Protein AF-0000000073274581 (afdb_homodimer)

Sequence (946 aa):
MDYLPLFVELKQHPVLLVGGGHVAARKAVLLLKAGARLRVIAPQLCDELHLAYQQNQIEWIAGQYQAEHLLGMMLVIVATDDKVLNQQVYLDAQARHIFVNVVDSQPQCSFIFPAIIDRNPILIAISSAGKAPVLVRMIREKLEALLPTSLGTMATIAGKWRNKVKQKLTGFQARCRFWEQAFSGKFASLVASGQLIQAQAQLEQQLSHPDSPQGELALVGAGPGDAGLLTLRGLQVIQQAEVVLYDSLVSADILELVRRDADRICVGKRAGQHSTLQEEINQLIVKYTQLGKRVVRLKGGDPFIFGRGGEELEIAVQHGIPFQVVPGVTAASGASAYAGIPLTHRNYAQSVTFMTGHCQSGGIEPDWQALAQANHTLAIYMGTTKAELISQRLIEQGRSPLTPIAVISCGTRHDQQILTGNLTQLAQLAKQAPTPALLIVGEVAALHHQLAWFGDRQTQHTSAIHSSLVHFAMDYLPLFVELKQHPVLLVGGGHVAARKAVLLLKAGARLRVIAPQLCDELHLAYQQNQIEWIAGQYQAEHLLGMMLVIVATDDKVLNQQVYLDAQARHIFVNVVDSQPQCSFIFPAIIDRNPILIAISSAGKAPVLVRMIREKLEALLPTSLGTMATIAGKWRNKVKQKLTGFQARCRFWEQAFSGKFASLVASGQLIQAQAQLEQQLSHPDSPQGELALVGAGPGDAGLLTLRGLQVIQQAEVVLYDSLVSADILELVRRDADRICVGKRAGQHSTLQEEINQLIVKYTQLGKRVVRLKGGDPFIFGRGGEELEIAVQHGIPFQVVPGVTAASGASAYAGIPLTHRNYAQSVTFMTGHCQSGGIEPDWQALAQANHTLAIYMGTTKAELISQRLIEQGRSPLTPIAVISCGTRHDQQILTGNLTQLAQLAKQAPTPALLIVGEVAALHHQLAWFGDRQTQHTSAIHSSLVHFA

Secondary structure (DSSP, 8-state):
--SEEEEE--TT-EEEEE--SHHHHHHHHHHHHTT-EEEEEESS--HHHHHHHHTTSEEEEES---GGGGTT-SEEEE--S-HHHHHHHHHHHHHTT-EEEETT-GGGBSEEPPEEEEETTEEEEEE-TTS-HHHHHHHHHHHHHHS-TTHHHHHHHHHHHHHHHHHH--SHHHHHHHHHHHHTSHHHHHHHTT-HHHHHHHHHHHHH-TT----EEEEEE-BSS-GGGSBHHHHHHHHH-SEEEE-TTS-HHHHTTS-TTSEEEE----TT-HHHHHHHHHHHHHHHHHTT-EEEEEESB-TTSSS-HHHHHHHHHHTT--EEEE----HHHHHHHHTT--S-BTTTBSEEEEEES-PPTTPPPP-HHHHT-SS-EEEEET-GGGHHHHHHHHHHTT--TT-EEEEEESTTSTT-EEEEEEGGGHHHHHHHSPSSEEEEESGGGGGHHHH--SS-GGG--B-----------/--SEEEEE--TT-EEEEE--SHHHHHHHHHHHHTT-EEEEEESS--HHHHHHHHTTSEEEEES---GGGGTT-SEEEE--S-HHHHHHHHHHHHHTT-EEEETT-GGGBSEEPPEEEEETTEEEEEE-TTS-HHHHHHHHHHHHHHS-TTHHHHHHHHHHHHHHHHHH--SHHHHHHHHHHHHTSHHHHHHHTT-HHHHHHHHHHHHHS------EEEEEE-BSS-GGGSBHHHHHHHHH-SEEEE-TTS-HHHHTTS-TTSEEEE----TT-HHHHHHHHHHHHHHHHHTT-EEEEEESB-TTSSS-HHHHHHHHHHTT--EEEE----HHHHHHHHHT--S-BTTTBSEEEEEES-PPTTPPPP-HHHHT-SS-EEEEET-GGGHHHHHHHHHHTT--TT-EEEEEESTTSTT-EEEEEEGGGHHHHHHHSPSSEEEEESGGGGGHHHH--SS-GGG--B-----------

Nearest PDB structures (foldseek):
  6veb-assembly1_A  TM=5.504E-01  e=1.760E-57  Salmonella enterica subsp. enterica
  6pqz-assembly1_A  TM=5.564E-01  e=1.346E-56  Salmonella enterica subsp. enterica serovar Typhimurium
  6pr0-assembly1_A  TM=5.515E-01  e=1.080E-56  Salmonella enterica subsp. enterica serovar Typhimurium
  6p5z-assembly1_A  TM=5.529E-01  e=1.587E-56  Salmonella enterica subsp. enterica serovar Typhimurium
  1s4d-assembly3_G  TM=9.417E-01  e=1.834E-25  Pseudomonas denitrificans (nom. rej.)

Solvent-accessible surface area (backbone atoms only — not comparable to full-atom values): 47772 Å² total; per-residue (Å²): 93,77,52,43,66,34,31,32,46,31,64,75,36,41,31,38,35,38,27,27,42,68,69,27,36,55,53,45,52,57,43,48,57,24,38,28,41,36,35,34,35,23,75,55,61,34,70,70,47,44,51,37,40,73,68,67,61,38,45,77,45,77,36,76,90,57,78,71,72,54,65,77,36,45,37,37,38,36,36,66,92,49,64,68,58,52,51,50,54,41,52,54,29,54,75,67,43,34,48,29,31,33,67,98,34,71,92,53,33,39,34,48,80,46,52,72,48,85,28,64,52,35,38,36,33,36,35,28,84,81,30,25,64,67,56,41,52,52,50,48,52,52,50,56,44,54,51,66,77,40,51,7,56,50,28,52,52,42,39,70,42,44,63,60,47,49,71,72,36,77,47,69,66,56,45,50,53,52,48,54,48,34,69,72,31,60,35,37,53,26,41,62,35,47,20,52,69,60,18,52,50,43,50,52,47,37,72,74,50,74,83,67,76,67,19,32,40,35,44,26,9,45,7,44,30,30,51,45,44,22,16,22,43,42,51,38,51,40,48,65,24,49,31,37,42,25,34,68,61,48,33,69,66,43,57,68,59,35,31,84,87,30,48,75,44,80,62,43,73,73,96,69,73,64,70,67,40,52,56,48,51,51,48,51,56,51,54,44,24,72,73,33,32,39,32,29,43,39,28,42,9,14,28,33,58,85,45,55,37,48,64,55,48,51,52,30,53,75,69,68,41,51,55,47,61,37,56,21,23,33,44,67,56,33,29,27,40,38,46,21,23,31,52,21,34,97,89,37,12,68,25,31,33,44,34,55,48,68,65,59,89,88,49,82,75,75,62,41,58,50,70,17,44,79,52,34,24,37,35,29,40,65,21,50,90,39,21,52,60,52,38,52,45,24,39,73,47,64,23,59,55,72,35,21,18,32,38,32,14,41,30,56,35,94,77,46,41,60,44,50,51,27,34,79,43,39,35,63,54,35,69,69,47,59,79,61,43,41,39,35,40,21,60,34,40,58,41,23,83,74,44,53,62,59,75,72,74,76,75,49,56,61,63,77,69,79,69,77,78,76,77,83,124,91,76,52,44,67,35,30,32,46,33,64,74,35,41,30,38,33,38,28,27,43,70,68,26,39,56,52,45,52,56,42,48,57,25,38,27,39,37,35,34,34,23,75,56,62,34,71,70,48,45,50,36,41,74,68,65,61,38,44,77,44,76,35,79,90,55,77,71,71,54,64,78,36,46,36,38,39,36,34,64,92,48,64,69,58,51,51,49,53,42,53,53,30,55,75,68,45,34,48,27,30,34,67,99,33,70,91,53,34,39,33,46,80,48,51,72,47,86,31,67,52,33,38,35,32,36,36,29,82,81,31,25,66,67,58,43,52,51,52,48,55,50,51,56,73,69,50,66,78,40,55,10,58,50,29,51,52,42,39,71,42,44,63,62,47,50,72,74,33,80,47,70,63,41,43,50,51,54,48,52,48,36,66,72,33,69,35,38,56,28,42,64,70,65,38,53,69,61,19,55,50,46,51,52,58,51,64,75,65,67,76,81,72,67,20,31,39,34,42,27,9,45,7,44,31,29,50,46,44,22,14,46,43,41,51,55,51,41,50,65,25,48,31,37,42,26,35,72,62,48,33,70,66,42,58,68,60,36,32,83,88,29,48,76,42,80,64,43,75,75,100,67,72,62,69,66,40,54,55,48,51,52,48,50,54,51,54,44,23,72,73,40,31,39,32,29,43,40,28,44,9,13,30,33,60,86,47,54,35,48,62,54,48,50,53,32,53,75,69,69,41,50,57,47,62,38,59,20,23,32,44,66,57,34,29,27,40,41,44,22,23,32,52,22,33,96,90,36,13,68,25,32,33,44,35,54,46,69,64,59,91,89,49,81,74,76,63,42,59,50,70,17,43,79,50,33,23,39,36,29,39,66,21,52,91,38,23,51,61,51,37,52,45,24,39,74,48,63,24,61,55,73,36,22,19,32,40,32,16,39,29,54,33,95,77,46,42,58,43,52,52,26,36,78,43,38,36,63,51,36,69,71,46,57,80,60,42,40,38,35,41,21,58,36,39,57,42,23,84,72,44,54,53,50,46,64,70,80,76,48,56,63,66,76,71,76,69,79,75,77,75,82,122

InterPro domains:
  IPR000878 Tetrapyrrole methylase [PF00590] (217-427)
  IPR003043 Uroporphiryn-III C-methyltransferase, conserved site [PS00839] (220-234)
  IPR003043 Uroporphiryn-III C-methyltransferase, conserved site [PS00840] (295-328)
  IPR006366 Uroporphyrin-III C-methyltransferase [TIGR01469] (215-448)
  IPR006366 Uroporphyrin-III C-methyltransferase [cd11642] (220-445)
  IPR006367 Sirohaem synthase, N-terminal [TIGR01470] (4-207)
  IPR012409 Sirohaem synthase [MF_01646] (1-457)
  IPR012409 Sirohaem synthase [PIRSF036426] (1-461)
  IPR014776 Tetrapyrrole methylase, subdomain 2 [G3DSA:3.30.950.10] (331-469)
  IPR014777 Tetrapyrrole methylase, subdomain 1 [G3DSA:3.40.1010.10] (208-330)
  IPR019478 Sirohaem synthase, dimerisation domain [PF10414] (150-207)
  IPR028281 Siroheme synthase, central domain [PF14824] (124-145)
  IPR035996 Tetrapyrrole methylase superfamily [SSF53790] (211-461)
  IPR036291 NAD(P)-binding domain superfamily [SSF51735] (1-113)
  IPR037115 Sirohaem synthase, dimerisation domain superfamily [G3DSA:1.10.8.210] (149-207)
  IPR050161 Siroheme/cobalamin biosynthesis enzyme [PTHR45790] (202-456)

Structure (mmCIF, N/CA/C/O backbone):
data_AF-0000000073274581-model_v1
#
loop_
_entity.id
_entity.type
_entity.pdbx_description
1 polymer 'Siroheme synthase'
#
loop_
_atom_site.group_PDB
_atom_site.id
_atom_site.type_symbol
_atom_site.label_atom_id
_atom_site.label_alt_id
_atom_site.label_comp_id
_atom_site.label_asym_id
_atom_site.label_entity_id
_atom_site.label_seq_id
_atom_site.pdbx_PDB_ins_code
_atom_site.Cartn_x
_atom_site.Cartn_y
_atom_site.Cartn_z
_atom_site.occupancy
_atom_site.B_iso_or_equiv
_atom_site.auth_seq_id
_atom_site.auth_comp_id
_atom_site.auth_asym_id
_atom_site.auth_atom_id
_atom_site.pdbx_PDB_model_num
ATOM 1 N N . MET A 1 1 ? -10.141 29.266 2.861 1 72.5 1 MET A N 1
ATOM 2 C CA . MET A 1 1 ? -9.492 28.109 3.48 1 72.5 1 MET A CA 1
ATOM 3 C C . MET A 1 1 ? -9.828 28.031 4.969 1 72.5 1 MET A C 1
ATOM 5 O O . MET A 1 1 ? -9.477 28.938 5.734 1 72.5 1 MET A O 1
ATOM 9 N N . ASP A 1 2 ? -10.578 27.062 5.359 1 82.38 2 ASP A N 1
ATOM 10 C CA . ASP A 1 2 ? -11.07 26.969 6.73 1 82.38 2 ASP A CA 1
ATOM 11 C C . ASP A 1 2 ? -9.977 26.484 7.68 1 82.38 2 ASP A C 1
ATOM 13 O O . ASP A 1 2 ? -9.961 26.859 8.852 1 82.38 2 ASP A O 1
ATOM 17 N N . TYR A 1 3 ? -9.07 25.781 7.141 1 90.94 3 TYR A N 1
ATOM 18 C CA . TYR A 1 3 ? -7.965 25.266 7.945 1 90.94 3 TYR A CA 1
ATOM 19 C C . TYR A 1 3 ? -6.641 25.422 7.211 1 90.94 3 TYR A C 1
ATOM 21 O O . TYR A 1 3 ? -6.57 25.219 5.996 1 90.94 3 TYR A O 1
ATOM 29 N N . LEU A 1 4 ? -5.613 25.875 7.844 1 91.81 4 LEU A N 1
ATOM 30 C CA . LEU A 1 4 ? -4.258 26 7.309 1 91.81 4 LEU A CA 1
ATOM 31 C C . LEU A 1 4 ? -3.404 24.812 7.73 1 91.81 4 LEU A C 1
ATOM 33 O O . LEU A 1 4 ? -3.248 24.547 8.922 1 91.81 4 LEU A O 1
ATOM 37 N N . PRO A 1 5 ? -2.875 24.047 6.75 1 94.44 5 PRO A N 1
ATOM 38 C CA . PRO A 1 5 ? -2.006 22.922 7.113 1 94.44 5 PRO A CA 1
ATOM 39 C C . PRO A 1 5 ? -0.669 23.375 7.695 1 94.44 5 PRO A C 1
ATOM 41 O O . PRO A 1 5 ? -0.024 24.281 7.145 1 94.44 5 PRO A O 1
ATOM 44 N N . LEU A 1 6 ? -0.306 22.844 8.828 1 94.69 6 LEU A N 1
ATOM 45 C CA . LEU A 1 6 ? 0.997 23.016 9.469 1 94.69 6 LEU A CA 1
ATOM 46 C C . LEU A 1 6 ? 1.586 21.672 9.867 1 94.69 6 LEU A C 1
ATOM 48 O O . LEU A 1 6 ? 0.847 20.734 10.188 1 94.69 6 LEU A O 1
ATOM 52 N N . PHE A 1 7 ? 2.809 21.484 9.719 1 94.88 7 PHE A N 1
ATOM 53 C CA . PHE A 1 7 ? 3.527 20.359 10.289 1 94.88 7 PHE A CA 1
ATOM 54 C C . PHE A 1 7 ? 4.297 20.766 11.531 1 94.88 7 PHE A C 1
ATOM 56 O O . PHE A 1 7 ? 5.238 21.562 11.453 1 94.88 7 PHE A O 1
ATOM 63 N N . VAL A 1 8 ? 3.957 20.219 12.68 1 94.81 8 VAL A N 1
ATOM 64 C CA . VAL A 1 8 ? 4.461 20.734 13.945 1 94.81 8 VAL A CA 1
ATOM 65 C C . VAL A 1 8 ? 5.469 19.766 14.547 1 94.81 8 VAL A C 1
ATOM 67 O O . VAL A 1 8 ? 5.336 18.547 14.391 1 94.81 8 VAL A O 1
ATOM 70 N N . GLU A 1 9 ? 6.504 20.25 15.156 1 93.44 9 GLU A N 1
ATOM 71 C CA . GLU A 1 9 ? 7.461 19.484 15.938 1 93.44 9 GLU A CA 1
ATOM 72 C C . GLU A 1 9 ? 7.035 19.406 17.406 1 93.44 9 GLU A C 1
ATOM 74 O O . GLU A 1 9 ? 6.969 20.422 18.094 1 93.44 9 GLU A O 1
ATOM 79 N N . LEU A 1 10 ? 6.742 18.188 17.859 1 92.5 10 LEU A N 1
ATOM 80 C CA . LEU A 1 10 ? 6.227 18.031 19.219 1 92.5 10 LEU A CA 1
ATOM 81 C C . LEU A 1 10 ? 7.262 17.375 20.109 1 92.5 10 LEU A C 1
ATOM 83 O O . LEU A 1 10 ? 6.992 17.109 21.297 1 92.5 10 LEU A O 1
ATOM 87 N N . LYS A 1 11 ? 8.414 17.109 19.594 1 91.5 11 LYS A N 1
ATOM 88 C CA . LYS A 1 11 ? 9.43 16.422 20.391 1 91.5 11 LYS A CA 1
ATOM 89 C C . LYS A 1 11 ? 9.703 17.156 21.703 1 91.5 11 LYS A C 1
ATOM 91 O O . LYS A 1 11 ? 10.141 18.312 21.688 1 91.5 11 LYS A O 1
ATOM 96 N N . GLN A 1 12 ? 9.438 16.531 22.797 1 89.12 12 GLN A N 1
ATOM 97 C CA . GLN A 1 12 ? 9.68 16.969 24.172 1 89.12 12 GLN A CA 1
ATOM 98 C C . GLN A 1 12 ? 8.812 18.172 24.531 1 89.12 12 GLN A C 1
ATOM 100 O O . GLN A 1 12 ? 9.094 18.875 25.5 1 89.12 12 GLN A O 1
ATOM 105 N N . HIS A 1 13 ? 7.859 18.5 23.688 1 92.88 13 HIS A N 1
ATOM 106 C CA . HIS A 1 13 ? 6.918 19.562 24.016 1 92.88 13 HIS A CA 1
ATOM 107 C C . HIS A 1 13 ? 5.707 19.016 24.766 1 92.88 13 HIS A C 1
ATOM 109 O O . HIS A 1 13 ? 5.242 17.906 24.484 1 92.88 13 HIS A O 1
ATOM 115 N N . PRO A 1 14 ? 5.215 19.734 25.703 1 94.88 14 PRO A N 1
ATOM 116 C CA . PRO A 1 14 ? 4.113 19.25 26.547 1 94.88 14 PRO A CA 1
ATOM 117 C C . PRO A 1 14 ? 2.766 19.312 25.828 1 94.88 14 PRO A C 1
ATOM 119 O O . PRO A 1 14 ? 2.418 20.328 25.234 1 94.88 14 PRO A O 1
ATOM 122 N N . VAL A 1 15 ? 2.062 18.203 25.828 1 97.12 15 VAL A N 1
ATOM 123 C CA . VAL A 1 15 ? 0.724 18.078 25.25 1 97.12 15 VAL A CA 1
ATOM 124 C C . VAL A 1 15 ? -0.226 17.5 26.297 1 97.12 15 VAL A C 1
ATOM 126 O O . VAL A 1 15 ? 0.146 16.578 27.031 1 97.12 15 VAL A O 1
ATOM 129 N N . LEU A 1 16 ? -1.402 18.047 26.391 1 98.06 16 LEU A N 1
ATOM 130 C CA . LEU A 1 16 ? -2.391 17.562 27.359 1 98.06 16 LEU A CA 1
ATOM 131 C C . LEU A 1 16 ? -3.465 16.734 26.672 1 98.06 16 LEU A C 1
ATOM 133 O O . LEU A 1 16 ? -4 17.141 25.641 1 98.06 16 LEU A O 1
ATOM 137 N N . LEU A 1 17 ? -3.705 15.586 27.141 1 98.25 17 LEU A N 1
ATOM 138 C CA . LEU A 1 17 ? -4.797 14.719 26.703 1 98.25 17 LEU A CA 1
ATOM 139 C C . LEU A 1 17 ? -5.816 14.531 27.828 1 98.25 17 LEU A C 1
ATOM 141 O O . LEU A 1 17 ? -5.492 13.984 28.891 1 98.25 17 LEU A O 1
ATOM 145 N N . VAL A 1 18 ? -7.023 15 27.672 1 98.25 18 VAL A N 1
ATOM 146 C CA . VAL A 1 18 ? -8.102 14.836 28.641 1 98.25 18 VAL A CA 1
ATOM 147 C C . VAL A 1 18 ? -8.984 13.656 28.25 1 98.25 18 VAL A C 1
ATOM 149 O O . VAL A 1 18 ? -9.641 13.688 27.203 1 98.25 18 VAL A O 1
ATOM 152 N N . GLY A 1 19 ? -9 12.672 29 1 97.19 19 GLY A N 1
ATOM 153 C CA . GLY A 1 19 ? -9.711 11.438 28.719 1 97.19 19 GLY A CA 1
ATOM 154 C C . GLY A 1 19 ? -8.852 10.203 28.906 1 97.19 19 GLY A C 1
ATOM 155 O O . GLY A 1 19 ? -7.652 10.219 28.625 1 97.19 19 GLY A O 1
ATOM 156 N N . GLY A 1 20 ? -9.453 9.062 29.312 1 95.62 20 GLY A N 1
ATOM 157 C CA . GLY A 1 20 ? -8.703 7.848 29.594 1 95.62 20 GLY A CA 1
ATOM 158 C C . GLY A 1 20 ? -9.25 6.633 28.859 1 95.62 20 GLY A C 1
ATOM 159 O O . GLY A 1 20 ? -8.867 5.5 29.156 1 95.62 20 GLY A O 1
ATOM 160 N N . GLY A 1 21 ? -10.078 6.891 27.922 1 93.75 21 GLY A N 1
ATOM 161 C CA . GLY A 1 21 ? -10.703 5.789 27.203 1 93.75 21 GLY A CA 1
ATOM 162 C C . GLY A 1 21 ? -9.945 5.375 25.953 1 93.75 21 GLY A C 1
ATOM 163 O O . GLY A 1 21 ? -8.789 5.75 25.781 1 93.75 21 GLY A O 1
ATOM 164 N N . HIS A 1 22 ? -10.609 4.574 25.141 1 89.88 22 HIS A N 1
ATOM 165 C CA . HIS A 1 22 ? -9.977 3.982 23.969 1 89.88 22 HIS A CA 1
ATOM 166 C C . HIS A 1 22 ? -9.688 5.035 22.906 1 89.88 22 HIS A C 1
ATOM 168 O O . HIS A 1 22 ? -8.68 4.957 22.203 1 89.88 22 HIS A O 1
ATOM 174 N N . VAL A 1 23 ? -10.609 5.957 22.781 1 89.62 23 VAL A N 1
ATOM 175 C CA . VAL A 1 23 ? -10.391 7.035 21.812 1 89.62 23 VAL A CA 1
ATOM 176 C C . VAL A 1 23 ? -9.164 7.848 22.219 1 89.62 23 VAL A C 1
ATOM 178 O O . VAL A 1 23 ? -8.336 8.195 21.375 1 89.62 23 VAL A O 1
ATOM 181 N N . ALA A 1 24 ? -9.078 8.102 23.484 1 93.81 24 ALA A N 1
ATOM 182 C CA . ALA A 1 24 ? -7.898 8.789 24 1 93.81 24 ALA A CA 1
ATOM 183 C C . ALA A 1 24 ? -6.629 7.988 23.734 1 93.81 24 ALA A C 1
ATOM 185 O O . ALA A 1 24 ? -5.594 8.562 23.375 1 93.81 24 ALA A O 1
ATOM 186 N N . ALA A 1 25 ? -6.727 6.719 23.844 1 93.31 25 ALA A N 1
ATOM 187 C CA . ALA A 1 25 ? -5.574 5.848 23.625 1 93.31 25 ALA A CA 1
ATOM 188 C C . ALA A 1 25 ? -5.086 5.949 22.188 1 93.31 25 ALA A C 1
ATOM 190 O O . ALA A 1 25 ? -3.881 5.992 21.922 1 93.31 25 ALA A O 1
ATOM 191 N N . ARG A 1 26 ? -5.98 5.98 21.297 1 88.25 26 ARG A N 1
ATOM 192 C CA . ARG A 1 26 ? -5.633 6.098 19.891 1 88.25 26 ARG A CA 1
ATOM 193 C C . ARG A 1 26 ? -4.902 7.406 19.609 1 88.25 26 ARG A C 1
ATOM 195 O O . ARG A 1 26 ? -3.924 7.434 18.859 1 88.25 26 ARG A O 1
ATOM 202 N N . LYS A 1 27 ? -5.414 8.469 20.172 1 92.5 27 LYS A N 1
ATOM 203 C CA . LYS A 1 27 ? -4.766 9.766 20.016 1 92.5 27 LYS A CA 1
ATOM 204 C C . LYS A 1 27 ? -3.381 9.773 20.656 1 92.5 27 LYS A C 1
ATOM 206 O O . LYS A 1 27 ? -2.443 10.375 20.125 1 92.5 27 LYS A O 1
ATOM 211 N N . ALA A 1 28 ? -3.271 9.055 21.781 1 94.31 28 ALA A N 1
ATOM 212 C CA . ALA A 1 28 ? -1.996 8.977 22.484 1 94.31 28 ALA A CA 1
ATOM 213 C C . ALA A 1 28 ? -0.926 8.328 21.625 1 94.31 28 ALA A C 1
ATOM 215 O O . ALA A 1 28 ? 0.225 8.766 21.609 1 94.31 28 ALA A O 1
ATOM 216 N N . VAL A 1 29 ? -1.328 7.34 20.922 1 89.81 29 VAL A N 1
ATOM 217 C CA . VAL A 1 29 ? -0.388 6.625 20.062 1 89.81 29 VAL A CA 1
ATOM 218 C C . VAL A 1 29 ? 0.217 7.59 19.047 1 89.81 29 VAL A C 1
ATOM 220 O O . VAL A 1 29 ? 1.434 7.609 18.844 1 89.81 29 VAL A O 1
ATOM 223 N N . LEU A 1 30 ? -0.611 8.352 18.438 1 88.88 30 LEU A N 1
ATOM 224 C CA . LEU A 1 30 ? -0.182 9.312 17.422 1 88.88 30 LEU A CA 1
ATOM 225 C C . LEU A 1 30 ? 0.733 10.367 18.031 1 88.88 30 LEU A C 1
ATOM 227 O O . LEU A 1 30 ? 1.775 10.695 17.469 1 88.88 30 LEU A O 1
ATOM 231 N N . LEU A 1 31 ? 0.388 10.883 19.203 1 93.94 31 LEU A N 1
ATOM 232 C CA . LEU A 1 31 ? 1.135 11.938 19.875 1 93.94 31 LEU A CA 1
ATOM 233 C C . LEU A 1 31 ? 2.484 11.43 20.359 1 93.94 31 LEU A C 1
ATOM 235 O O . LEU A 1 31 ? 3.496 12.125 20.25 1 93.94 31 LEU A O 1
ATOM 239 N N . LEU A 1 32 ? 2.51 10.227 20.859 1 93.69 32 LEU A N 1
ATOM 240 C CA . LEU A 1 32 ? 3.75 9.617 21.328 1 93.69 32 LEU A CA 1
ATOM 241 C C . LEU A 1 32 ? 4.695 9.336 20.156 1 93.69 32 LEU A C 1
ATOM 243 O O . LEU A 1 32 ? 5.906 9.531 20.281 1 93.69 32 LEU A O 1
ATOM 247 N N . LYS A 1 33 ? 4.074 8.898 19.078 1 89 33 LYS A N 1
ATOM 248 C CA . LYS A 1 33 ? 4.875 8.672 17.875 1 89 33 LYS A CA 1
ATOM 249 C C . LYS A 1 33 ? 5.551 9.961 17.422 1 89 33 LYS A C 1
ATOM 251 O O . LYS A 1 33 ? 6.652 9.93 16.859 1 89 33 LYS A O 1
ATOM 256 N N . ALA A 1 34 ? 4.93 11.062 17.703 1 90.94 34 ALA A N 1
ATOM 257 C CA . ALA A 1 34 ? 5.473 12.367 17.328 1 90.94 34 ALA A CA 1
ATOM 258 C C . ALA A 1 34 ? 6.449 12.875 18.375 1 90.94 34 ALA A C 1
ATOM 260 O O . ALA A 1 34 ? 7.004 13.969 18.25 1 90.94 34 ALA A O 1
ATOM 261 N N . GLY A 1 35 ? 6.656 12.188 19.531 1 92.62 35 GLY A N 1
ATOM 262 C CA . GLY A 1 35 ? 7.648 12.508 20.547 1 92.62 35 GLY A CA 1
ATOM 263 C C . GLY A 1 35 ? 7.133 13.469 21.594 1 92.62 35 GLY A C 1
ATOM 264 O O . GLY A 1 35 ? 7.918 14.047 22.344 1 92.62 35 GLY A O 1
ATOM 265 N N . ALA A 1 36 ? 5.871 13.633 21.719 1 95.25 36 ALA A N 1
ATOM 266 C CA . ALA A 1 36 ? 5.293 14.586 22.656 1 95.25 36 ALA A CA 1
ATOM 267 C C . ALA A 1 36 ? 5.477 14.109 24.094 1 95.25 36 ALA A C 1
ATOM 269 O O . ALA A 1 36 ? 5.469 12.906 24.375 1 95.25 36 ALA A O 1
ATOM 270 N N . ARG A 1 37 ? 5.781 15.031 24.984 1 96.25 37 ARG A N 1
ATOM 271 C CA . ARG A 1 37 ? 5.617 14.758 26.406 1 96.25 37 ARG A CA 1
ATOM 272 C C . ARG A 1 37 ? 4.145 14.82 26.812 1 96.25 37 ARG A C 1
ATOM 274 O O . ARG A 1 37 ? 3.605 15.898 27.047 1 96.25 37 ARG A O 1
ATOM 281 N N . LEU A 1 38 ? 3.541 13.656 26.938 1 97.38 38 LEU A N 1
ATOM 282 C CA . LEU A 1 38 ? 2.088 13.555 27.016 1 97.38 38 LEU A CA 1
ATOM 283 C C . LEU A 1 38 ? 1.625 13.453 28.469 1 97.38 38 LEU A C 1
ATOM 285 O O . LEU A 1 38 ? 2.059 12.562 29.203 1 97.38 38 LEU A O 1
ATOM 289 N N . ARG A 1 39 ? 0.825 14.359 28.906 1 97.62 39 ARG A N 1
ATOM 290 C CA . ARG A 1 39 ? 0.118 14.32 30.188 1 97.62 39 ARG A CA 1
ATOM 291 C C . ARG A 1 39 ? -1.353 13.969 29.984 1 97.62 39 ARG A C 1
ATOM 293 O O . ARG A 1 39 ? -2.059 14.633 29.234 1 97.62 39 ARG A O 1
ATOM 300 N N . VAL A 1 40 ? -1.75 12.898 30.625 1 98.19 40 VAL A N 1
ATOM 301 C CA . VAL A 1 40 ? -3.129 12.438 30.5 1 98.19 40 VAL A CA 1
ATOM 302 C C . VAL A 1 40 ? -3.885 12.734 31.797 1 98.19 40 VAL A C 1
ATOM 304 O O . VAL A 1 40 ? -3.41 12.406 32.875 1 98.19 40 VAL A O 1
ATOM 307 N N . ILE A 1 41 ? -5.043 13.328 31.703 1 98 41 ILE A N 1
ATOM 308 C CA . ILE A 1 41 ? -5.895 13.594 32.875 1 98 41 ILE A CA 1
ATOM 309 C C . ILE A 1 41 ? -7.195 12.797 32.75 1 98 41 ILE A C 1
ATOM 311 O O . ILE A 1 41 ? -7.961 13 31.797 1 98 41 ILE A O 1
ATOM 315 N N . ALA A 1 42 ? -7.469 11.977 33.594 1 97.5 42 ALA A N 1
ATOM 316 C CA . ALA A 1 42 ? -8.68 11.164 33.656 1 97.5 42 ALA A CA 1
ATOM 317 C C . ALA A 1 42 ? -8.797 10.445 34.969 1 97.5 42 ALA A C 1
ATOM 319 O O . ALA A 1 42 ? -7.781 10.086 35.594 1 97.5 42 ALA A O 1
ATOM 320 N N . PRO A 1 43 ? -10.016 10.211 35.406 1 95.94 43 PRO A N 1
ATOM 321 C CA . PRO A 1 43 ? -10.172 9.445 36.656 1 95.94 43 PRO A CA 1
ATOM 322 C C . PRO A 1 43 ? -9.648 8.016 36.531 1 95.94 43 PRO A C 1
ATOM 324 O O . PRO A 1 43 ? -9.117 7.461 37.5 1 95.94 43 PRO A O 1
ATOM 327 N N . GLN A 1 44 ? -9.82 7.441 35.375 1 95.88 44 GLN A N 1
ATOM 328 C CA . GLN A 1 44 ? -9.391 6.078 35.094 1 95.88 44 GLN A CA 1
ATOM 329 C C . GLN A 1 44 ? -8.797 5.973 33.688 1 95.88 44 GLN A C 1
ATOM 331 O O . GLN A 1 44 ? -9.133 6.766 32.812 1 95.88 44 GLN A O 1
ATOM 336 N N . LEU A 1 45 ? -7.93 4.969 33.562 1 96.44 45 LEU A N 1
ATOM 337 C CA . LEU A 1 45 ? -7.312 4.715 32.25 1 96.44 45 LEU A CA 1
ATOM 338 C C . LEU A 1 45 ? -7.754 3.369 31.703 1 96.44 45 LEU A C 1
ATOM 340 O O . LEU A 1 45 ? -7.906 2.4 32.438 1 96.44 45 LEU A O 1
ATOM 344 N N . CYS A 1 46 ? -7.969 3.385 30.453 1 95.19 46 CYS A N 1
ATOM 345 C CA . CYS A 1 46 ? -8.125 2.088 29.812 1 95.19 46 CYS A CA 1
ATOM 346 C C . CYS A 1 46 ? -6.816 1.305 29.844 1 95.19 46 CYS A C 1
ATOM 348 O O . CYS A 1 46 ? -5.777 1.834 30.25 1 95.19 46 CYS A O 1
ATOM 350 N N . ASP A 1 47 ? -6.781 0.09 29.438 1 93.44 47 ASP A N 1
ATOM 351 C CA . ASP A 1 47 ? -5.641 -0.814 29.562 1 93.44 47 ASP A CA 1
ATOM 352 C C . ASP A 1 47 ? -4.441 -0.291 28.766 1 93.44 47 ASP A C 1
ATOM 354 O O . ASP A 1 47 ? -3.312 -0.309 29.25 1 93.44 47 ASP A O 1
ATOM 358 N N . GLU A 1 48 ? -4.723 0.144 27.578 1 91.38 48 GLU A N 1
ATOM 359 C CA . GLU A 1 48 ? -3.656 0.625 26.703 1 91.38 48 GLU A CA 1
ATOM 360 C C . GLU A 1 48 ? -2.928 1.814 27.328 1 91.38 48 GLU A C 1
ATOM 362 O O . GLU A 1 48 ? -1.697 1.865 27.328 1 91.38 48 GLU A O 1
ATOM 367 N N . LEU A 1 49 ? -3.674 2.734 27.891 1 94.94 49 LEU A N 1
ATOM 368 C CA . LEU A 1 49 ? -3.096 3.932 28.5 1 94.94 49 LEU A CA 1
ATOM 369 C C . LEU A 1 49 ? -2.398 3.598 29.812 1 94.94 49 LEU A C 1
ATOM 371 O O . LEU A 1 49 ? -1.386 4.215 30.156 1 94.94 49 LEU A O 1
ATOM 375 N N . HIS A 1 50 ? -2.959 2.627 30.5 1 95.56 50 HIS A N 1
ATOM 376 C CA . HIS A 1 50 ? -2.33 2.184 31.734 1 95.56 50 HIS A CA 1
ATOM 377 C C . HIS A 1 50 ? -0.96 1.569 31.469 1 95.56 50 HIS A C 1
ATOM 379 O O . HIS A 1 50 ? -0.011 1.81 32.219 1 95.56 50 HIS A O 1
ATOM 385 N N . LEU A 1 51 ? -0.951 0.812 30.422 1 94.25 51 LEU A N 1
ATOM 386 C CA . LEU A 1 51 ? 0.323 0.221 30.031 1 94.25 51 LEU A CA 1
ATOM 387 C C . LEU A 1 51 ? 1.344 1.304 29.688 1 94.25 51 LEU A C 1
ATOM 389 O O . LEU A 1 51 ? 2.51 1.206 30.078 1 94.25 51 LEU A O 1
ATOM 393 N N . ALA A 1 52 ? 0.953 2.285 28.953 1 95.69 52 ALA A N 1
ATOM 394 C CA . ALA A 1 52 ? 1.831 3.398 28.609 1 95.69 52 ALA A CA 1
ATOM 395 C C . ALA A 1 52 ? 2.324 4.117 29.859 1 95.69 52 ALA A C 1
ATOM 397 O O . ALA A 1 52 ? 3.48 4.547 29.922 1 95.69 52 ALA A O 1
ATOM 398 N N . TYR A 1 53 ? 1.481 4.25 30.828 1 96.38 53 TYR A N 1
ATOM 399 C CA . TYR A 1 53 ? 1.837 4.867 32.094 1 96.38 53 TYR A CA 1
ATOM 400 C C . TYR A 1 53 ? 2.879 4.035 32.844 1 96.38 53 TYR A C 1
ATOM 402 O O . TYR A 1 53 ? 3.869 4.574 33.344 1 96.38 53 TYR A O 1
ATOM 410 N N . GLN A 1 54 ? 2.691 2.775 32.812 1 95.75 54 GLN A N 1
ATOM 411 C CA . GLN A 1 54 ? 3.613 1.863 33.469 1 95.75 54 GLN A CA 1
ATOM 412 C C . GLN A 1 54 ? 4.992 1.896 32.812 1 95.75 54 GLN A C 1
ATOM 414 O O . GLN A 1 54 ? 6.008 1.739 33.5 1 95.75 54 GLN A O 1
ATOM 419 N N . GLN A 1 55 ? 4.965 2.133 31.594 1 95.94 55 GLN A N 1
ATOM 420 C CA . GLN A 1 55 ? 6.215 2.162 30.844 1 95.94 55 GLN A CA 1
ATOM 421 C C . GLN A 1 55 ? 6.828 3.559 30.844 1 95.94 55 GLN A C 1
ATOM 423 O O . GLN A 1 55 ? 7.785 3.826 30.125 1 95.94 55 GLN A O 1
ATOM 428 N N . ASN A 1 56 ? 6.234 4.477 31.547 1 95.56 56 ASN A N 1
ATOM 429 C CA . ASN A 1 56 ? 6.715 5.844 31.719 1 95.56 56 ASN A CA 1
ATOM 430 C C . ASN A 1 56 ? 6.699 6.613 30.406 1 95.56 56 ASN A C 1
ATOM 432 O O . ASN A 1 56 ? 7.594 7.418 30.141 1 95.56 56 ASN A O 1
ATOM 436 N N . GLN A 1 57 ? 5.758 6.285 29.594 1 96.06 57 GLN A N 1
ATOM 437 C CA . GLN A 1 57 ? 5.617 6.992 28.328 1 96.06 57 GLN A CA 1
ATOM 438 C C . GLN A 1 57 ? 4.707 8.211 28.469 1 96.06 57 GLN A C 1
ATOM 440 O O . GLN A 1 57 ? 4.773 9.141 27.656 1 96.06 57 GLN A O 1
ATOM 445 N N . ILE A 1 58 ? 3.812 8.156 29.422 1 97.44 58 ILE A N 1
ATOM 446 C CA . ILE A 1 58 ? 2.896 9.266 29.641 1 97.44 58 ILE A CA 1
ATOM 447 C C . ILE A 1 58 ? 2.904 9.648 31.125 1 97.44 58 ILE A C 1
ATOM 449 O O . ILE A 1 58 ? 3.328 8.859 31.969 1 97.44 58 ILE A O 1
ATOM 453 N N . GLU A 1 59 ? 2.59 10.891 31.484 1 97.31 59 GLU A N 1
ATOM 454 C CA . GLU A 1 59 ? 2.271 11.352 32.812 1 97.31 59 GLU A CA 1
ATOM 455 C C . GLU A 1 59 ? 0.768 11.312 33.094 1 97.31 59 GLU A C 1
ATOM 457 O O . GLU A 1 59 ? -0.017 11.789 32.25 1 97.31 59 GLU A O 1
ATOM 462 N N . TRP A 1 60 ? 0.399 10.648 34.156 1 97.69 60 TRP A N 1
ATOM 463 C CA . TRP A 1 60 ? -1.021 10.492 34.469 1 97.69 60 TRP A CA 1
ATOM 464 C C . TRP A 1 60 ? -1.412 11.281 35.688 1 97.69 60 TRP A C 1
ATOM 466 O O . TRP A 1 60 ? -0.785 11.148 36.75 1 97.69 60 TRP A O 1
ATOM 476 N N . ILE A 1 61 ? -2.361 12.156 35.562 1 97.19 61 ILE A N 1
ATOM 477 C CA . ILE A 1 61 ? -3.027 12.812 36.688 1 97.19 61 ILE A CA 1
ATOM 478 C C . ILE A 1 61 ? -4.391 12.172 36.938 1 97.19 61 ILE A C 1
ATOM 480 O O . ILE A 1 61 ? -5.352 12.438 36.188 1 97.19 61 ILE A O 1
ATOM 484 N N . ALA A 1 62 ? -4.418 11.375 37.969 1 96.25 62 ALA A N 1
ATOM 485 C CA . ALA A 1 62 ? -5.652 10.68 38.312 1 96.25 62 ALA A CA 1
ATOM 486 C C . ALA A 1 62 ? -6.656 11.625 38.969 1 96.25 62 ALA A C 1
ATOM 488 O O . ALA A 1 62 ? -6.652 11.805 40.188 1 96.25 62 ALA A O 1
ATOM 489 N N . GLY A 1 63 ? -7.492 12.211 38.219 1 94.38 63 GLY A N 1
ATOM 490 C CA . GLY A 1 63 ? -8.453 13.172 38.75 1 94.38 63 GLY A CA 1
ATOM 491 C C . GLY A 1 63 ? -9.242 13.875 37.656 1 94.38 63 GLY A C 1
ATOM 492 O O . GLY A 1 63 ? -9.32 13.391 36.531 1 94.38 63 GLY A O 1
ATOM 493 N N . GLN A 1 64 ? -9.875 14.969 38.062 1 94.5 64 GLN A N 1
ATOM 494 C CA . GLN A 1 64 ? -10.695 15.758 37.156 1 94.5 64 GLN A CA 1
ATOM 495 C C . GLN A 1 64 ? -9.898 16.922 36.562 1 94.5 64 GLN A C 1
ATOM 497 O O . GLN A 1 64 ? -8.984 17.438 37.188 1 94.5 64 GLN A O 1
ATOM 502 N N . TYR A 1 65 ? -10.32 17.25 35.438 1 96.88 65 TYR A N 1
ATOM 503 C CA . TYR A 1 65 ? -9.711 18.375 34.75 1 96.88 65 TYR A CA 1
ATOM 504 C C . TYR A 1 65 ? -9.891 19.672 35.531 1 96.88 65 TYR A C 1
ATOM 506 O O . TYR A 1 65 ? -10.945 19.906 36.125 1 96.88 65 TYR A O 1
ATOM 514 N N . GLN A 1 66 ? -8.828 20.516 35.625 1 96.25 66 GLN A N 1
ATOM 515 C CA . GLN A 1 66 ? -8.82 21.891 36.094 1 96.25 66 GLN A CA 1
ATOM 516 C C . GLN A 1 66 ? -8.133 22.812 35.094 1 96.25 66 GLN A C 1
ATOM 518 O O . GLN A 1 66 ? -7.207 22.391 34.375 1 96.25 66 GLN A O 1
ATOM 523 N N . ALA A 1 67 ? -8.508 24.047 35.062 1 95.88 67 ALA A N 1
ATOM 524 C CA . ALA A 1 67 ? -8 25.016 34.062 1 95.88 67 ALA A CA 1
ATOM 525 C C . ALA A 1 67 ? -6.488 25.156 34.188 1 95.88 67 ALA A C 1
ATOM 527 O O . ALA A 1 67 ? -5.809 25.406 33.188 1 95.88 67 ALA A O 1
ATOM 528 N N . GLU A 1 68 ? -6.004 24.938 35.375 1 94.81 68 GLU A N 1
ATOM 529 C CA . GLU A 1 68 ? -4.574 25.094 35.656 1 94.81 68 GLU A CA 1
ATOM 530 C C . GLU A 1 68 ? -3.756 24.047 34.906 1 94.81 68 GLU A C 1
ATOM 532 O O . GLU A 1 68 ? -2.559 24.234 34.688 1 94.81 68 GLU A O 1
ATOM 537 N N . HIS A 1 69 ? -4.367 22.953 34.562 1 95.62 69 HIS A N 1
ATOM 538 C CA . HIS A 1 69 ? -3.668 21.875 33.844 1 95.62 69 HIS A CA 1
ATOM 539 C C . HIS A 1 69 ? -3.242 22.312 32.469 1 95.62 69 HIS A C 1
ATOM 541 O O . HIS A 1 69 ? -2.393 21.672 31.844 1 95.62 69 HIS A O 1
ATOM 547 N N . LEU A 1 70 ? -3.803 23.422 31.953 1 95.12 70 LEU A N 1
ATOM 548 C CA . LEU A 1 70 ? -3.492 23.922 30.609 1 95.12 70 LEU A CA 1
ATOM 549 C C . LEU A 1 70 ? -2.193 24.719 30.625 1 95.12 70 LEU A C 1
ATOM 551 O O . LEU A 1 70 ? -1.622 25 29.578 1 95.12 70 LEU A O 1
ATOM 555 N N . LEU A 1 71 ? -1.816 25.109 31.859 1 91.5 71 LEU A N 1
ATOM 556 C CA . LEU A 1 71 ? -0.633 25.953 31.969 1 91.5 71 LEU A CA 1
ATOM 557 C C . LEU A 1 71 ? 0.59 25.25 31.391 1 91.5 71 LEU A C 1
ATOM 559 O O . LEU A 1 71 ? 0.913 24.125 31.797 1 91.5 71 LEU A O 1
ATOM 563 N N . GLY A 1 72 ? 1.217 25.906 30.406 1 90 72 GLY A N 1
ATOM 564 C CA . GLY A 1 72 ? 2.457 25.406 29.844 1 90 72 GLY A CA 1
ATOM 565 C C . GLY A 1 72 ? 2.24 24.391 28.734 1 90 72 GLY A C 1
ATOM 566 O O . GLY A 1 72 ? 3.197 23.812 28.234 1 90 72 GLY A O 1
ATOM 567 N N . MET A 1 73 ? 1.037 24.141 28.391 1 93.5 73 MET A N 1
ATOM 568 C CA . MET A 1 73 ? 0.751 23.156 27.344 1 93.5 73 MET A CA 1
ATOM 569 C C . MET A 1 73 ? 0.797 23.797 25.969 1 93.5 73 MET A C 1
ATOM 571 O O . MET A 1 73 ? 0.387 24.938 25.797 1 93.5 73 MET A O 1
ATOM 575 N N . MET A 1 74 ? 1.275 23.047 25.016 1 92.19 74 MET A N 1
ATOM 576 C CA . MET A 1 74 ? 1.359 23.531 23.641 1 92.19 74 MET A CA 1
ATOM 577 C C . MET A 1 74 ? 0.09 23.188 22.859 1 92.19 74 MET A C 1
ATOM 579 O O . MET A 1 74 ? -0.348 23.969 22.016 1 92.19 74 MET A O 1
ATOM 583 N N . LEU A 1 75 ? -0.45 22.031 23.141 1 94.62 75 LEU A N 1
ATOM 584 C CA . LEU A 1 75 ? -1.642 21.469 22.5 1 94.62 75 LEU A CA 1
ATOM 585 C C . LEU A 1 75 ? -2.518 20.766 23.531 1 94.62 75 LEU A C 1
ATOM 587 O O . LEU A 1 75 ? -2.014 20.234 24.516 1 94.62 75 LEU A O 1
ATOM 591 N N . VAL A 1 76 ? -3.803 20.766 23.234 1 97.44 76 VAL A N 1
ATOM 592 C CA . VAL A 1 76 ? -4.723 20.047 24.109 1 97.44 76 VAL A CA 1
ATOM 593 C C . VAL A 1 76 ? -5.684 19.219 23.25 1 97.44 76 VAL A C 1
ATOM 595 O O . VAL A 1 76 ? -6.215 19.703 22.25 1 97.44 76 VAL A O 1
ATOM 598 N N . ILE A 1 77 ? -5.812 17.953 23.547 1 97.69 77 ILE A N 1
ATOM 599 C CA . ILE A 1 77 ? -6.793 17.062 22.938 1 97.69 77 ILE A CA 1
ATOM 600 C C . ILE A 1 77 ? -7.793 16.594 23.984 1 97.69 77 ILE A C 1
ATOM 602 O O . ILE A 1 77 ? -7.406 16.203 25.094 1 97.69 77 ILE A O 1
ATOM 606 N N . VAL A 1 78 ? -9.062 16.688 23.688 1 97.56 78 VAL A N 1
ATOM 607 C CA . VAL A 1 78 ? -10.133 16.281 24.594 1 97.56 78 VAL A CA 1
ATOM 608 C C . VAL A 1 78 ? -10.859 15.07 24.016 1 97.56 78 VAL A C 1
ATOM 610 O O . VAL A 1 78 ? -11.453 15.148 22.938 1 97.56 78 VAL A O 1
ATOM 613 N N . ALA A 1 79 ? -10.734 14 24.641 1 95.44 79 ALA A N 1
ATOM 614 C CA . ALA A 1 79 ? -11.344 12.75 24.203 1 95.44 79 ALA A CA 1
ATOM 615 C C . ALA A 1 79 ? -12.18 12.125 25.312 1 95.44 79 ALA A C 1
ATOM 617 O O . ALA A 1 79 ? -11.852 11.055 25.812 1 95.44 79 ALA A O 1
ATOM 618 N N . THR A 1 80 ? -13.273 12.742 25.766 1 93.5 80 THR A N 1
ATOM 619 C CA . THR A 1 80 ? -14.188 12.242 26.797 1 93.5 80 THR A CA 1
ATOM 620 C C . THR A 1 80 ? -15.609 12.156 26.25 1 93.5 80 THR A C 1
ATOM 622 O O . THR A 1 80 ? -15.914 12.711 25.188 1 93.5 80 THR A O 1
ATOM 625 N N . ASP A 1 81 ? -16.469 11.461 26.938 1 91.44 81 ASP A N 1
ATOM 626 C CA . ASP A 1 81 ? -17.875 11.367 26.578 1 91.44 81 ASP A CA 1
ATOM 627 C C . ASP A 1 81 ? -18.688 12.43 27.312 1 91.44 81 ASP A C 1
ATOM 629 O O . ASP A 1 81 ? -19.922 12.5 27.156 1 91.44 81 ASP A O 1
ATOM 633 N N . ASP A 1 82 ? -18.078 13.266 28.109 1 93.5 82 ASP A N 1
ATOM 634 C CA . ASP A 1 82 ? -18.734 14.32 28.875 1 93.5 82 ASP A CA 1
ATOM 635 C C . ASP A 1 82 ? -18.766 15.633 28.094 1 93.5 82 ASP A C 1
ATOM 637 O O . ASP A 1 82 ? -17.797 16.391 28.094 1 93.5 82 ASP A O 1
ATOM 641 N N . LYS A 1 83 ? -19.875 16.047 27.594 1 94.19 83 LYS A N 1
ATOM 642 C CA . LYS A 1 83 ? -20.031 17.219 26.734 1 94.19 83 LYS A CA 1
ATOM 643 C C . LYS A 1 83 ? -19.75 18.5 27.5 1 94.19 83 LYS A C 1
ATOM 645 O O . LYS A 1 83 ? -19.203 19.453 26.938 1 94.19 83 LYS A O 1
ATOM 650 N N . VAL A 1 84 ? -20.219 18.484 28.688 1 94.81 84 VAL A N 1
ATOM 651 C CA . VAL A 1 84 ? -20.031 19.672 29.516 1 94.81 84 VAL A CA 1
ATOM 652 C C . VAL A 1 84 ? -18.531 19.891 29.75 1 94.81 84 VAL A C 1
ATOM 654 O O . VAL A 1 84 ? -18.047 21.016 29.625 1 94.81 84 VAL A O 1
ATOM 657 N N . LEU A 1 85 ? -17.875 18.844 30.094 1 95.62 85 LEU A N 1
ATOM 658 C CA . LEU A 1 85 ? -16.438 18.922 30.297 1 95.62 85 LEU A CA 1
ATOM 659 C C . LEU A 1 85 ? -15.727 19.328 29.016 1 95.62 85 LEU A C 1
ATOM 661 O O . LEU A 1 85 ? -14.82 20.156 29.047 1 95.62 85 LEU A O 1
ATOM 665 N N . ASN A 1 86 ? -16.047 18.797 27.953 1 96.38 86 ASN A N 1
ATOM 666 C CA . ASN A 1 86 ? -15.469 19.125 26.656 1 96.38 86 ASN A CA 1
ATOM 667 C C . ASN A 1 86 ? -15.57 20.625 26.344 1 96.38 86 ASN A C 1
ATOM 669 O O . ASN A 1 86 ? -14.602 21.234 25.906 1 96.38 86 ASN A O 1
ATOM 673 N N . GLN A 1 87 ? -16.734 21.141 26.594 1 96 87 GLN A N 1
ATOM 674 C CA . GLN A 1 87 ? -16.984 22.562 26.359 1 96 87 GLN A CA 1
ATOM 675 C C . GLN A 1 87 ? -16.109 23.422 27.281 1 96 87 GLN A C 1
ATOM 677 O O . GLN A 1 87 ? -15.57 24.453 26.844 1 96 87 GLN A O 1
ATOM 682 N N . GLN A 1 88 ? -16.062 23.016 28.484 1 96.69 88 GLN A N 1
ATOM 683 C CA . GLN A 1 88 ? -15.258 23.75 29.453 1 96.69 88 GLN A CA 1
ATOM 684 C C . GLN A 1 88 ? -13.797 23.812 29.031 1 96.69 88 GLN A C 1
ATOM 686 O O . GLN A 1 88 ? -13.172 24.875 29.047 1 96.69 88 GLN A O 1
ATOM 691 N N . VAL A 1 89 ? -13.211 22.672 28.688 1 97 89 VAL A N 1
ATOM 692 C CA . VAL A 1 89 ? -11.812 22.609 28.281 1 97 89 VAL A CA 1
ATOM 693 C C . VAL A 1 89 ? -11.594 23.469 27.031 1 97 89 VAL A C 1
ATOM 695 O O . VAL A 1 89 ? -10.594 24.172 26.938 1 97 89 VAL A O 1
ATOM 698 N N . TYR A 1 90 ? -12.516 23.375 26.141 1 96.56 90 TYR A N 1
ATOM 699 C CA . TYR A 1 90 ? -12.453 24.156 24.922 1 96.56 90 TYR A CA 1
ATOM 700 C C . TYR A 1 90 ? -12.375 25.656 25.234 1 96.56 90 TYR A C 1
ATOM 702 O O . TYR A 1 90 ? -11.492 26.344 24.719 1 96.56 90 TYR A O 1
ATOM 710 N N . LEU A 1 91 ? -13.273 26.125 26.062 1 96.31 91 LEU A N 1
ATOM 711 C CA . LEU A 1 91 ? -13.328 27.547 26.406 1 96.31 91 LEU A CA 1
ATOM 712 C C . LEU A 1 91 ? -12.062 27.969 27.141 1 96.31 91 LEU A C 1
ATOM 714 O O . LEU A 1 91 ? -11.516 29.047 26.891 1 96.31 91 LEU A O 1
ATOM 718 N N . ASP A 1 92 ? -11.641 27.125 28.062 1 96.75 92 ASP A N 1
ATOM 719 C CA . ASP A 1 92 ? -10.422 27.406 28.812 1 96.75 92 ASP A CA 1
ATOM 720 C C . ASP A 1 92 ? -9.219 27.531 27.875 1 96.75 92 ASP A C 1
ATOM 722 O O . ASP A 1 92 ? -8.367 28.406 28.047 1 96.75 92 ASP A O 1
ATOM 726 N N . ALA A 1 93 ? -9.117 26.656 26.906 1 95.25 93 ALA A N 1
ATOM 727 C CA . ALA A 1 93 ? -8.023 26.672 25.953 1 95.25 93 ALA A CA 1
ATOM 728 C C . ALA A 1 93 ? -8.078 27.906 25.062 1 95.25 93 ALA A C 1
ATOM 730 O O . ALA A 1 93 ? -7.055 28.531 24.797 1 95.25 93 ALA A O 1
ATOM 731 N N . GLN A 1 94 ? -9.266 28.234 24.609 1 92.12 94 GLN A N 1
ATOM 732 C CA . GLN A 1 94 ? -9.461 29.422 23.781 1 92.12 94 GLN A CA 1
ATOM 733 C C . GLN A 1 94 ? -9.008 30.688 24.5 1 92.12 94 GLN A C 1
ATOM 735 O O . GLN A 1 94 ? -8.367 31.547 23.906 1 92.12 94 GLN A O 1
ATOM 740 N N . ALA A 1 95 ? -9.391 30.734 25.766 1 92.25 95 ALA A N 1
ATOM 741 C CA . ALA A 1 95 ? -9.047 31.891 26.578 1 92.25 95 ALA A CA 1
ATOM 742 C C . ALA A 1 95 ? -7.535 32.062 26.688 1 92.25 95 ALA A C 1
ATOM 744 O O . ALA A 1 95 ? -7.035 33.188 26.828 1 92.25 95 ALA A O 1
ATOM 745 N N . ARG A 1 96 ? -6.836 31.031 26.547 1 91.12 96 ARG A N 1
ATOM 746 C CA . ARG A 1 96 ? -5.383 31.047 26.703 1 91.12 96 ARG A CA 1
ATOM 747 C C . ARG A 1 96 ? -4.688 30.969 25.344 1 91.12 96 ARG A C 1
ATOM 749 O O . ARG A 1 96 ? -3.459 30.891 25.266 1 91.12 96 ARG A O 1
ATOM 756 N N . HIS A 1 97 ? -5.449 30.938 24.234 1 91 97 HIS A N 1
ATOM 757 C CA . HIS A 1 97 ? -4.949 30.875 22.875 1 91 97 HIS A CA 1
ATOM 758 C C . HIS A 1 97 ? -4.113 29.625 22.656 1 91 97 HIS A C 1
ATOM 760 O O . HIS A 1 97 ? -3.031 29.688 22.062 1 91 97 HIS A O 1
ATOM 766 N N . ILE A 1 98 ? -4.586 28.5 23.25 1 93.06 98 ILE A N 1
ATOM 767 C CA . ILE A 1 98 ? -3.961 27.203 23.047 1 93.06 98 ILE A CA 1
ATOM 768 C C . ILE A 1 98 ? -4.758 26.406 22.031 1 93.06 98 ILE A C 1
ATOM 770 O O . ILE A 1 98 ? -5.992 26.406 22.047 1 93.06 98 ILE A O 1
ATOM 774 N N . PHE A 1 99 ? -4.066 25.781 21.109 1 94.62 99 PHE A N 1
ATOM 775 C CA . PHE A 1 99 ? -4.742 24.938 20.125 1 94.62 99 PHE A CA 1
ATOM 776 C C . PHE A 1 99 ? -5.441 23.766 20.828 1 94.62 99 PHE A C 1
ATOM 778 O O . PHE A 1 99 ? -4.844 23.094 21.656 1 94.62 99 PHE A O 1
ATOM 785 N N . VAL A 1 100 ? -6.715 23.547 20.469 1 96.62 100 VAL A N 1
ATOM 786 C CA . VAL A 1 100 ? -7.508 22.531 21.141 1 96.62 100 VAL A CA 1
ATOM 787 C C . VAL A 1 100 ? -8.273 21.703 20.109 1 96.62 100 VAL A C 1
ATOM 789 O O . VAL A 1 100 ? -8.75 22.234 19.094 1 96.62 100 VAL A O 1
ATOM 792 N N . ASN A 1 101 ? -8.289 20.406 20.25 1 96.69 101 ASN A N 1
ATOM 793 C CA . ASN A 1 101 ? -9.07 19.469 19.453 1 96.69 101 ASN A CA 1
ATOM 794 C C . ASN A 1 101 ? -10.008 18.641 20.328 1 96.69 101 ASN A C 1
ATOM 796 O O . ASN A 1 101 ? -9.547 17.812 21.125 1 96.69 101 ASN A O 1
ATOM 800 N N . VAL A 1 102 ? -11.273 18.891 20.25 1 96.12 102 VAL A N 1
ATOM 801 C CA . VAL A 1 102 ? -12.273 18.062 20.906 1 96.12 102 VAL A CA 1
ATOM 802 C C . VAL A 1 102 ? -12.758 16.969 19.953 1 96.12 102 VAL A C 1
ATOM 804 O O . VAL A 1 102 ? -13.422 17.266 18.953 1 96.12 102 VAL A O 1
ATOM 807 N N . VAL A 1 103 ? -12.453 15.742 20.328 1 92.06 103 VAL A N 1
ATOM 808 C CA . VAL A 1 103 ? -12.727 14.617 19.438 1 92.06 103 VAL A CA 1
ATOM 809 C C . VAL A 1 103 ? -14.211 14.57 19.094 1 92.06 103 VAL A C 1
ATOM 811 O O . VAL A 1 103 ? -15.062 14.766 19.969 1 92.06 103 VAL A O 1
ATOM 814 N N . ASP A 1 104 ? -14.57 14.406 17.844 1 83.69 104 ASP A N 1
ATOM 815 C CA . ASP A 1 104 ? -15.906 14.227 17.281 1 83.69 104 ASP A CA 1
ATOM 816 C C . ASP A 1 104 ? -16.734 15.5 17.422 1 83.69 104 ASP A C 1
ATOM 818 O O . ASP A 1 104 ? -17.969 15.445 17.406 1 83.69 104 ASP A O 1
ATOM 822 N N . SER A 1 105 ? -16.141 16.688 17.719 1 89.44 105 SER A N 1
ATOM 823 C CA . SER A 1 105 ? -16.812 17.969 17.766 1 89.44 105 SER A CA 1
ATOM 824 C C . SER A 1 105 ? -16.031 19.031 17 1 89.44 105 SER A C 1
ATOM 826 O O . SER A 1 105 ? -15.312 19.844 17.594 1 89.44 105 SER A O 1
ATOM 828 N N . GLN A 1 106 ? -16.328 19.172 15.789 1 85 106 GLN A N 1
ATOM 829 C CA . GLN A 1 106 ? -15.555 20.016 14.898 1 85 106 GLN A CA 1
ATOM 830 C C . GLN A 1 106 ? -15.672 21.484 15.305 1 85 106 GLN A C 1
ATOM 832 O O . GLN A 1 106 ? -14.68 22.219 15.312 1 85 106 GLN A O 1
ATOM 837 N N . PRO A 1 107 ? -16.844 21.953 15.766 1 87.12 107 PRO A N 1
ATOM 838 C CA . PRO A 1 107 ? -16.969 23.359 16.141 1 87.12 107 PRO A CA 1
ATOM 839 C C . PRO A 1 107 ? -16.109 23.719 17.359 1 87.12 107 PRO A C 1
ATOM 841 O O . PRO A 1 107 ? -15.828 24.906 17.578 1 87.12 107 PRO A O 1
ATOM 844 N N . GLN A 1 108 ? -15.766 22.703 18.125 1 92.94 108 GLN A N 1
ATOM 845 C CA . GLN A 1 108 ? -14.953 22.938 19.312 1 92.94 108 GLN A CA 1
ATOM 846 C C . GLN A 1 108 ? -13.492 22.562 19.047 1 92.94 108 GLN A C 1
ATOM 848 O O . GLN A 1 108 ? -12.82 22.016 19.922 1 92.94 108 GLN A O 1
ATOM 853 N N . CYS A 1 109 ? -13.07 22.766 17.828 1 93.94 109 CYS A N 1
ATOM 854 C CA . CYS A 1 109 ? -11.688 22.469 17.469 1 93.94 109 CYS A CA 1
ATOM 855 C C . CYS A 1 109 ? -11.016 23.672 16.828 1 93.94 109 CYS A C 1
ATOM 857 O O . CYS A 1 109 ? -11.57 24.297 15.922 1 93.94 109 CYS A O 1
ATOM 859 N N . SER A 1 110 ? -9.906 24.078 17.375 1 94 110 SER A N 1
ATOM 860 C CA . SER A 1 110 ? -9.07 25.062 16.703 1 94 110 SER A CA 1
ATOM 861 C C . SER A 1 110 ? -8.023 24.391 15.82 1 94 110 SER A C 1
ATOM 863 O O . SER A 1 110 ? -7.281 25.062 15.102 1 94 110 SER A O 1
ATOM 865 N N . PHE A 1 111 ? -7.938 23.094 15.898 1 95 111 PHE A N 1
ATOM 866 C CA . PHE A 1 111 ? -7.191 22.297 14.922 1 95 111 PHE A CA 1
ATOM 867 C C . PHE A 1 111 ? -7.812 20.922 14.75 1 95 111 PHE A C 1
ATOM 869 O O . PHE A 1 111 ? -8.562 20.469 15.617 1 95 111 PHE A O 1
ATOM 876 N N . ILE A 1 112 ? -7.496 20.281 13.633 1 94.75 112 ILE A N 1
ATOM 877 C CA . ILE A 1 112 ? -7.988 18.938 13.367 1 94.75 112 ILE A CA 1
ATOM 878 C C . ILE A 1 112 ? -6.844 18.047 12.875 1 94.75 112 ILE A C 1
ATOM 880 O O . ILE A 1 112 ? -5.828 18.562 12.383 1 94.75 112 ILE A O 1
ATOM 884 N N . PHE A 1 113 ? -7.062 16.766 13.102 1 93.44 113 PHE A N 1
ATOM 885 C CA . PHE A 1 113 ? -6.109 15.789 12.594 1 93.44 113 PHE A CA 1
ATOM 886 C C . PHE A 1 113 ? -6.469 15.367 11.18 1 93.44 113 PHE A C 1
ATOM 888 O O . PHE A 1 113 ? -7.605 14.961 10.914 1 93.44 113 PHE A O 1
ATOM 895 N N . PRO A 1 114 ? -5.527 15.477 10.25 1 94.44 114 PRO A N 1
ATOM 896 C CA . PRO A 1 114 ? -5.773 15.016 8.883 1 94.44 114 PRO A CA 1
ATOM 897 C C . PRO A 1 114 ? -5.516 13.516 8.711 1 94.44 114 PRO A C 1
ATOM 899 O O . PRO A 1 114 ? -5.016 12.867 9.633 1 94.44 114 PRO A O 1
ATOM 902 N N . ALA A 1 115 ? -6.027 13 7.645 1 92.62 115 ALA A N 1
ATOM 903 C CA . ALA A 1 115 ? -5.508 11.703 7.207 1 92.62 115 ALA A CA 1
ATOM 904 C C . ALA A 1 115 ? -4.039 11.805 6.809 1 92.62 115 ALA A C 1
ATOM 906 O O . ALA A 1 115 ? -3.629 12.789 6.184 1 92.62 115 ALA A O 1
ATOM 907 N N . ILE A 1 116 ? -3.26 10.781 7.172 1 92.75 116 ILE A N 1
ATOM 908 C CA . ILE A 1 116 ? -1.819 10.906 6.973 1 92.75 116 ILE A CA 1
ATOM 909 C C . ILE A 1 116 ? -1.312 9.719 6.148 1 92.75 116 ILE A C 1
ATOM 911 O O . ILE A 1 116 ? -1.718 8.578 6.379 1 92.75 116 ILE A O 1
ATOM 915 N N . ILE A 1 117 ? -0.557 9.961 5.184 1 89.62 117 ILE A N 1
ATOM 916 C CA . ILE A 1 117 ? 0.291 8.984 4.512 1 89.62 117 ILE A CA 1
ATOM 917 C C . ILE A 1 117 ? 1.733 9.141 4.984 1 89.62 117 ILE A C 1
ATOM 919 O O . ILE A 1 117 ? 2.357 10.18 4.77 1 89.62 117 ILE A O 1
ATOM 923 N N . ASP A 1 118 ? 2.23 8.07 5.625 1 88.44 118 ASP A N 1
ATOM 924 C CA . ASP A 1 118 ? 3.537 8.148 6.27 1 88.44 118 ASP A CA 1
ATOM 925 C C . ASP A 1 118 ? 4.609 7.457 5.43 1 88.44 118 ASP A C 1
ATOM 927 O O . ASP A 1 118 ? 4.684 6.227 5.398 1 88.44 118 ASP A O 1
ATOM 931 N N . ARG A 1 119 ? 5.387 8.188 4.746 1 89.12 119 ARG A N 1
ATOM 932 C CA . ARG A 1 119 ? 6.641 7.812 4.105 1 89.12 119 ARG A CA 1
ATOM 933 C C . ARG A 1 119 ? 7.816 8.578 4.703 1 89.12 119 ARG A C 1
ATOM 935 O O . ARG A 1 119 ? 8.594 9.203 3.975 1 89.12 119 ARG A O 1
ATOM 942 N N . ASN A 1 120 ? 8.039 8.438 5.977 1 87.44 120 ASN A N 1
ATOM 943 C CA . ASN A 1 120 ? 9.008 9.25 6.703 1 87.44 120 ASN A CA 1
ATOM 944 C C . ASN A 1 120 ? 10.367 9.258 6.008 1 87.44 120 ASN A C 1
ATOM 946 O O . ASN A 1 120 ? 10.906 8.203 5.684 1 87.44 120 ASN A O 1
ATOM 950 N N . PRO A 1 121 ? 10.875 10.547 5.695 1 92.19 121 PRO A N 1
ATOM 951 C CA . PRO A 1 121 ? 10.492 11.867 6.195 1 92.19 121 PRO A CA 1
ATOM 952 C C . PRO A 1 121 ? 9.453 12.555 5.309 1 92.19 121 PRO A C 1
ATOM 954 O O . PRO A 1 121 ? 9.062 13.695 5.578 1 92.19 121 PRO A O 1
ATOM 957 N N . ILE A 1 122 ? 8.992 11.898 4.258 1 91.75 122 ILE A N 1
ATOM 958 C CA . ILE A 1 122 ? 7.926 12.445 3.436 1 91.75 122 ILE A CA 1
ATOM 959 C C . ILE A 1 122 ? 6.574 12.148 4.082 1 91.75 122 ILE A C 1
ATOM 961 O O . ILE A 1 122 ? 6.238 10.984 4.324 1 91.75 122 ILE A O 1
ATOM 965 N N . LEU A 1 123 ? 5.871 13.133 4.414 1 93.75 123 LEU A N 1
ATOM 966 C CA . LEU A 1 123 ? 4.531 12.984 4.969 1 93.75 123 LEU A CA 1
ATOM 967 C C . LEU A 1 123 ? 3.504 13.719 4.113 1 93.75 123 LEU A C 1
ATOM 969 O O . LEU A 1 123 ? 3.764 14.828 3.639 1 93.75 123 LEU A O 1
ATOM 973 N N . ILE A 1 124 ? 2.41 13.062 3.859 1 93.88 124 ILE A N 1
ATOM 974 C CA . ILE A 1 124 ? 1.29 13.672 3.15 1 93.88 124 ILE A CA 1
ATOM 975 C C . ILE A 1 124 ? 0.062 13.711 4.059 1 93.88 124 ILE A C 1
ATOM 977 O O . ILE A 1 124 ? -0.277 12.703 4.691 1 93.88 124 ILE A O 1
ATOM 981 N N . ALA A 1 125 ? -0.519 14.828 4.172 1 95.5 125 ALA A N 1
ATOM 982 C CA . ALA A 1 125 ? -1.716 15.008 4.988 1 95.5 125 ALA A CA 1
ATOM 983 C C . ALA A 1 125 ? -2.9 15.453 4.133 1 95.5 125 ALA A C 1
ATOM 985 O O . ALA A 1 125 ? -2.746 16.266 3.221 1 95.5 125 ALA A O 1
ATOM 986 N N . ILE A 1 126 ? -4.078 14.875 4.324 1 94.5 126 ILE A N 1
ATOM 987 C CA . ILE A 1 126 ? -5.281 15.164 3.551 1 94.5 126 ILE A CA 1
ATOM 988 C C . ILE A 1 126 ? -6.426 15.523 4.492 1 94.5 126 ILE A C 1
ATOM 990 O O . ILE A 1 126 ? -6.656 14.844 5.492 1 94.5 126 ILE A O 1
ATOM 994 N N . SER A 1 127 ? -7.168 16.578 4.219 1 94.12 127 SER A N 1
ATOM 995 C CA . SER A 1 127 ? -8.32 16.969 5.027 1 94.12 127 SER A CA 1
ATOM 996 C C . SER A 1 127 ? -9.438 17.531 4.16 1 94.12 127 SER A C 1
ATOM 998 O O . SER A 1 127 ? -9.188 18.078 3.084 1 94.12 127 SER A O 1
ATOM 1000 N N . SER A 1 128 ? -10.633 17.297 4.543 1 91.12 128 SER A N 1
ATOM 1001 C CA . SER A 1 128 ? -11.797 17.938 3.945 1 91.12 128 SER A CA 1
ATOM 1002 C C . SER A 1 128 ? -12.445 18.922 4.914 1 91.12 128 SER A C 1
ATOM 1004 O O . SER A 1 128 ? -13.609 19.281 4.75 1 91.12 128 SER A O 1
ATOM 1006 N N . ALA A 1 129 ? -11.727 19.234 5.961 1 88.25 129 ALA A N 1
ATOM 1007 C CA . ALA A 1 129 ? -12.273 20.109 7 1 88.25 129 ALA A CA 1
ATOM 1008 C C . ALA A 1 129 ? -13.586 19.547 7.543 1 88.25 129 ALA A C 1
ATOM 1010 O O . ALA A 1 129 ? -14.531 20.297 7.785 1 88.25 129 ALA A O 1
ATOM 1011 N N . GLY A 1 130 ? -13.711 18.297 7.605 1 86.25 130 GLY A N 1
ATOM 1012 C CA . GLY A 1 130 ? -14.867 17.625 8.188 1 86.25 130 GLY A CA 1
ATOM 1013 C C . GLY A 1 130 ? -16.016 17.484 7.207 1 86.25 130 GLY A C 1
ATOM 1014 O O . GLY A 1 130 ? -17.031 16.844 7.52 1 86.25 130 GLY A O 1
ATOM 1015 N N . LYS A 1 131 ? -15.93 17.859 6.008 1 86.38 131 LYS A N 1
ATOM 1016 C CA . LYS A 1 131 ? -17.047 17.922 5.066 1 86.38 131 LYS A CA 1
ATOM 1017 C C . LYS A 1 131 ? -17.234 16.594 4.352 1 86.38 131 LYS A C 1
ATOM 1019 O O . LYS A 1 131 ? -18.359 16.219 3.994 1 86.38 131 LYS A O 1
ATOM 1024 N N . ALA A 1 132 ? -16.172 15.906 4.125 1 90.56 132 ALA A N 1
ATOM 1025 C CA . ALA A 1 132 ? -16.281 14.672 3.348 1 90.56 132 ALA A CA 1
ATOM 1026 C C . ALA A 1 132 ? -15.234 13.648 3.799 1 90.56 132 ALA A C 1
ATOM 1028 O O . ALA A 1 132 ? -14.336 13.289 3.037 1 90.56 132 ALA A O 1
ATOM 1029 N N . PRO A 1 133 ? -15.414 13.078 4.977 1 88.31 133 PRO A N 1
ATOM 1030 C CA . PRO A 1 133 ? -14.438 12.141 5.527 1 88.31 133 PRO A CA 1
ATOM 1031 C C . PRO A 1 133 ? -14.242 10.914 4.641 1 88.31 133 PRO A C 1
ATOM 1033 O O . PRO A 1 133 ? -13.117 10.422 4.504 1 88.31 133 PRO A O 1
ATOM 1036 N N . VAL A 1 134 ? -15.336 10.43 4.07 1 87.75 134 VAL A N 1
ATOM 1037 C CA . VAL A 1 134 ? -15.242 9.25 3.221 1 87.75 134 VAL A CA 1
ATOM 1038 C C . VAL A 1 134 ? -14.422 9.578 1.971 1 87.75 134 VAL A C 1
ATOM 1040 O O . VAL A 1 134 ? -13.609 8.773 1.524 1 87.75 134 VAL A O 1
ATOM 1043 N N . LEU A 1 135 ? -14.609 10.688 1.438 1 89 135 LEU A N 1
ATOM 1044 C CA . LEU A 1 135 ? -13.836 11.117 0.279 1 89 135 LEU A CA 1
ATOM 1045 C C . LEU A 1 135 ? -12.359 11.211 0.619 1 89 135 LEU A C 1
ATOM 1047 O O . LEU A 1 135 ? -11.508 10.797 -0.173 1 89 135 LEU A O 1
ATOM 1051 N N . VAL 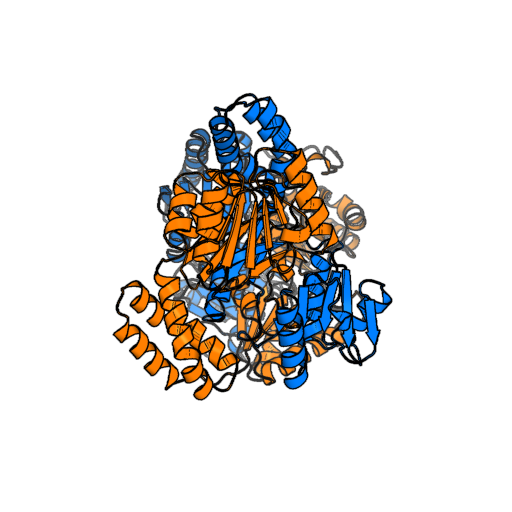A 1 136 ? -12.07 11.789 1.769 1 91.31 136 VAL A N 1
ATOM 1052 C CA . VAL A 1 136 ? -10.688 11.898 2.234 1 91.31 136 VAL A CA 1
ATOM 1053 C C . VAL A 1 136 ? -10.062 10.508 2.311 1 91.31 136 VAL A C 1
ATOM 1055 O O . VAL A 1 136 ? -8.93 10.305 1.871 1 91.31 136 VAL A O 1
ATOM 1058 N N . ARG A 1 137 ? -10.797 9.617 2.863 1 87.44 137 ARG A N 1
ATOM 1059 C CA . ARG A 1 137 ? -10.305 8.25 2.959 1 87.44 137 ARG A CA 1
ATOM 1060 C C . ARG A 1 137 ? -10.016 7.672 1.576 1 87.44 137 ARG A C 1
ATOM 1062 O O . ARG A 1 137 ? -8.984 7.031 1.366 1 87.44 137 ARG A O 1
ATOM 1069 N N . MET A 1 138 ? -10.883 7.883 0.687 1 85.38 138 MET A N 1
ATOM 1070 C CA . MET A 1 138 ? -10.734 7.367 -0.672 1 85.38 138 MET A CA 1
ATOM 1071 C C . MET A 1 138 ? -9.523 7.988 -1.357 1 85.38 138 MET A C 1
ATOM 1073 O O . MET A 1 138 ? -8.766 7.293 -2.037 1 85.38 138 MET A O 1
ATOM 1077 N N . ILE A 1 139 ? -9.336 9.258 -1.17 1 88.38 139 ILE A N 1
ATOM 1078 C CA . ILE A 1 139 ? -8.18 9.945 -1.73 1 88.38 139 ILE A CA 1
ATOM 1079 C C . ILE A 1 139 ? -6.898 9.383 -1.124 1 88.38 139 ILE A C 1
ATOM 1081 O O . ILE A 1 139 ? -5.93 9.117 -1.841 1 88.38 139 ILE A O 1
ATOM 1085 N N . ARG A 1 140 ? -6.91 9.266 0.133 1 90.06 140 ARG A N 1
ATOM 1086 C CA . ARG A 1 140 ? -5.746 8.703 0.814 1 90.06 140 ARG A CA 1
ATOM 1087 C C . ARG A 1 140 ? -5.395 7.332 0.25 1 90.06 140 ARG A C 1
ATOM 1089 O O . ARG A 1 140 ? -4.227 7.047 -0.025 1 90.06 140 ARG A O 1
ATOM 1096 N N . GLU A 1 141 ? -6.375 6.527 0.115 1 81.81 141 GLU A N 1
ATOM 1097 C CA . GLU A 1 141 ? -6.172 5.191 -0.437 1 81.81 141 GLU A CA 1
ATOM 1098 C C . GLU A 1 141 ? -5.52 5.258 -1.814 1 81.81 141 GLU A C 1
ATOM 1100 O O . GLU A 1 141 ? -4.566 4.523 -2.092 1 81.81 141 GLU A O 1
ATOM 1105 N N . LYS A 1 142 ? -6.027 6.062 -2.562 1 82.25 142 LYS A N 1
ATOM 1106 C CA . LYS A 1 142 ? -5.516 6.227 -3.92 1 82.25 142 LYS A CA 1
ATOM 1107 C C . LYS A 1 142 ? -4.062 6.695 -3.908 1 82.25 142 LYS A C 1
ATOM 1109 O O . LYS A 1 142 ? -3.217 6.125 -4.602 1 82.25 142 LYS A O 1
ATOM 1114 N N . LEU A 1 143 ? -3.812 7.676 -3.127 1 86.44 143 LEU A N 1
ATOM 1115 C CA . LEU A 1 143 ? -2.467 8.234 -3.066 1 86.44 143 LEU A CA 1
ATOM 1116 C C . LEU A 1 143 ? -1.488 7.23 -2.459 1 86.44 143 LEU A C 1
ATOM 1118 O O . LEU A 1 143 ? -0.338 7.141 -2.895 1 86.44 143 LEU A O 1
ATOM 1122 N N . GLU A 1 144 ? -1.929 6.527 -1.493 1 84.38 144 GLU A N 1
ATOM 1123 C CA . GLU A 1 144 ? -1.097 5.492 -0.884 1 84.38 144 GLU A CA 1
ATOM 1124 C C . GLU A 1 144 ? -0.685 4.441 -1.909 1 84.38 144 GLU A C 1
ATOM 1126 O O . GLU A 1 144 ? 0.434 3.926 -1.862 1 84.38 144 GLU A O 1
ATOM 1131 N N . ALA A 1 145 ? -1.574 4.109 -2.74 1 75.31 145 ALA A N 1
ATOM 1132 C CA . ALA A 1 145 ? -1.305 3.131 -3.793 1 75.31 145 ALA A CA 1
ATOM 1133 C C . ALA A 1 145 ? -0.294 3.674 -4.801 1 75.31 145 ALA A C 1
ATOM 1135 O O . ALA A 1 145 ? 0.554 2.932 -5.301 1 75.31 145 ALA A O 1
ATOM 1136 N N . LEU A 1 146 ? -0.293 4.898 -4.98 1 76.81 146 LEU A N 1
ATOM 1137 C CA . LEU A 1 146 ? 0.488 5.52 -6.043 1 76.81 146 LEU A CA 1
ATOM 1138 C C . LEU A 1 146 ? 1.893 5.863 -5.559 1 76.81 146 LEU A C 1
ATOM 1140 O O . LEU A 1 146 ? 2.838 5.887 -6.352 1 76.81 146 LEU A O 1
ATOM 1144 N N . LEU A 1 147 ? 2.051 6.141 -4.266 1 83.88 147 LEU A N 1
ATOM 1145 C CA . LEU A 1 147 ? 3.311 6.648 -3.73 1 83.88 147 LEU A CA 1
ATOM 1146 C C . LEU A 1 147 ? 4.16 5.512 -3.174 1 83.88 147 LEU A C 1
ATOM 1148 O O . LEU A 1 147 ? 3.771 4.855 -2.203 1 83.88 147 LEU A O 1
ATOM 1152 N N . PRO A 1 148 ? 5.355 5.34 -3.764 1 80.5 148 PRO A N 1
ATOM 1153 C CA . PRO A 1 148 ? 6.207 4.223 -3.352 1 80.5 148 PRO A CA 1
ATOM 1154 C C . PRO A 1 148 ? 6.664 4.332 -1.898 1 80.5 148 PRO A C 1
ATOM 1156 O O . PRO A 1 148 ? 6.805 5.441 -1.376 1 80.5 148 PRO A O 1
ATOM 1159 N N . THR A 1 149 ? 6.988 3.221 -1.288 1 81.81 149 THR A N 1
ATOM 1160 C CA . THR A 1 149 ? 7.473 3.164 0.087 1 81.81 149 THR A CA 1
ATOM 1161 C C . THR A 1 149 ? 8.922 3.633 0.168 1 81.81 149 THR A C 1
ATOM 1163 O O . THR A 1 149 ? 9.406 3.982 1.246 1 81.81 149 THR A O 1
ATOM 1166 N N . SER A 1 150 ? 9.602 3.646 -0.957 1 86.69 150 SER A N 1
ATOM 1167 C CA . SER A 1 150 ? 11.016 4.008 -0.994 1 86.69 150 SER A CA 1
ATOM 1168 C C . SER A 1 150 ? 11.203 5.52 -0.919 1 86.69 150 SER A C 1
ATOM 1170 O O . SER A 1 150 ? 12.328 6.004 -0.814 1 86.69 150 SER A O 1
ATOM 1172 N N . LEU A 1 151 ? 10.133 6.293 -0.963 1 89.12 151 LEU A N 1
ATOM 1173 C CA . LEU A 1 151 ? 10.219 7.75 -0.951 1 89.12 151 LEU A CA 1
ATOM 1174 C C . LEU A 1 151 ? 10.961 8.242 0.283 1 89.12 151 LEU A C 1
ATOM 1176 O O . LEU A 1 151 ? 11.773 9.164 0.193 1 89.12 151 LEU A O 1
ATOM 1180 N N . GLY A 1 152 ? 10.633 7.605 1.385 1 91.31 152 GLY A N 1
ATOM 1181 C CA . GLY A 1 152 ? 11.305 8.008 2.609 1 91.31 152 GLY A CA 1
ATOM 1182 C C . GLY A 1 152 ? 12.805 7.824 2.551 1 91.31 152 GLY A C 1
ATOM 1183 O O . GLY A 1 152 ? 13.562 8.727 2.916 1 91.31 152 GLY A O 1
ATOM 1184 N N . THR A 1 153 ? 13.195 6.715 2.053 1 91.56 153 THR A N 1
ATOM 1185 C CA . THR A 1 153 ? 14.617 6.418 1.925 1 91.56 153 THR A CA 1
ATOM 1186 C C . THR A 1 153 ? 15.289 7.383 0.953 1 91.56 153 THR A C 1
ATOM 1188 O O . THR A 1 153 ? 16.391 7.863 1.212 1 91.56 153 THR A O 1
ATOM 1191 N N . MET A 1 154 ? 14.656 7.66 -0.109 1 92 154 MET A N 1
ATOM 1192 C CA . MET A 1 154 ? 15.164 8.617 -1.085 1 92 154 MET A CA 1
ATOM 1193 C C . MET A 1 154 ? 15.375 9.984 -0.446 1 92 154 MET A C 1
ATOM 1195 O O . MET A 1 154 ? 16.438 10.602 -0.624 1 92 154 MET A O 1
ATOM 1199 N N . ALA A 1 155 ? 14.383 10.406 0.266 1 92.25 155 ALA A N 1
ATOM 1200 C CA . ALA A 1 155 ? 14.445 11.719 0.908 1 92.25 155 ALA A CA 1
ATOM 1201 C C . ALA A 1 155 ? 15.555 11.766 1.955 1 92.25 155 ALA A C 1
ATOM 1203 O O . ALA A 1 155 ? 16.25 12.773 2.084 1 92.25 155 ALA A O 1
ATOM 1204 N N . THR A 1 156 ? 15.703 10.695 2.648 1 92.81 156 THR A N 1
ATOM 1205 C CA . THR A 1 156 ? 16.734 10.609 3.682 1 92.81 156 THR A CA 1
ATOM 1206 C C . THR A 1 156 ? 18.125 10.727 3.068 1 92.81 156 THR A C 1
ATOM 1208 O O . THR A 1 156 ? 18.969 11.477 3.559 1 92.81 156 THR A O 1
ATOM 1211 N N . ILE A 1 157 ? 18.312 9.969 2.012 1 93.69 157 ILE A N 1
ATOM 1212 C CA . ILE A 1 157 ? 19.594 10.016 1.328 1 93.69 157 ILE A CA 1
ATOM 1213 C C . ILE A 1 157 ? 19.828 11.414 0.768 1 93.69 157 ILE A C 1
ATOM 1215 O O . ILE A 1 157 ? 20.922 11.969 0.912 1 93.69 157 ILE A O 1
ATOM 1219 N N . ALA A 1 158 ? 18.859 11.961 0.173 1 92.5 158 ALA A N 1
ATOM 1220 C CA . ALA A 1 158 ? 18.984 13.305 -0.375 1 92.5 158 ALA A CA 1
ATOM 1221 C C . ALA A 1 158 ? 19.359 14.312 0.709 1 92.5 158 ALA A C 1
ATOM 1223 O O . ALA A 1 158 ? 20.203 15.188 0.482 1 92.5 158 ALA A O 1
ATOM 1224 N N . GLY A 1 159 ? 18.766 14.211 1.887 1 91.31 159 GLY A N 1
ATOM 1225 C CA . GLY A 1 159 ? 19.109 15.086 2.998 1 91.31 159 GLY A CA 1
ATOM 1226 C C . GLY A 1 159 ? 20.562 15.008 3.402 1 91.31 159 GLY A C 1
ATOM 1227 O O . GLY A 1 159 ? 21.188 16.031 3.674 1 91.31 159 GLY A O 1
ATOM 1228 N N . LYS A 1 160 ? 21.109 13.828 3.344 1 92.94 160 LYS A N 1
ATOM 1229 C CA . LYS A 1 160 ? 22.516 13.617 3.713 1 92.94 160 LYS A CA 1
ATOM 1230 C C . LYS A 1 160 ? 23.453 14.18 2.652 1 92.94 160 LYS A C 1
ATOM 1232 O O . LYS A 1 160 ? 24.562 14.602 2.969 1 92.94 160 LYS A O 1
ATOM 1237 N N . TRP A 1 161 ? 22.969 14.156 1.444 1 93.69 161 TRP A N 1
ATOM 1238 C CA . TRP A 1 161 ? 23.797 14.562 0.317 1 93.69 161 TRP A CA 1
ATOM 1239 C C . TRP A 1 161 ? 23.656 16.047 0.036 1 93.69 161 TRP A C 1
ATOM 1241 O O . TRP A 1 161 ? 24.359 16.594 -0.819 1 93.69 161 TRP A O 1
ATOM 1251 N N . ARG A 1 162 ? 22.812 16.734 0.767 1 89.38 162 ARG A N 1
ATOM 1252 C CA . ARG A 1 162 ? 22.469 18.109 0.476 1 89.38 162 ARG A CA 1
ATOM 1253 C C . ARG A 1 162 ? 23.703 19.016 0.496 1 89.38 162 ARG A C 1
ATOM 1255 O O . ARG A 1 162 ? 23.938 19.766 -0.444 1 89.38 162 ARG A O 1
ATOM 1262 N N . ASN A 1 163 ? 24.5 18.891 1.521 1 90.31 163 ASN A N 1
ATOM 1263 C CA . ASN A 1 163 ? 25.688 19.734 1.659 1 90.31 163 ASN A CA 1
ATOM 1264 C C . ASN A 1 163 ? 26.719 19.438 0.577 1 90.31 163 ASN A C 1
ATOM 1266 O O . ASN A 1 163 ? 27.312 20.359 0.009 1 90.31 163 ASN A O 1
ATOM 1270 N N . LYS A 1 164 ? 26.906 18.188 0.32 1 92.5 164 LYS A N 1
ATOM 1271 C CA . LYS A 1 164 ? 27.844 17.781 -0.712 1 92.5 164 LYS A CA 1
ATOM 1272 C C . LYS A 1 164 ? 27.453 18.328 -2.076 1 92.5 164 LYS A C 1
ATOM 1274 O O . LYS A 1 164 ? 28.297 18.828 -2.824 1 92.5 164 LYS A O 1
ATOM 1279 N N . VAL A 1 165 ? 26.234 18.266 -2.377 1 91.75 165 VAL A N 1
ATOM 1280 C CA . VAL A 1 165 ? 25.734 18.75 -3.654 1 91.75 165 VAL A CA 1
ATOM 1281 C C . VAL A 1 165 ? 25.859 20.281 -3.703 1 91.75 165 VAL A C 1
ATOM 1283 O O . VAL A 1 165 ? 26.25 20.844 -4.73 1 91.75 165 VAL A O 1
ATOM 1286 N N . LYS A 1 166 ? 25.578 20.969 -2.555 1 87.88 166 LYS A N 1
ATOM 1287 C CA . LYS A 1 166 ? 25.688 22.422 -2.479 1 87.88 166 LYS A CA 1
ATOM 1288 C C . LYS A 1 166 ? 27.125 22.891 -2.684 1 87.88 166 LYS A C 1
ATOM 1290 O O . LYS A 1 166 ? 27.359 23.953 -3.266 1 87.88 166 LYS A O 1
ATOM 1295 N N . GLN A 1 167 ? 28.016 22.062 -2.266 1 90 167 GLN A N 1
ATOM 1296 C CA . GLN A 1 167 ? 29.422 22.406 -2.396 1 90 167 GLN A CA 1
ATOM 1297 C C . GLN A 1 167 ? 29.891 22.266 -3.842 1 90 167 GLN A C 1
ATOM 1299 O O . GLN A 1 167 ? 30.703 23.062 -4.316 1 90 167 GLN A O 1
ATOM 1304 N N . LYS A 1 168 ? 29.359 21.406 -4.523 1 89.56 168 LYS A N 1
ATOM 1305 C CA . LYS A 1 168 ? 29.797 21.125 -5.883 1 89.56 168 LYS A CA 1
ATOM 1306 C C . LYS A 1 168 ? 29 21.938 -6.902 1 89.56 168 LYS A C 1
ATOM 1308 O O . LYS A 1 168 ? 29.531 22.344 -7.938 1 89.56 168 LYS A O 1
ATOM 1313 N N . LEU A 1 169 ? 27.781 22.031 -6.57 1 86.94 169 LEU A N 1
ATOM 1314 C CA . LEU A 1 169 ? 26.906 22.781 -7.461 1 86.94 169 LEU A CA 1
ATOM 1315 C C . LEU A 1 169 ? 26.453 24.094 -6.805 1 86.94 169 LEU A C 1
ATOM 1317 O O . LEU A 1 169 ? 25.578 24.078 -5.938 1 86.94 169 LEU A O 1
ATOM 1321 N N . THR A 1 170 ? 26.922 25.203 -7.312 1 78.31 170 THR A N 1
ATOM 1322 C CA . THR A 1 170 ? 26.703 26.469 -6.641 1 78.31 170 THR A CA 1
ATOM 1323 C C . THR A 1 170 ? 25.391 27.109 -7.078 1 78.31 170 THR A C 1
ATOM 1325 O O . THR A 1 170 ? 24.766 27.844 -6.316 1 78.31 170 THR A O 1
ATOM 1328 N N . GLY A 1 171 ? 25 26.859 -8.227 1 75.69 171 GLY A N 1
ATOM 1329 C CA . GLY A 1 171 ? 23.766 27.438 -8.719 1 75.69 171 GLY A CA 1
ATOM 1330 C C . GLY A 1 171 ? 22.516 26.703 -8.242 1 75.69 171 GLY A C 1
ATOM 1331 O O . GLY A 1 171 ? 22.5 25.469 -8.188 1 75.69 171 GLY A O 1
ATOM 1332 N N . PHE A 1 172 ? 21.5 27.5 -7.781 1 75.88 172 PHE A N 1
ATOM 1333 C CA . PHE A 1 172 ? 20.25 26.922 -7.309 1 75.88 172 PHE A CA 1
ATOM 1334 C C . PHE A 1 172 ? 19.594 26.078 -8.391 1 75.88 172 PHE A C 1
ATOM 1336 O O . PHE A 1 172 ? 19.141 24.953 -8.117 1 75.88 172 PHE A O 1
ATOM 1343 N N . GLN A 1 173 ? 19.594 26.562 -9.57 1 73.12 173 GLN A N 1
ATOM 1344 C CA . GLN A 1 173 ? 18.953 25.844 -10.672 1 73.12 173 GLN A CA 1
ATOM 1345 C C . GLN A 1 173 ? 19.688 24.547 -10.977 1 73.12 173 GLN A C 1
ATOM 1347 O O . GLN A 1 173 ? 19.047 23.531 -11.281 1 73.12 173 GLN A O 1
ATOM 1352 N N . ALA A 1 174 ? 20.953 24.625 -10.938 1 78.06 174 ALA A N 1
ATOM 1353 C CA . ALA A 1 174 ? 21.75 23.422 -11.172 1 78.06 174 ALA A CA 1
ATOM 1354 C C . ALA A 1 174 ? 21.469 22.359 -10.117 1 78.06 174 ALA A C 1
ATOM 1356 O O . ALA A 1 174 ? 21.375 21.172 -10.43 1 78.06 174 ALA A O 1
ATOM 1357 N N . ARG A 1 175 ? 21.328 22.75 -8.898 1 83.88 175 ARG A N 1
ATOM 1358 C CA . ARG A 1 175 ? 21.031 21.828 -7.809 1 83.88 175 ARG A CA 1
ATOM 1359 C C . ARG A 1 175 ? 19.656 21.203 -7.977 1 83.88 175 ARG A C 1
ATOM 1361 O O . ARG A 1 175 ? 19.469 20 -7.77 1 83.88 175 ARG A O 1
ATOM 1368 N N . CYS A 1 176 ? 18.719 22.062 -8.398 1 80.5 176 CYS A N 1
ATOM 1369 C CA . CYS A 1 176 ? 17.375 21.562 -8.633 1 80.5 176 CYS A CA 1
ATOM 1370 C C . CYS A 1 176 ? 17.344 20.531 -9.75 1 80.5 176 CYS A C 1
ATOM 1372 O O . CYS A 1 176 ? 16.734 19.469 -9.617 1 80.5 176 CYS A O 1
ATOM 1374 N N . ARG A 1 177 ? 18.031 20.812 -10.797 1 76 177 ARG A N 1
ATOM 1375 C CA . ARG A 1 177 ? 18.094 19.891 -11.93 1 76 177 ARG A CA 1
ATOM 1376 C C . ARG A 1 177 ? 18.781 18.578 -11.531 1 76 177 ARG A C 1
ATOM 1378 O O . ARG A 1 177 ? 18.375 17.516 -11.984 1 76 177 ARG A O 1
ATOM 1385 N N . PHE A 1 178 ? 19.844 18.641 -10.773 1 85.75 178 PHE A N 1
ATOM 1386 C CA . PHE A 1 178 ? 20.531 17.469 -10.273 1 85.75 178 PHE A CA 1
ATOM 1387 C C . PHE A 1 178 ? 19.578 16.547 -9.539 1 85.75 178 PHE A C 1
ATOM 1389 O O . PHE A 1 178 ? 19.531 15.336 -9.82 1 85.75 178 PHE A O 1
ATOM 1396 N N . TRP A 1 179 ? 18.75 17.031 -8.656 1 87.19 179 TRP A N 1
ATOM 1397 C CA . TRP A 1 179 ? 17.859 16.234 -7.824 1 87.19 179 TRP A CA 1
ATOM 1398 C C . TRP A 1 179 ? 16.688 15.711 -8.641 1 87.19 179 TRP A C 1
ATOM 1400 O O . TRP A 1 179 ? 16.234 14.57 -8.453 1 87.19 179 TRP A O 1
ATOM 1410 N N . GLU A 1 180 ? 16.156 16.547 -9.539 1 80.56 180 GLU A N 1
ATOM 1411 C CA . GLU A 1 180 ? 15.086 16.094 -10.414 1 80.56 180 GLU A CA 1
ATOM 1412 C C . GLU A 1 180 ? 15.5 14.875 -11.219 1 80.56 180 GLU A C 1
ATOM 1414 O O . GLU A 1 180 ? 14.742 13.906 -11.328 1 80.56 180 GLU A O 1
ATOM 1419 N N . GLN A 1 181 ? 16.625 14.992 -11.656 1 79.19 181 GLN A N 1
ATOM 1420 C CA . GLN A 1 181 ? 17.172 13.875 -12.422 1 79.19 181 GLN A CA 1
ATOM 1421 C C . GLN A 1 181 ? 17.375 12.656 -11.531 1 79.19 181 GLN A C 1
ATOM 1423 O O . GLN A 1 181 ? 17.109 11.523 -11.945 1 79.19 181 GLN A O 1
ATOM 1428 N N . ALA A 1 182 ? 17.875 12.883 -10.367 1 86.38 182 ALA A N 1
ATOM 1429 C CA . ALA A 1 182 ? 18.125 11.789 -9.43 1 86.38 182 ALA A CA 1
ATOM 1430 C C . ALA A 1 182 ? 16.812 11.109 -9.023 1 86.38 182 ALA A C 1
ATOM 1432 O O . ALA A 1 182 ? 16.719 9.883 -9.055 1 86.38 182 ALA A O 1
ATOM 1433 N N . PHE A 1 183 ? 15.789 11.875 -8.719 1 86.56 183 PHE A N 1
ATOM 1434 C CA . PHE A 1 183 ? 14.547 11.352 -8.164 1 86.56 183 PHE A CA 1
ATOM 1435 C C . PHE A 1 183 ? 13.703 10.688 -9.25 1 86.56 183 PHE A C 1
ATOM 1437 O O . PHE A 1 183 ? 12.75 9.969 -8.945 1 86.56 183 PHE A O 1
ATOM 1444 N N . SER A 1 184 ? 14.102 10.93 -10.445 1 76.5 184 SER A N 1
ATOM 1445 C CA . SER A 1 184 ? 13.375 10.32 -11.547 1 76.5 184 SER A CA 1
ATOM 1446 C C . SER A 1 184 ? 14.258 9.328 -12.312 1 76.5 184 SER A C 1
ATOM 1448 O O . SER A 1 184 ? 13.883 8.859 -13.383 1 76.5 184 SER A O 1
ATOM 1450 N N . GLY A 1 185 ? 15.43 9.117 -11.781 1 77.31 185 GLY A N 1
ATOM 1451 C CA . GLY A 1 185 ? 16.391 8.328 -12.531 1 77.31 185 GLY A CA 1
ATOM 1452 C C . GLY A 1 185 ? 16.859 7.09 -11.797 1 77.31 185 GLY A C 1
ATOM 1453 O O . GLY A 1 185 ? 16.078 6.477 -11.055 1 77.31 185 GLY A O 1
ATOM 1454 N N . LYS A 1 186 ? 18.047 6.723 -12.172 1 79.94 186 LYS A N 1
ATOM 1455 C CA . LYS A 1 186 ? 18.625 5.473 -11.695 1 79.94 186 LYS A CA 1
ATOM 1456 C C . LYS A 1 186 ? 18.719 5.465 -10.172 1 79.94 186 LYS A C 1
ATOM 1458 O O . LYS A 1 186 ? 18.547 4.426 -9.539 1 79.94 186 LYS A O 1
ATOM 1463 N N . PHE A 1 187 ? 19.047 6.621 -9.578 1 89 187 PHE A N 1
ATOM 1464 C CA . PHE A 1 187 ? 19.109 6.734 -8.125 1 89 187 PHE A CA 1
ATOM 1465 C C . PHE A 1 187 ? 17.812 6.25 -7.492 1 89 187 PHE A C 1
ATOM 1467 O O . PHE A 1 187 ? 17.844 5.434 -6.566 1 89 187 PHE A O 1
ATOM 1474 N N . ALA A 1 188 ? 16.719 6.641 -8.008 1 85.5 188 ALA A N 1
ATOM 1475 C CA . ALA A 1 188 ? 15.398 6.293 -7.469 1 85.5 188 ALA A CA 1
ATOM 1476 C C . ALA A 1 188 ? 15.133 4.801 -7.605 1 85.5 188 ALA A C 1
ATOM 1478 O O . ALA A 1 188 ? 14.641 4.164 -6.668 1 85.5 188 ALA A O 1
ATOM 1479 N N . SER A 1 189 ? 15.492 4.301 -8.758 1 80.31 189 SER A N 1
ATOM 1480 C CA . SER A 1 189 ? 15.281 2.881 -9.016 1 80.31 189 SER A CA 1
ATOM 1481 C C . SER A 1 189 ? 16.109 2.014 -8.078 1 80.31 189 SER A C 1
ATOM 1483 O O . SER A 1 189 ? 15.625 0.995 -7.578 1 80.31 189 SER A O 1
ATOM 1485 N N . LEU A 1 190 ? 17.344 2.393 -7.852 1 85.25 190 LEU A N 1
ATOM 1486 C CA . LEU A 1 190 ? 18.234 1.658 -6.965 1 85.25 190 LEU A CA 1
ATOM 1487 C C . LEU A 1 190 ? 17.719 1.69 -5.527 1 85.25 190 LEU A C 1
ATOM 1489 O O . LEU A 1 190 ? 17.766 0.677 -4.828 1 85.25 190 LEU A O 1
ATOM 1493 N N . VAL A 1 191 ? 17.203 2.842 -5.133 1 88.75 191 VAL A N 1
ATOM 1494 C CA . VAL A 1 191 ? 16.656 2.955 -3.789 1 88.75 191 VAL A CA 1
ATOM 1495 C C . VAL A 1 191 ? 15.438 2.039 -3.656 1 88.75 191 VAL A C 1
ATOM 1497 O O . VAL A 1 191 ? 15.297 1.315 -2.666 1 88.75 191 VAL A O 1
ATOM 1500 N N . ALA A 1 192 ? 14.664 2.008 -4.656 1 79.5 192 ALA A N 1
ATOM 1501 C CA . ALA A 1 192 ? 13.453 1.189 -4.656 1 79.5 192 ALA A CA 1
ATOM 1502 C C . ALA A 1 192 ? 13.797 -0.296 -4.609 1 79.5 192 ALA A C 1
ATOM 1504 O O . ALA A 1 192 ? 13.055 -1.096 -4.039 1 79.5 192 ALA A O 1
ATOM 1505 N N . SER A 1 193 ? 14.914 -0.561 -5.223 1 77.19 193 SER A N 1
ATOM 1506 C CA . SER A 1 193 ? 15.352 -1.954 -5.258 1 77.19 193 SER A CA 1
ATOM 1507 C C . SER A 1 193 ? 16.188 -2.307 -4.035 1 77.19 193 SER A C 1
ATOM 1509 O O . SER A 1 193 ? 16.734 -3.406 -3.945 1 77.19 193 SER A O 1
ATOM 1511 N N . GLY A 1 194 ? 16.359 -1.354 -3.119 1 81.06 194 GLY A N 1
ATOM 1512 C CA . GLY A 1 194 ? 17.078 -1.6 -1.883 1 81.06 194 GLY A CA 1
ATOM 1513 C C . GLY A 1 194 ? 18.594 -1.581 -2.062 1 81.06 194 GLY A C 1
ATOM 1514 O O . GLY A 1 194 ? 19.328 -2.031 -1.186 1 81.06 194 GLY A O 1
ATOM 1515 N N . GLN A 1 195 ? 19.109 -1.247 -3.227 1 86.62 195 GLN A N 1
ATOM 1516 C CA . GLN A 1 195 ? 20.547 -1.153 -3.49 1 86.62 195 GLN A CA 1
ATOM 1517 C C . GLN A 1 195 ? 21.078 0.22 -3.104 1 86.62 195 GLN A C 1
ATOM 1519 O O . GLN A 1 195 ? 21.469 1.009 -3.969 1 86.62 195 GLN A O 1
ATOM 1524 N N . LEU A 1 196 ? 21.25 0.462 -1.801 1 90.31 196 LEU A N 1
ATOM 1525 C CA . LEU A 1 196 ? 21.5 1.8 -1.27 1 90.31 196 LEU A CA 1
ATOM 1526 C C . LEU A 1 196 ? 22.938 2.234 -1.517 1 90.31 196 LEU A C 1
ATOM 1528 O O . LEU A 1 196 ? 23.203 3.41 -1.783 1 90.31 196 LEU A O 1
ATOM 1532 N N . ILE A 1 197 ? 23.859 1.266 -1.449 1 90.06 197 ILE A N 1
ATOM 1533 C CA . ILE A 1 197 ? 25.25 1.6 -1.71 1 90.06 197 ILE A CA 1
ATOM 1534 C C . ILE A 1 197 ? 25.422 2.039 -3.164 1 90.06 197 ILE A C 1
ATOM 1536 O O . ILE A 1 197 ? 26.031 3.074 -3.441 1 90.06 197 ILE A O 1
ATOM 1540 N N . GLN A 1 198 ? 24.75 1.222 -4.004 1 89.44 198 GLN A N 1
ATOM 1541 C CA . GLN A 1 198 ? 24.812 1.555 -5.426 1 89.44 198 GLN A CA 1
ATOM 1542 C C . GLN A 1 198 ? 24.078 2.865 -5.711 1 89.44 198 GLN A C 1
ATOM 1544 O O . GLN A 1 198 ? 24.5 3.629 -6.586 1 89.44 198 GLN A O 1
ATOM 1549 N N . ALA A 1 199 ? 23.047 3.107 -4.93 1 91.69 199 ALA A N 1
ATOM 1550 C CA . ALA A 1 199 ? 22.297 4.344 -5.102 1 91.69 199 ALA A CA 1
ATOM 1551 C C . ALA A 1 199 ? 23.141 5.562 -4.77 1 91.69 199 ALA A C 1
ATOM 1553 O O . ALA A 1 199 ? 23.141 6.551 -5.508 1 91.69 199 ALA A O 1
ATOM 1554 N N . GLN A 1 200 ? 23.875 5.555 -3.697 1 93.44 200 GLN A N 1
ATOM 1555 C CA . GLN A 1 200 ? 24.734 6.672 -3.309 1 93.44 200 GLN A CA 1
ATOM 1556 C C . GLN A 1 200 ? 25.891 6.832 -4.277 1 93.44 200 GLN A C 1
ATOM 1558 O O . GLN A 1 200 ? 26.297 7.957 -4.594 1 93.44 200 GLN A O 1
ATOM 1563 N N . ALA A 1 201 ? 26.406 5.621 -4.781 1 91.75 201 ALA A N 1
ATOM 1564 C CA . ALA A 1 201 ? 27.453 5.68 -5.805 1 91.75 201 ALA A CA 1
ATOM 1565 C C . ALA A 1 201 ? 26.938 6.363 -7.066 1 91.75 201 ALA A C 1
ATOM 1567 O O . ALA A 1 201 ? 27.672 7.105 -7.719 1 91.75 201 ALA A O 1
ATOM 1568 N N . GLN A 1 202 ? 25.75 6.055 -7.332 1 89 202 GLN A N 1
ATOM 1569 C CA . GLN A 1 202 ? 25.125 6.684 -8.492 1 89 202 GLN A CA 1
ATOM 1570 C C . GLN A 1 202 ? 25.031 8.195 -8.32 1 89 202 GLN A C 1
ATOM 1572 O O . GLN A 1 202 ? 25.234 8.953 -9.273 1 89 202 GLN A O 1
ATOM 1577 N N . LEU A 1 203 ? 24.641 8.727 -7.129 1 91.06 203 LEU A N 1
ATOM 1578 C CA . LEU A 1 203 ? 24.594 10.156 -6.855 1 91.06 203 LEU A CA 1
ATOM 1579 C C . LEU A 1 203 ? 25.969 10.797 -7.035 1 91.06 203 LEU A C 1
ATOM 1581 O O . LEU A 1 203 ? 26.078 11.898 -7.586 1 91.06 203 LEU A O 1
ATOM 1585 N N . GLU A 1 204 ? 27 10.07 -6.574 1 92 204 GLU A N 1
ATOM 1586 C CA . GLU A 1 204 ? 28.375 10.562 -6.711 1 92 204 GLU A CA 1
ATOM 1587 C C . GLU A 1 204 ? 28.766 10.703 -8.18 1 92 204 GLU A C 1
ATOM 1589 O O . GLU A 1 204 ? 29.359 11.711 -8.578 1 92 204 GLU A O 1
ATOM 1594 N N . GLN A 1 205 ? 28.484 9.656 -8.914 1 88.5 205 GLN A N 1
ATOM 1595 C CA . GLN A 1 205 ? 28.781 9.672 -10.344 1 88.5 205 GLN A CA 1
ATOM 1596 C C . GLN A 1 205 ? 28.047 10.805 -11.047 1 88.5 205 GLN A C 1
ATOM 1598 O O . GLN A 1 205 ? 28.625 11.516 -11.875 1 88.5 205 GLN A O 1
ATOM 1603 N N . GLN A 1 206 ? 26.766 10.922 -10.742 1 86.06 206 GLN A N 1
ATOM 1604 C CA . GLN A 1 206 ? 25.953 11.969 -11.352 1 86.06 206 GLN A CA 1
ATOM 1605 C C . GLN A 1 206 ? 26.484 13.352 -10.984 1 86.06 206 GLN A C 1
ATOM 1607 O O . GLN A 1 206 ? 26.422 14.281 -11.797 1 86.06 206 GLN A O 1
ATOM 1612 N N . LEU A 1 207 ? 26.859 13.477 -9.758 1 88 207 LEU A N 1
ATOM 1613 C CA . LEU A 1 207 ? 27.391 14.75 -9.289 1 88 207 LEU A CA 1
ATOM 1614 C C . LEU A 1 207 ? 28.688 15.094 -10.008 1 88 207 LEU A C 1
ATOM 1616 O O . LEU A 1 207 ? 28.953 16.266 -10.289 1 88 207 LEU A O 1
ATOM 1620 N N . SER A 1 208 ? 29.422 13.984 -10.32 1 85.25 208 SER A N 1
ATOM 1621 C CA . SER A 1 208 ? 30.688 14.18 -11 1 85.25 208 SER A CA 1
ATOM 1622 C C . SER A 1 208 ? 30.5 14.312 -12.508 1 85.25 208 SER A C 1
ATOM 1624 O O . SER A 1 208 ? 31.25 15.023 -13.18 1 85.25 208 SER A O 1
ATOM 1626 N N . HIS A 1 209 ? 29.516 13.508 -13.102 1 76.75 209 HIS A N 1
ATOM 1627 C CA . HIS A 1 209 ? 29.234 13.531 -14.531 1 76.75 209 HIS A CA 1
ATOM 1628 C C . HIS A 1 209 ? 27.734 13.664 -14.797 1 76.75 209 HIS A C 1
ATOM 1630 O O . HIS A 1 209 ? 27.062 12.672 -15.078 1 76.75 209 HIS A O 1
ATOM 1636 N N . PRO A 1 210 ? 27.172 14.711 -14.727 1 61.09 210 PRO A N 1
ATOM 1637 C CA . PRO A 1 210 ? 25.719 14.922 -14.75 1 61.09 210 PRO A CA 1
ATOM 1638 C C . PRO A 1 210 ? 25.078 14.398 -16.031 1 61.09 210 PRO A C 1
ATOM 1640 O O . PRO A 1 210 ? 23.875 14.133 -16.062 1 61.09 210 PRO A O 1
ATOM 1643 N N . ASP A 1 211 ? 25.656 14.055 -17.203 1 56.5 211 ASP A N 1
ATOM 1644 C CA . ASP A 1 211 ? 25 13.977 -18.5 1 56.5 211 ASP A CA 1
ATOM 1645 C C . ASP A 1 211 ? 24.719 12.523 -18.891 1 56.5 211 ASP A C 1
ATOM 1647 O O . ASP A 1 211 ? 24.625 12.203 -20.078 1 56.5 211 ASP A O 1
ATOM 1651 N N . SER A 1 212 ? 24.719 11.422 -18.141 1 56.34 212 SER A N 1
ATOM 1652 C CA . SER A 1 212 ? 24.453 10.188 -18.875 1 56.34 212 SER A CA 1
ATOM 1653 C C . SER A 1 212 ? 23.266 9.438 -18.281 1 56.34 212 SER A C 1
ATOM 1655 O O . SER A 1 212 ? 23.422 8.648 -17.344 1 56.34 212 SER A O 1
ATOM 1657 N N . PRO A 1 213 ? 22.062 9.695 -18.859 1 61.22 213 PRO A N 1
ATOM 1658 C CA . PRO A 1 213 ? 20.953 8.93 -18.266 1 61.22 213 PRO A CA 1
ATOM 1659 C C . PRO A 1 213 ? 21.031 7.441 -18.625 1 61.22 213 PRO A C 1
ATOM 1661 O O . PRO A 1 213 ? 21.312 7.086 -19.766 1 61.22 213 PRO A O 1
ATOM 1664 N N . GLN A 1 214 ? 21.25 6.461 -17.781 1 75.44 214 GLN A N 1
ATOM 1665 C CA . GLN A 1 214 ? 21.188 5.023 -18.031 1 75.44 214 GLN A CA 1
ATOM 1666 C C . GLN A 1 214 ? 19.75 4.512 -17.938 1 75.44 214 GLN A C 1
ATOM 1668 O O . GLN A 1 214 ? 19.031 4.832 -16.984 1 75.44 214 GLN A O 1
ATOM 1673 N N . GLY A 1 215 ? 19.281 3.82 -19.141 1 85.75 215 GLY A N 1
ATOM 1674 C CA . GLY A 1 215 ? 17.969 3.205 -19.141 1 85.75 215 GLY A CA 1
ATOM 1675 C C . GLY A 1 215 ? 17.859 2.041 -18.172 1 85.75 215 GLY A C 1
ATOM 1676 O O . GLY A 1 215 ? 18.875 1.561 -17.656 1 85.75 215 GLY A O 1
ATOM 1677 N N . GLU A 1 216 ? 16.688 1.682 -17.781 1 89.94 216 GLU A N 1
ATOM 1678 C CA . GLU A 1 216 ? 16.453 0.571 -16.859 1 89.94 216 GLU A CA 1
ATOM 1679 C C . GLU A 1 216 ? 15.25 -0.265 -17.297 1 89.94 216 GLU A C 1
ATOM 1681 O O . GLU A 1 216 ? 14.422 0.195 -18.094 1 89.94 216 GLU A O 1
ATOM 1686 N N . LEU A 1 217 ? 15.281 -1.512 -16.859 1 94.56 217 LEU A N 1
ATOM 1687 C CA . LEU A 1 217 ? 14.219 -2.455 -17.188 1 94.56 217 LEU A CA 1
ATOM 1688 C C . LEU A 1 217 ? 13.484 -2.881 -15.914 1 94.56 217 LEU A C 1
ATOM 1690 O O . LEU A 1 217 ? 14.109 -3.197 -14.898 1 94.56 217 LEU A O 1
ATOM 1694 N N . ALA A 1 218 ? 12.203 -2.746 -15.922 1 94.69 218 ALA A N 1
ATOM 1695 C CA . ALA A 1 218 ? 11.375 -3.373 -14.898 1 94.69 218 ALA A CA 1
ATOM 1696 C C . ALA A 1 218 ? 10.523 -4.492 -15.484 1 94.69 218 ALA A C 1
ATOM 1698 O O . ALA A 1 218 ? 9.75 -4.266 -16.422 1 94.69 218 ALA A O 1
ATOM 1699 N N . LEU A 1 219 ? 10.797 -5.664 -15.07 1 97.25 219 LEU A N 1
ATOM 1700 C CA . LEU A 1 219 ? 9.945 -6.801 -15.406 1 97.25 219 LEU A CA 1
ATOM 1701 C C . LEU A 1 219 ? 8.766 -6.902 -14.445 1 97.25 219 LEU A C 1
ATOM 1703 O O . LEU A 1 219 ? 8.945 -7.227 -13.273 1 97.25 219 LEU A O 1
ATOM 1707 N N . VAL A 1 220 ? 7.492 -6.66 -14.969 1 97 220 VAL A N 1
ATOM 1708 C CA . VAL A 1 220 ? 6.34 -6.48 -14.086 1 97 220 VAL A CA 1
ATOM 1709 C C . VAL A 1 220 ? 5.277 -7.527 -14.414 1 97 220 VAL A C 1
ATOM 1711 O O . VAL A 1 220 ? 4.934 -7.73 -15.578 1 97 220 VAL A O 1
ATOM 1714 N N . GLY A 1 221 ? 4.773 -8.242 -13.391 1 97.56 221 GLY A N 1
ATOM 1715 C CA . GLY A 1 221 ? 3.59 -9.07 -13.531 1 97.56 221 GLY A CA 1
ATOM 1716 C C . GLY A 1 221 ? 2.295 -8.289 -13.461 1 97.56 221 GLY A C 1
ATOM 1717 O O . GLY A 1 221 ? 2.012 -7.637 -12.453 1 97.56 221 GLY A O 1
ATOM 1718 N N . ALA A 1 222 ? 1.455 -8.375 -14.43 1 95.06 222 ALA A N 1
ATOM 1719 C CA . ALA A 1 222 ? 0.204 -7.625 -14.539 1 95.06 222 ALA A CA 1
ATOM 1720 C C . ALA A 1 222 ? -0.922 -8.328 -13.789 1 95.06 222 ALA A C 1
ATOM 1722 O O . ALA A 1 222 ? -1.976 -7.742 -13.539 1 95.06 222 ALA A O 1
ATOM 1723 N N . GLY A 1 223 ? -0.673 -9.547 -13.367 1 95.12 223 GLY A N 1
ATOM 1724 C CA . GLY A 1 223 ? -1.76 -10.344 -12.82 1 95.12 223 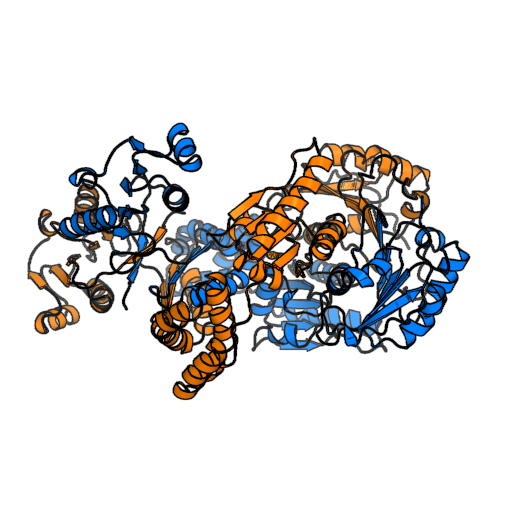GLY A CA 1
ATOM 1725 C C . GLY A 1 223 ? -2.607 -11.016 -13.883 1 95.12 223 GLY A C 1
ATOM 1726 O O . GLY A 1 223 ? -2.283 -10.953 -15.07 1 95.12 223 GLY A O 1
ATOM 1727 N N . PRO A 1 224 ? -3.67 -11.672 -13.438 1 94.75 224 PRO A N 1
ATOM 1728 C CA . PRO A 1 224 ? -4.426 -12.531 -14.352 1 94.75 224 PRO A CA 1
ATOM 1729 C C . PRO A 1 224 ? -5.422 -11.742 -15.203 1 94.75 224 PRO A C 1
ATOM 1731 O O . PRO A 1 224 ? -5.941 -12.273 -16.188 1 94.75 224 PRO A O 1
ATOM 1734 N N . GLY A 1 225 ? -5.777 -10.516 -14.844 1 89.94 225 GLY A N 1
ATOM 1735 C CA . GLY A 1 225 ? -6.707 -9.789 -15.695 1 89.94 225 GLY A CA 1
ATOM 1736 C C . GLY A 1 225 ? -7.355 -8.609 -15 1 89.94 225 GLY A C 1
ATOM 1737 O O . GLY A 1 225 ? -7.461 -7.52 -15.57 1 89.94 225 GLY A O 1
ATOM 1738 N N . ASP A 1 226 ? -7.84 -8.844 -13.805 1 89.31 226 ASP A N 1
ATOM 1739 C CA . ASP A 1 226 ? -8.438 -7.781 -13 1 89.31 226 ASP A CA 1
ATOM 1740 C C . ASP A 1 226 ? -7.406 -6.719 -12.641 1 89.31 226 ASP A C 1
ATOM 1742 O O . ASP A 1 226 ? -6.41 -7.016 -11.977 1 89.31 226 ASP A O 1
ATOM 1746 N N . ALA A 1 227 ? -7.688 -5.473 -13.031 1 88.75 227 ALA A N 1
ATOM 1747 C CA . ALA A 1 227 ? -6.758 -4.383 -12.734 1 88.75 227 ALA A CA 1
ATOM 1748 C C . ALA A 1 227 ? -6.578 -4.207 -11.234 1 88.75 227 ALA A C 1
ATOM 1750 O O . ALA A 1 227 ? -5.523 -3.756 -10.773 1 88.75 227 ALA A O 1
ATOM 1751 N N . GLY A 1 228 ? -7.543 -4.629 -10.469 1 88.81 228 GLY A N 1
ATOM 1752 C CA . GLY A 1 228 ? -7.461 -4.574 -9.016 1 88.81 228 GLY A CA 1
ATOM 1753 C C . GLY A 1 228 ? -6.41 -5.508 -8.438 1 88.81 228 GLY A C 1
ATOM 1754 O O . GLY A 1 228 ? -6.012 -5.363 -7.285 1 88.81 228 GLY A O 1
ATOM 1755 N N . LEU A 1 229 ? -5.961 -6.465 -9.234 1 93.25 229 LEU A N 1
ATOM 1756 C CA . LEU A 1 229 ? -4.992 -7.438 -8.742 1 93.25 229 LEU A CA 1
ATOM 1757 C C . LEU A 1 229 ? -3.572 -7.027 -9.125 1 93.25 229 LEU A C 1
ATOM 1759 O O . LEU A 1 229 ? -2.611 -7.738 -8.82 1 93.25 229 LEU A O 1
ATOM 1763 N N . LEU A 1 230 ? -3.438 -5.828 -9.797 1 93.12 230 LEU A N 1
ATOM 1764 C CA . LEU A 1 230 ? -2.113 -5.238 -9.961 1 93.12 230 LEU A CA 1
ATOM 1765 C C . LEU A 1 230 ? -1.531 -4.828 -8.609 1 93.12 230 LEU A C 1
ATOM 1767 O O . LEU A 1 230 ? -2.248 -4.309 -7.75 1 93.12 230 LEU A O 1
ATOM 1771 N N . THR A 1 231 ? -0.246 -5.113 -8.383 1 94.44 231 THR A N 1
ATOM 1772 C CA . THR A 1 231 ? 0.393 -4.727 -7.133 1 94.44 231 THR A CA 1
ATOM 1773 C C . THR A 1 231 ? 0.613 -3.217 -7.078 1 94.44 231 THR A C 1
ATOM 1775 O O . THR A 1 231 ? 0.641 -2.551 -8.117 1 94.44 231 THR A O 1
ATOM 1778 N N . LEU A 1 232 ? 0.758 -2.68 -5.867 1 88.38 232 LEU A N 1
ATOM 1779 C CA . LEU A 1 232 ? 1.049 -1.261 -5.691 1 88.38 232 LEU A CA 1
ATOM 1780 C C . LEU A 1 232 ? 2.336 -0.878 -6.414 1 88.38 232 LEU A C 1
ATOM 1782 O O . LEU A 1 232 ? 2.375 0.125 -7.133 1 88.38 232 LEU A O 1
ATOM 1786 N N . ARG A 1 233 ? 3.377 -1.688 -6.297 1 90.94 233 ARG A N 1
ATOM 1787 C CA . ARG A 1 233 ? 4.641 -1.446 -6.988 1 90.94 233 ARG A CA 1
ATOM 1788 C C . ARG A 1 233 ? 4.461 -1.542 -8.5 1 90.94 233 ARG A C 1
ATOM 1790 O O . ARG A 1 233 ? 5.07 -0.776 -9.25 1 90.94 233 ARG A O 1
ATOM 1797 N N . GLY A 1 234 ? 3.668 -2.535 -8.891 1 92.75 234 GLY A N 1
ATOM 1798 C CA . GLY A 1 234 ? 3.365 -2.615 -10.312 1 92.75 234 GLY A CA 1
ATOM 1799 C C . GLY A 1 234 ? 2.771 -1.337 -10.867 1 92.75 234 GLY A C 1
ATOM 1800 O O . GLY A 1 234 ? 3.197 -0.854 -11.922 1 92.75 234 GLY A O 1
ATOM 1801 N N . LEU A 1 235 ? 1.792 -0.786 -10.172 1 87.94 235 LEU A N 1
ATOM 1802 C CA . LEU A 1 235 ? 1.172 0.469 -10.586 1 87.94 235 LEU A CA 1
ATOM 1803 C C . LEU A 1 235 ? 2.203 1.592 -10.641 1 87.94 235 LEU A C 1
ATOM 1805 O O . LEU A 1 235 ? 2.248 2.352 -11.609 1 87.94 235 LEU A O 1
ATOM 1809 N N . GLN A 1 236 ? 3.049 1.71 -9.617 1 82.62 236 GLN A N 1
ATOM 1810 C CA . GLN A 1 236 ? 4.055 2.76 -9.531 1 82.62 236 GLN A CA 1
ATOM 1811 C C . GLN A 1 236 ? 5.02 2.701 -10.711 1 82.62 236 GLN A C 1
ATOM 1813 O O . GLN A 1 236 ? 5.316 3.727 -11.328 1 82.62 236 GLN A O 1
ATOM 1818 N N . VAL A 1 237 ? 5.434 1.511 -11.016 1 86.56 237 VAL A N 1
ATOM 1819 C CA . VAL A 1 237 ? 6.441 1.313 -12.055 1 86.56 237 VAL A CA 1
ATOM 1820 C C . VAL A 1 237 ? 5.836 1.604 -13.422 1 86.56 237 VAL A C 1
ATOM 1822 O O . VAL A 1 237 ? 6.465 2.25 -14.266 1 86.56 237 VAL A O 1
ATOM 1825 N N . ILE A 1 238 ? 4.578 1.197 -13.688 1 88.75 238 ILE A N 1
ATOM 1826 C CA . ILE A 1 238 ? 4.004 1.411 -15.008 1 88.75 238 ILE A CA 1
ATOM 1827 C C . ILE A 1 238 ? 3.645 2.885 -15.188 1 88.75 238 ILE A C 1
ATOM 1829 O O . ILE A 1 238 ? 3.605 3.393 -16.312 1 88.75 238 ILE A O 1
ATOM 1833 N N . GLN A 1 239 ? 3.369 3.574 -14.125 1 79.94 239 GLN A N 1
ATOM 1834 C CA . GLN A 1 239 ? 3.07 5.004 -14.172 1 79.94 239 GLN A CA 1
ATOM 1835 C C . GLN A 1 239 ? 4.328 5.816 -14.461 1 79.94 239 GLN A C 1
ATOM 1837 O O . GLN A 1 239 ? 4.246 6.977 -14.867 1 79.94 239 GLN A O 1
ATOM 1842 N N . GLN A 1 240 ? 5.523 5.273 -14.234 1 77.88 240 GLN A N 1
ATOM 1843 C CA . GLN A 1 240 ? 6.789 5.961 -14.453 1 77.88 240 GLN A CA 1
ATOM 1844 C C . GLN A 1 240 ? 7.414 5.543 -15.781 1 77.88 240 GLN A C 1
ATOM 1846 O O . GLN A 1 240 ? 8.383 6.156 -16.234 1 77.88 240 GLN A O 1
ATOM 1851 N N . ALA A 1 241 ? 6.824 4.566 -16.453 1 85.75 241 ALA A N 1
ATOM 1852 C CA . ALA A 1 241 ? 7.414 3.979 -17.641 1 85.75 241 ALA A CA 1
ATOM 1853 C C . ALA A 1 241 ? 7.355 4.953 -18.812 1 85.75 241 ALA A C 1
ATOM 1855 O O . ALA A 1 241 ? 6.379 5.688 -18.969 1 85.75 241 ALA A O 1
ATOM 1856 N N . GLU A 1 242 ? 8.438 5.07 -19.609 1 85 242 GLU A N 1
ATOM 1857 C CA . GLU A 1 242 ? 8.445 5.797 -20.875 1 85 242 GLU A CA 1
ATOM 1858 C C . GLU A 1 242 ? 8.062 4.887 -22.047 1 85 242 GLU A C 1
ATOM 1860 O O . GLU A 1 242 ? 7.5 5.344 -23.031 1 85 242 GLU A O 1
ATOM 1865 N N . VAL A 1 243 ? 8.438 3.549 -21.938 1 91.06 243 VAL A N 1
ATOM 1866 C CA . VAL A 1 243 ? 8.07 2.52 -22.906 1 91.06 243 VAL A CA 1
ATOM 1867 C C . VAL A 1 243 ? 7.52 1.296 -22.172 1 91.06 243 VAL A C 1
ATOM 1869 O O . VAL A 1 243 ? 8.117 0.827 -21.203 1 91.06 243 VAL A O 1
ATOM 1872 N N . VAL A 1 244 ? 6.352 0.856 -22.594 1 93.12 244 VAL A N 1
ATOM 1873 C CA . VAL A 1 244 ? 5.766 -0.356 -22.047 1 93.12 244 VAL A CA 1
ATOM 1874 C C . VAL A 1 244 ? 5.625 -1.416 -23.125 1 93.12 244 VAL A C 1
ATOM 1876 O O . VAL A 1 244 ? 4.875 -1.232 -24.094 1 93.12 244 VAL A O 1
ATOM 1879 N N . LEU A 1 245 ? 6.461 -2.48 -23.031 1 95.06 245 LEU A N 1
ATOM 1880 C CA . LEU A 1 245 ? 6.32 -3.678 -23.859 1 95.06 245 LEU A CA 1
ATOM 1881 C C . LEU A 1 245 ? 5.387 -4.684 -23.188 1 95.06 245 LEU A C 1
ATOM 1883 O O . LEU A 1 245 ? 5.719 -5.242 -22.141 1 95.06 245 LEU A O 1
ATOM 1887 N N . TYR A 1 246 ? 4.168 -4.938 -23.734 1 93.38 246 TYR A N 1
ATOM 1888 C CA . TYR A 1 246 ? 3.201 -5.758 -23.016 1 93.38 246 TYR A CA 1
ATOM 1889 C C . TYR A 1 246 ? 2.732 -6.926 -23.875 1 93.38 246 TYR A C 1
ATOM 1891 O O . TYR A 1 246 ? 2.754 -6.852 -25.109 1 93.38 246 TYR A O 1
ATOM 1899 N N . ASP A 1 247 ? 2.352 -8.023 -23.141 1 90.5 247 ASP A N 1
ATOM 1900 C CA . ASP A 1 247 ? 1.84 -9.219 -23.812 1 90.5 247 ASP A CA 1
ATOM 1901 C C . ASP A 1 247 ? 0.35 -9.086 -24.109 1 90.5 247 ASP A C 1
ATOM 1903 O O . ASP A 1 247 ? -0.311 -8.172 -23.609 1 90.5 247 ASP A O 1
ATOM 1907 N N . SER A 1 248 ? -0.111 -10.07 -24.906 1 85.88 248 SER A N 1
ATOM 1908 C CA . SER A 1 248 ? -1.503 -10.07 -25.344 1 85.88 248 SER A CA 1
ATOM 1909 C C . SER A 1 248 ? -2.449 -10.352 -24.188 1 85.88 248 SER A C 1
ATOM 1911 O O . SER A 1 248 ? -3.613 -9.945 -24.203 1 85.88 248 SER A O 1
ATOM 1913 N N . LEU A 1 249 ? -1.997 -10.953 -23.203 1 87.88 249 LEU A N 1
ATOM 1914 C CA . LEU A 1 249 ? -2.863 -11.383 -22.109 1 87.88 249 LEU A CA 1
ATOM 1915 C C . LEU A 1 249 ? -3.123 -10.227 -21.141 1 87.88 249 LEU A C 1
ATOM 1917 O O . LEU A 1 249 ? -3.988 -10.328 -20.266 1 87.88 249 LEU A O 1
ATOM 1921 N N . VAL A 1 250 ? -2.369 -9.141 -21.25 1 91.19 250 VAL A N 1
ATOM 1922 C CA . VAL A 1 250 ? -2.604 -7.98 -20.391 1 91.19 250 VAL A CA 1
ATOM 1923 C C . VAL A 1 250 ? -3.936 -7.332 -20.766 1 91.19 250 VAL A C 1
ATOM 1925 O O . VAL A 1 250 ? -4.18 -7.02 -21.938 1 91.19 250 VAL A O 1
ATOM 1928 N N . SER A 1 251 ? -4.773 -7.145 -19.812 1 87.94 251 SER A N 1
ATOM 1929 C CA . SER A 1 251 ? -6.125 -6.652 -20.078 1 87.94 251 SER A CA 1
ATOM 1930 C C . SER A 1 251 ? -6.109 -5.168 -20.438 1 87.94 251 SER A C 1
ATOM 1932 O O . SER A 1 251 ? -5.16 -4.453 -20.109 1 87.94 251 SER A O 1
ATOM 1934 N N . ALA A 1 252 ? -7.188 -4.727 -21.016 1 84.69 252 ALA A N 1
ATOM 1935 C CA . ALA A 1 252 ? -7.348 -3.318 -21.375 1 84.69 252 ALA A CA 1
ATOM 1936 C C . ALA A 1 252 ? -7.395 -2.438 -20.125 1 84.69 252 ALA A C 1
ATOM 1938 O O . ALA A 1 252 ? -6.855 -1.329 -20.125 1 84.69 252 ALA A O 1
ATOM 1939 N N . ASP A 1 253 ? -8 -2.945 -19.078 1 81.81 253 ASP A N 1
ATOM 1940 C CA . ASP A 1 253 ? -8.133 -2.199 -17.828 1 81.81 253 ASP A CA 1
ATOM 1941 C C . ASP A 1 253 ? -6.762 -1.882 -17.234 1 81.81 253 ASP A C 1
ATOM 1943 O O . ASP A 1 253 ? -6.551 -0.8 -16.672 1 81.81 253 ASP A O 1
ATOM 1947 N N . ILE A 1 254 ? -5.871 -2.789 -17.328 1 88.69 254 ILE A N 1
ATOM 1948 C CA . ILE A 1 254 ? -4.52 -2.598 -16.797 1 88.69 254 ILE A CA 1
ATOM 1949 C C . ILE A 1 254 ? -3.76 -1.614 -17.688 1 88.69 254 ILE A C 1
ATOM 1951 O O . ILE A 1 254 ? -3.049 -0.739 -17.188 1 88.69 254 ILE A O 1
ATOM 1955 N N . LEU A 1 255 ? -3.926 -1.721 -18.984 1 86 255 LEU A N 1
ATOM 1956 C CA . LEU A 1 255 ? -3.242 -0.838 -19.922 1 86 255 LEU A CA 1
ATOM 1957 C C . LEU A 1 255 ? -3.684 0.609 -19.719 1 86 255 LEU A C 1
ATOM 1959 O O . LEU A 1 255 ? -2.896 1.535 -19.938 1 86 255 LEU A O 1
ATOM 1963 N N . GLU A 1 256 ? -4.914 0.794 -19.266 1 80.44 256 GLU A N 1
ATOM 1964 C CA . GLU A 1 256 ? -5.441 2.133 -19.031 1 80.44 256 GLU A CA 1
ATOM 1965 C C . GLU A 1 256 ? -4.723 2.807 -17.859 1 80.44 256 GLU A C 1
ATOM 1967 O O . GLU A 1 256 ? -4.762 4.031 -17.734 1 80.44 256 GLU A O 1
ATOM 1972 N N . LEU A 1 257 ? -4.078 1.96 -17.047 1 78.5 257 LEU A N 1
ATOM 1973 C CA . LEU A 1 257 ? -3.385 2.504 -15.883 1 78.5 257 LEU A CA 1
ATOM 1974 C C . LEU A 1 257 ? -1.984 2.979 -16.266 1 78.5 257 LEU A C 1
ATOM 1976 O O . LEU A 1 257 ? -1.329 3.676 -15.484 1 78.5 257 LEU A O 1
ATOM 1980 N N . VAL A 1 258 ? -1.539 2.662 -17.469 1 81.94 258 VAL A N 1
ATOM 1981 C CA . VAL A 1 258 ? -0.208 3.045 -17.922 1 81.94 258 VAL A CA 1
ATOM 1982 C C . VAL A 1 258 ? -0.154 4.555 -18.156 1 81.94 258 VAL A C 1
ATOM 1984 O O . VAL A 1 258 ? -1.139 5.16 -18.578 1 81.94 258 VAL A O 1
ATOM 1987 N N . ARG A 1 259 ? 0.978 5.113 -17.875 1 71.5 259 ARG A N 1
ATOM 1988 C CA . ARG A 1 259 ? 1.211 6.527 -18.156 1 71.5 259 ARG A CA 1
ATOM 1989 C C . ARG A 1 259 ? 0.753 6.887 -19.578 1 71.5 259 ARG A C 1
ATOM 1991 O O . ARG A 1 259 ? 1.058 6.172 -20.531 1 71.5 259 ARG A O 1
ATOM 1998 N N . ARG A 1 260 ? 0.028 7.949 -19.734 1 66.38 260 ARG A N 1
ATOM 1999 C CA . ARG A 1 260 ? -0.674 8.305 -20.953 1 66.38 260 ARG A CA 1
ATOM 2000 C C . ARG A 1 260 ? 0.309 8.57 -22.094 1 66.38 260 ARG A C 1
ATOM 2002 O O . ARG A 1 260 ? 0.041 8.219 -23.25 1 66.38 260 ARG A O 1
ATOM 2009 N N . ASP A 1 261 ? 1.487 9.164 -21.812 1 72.44 261 ASP A N 1
ATOM 2010 C CA . ASP A 1 261 ? 2.416 9.539 -22.875 1 72.44 261 ASP A CA 1
ATOM 2011 C C . ASP A 1 261 ? 3.467 8.453 -23.094 1 72.44 261 ASP A C 1
ATOM 2013 O O . ASP A 1 261 ? 4.426 8.648 -23.844 1 72.44 261 ASP A O 1
ATOM 2017 N N . ALA A 1 262 ? 3.307 7.32 -22.375 1 82.94 262 ALA A N 1
ATOM 2018 C CA . ALA A 1 262 ? 4.234 6.211 -22.578 1 82.94 262 ALA A CA 1
ATOM 2019 C C . ALA A 1 262 ? 3.959 5.516 -23.922 1 82.94 262 ALA A C 1
ATOM 2021 O O . ALA A 1 262 ? 2.803 5.387 -24.328 1 82.94 262 ALA A O 1
ATOM 2022 N N . ASP A 1 263 ? 5.066 5.141 -24.641 1 86.69 263 ASP A N 1
ATOM 2023 C CA . ASP A 1 263 ? 4.902 4.281 -25.812 1 86.69 263 ASP A CA 1
ATOM 2024 C C . ASP A 1 263 ? 4.453 2.881 -25.406 1 86.69 263 ASP A C 1
ATOM 2026 O O . ASP A 1 263 ? 5.145 2.199 -24.641 1 86.69 263 ASP A O 1
ATOM 2030 N N . ARG A 1 264 ? 3.291 2.502 -25.844 1 87.19 264 ARG A N 1
ATOM 2031 C CA . ARG A 1 264 ? 2.783 1.157 -25.609 1 87.19 264 ARG A CA 1
ATOM 2032 C C . ARG A 1 264 ? 2.977 0.267 -26.828 1 87.19 264 ARG A C 1
ATOM 2034 O O . ARG A 1 264 ? 2.424 0.541 -27.891 1 87.19 264 ARG A O 1
ATOM 2041 N N . ILE A 1 265 ? 3.803 -0.8 -26.656 1 89.69 265 ILE A N 1
ATOM 2042 C CA . ILE A 1 265 ? 4.113 -1.698 -27.766 1 89.69 265 ILE A CA 1
ATOM 2043 C C . ILE A 1 265 ? 3.676 -3.119 -27.422 1 89.69 265 ILE A C 1
ATOM 2045 O O . ILE A 1 265 ? 4.188 -3.717 -26.469 1 89.69 265 ILE A O 1
ATOM 2049 N N . CYS A 1 266 ? 2.74 -3.705 -28.125 1 89.88 266 CYS A N 1
ATOM 2050 C CA . CYS A 1 266 ? 2.291 -5.078 -27.938 1 89.88 266 CYS A CA 1
ATOM 2051 C C . CYS A 1 266 ? 3.291 -6.066 -28.516 1 89.88 266 CYS A C 1
ATOM 2053 O O . CYS A 1 266 ? 3.582 -6.027 -29.719 1 89.88 266 CYS A O 1
ATOM 2055 N N . VAL A 1 267 ? 3.812 -6.871 -27.625 1 88.31 267 VAL A N 1
ATOM 2056 C CA . VAL A 1 267 ? 4.816 -7.82 -28.109 1 88.31 267 VAL A CA 1
ATOM 2057 C C . VAL A 1 267 ? 4.242 -9.234 -28.078 1 88.31 267 VAL A C 1
ATOM 2059 O O . VAL A 1 267 ? 4.945 -10.203 -28.391 1 88.31 267 VAL A O 1
ATOM 2062 N N . GLY A 1 268 ? 3.068 -9.383 -27.625 1 74.06 268 GLY A N 1
ATOM 2063 C CA . GLY A 1 268 ? 2.428 -10.688 -27.547 1 74.06 268 GLY A CA 1
ATOM 2064 C C . GLY A 1 268 ? 1.925 -11.188 -28.891 1 74.06 268 GLY A C 1
ATOM 2065 O O . GLY A 1 268 ? 1.316 -10.438 -29.641 1 74.06 268 GLY A O 1
ATOM 2066 N N . LYS A 1 269 ? 2.877 -11.992 -29.766 1 54.47 269 LYS A N 1
ATOM 2067 C CA . LYS A 1 269 ? 2.486 -12.516 -31.078 1 54.47 269 LYS A CA 1
ATOM 2068 C C . LYS A 1 269 ? 1.24 -13.391 -30.969 1 54.47 269 LYS A C 1
ATOM 2070 O O . LYS A 1 269 ? 1.044 -14.078 -29.969 1 54.47 269 LYS A O 1
ATOM 2075 N N . ARG A 1 270 ? 0.238 -13.32 -31.688 1 43.84 270 ARG A N 1
ATOM 2076 C CA . ARG A 1 270 ? -0.711 -14.383 -31.984 1 43.84 270 ARG A CA 1
ATOM 2077 C C . ARG A 1 270 ? 0.014 -15.68 -32.344 1 43.84 270 ARG A C 1
ATOM 2079 O O . ARG A 1 270 ? 1.175 -15.648 -32.75 1 43.84 270 ARG A O 1
ATOM 2086 N N . ALA A 1 271 ? -0.504 -16.984 -31.984 1 42.12 271 ALA A N 1
ATOM 2087 C CA . ALA A 1 271 ? -0.157 -18.406 -32 1 42.12 271 ALA A CA 1
ATOM 2088 C C . ALA A 1 271 ? 0.897 -18.688 -33.094 1 42.12 271 ALA A C 1
ATOM 2090 O O . ALA A 1 271 ? 1.568 -19.719 -33.031 1 42.12 271 ALA A O 1
ATOM 2091 N N . GLY A 1 272 ? 1.255 -17.797 -34 1 40.34 272 GLY A N 1
ATOM 2092 C CA . GLY A 1 272 ? 2.006 -18.453 -35.062 1 40.34 272 GLY A CA 1
ATOM 2093 C C . GLY A 1 272 ? 3.508 -18.359 -34.875 1 40.34 272 GLY A C 1
ATOM 2094 O O . GLY A 1 272 ? 4.207 -19.375 -34.938 1 40.34 272 GLY A O 1
ATOM 2095 N N . GLN A 1 273 ? 4.402 -17.484 -35.156 1 44.91 273 GLN A N 1
ATOM 2096 C CA . GLN A 1 273 ? 5.855 -17.516 -35.281 1 44.91 273 GLN A CA 1
ATOM 2097 C C . GLN A 1 273 ? 6.516 -17.078 -33.969 1 44.91 273 GLN A C 1
ATOM 2099 O O . GLN A 1 273 ? 6.91 -15.914 -33.812 1 44.91 273 GLN A O 1
ATOM 2104 N N . HIS A 1 274 ? 6.703 -17.922 -32.875 1 50.72 274 HIS A N 1
ATOM 2105 C CA . HIS A 1 274 ? 6.996 -17.75 -31.469 1 50.72 274 HIS A CA 1
ATOM 2106 C C . HIS A 1 274 ? 8.414 -17.234 -31.266 1 50.72 274 HIS A C 1
ATOM 2108 O O . HIS A 1 274 ? 8.633 -16.297 -30.484 1 50.72 274 HIS A O 1
ATOM 2114 N N . SER A 1 275 ? 9.555 -18.094 -31.75 1 52.62 275 SER A N 1
ATOM 2115 C CA . SER A 1 275 ? 10.961 -17.812 -31.5 1 52.62 275 SER A CA 1
ATOM 2116 C C . SER A 1 275 ? 11.336 -16.406 -32 1 52.62 275 SER A C 1
ATOM 2118 O O . SER A 1 275 ? 12.023 -15.664 -31.297 1 52.62 275 SER A O 1
ATOM 2120 N N . THR A 1 276 ? 10.875 -16.125 -33.125 1 54 276 THR A N 1
ATOM 2121 C CA . THR A 1 276 ? 11.172 -14.836 -33.75 1 54 276 THR A CA 1
ATOM 2122 C C . THR A 1 276 ? 10.594 -13.703 -32.906 1 54 276 THR A C 1
ATOM 2124 O O . THR A 1 276 ? 11.211 -12.641 -32.781 1 54 276 THR A O 1
ATOM 2127 N N . LEU A 1 277 ? 9.727 -14.289 -32.062 1 73.69 277 LEU A N 1
ATOM 2128 C CA . LEU A 1 277 ? 9.016 -13.25 -31.297 1 73.69 277 LEU A CA 1
ATOM 2129 C C . LEU A 1 277 ? 9.773 -12.883 -30.031 1 73.69 277 LEU A C 1
ATOM 2131 O O . LEU A 1 277 ? 9.938 -11.703 -29.719 1 73.69 277 LEU A O 1
ATOM 2135 N N . GLN A 1 278 ? 10.523 -13.953 -29.438 1 84.56 278 GLN A N 1
ATOM 2136 C CA . GLN A 1 278 ? 11.25 -13.648 -28.203 1 84.56 278 GLN A CA 1
ATOM 2137 C C . GLN A 1 278 ? 12.492 -12.812 -28.5 1 84.56 278 GLN A C 1
ATOM 2139 O O . GLN A 1 278 ? 12.82 -11.891 -27.75 1 84.56 278 GLN A O 1
ATOM 2144 N N . GLU A 1 279 ? 13.156 -13.172 -29.609 1 88.31 279 GLU A N 1
ATOM 2145 C CA . GLU A 1 279 ? 14.344 -12.414 -30 1 88.31 279 GLU A CA 1
ATOM 2146 C C . GLU A 1 279 ? 14 -10.961 -30.312 1 88.31 279 GLU A C 1
ATOM 2148 O O . GLU A 1 279 ? 14.766 -10.055 -29.969 1 88.31 279 GLU A O 1
ATOM 2153 N N . GLU A 1 280 ? 12.922 -10.828 -30.906 1 90.25 280 GLU A N 1
ATOM 2154 C CA . GLU A 1 280 ? 12.469 -9.469 -31.203 1 90.25 280 GLU A CA 1
ATOM 2155 C C . GLU A 1 280 ? 12.188 -8.688 -29.922 1 90.25 280 GLU A C 1
ATOM 2157 O O . GLU A 1 280 ? 12.516 -7.504 -29.828 1 90.25 280 GLU A O 1
ATOM 2162 N N . ILE A 1 281 ? 11.547 -9.367 -28.969 1 92.94 281 ILE A N 1
ATOM 2163 C CA . ILE A 1 281 ? 11.266 -8.742 -27.688 1 92.94 281 ILE A CA 1
ATOM 2164 C C . ILE A 1 281 ? 12.57 -8.328 -27.016 1 92.94 281 ILE A C 1
ATOM 2166 O O . ILE A 1 281 ? 12.695 -7.199 -26.531 1 92.94 281 ILE A O 1
ATOM 2170 N N . ASN A 1 282 ? 13.531 -9.203 -27.109 1 94.25 282 ASN A N 1
ATOM 2171 C CA . ASN A 1 282 ? 14.836 -8.93 -26.516 1 94.25 282 ASN A CA 1
ATOM 2172 C C . ASN A 1 282 ? 15.5 -7.715 -27.156 1 94.25 282 ASN A C 1
ATOM 2174 O O . ASN A 1 282 ? 16.078 -6.875 -26.453 1 94.25 282 ASN A O 1
ATOM 2178 N N . GLN A 1 283 ? 15.367 -7.633 -28.406 1 94.38 283 GLN A N 1
ATOM 2179 C CA . GLN A 1 283 ? 15.961 -6.516 -29.141 1 94.38 283 GLN A CA 1
ATOM 2180 C C . GLN A 1 283 ? 15.297 -5.195 -28.75 1 94.38 283 GLN A C 1
ATOM 2182 O O . GLN A 1 283 ? 15.969 -4.168 -28.625 1 94.38 283 GLN A O 1
ATOM 2187 N N . LEU A 1 284 ? 14.008 -5.25 -28.609 1 93.94 284 LEU A N 1
ATOM 2188 C CA . LEU A 1 284 ? 13.289 -4.047 -28.219 1 93.94 284 LEU A CA 1
ATOM 2189 C C . LEU A 1 284 ? 13.703 -3.584 -26.828 1 93.94 284 LEU A C 1
ATOM 2191 O O . LEU A 1 284 ? 13.867 -2.385 -26.594 1 93.94 284 LEU A O 1
ATOM 2195 N N . ILE A 1 285 ? 13.867 -4.52 -25.875 1 95.31 285 ILE A N 1
ATOM 2196 C CA . ILE A 1 285 ? 14.32 -4.199 -24.531 1 95.31 285 ILE A CA 1
ATOM 2197 C C . ILE A 1 285 ? 15.672 -3.486 -24.594 1 95.31 285 ILE A C 1
ATOM 2199 O O . ILE A 1 285 ? 15.844 -2.412 -24.016 1 95.31 285 ILE A O 1
ATOM 2203 N N . VAL A 1 286 ? 16.594 -4.031 -25.359 1 95.38 286 VAL A N 1
ATOM 2204 C CA . VAL A 1 286 ? 17.938 -3.484 -25.469 1 95.38 286 VAL A CA 1
ATOM 2205 C C . VAL A 1 286 ? 17.891 -2.115 -26.141 1 95.38 286 VAL A C 1
ATOM 2207 O O . VAL A 1 286 ? 18.484 -1.152 -25.656 1 95.38 286 VAL A O 1
ATOM 2210 N N . LYS A 1 287 ? 17.172 -2.037 -27.203 1 93.81 287 LYS A N 1
ATOM 2211 C CA . LYS A 1 287 ? 17.078 -0.802 -27.984 1 93.81 287 LYS A CA 1
ATOM 2212 C C . LYS A 1 287 ? 16.609 0.359 -27.109 1 93.81 287 LYS A C 1
ATOM 2214 O O . LYS A 1 287 ? 17.297 1.379 -27 1 93.81 287 LYS A O 1
ATOM 2219 N N . TYR A 1 288 ? 15.523 0.15 -26.438 1 92 288 TYR A N 1
ATOM 2220 C CA . TYR A 1 288 ? 14.914 1.262 -25.719 1 92 288 TYR A CA 1
ATOM 2221 C C . TYR A 1 288 ? 15.695 1.586 -24.453 1 92 288 TYR A C 1
ATOM 2223 O O . TYR A 1 288 ? 15.789 2.75 -24.047 1 92 288 TYR A O 1
ATOM 2231 N N . THR A 1 289 ? 16.234 0.6 -23.75 1 92.12 289 THR A N 1
ATOM 2232 C CA . THR A 1 289 ? 17.047 0.876 -22.578 1 92.12 289 THR A CA 1
ATOM 2233 C C . THR A 1 289 ? 18.344 1.586 -22.969 1 92.12 289 THR A C 1
ATOM 2235 O O . THR A 1 289 ? 18.828 2.449 -22.234 1 92.12 289 THR A O 1
ATOM 2238 N N . GLN A 1 290 ? 18.906 1.256 -24.109 1 88.81 290 GLN A N 1
ATOM 2239 C CA . GLN A 1 290 ? 20.125 1.905 -24.594 1 88.81 290 GLN A CA 1
ATOM 2240 C C . GLN A 1 290 ? 19.859 3.361 -24.969 1 88.81 290 GLN A C 1
ATOM 2242 O O . GLN A 1 290 ? 20.766 4.195 -24.922 1 88.81 290 GLN A O 1
ATOM 2247 N N . LEU A 1 291 ? 18.656 3.666 -25.281 1 86.81 291 LEU A N 1
ATOM 2248 C CA . LEU A 1 291 ? 18.266 5.043 -25.547 1 86.81 291 LEU A CA 1
ATOM 2249 C C . LEU A 1 291 ? 18.062 5.809 -24.25 1 86.81 291 LEU A C 1
ATOM 2251 O O . LEU A 1 291 ? 17.656 6.977 -24.266 1 86.81 291 LEU A O 1
ATOM 2255 N N . GLY A 1 292 ? 18.234 5.059 -23.109 1 86.62 292 GLY A N 1
ATOM 2256 C CA . GLY A 1 292 ? 18.141 5.699 -21.812 1 86.62 292 GLY A CA 1
ATOM 2257 C C . GLY A 1 292 ? 16.734 5.715 -21.234 1 86.62 292 GLY A C 1
ATOM 2258 O O . GLY A 1 292 ? 16.453 6.441 -20.281 1 86.62 292 GLY A O 1
ATOM 2259 N N . LYS A 1 293 ? 15.867 4.93 -21.812 1 87.56 293 LYS A N 1
ATOM 2260 C CA . LYS A 1 293 ? 14.461 4.977 -21.422 1 87.56 293 LYS A CA 1
ATOM 2261 C C . LYS A 1 293 ? 14.172 4.039 -20.266 1 87.56 293 LYS A C 1
ATOM 2263 O O . LYS A 1 293 ? 14.883 3.051 -20.062 1 87.56 293 LYS A O 1
ATOM 2268 N N . ARG A 1 294 ? 13.219 4.457 -19.406 1 89.06 294 ARG A N 1
ATOM 2269 C CA . ARG A 1 294 ? 12.625 3.533 -18.438 1 89.06 294 ARG A CA 1
ATOM 2270 C C . ARG A 1 294 ? 11.648 2.586 -19.141 1 89.06 294 ARG A C 1
ATOM 2272 O O . ARG A 1 294 ? 10.539 2.986 -19.5 1 89.06 294 ARG A O 1
ATOM 2279 N N . VAL A 1 295 ? 12.086 1.301 -19.25 1 93.62 295 VAL A N 1
ATOM 2280 C CA . VAL A 1 295 ? 11.328 0.315 -20.016 1 93.62 295 VAL A CA 1
ATOM 2281 C C . VAL A 1 295 ? 10.625 -0.645 -19.047 1 93.62 295 VAL A C 1
ATOM 2283 O O . VAL A 1 295 ? 11.242 -1.154 -18.109 1 93.62 295 VAL A O 1
ATOM 2286 N N . VAL A 1 296 ? 9.328 -0.831 -19.219 1 95.31 296 VAL A N 1
ATOM 2287 C CA . VAL A 1 296 ? 8.578 -1.837 -18.484 1 95.31 296 VAL A CA 1
ATOM 2288 C C . VAL A 1 296 ? 8.195 -2.986 -19.406 1 95.31 296 VAL A C 1
ATOM 2290 O O . VAL A 1 296 ? 7.625 -2.762 -20.484 1 95.31 296 VAL A O 1
ATOM 2293 N N . ARG A 1 297 ? 8.641 -4.117 -19.109 1 97.69 297 ARG A N 1
ATOM 2294 C CA . ARG A 1 297 ? 8.117 -5.34 -19.719 1 97.69 297 ARG A CA 1
ATOM 2295 C C . ARG A 1 297 ? 6.938 -5.883 -18.906 1 97.69 297 ARG A C 1
ATOM 2297 O O . ARG A 1 297 ? 7.129 -6.52 -17.875 1 97.69 297 ARG A O 1
ATOM 2304 N N . LEU A 1 298 ? 5.711 -5.621 -19.391 1 95.38 298 LEU A N 1
ATOM 2305 C CA . LEU A 1 298 ? 4.477 -5.941 -18.688 1 95.38 298 LEU A CA 1
ATOM 2306 C C . LEU A 1 298 ? 3.924 -7.285 -19.141 1 95.38 298 LEU A C 1
ATOM 2308 O O . LEU A 1 298 ? 3.508 -7.434 -20.297 1 95.38 298 LEU A O 1
ATOM 2312 N N . LYS A 1 299 ? 3.947 -8.25 -18.266 1 95.5 299 LYS A N 1
ATOM 2313 C CA . LYS A 1 299 ? 3.613 -9.633 -18.609 1 95.5 299 LYS A CA 1
ATOM 2314 C C . LYS A 1 299 ? 2.336 -10.078 -17.906 1 95.5 299 LYS A C 1
ATOM 2316 O O . LYS A 1 299 ? 2.109 -9.734 -16.734 1 95.5 299 LYS A O 1
ATOM 2321 N N . GLY A 1 300 ? 1.469 -10.812 -18.594 1 93.62 300 GLY A N 1
ATOM 2322 C CA . GLY A 1 300 ? 0.304 -11.406 -17.953 1 93.62 300 GLY A CA 1
ATOM 2323 C C . GLY A 1 300 ? 0.661 -12.383 -16.859 1 93.62 300 GLY A C 1
ATOM 2324 O O . GLY A 1 300 ? 1.584 -13.188 -17 1 93.62 300 GLY A O 1
ATOM 2325 N N . GLY A 1 301 ? -0.044 -12.258 -15.75 1 95.56 301 GLY A N 1
ATOM 2326 C CA . GLY A 1 301 ? 0.253 -13.102 -14.609 1 95.56 301 GLY A CA 1
ATOM 2327 C C . GLY A 1 301 ? 1.509 -12.68 -13.867 1 95.56 301 GLY A C 1
ATOM 2328 O O . GLY A 1 301 ? 1.651 -11.523 -13.484 1 95.56 301 GLY A O 1
ATOM 2329 N N . ASP A 1 302 ? 2.371 -13.609 -13.633 1 96.69 302 ASP A N 1
ATOM 2330 C CA . ASP A 1 302 ? 3.66 -13.414 -12.977 1 96.69 302 ASP A CA 1
ATOM 2331 C C . ASP A 1 302 ? 4.812 -13.664 -13.945 1 96.69 302 ASP A C 1
ATOM 2333 O O . ASP A 1 302 ? 4.781 -14.633 -14.711 1 96.69 302 ASP A O 1
ATOM 2337 N N . PRO A 1 303 ? 5.855 -12.82 -13.898 1 96 303 PRO A N 1
ATOM 2338 C CA . PRO A 1 303 ? 6.938 -12.953 -14.875 1 96 303 PRO A CA 1
ATOM 2339 C C . PRO A 1 303 ? 7.73 -14.25 -14.711 1 96 303 PRO A C 1
ATOM 2341 O O . PRO A 1 303 ? 8.336 -14.734 -15.664 1 96 303 PRO A O 1
ATOM 2344 N N . PHE A 1 304 ? 7.797 -14.82 -13.531 1 96.44 304 PHE A N 1
ATOM 2345 C CA . PHE A 1 304 ? 8.711 -15.914 -13.227 1 96.44 304 PHE A CA 1
ATOM 2346 C C . PHE A 1 304 ? 7.969 -17.25 -13.219 1 96.44 304 PHE A C 1
ATOM 2348 O O . PHE A 1 304 ? 8.547 -18.281 -12.875 1 96.44 304 PHE A O 1
ATOM 2355 N N . ILE A 1 305 ? 6.699 -17.281 -13.555 1 96.62 305 ILE A N 1
ATOM 2356 C CA . ILE A 1 305 ? 5.91 -18.484 -13.727 1 96.62 305 ILE A CA 1
ATOM 2357 C C . ILE A 1 305 ? 5.383 -18.562 -15.164 1 96.62 305 ILE A C 1
ATOM 2359 O O . ILE A 1 305 ? 4.398 -17.906 -15.5 1 96.62 305 ILE A O 1
ATOM 2363 N N . PHE A 1 306 ? 6.059 -19.297 -15.984 1 93.12 306 PHE A N 1
ATOM 2364 C CA . PHE A 1 306 ? 5.754 -19.531 -17.391 1 93.12 306 PHE A CA 1
ATOM 2365 C C . PHE A 1 306 ? 5.742 -18.219 -18.172 1 93.12 306 PHE A C 1
ATOM 2367 O O . PHE A 1 306 ? 4.973 -18.047 -19.109 1 93.12 306 PHE A O 1
ATOM 2374 N N . GLY A 1 307 ? 6.504 -17.219 -17.703 1 91.12 307 GLY A N 1
ATOM 2375 C CA . GLY A 1 307 ? 6.543 -15.906 -18.328 1 91.12 307 GLY A CA 1
ATOM 2376 C C . GLY A 1 307 ? 7.852 -15.617 -19.031 1 91.12 307 GLY A C 1
ATOM 2377 O O . GLY A 1 307 ? 8.039 -14.531 -19.578 1 91.12 307 GLY A O 1
ATOM 2378 N N . ARG A 1 308 ? 8.781 -16.484 -19 1 91.69 308 ARG A N 1
ATOM 2379 C CA . ARG A 1 308 ? 10.094 -16.344 -19.641 1 91.69 308 ARG A CA 1
ATOM 2380 C C . ARG A 1 308 ? 10.859 -15.156 -19.031 1 91.69 308 ARG A C 1
ATOM 2382 O O . ARG A 1 308 ? 11.648 -14.516 -19.719 1 91.69 308 ARG A O 1
ATOM 2389 N N . GLY A 1 309 ? 10.5 -14.773 -17.875 1 94 309 GLY A N 1
ATOM 2390 C CA . GLY A 1 309 ? 11.164 -13.664 -17.203 1 94 309 GLY A CA 1
ATOM 2391 C C . GLY A 1 309 ? 12.656 -13.883 -17.031 1 94 309 GLY A C 1
ATOM 2392 O O . GLY A 1 309 ? 13.445 -12.945 -17.156 1 94 309 GLY A O 1
ATOM 2393 N N . GLY A 1 310 ? 13.047 -15.133 -16.656 1 94.06 310 GLY A N 1
ATOM 2394 C CA . GLY A 1 310 ? 14.461 -15.445 -16.516 1 94.06 310 GLY A CA 1
ATOM 2395 C C . GLY A 1 310 ? 15.258 -15.203 -17.781 1 94.06 310 GLY A C 1
ATOM 2396 O O . GLY A 1 310 ? 16.312 -14.57 -17.75 1 94.06 310 GLY A O 1
ATOM 2397 N N . GLU A 1 311 ? 14.75 -15.578 -18.922 1 92.25 311 GLU A N 1
ATOM 2398 C CA . GLU A 1 311 ? 15.398 -15.43 -20.219 1 92.25 311 GLU A CA 1
ATOM 2399 C C . GLU A 1 311 ? 15.562 -13.953 -20.578 1 92.25 311 GLU A C 1
ATOM 2401 O O . GLU A 1 311 ? 16.625 -13.539 -21.062 1 92.25 311 GLU A O 1
ATOM 2406 N N . GLU A 1 312 ? 14.555 -13.203 -20.297 1 94.5 312 GLU A N 1
ATOM 2407 C CA . GLU A 1 312 ? 14.602 -11.781 -20.625 1 94.5 312 GLU A CA 1
ATOM 2408 C C . GLU A 1 312 ? 15.594 -11.047 -19.734 1 94.5 312 GLU A C 1
ATOM 2410 O O . GLU A 1 312 ? 16.297 -10.133 -20.172 1 94.5 312 GLU A O 1
ATOM 2415 N N . LEU A 1 313 ? 15.68 -11.469 -18.453 1 94.81 313 LEU A N 1
ATOM 2416 C CA . LEU A 1 313 ? 16.625 -10.852 -17.531 1 94.81 313 LEU A CA 1
ATOM 2417 C C . LEU A 1 313 ? 18.062 -11.211 -17.906 1 94.81 313 LEU A C 1
ATOM 2419 O O . LEU A 1 313 ? 18.984 -10.414 -17.703 1 94.81 313 LEU A O 1
ATOM 2423 N N . GLU A 1 314 ? 18.234 -12.414 -18.422 1 94.5 314 GLU A N 1
ATOM 2424 C CA . GLU A 1 314 ? 19.562 -12.805 -18.891 1 94.5 314 GLU A CA 1
ATOM 2425 C C . GLU A 1 314 ? 20.062 -11.859 -19.969 1 94.5 314 GLU A C 1
ATOM 2427 O O . GLU A 1 314 ? 21.25 -11.539 -20.016 1 94.5 314 GLU A O 1
ATOM 2432 N N . ILE A 1 315 ? 19.156 -11.383 -20.828 1 93.56 315 ILE A N 1
ATOM 2433 C CA . ILE A 1 315 ? 19.5 -10.414 -21.859 1 93.56 315 ILE A CA 1
ATOM 2434 C C . ILE A 1 315 ? 19.891 -9.086 -21.219 1 93.56 315 ILE A C 1
ATOM 2436 O O . ILE A 1 315 ? 20.844 -8.438 -21.656 1 93.56 315 ILE A O 1
ATOM 2440 N N . ALA A 1 316 ? 19.141 -8.648 -20.203 1 94 316 ALA A N 1
ATOM 2441 C CA . ALA A 1 316 ? 19.469 -7.418 -19.484 1 94 316 ALA A CA 1
ATOM 2442 C C . ALA A 1 316 ? 20.875 -7.488 -18.875 1 94 316 ALA A C 1
ATOM 2444 O O . ALA A 1 316 ? 21.656 -6.539 -19 1 94 316 ALA A O 1
ATOM 2445 N N . VAL A 1 317 ? 21.203 -8.617 -18.281 1 93.5 317 VAL A N 1
ATOM 2446 C CA . VAL A 1 317 ? 22.516 -8.82 -17.672 1 93.5 317 VAL A CA 1
ATOM 2447 C C . VAL A 1 317 ? 23.609 -8.758 -18.734 1 93.5 317 VAL A C 1
ATOM 2449 O O . VAL A 1 317 ? 24.625 -8.094 -18.562 1 93.5 317 VAL A O 1
ATOM 2452 N N . GLN A 1 318 ? 23.406 -9.461 -19.828 1 94.5 318 GLN A N 1
ATOM 2453 C CA . GLN A 1 318 ? 24.359 -9.523 -20.922 1 94.5 318 GLN A CA 1
ATOM 2454 C C . GLN A 1 318 ? 24.688 -8.125 -21.453 1 94.5 318 GLN A C 1
ATOM 2456 O O . GLN A 1 318 ? 25.828 -7.867 -21.875 1 94.5 318 GLN A O 1
ATOM 2461 N N . HIS A 1 319 ? 23.781 -7.234 -21.359 1 94.25 319 HIS A N 1
ATOM 2462 C CA . HIS A 1 319 ? 23.969 -5.91 -21.938 1 94.25 319 HIS A CA 1
ATOM 2463 C C . HIS A 1 319 ? 24.188 -4.859 -20.859 1 94.25 319 HIS A C 1
ATOM 2465 O O . HIS A 1 319 ? 24.156 -3.658 -21.125 1 94.25 319 HIS A O 1
ATOM 2471 N N . GLY A 1 320 ? 24.25 -5.297 -19.609 1 91.44 320 GLY A N 1
ATOM 2472 C CA . GLY A 1 320 ? 24.531 -4.387 -18.5 1 91.44 320 GLY A CA 1
ATOM 2473 C C . GLY A 1 320 ? 23.375 -3.463 -18.188 1 91.44 320 GLY A C 1
ATOM 2474 O O . GLY A 1 320 ? 23.578 -2.324 -17.75 1 91.44 320 GLY A O 1
ATOM 2475 N N . ILE A 1 321 ? 22.203 -3.861 -18.453 1 90.44 321 ILE A N 1
ATOM 2476 C CA . ILE A 1 321 ? 21 -3.076 -18.188 1 90.44 321 ILE A CA 1
ATOM 2477 C C . ILE A 1 321 ? 20.547 -3.297 -16.734 1 90.44 321 ILE A C 1
ATOM 2479 O O . ILE A 1 321 ? 20.281 -4.43 -16.328 1 90.44 321 ILE A O 1
ATOM 2483 N N . PRO A 1 322 ? 20.5 -2.23 -15.914 1 89.5 322 PRO A N 1
ATOM 2484 C CA . PRO A 1 322 ? 19.906 -2.393 -14.586 1 89.5 322 PRO A CA 1
ATOM 2485 C C . PRO A 1 322 ? 18.438 -2.807 -14.656 1 89.5 322 PRO A C 1
ATOM 2487 O O . PRO A 1 322 ? 17.703 -2.348 -15.539 1 89.5 322 PRO A O 1
ATOM 2490 N N . PHE A 1 323 ? 18.078 -3.736 -13.719 1 92.19 323 PHE A N 1
ATOM 2491 C CA . PHE A 1 323 ? 16.688 -4.184 -13.789 1 92.19 323 PHE A CA 1
ATOM 2492 C C . PHE A 1 323 ? 16.141 -4.457 -12.398 1 92.19 323 PHE A C 1
ATOM 2494 O O . PHE A 1 323 ? 16.891 -4.523 -11.43 1 92.19 323 PHE A O 1
ATOM 2501 N N . GLN A 1 324 ? 14.852 -4.469 -12.328 1 92.25 324 GLN A N 1
ATOM 2502 C CA . GLN A 1 324 ? 14.094 -4.926 -11.172 1 92.25 324 GLN A CA 1
ATOM 2503 C C . GLN A 1 324 ? 12.93 -5.816 -11.594 1 92.25 324 GLN A C 1
ATOM 2505 O O . GLN A 1 324 ? 12.5 -5.785 -12.75 1 92.25 324 GLN A O 1
ATOM 2510 N N . VAL A 1 325 ? 12.523 -6.68 -10.68 1 95.56 325 VAL A N 1
ATOM 2511 C CA . VAL A 1 325 ? 11.406 -7.578 -10.93 1 95.56 325 VAL A CA 1
ATOM 2512 C C . VAL A 1 325 ? 10.266 -7.27 -9.961 1 95.56 325 VAL A C 1
ATOM 2514 O O . VAL A 1 325 ? 10.484 -7.168 -8.75 1 95.56 325 VAL A O 1
ATOM 2517 N N . VAL A 1 326 ? 9.102 -7.008 -10.477 1 95.88 326 VAL A N 1
ATOM 2518 C CA . VAL A 1 326 ? 7.879 -6.852 -9.695 1 95.88 326 VAL A CA 1
ATOM 2519 C C . VAL A 1 326 ? 6.953 -8.039 -9.938 1 95.88 326 VAL A C 1
ATOM 2521 O O . VAL A 1 326 ? 6.227 -8.078 -10.938 1 95.88 326 VAL A O 1
ATOM 2524 N N . PRO A 1 327 ? 6.957 -9.008 -9.016 1 97.62 327 PRO A N 1
ATOM 2525 C CA . PRO A 1 327 ? 6.074 -10.156 -9.203 1 97.62 327 PRO A CA 1
ATOM 2526 C C . PRO A 1 327 ? 4.598 -9.773 -9.219 1 97.62 327 PRO A C 1
ATOM 2528 O O . PRO A 1 327 ? 4.238 -8.672 -8.797 1 97.62 327 PRO A O 1
ATOM 2531 N N . GLY A 1 328 ? 3.768 -10.562 -9.789 1 96.62 328 GLY A N 1
ATOM 2532 C CA . GLY A 1 328 ? 2.326 -10.383 -9.828 1 96.62 328 GLY A CA 1
ATOM 2533 C C . GLY A 1 328 ? 1.562 -11.602 -9.352 1 96.62 328 GLY A C 1
ATOM 2534 O O . GLY A 1 328 ? 2.154 -12.656 -9.102 1 96.62 328 GLY A O 1
ATOM 2535 N N . VAL A 1 329 ? 0.28 -11.43 -9.148 1 97.06 329 VAL A N 1
ATOM 2536 C CA . VAL A 1 329 ? -0.588 -12.562 -8.859 1 97.06 329 VAL A CA 1
ATOM 2537 C C . VAL A 1 329 ? -0.641 -13.492 -10.078 1 97.06 329 VAL A C 1
ATOM 2539 O O . VAL A 1 329 ? -1.145 -13.109 -11.133 1 97.06 329 VAL A O 1
ATOM 2542 N N . THR A 1 330 ? -0.055 -14.664 -9.914 1 97.56 330 THR A N 1
ATOM 2543 C CA . THR A 1 330 ? -0.029 -15.594 -11.039 1 97.56 330 THR A CA 1
ATOM 2544 C C . THR A 1 330 ? -1.438 -16.078 -11.375 1 97.56 330 THR A C 1
ATOM 2546 O O . THR A 1 330 ? -2.33 -16.047 -10.523 1 97.56 330 THR A O 1
ATOM 2549 N N . ALA A 1 331 ? -1.653 -16.5 -12.602 1 95.94 331 ALA A N 1
ATOM 2550 C CA . ALA A 1 331 ? -2.975 -16.859 -13.109 1 95.94 331 ALA A CA 1
ATOM 2551 C C . ALA A 1 331 ? -3.631 -17.922 -12.234 1 95.94 331 ALA A C 1
ATOM 2553 O O . ALA A 1 331 ? -4.816 -17.828 -11.914 1 95.94 331 ALA A O 1
ATOM 2554 N N . ALA A 1 332 ? -2.916 -18.922 -11.82 1 97.5 332 ALA A N 1
ATOM 2555 C CA . ALA A 1 332 ? -3.469 -20.016 -11.023 1 97.5 332 ALA A CA 1
ATOM 2556 C C . ALA A 1 332 ? -4.035 -19.484 -9.703 1 97.5 332 ALA A C 1
ATOM 2558 O O . ALA A 1 332 ? -5.156 -19.844 -9.328 1 97.5 332 ALA A O 1
ATOM 2559 N N . SER A 1 333 ? -3.281 -18.641 -9.023 1 96.94 333 SER A N 1
ATOM 2560 C CA . SER A 1 333 ? -3.719 -18.078 -7.742 1 96.94 333 SER A CA 1
ATOM 2561 C C . SER A 1 333 ? -4.93 -17.172 -7.918 1 96.94 333 SER A C 1
ATOM 2563 O O . SER A 1 333 ? -5.91 -17.281 -7.18 1 96.94 333 SER A O 1
ATOM 2565 N N . GLY A 1 334 ? -4.844 -16.297 -8.891 1 96.62 334 GLY A N 1
ATOM 2566 C CA . GLY A 1 334 ? -5.926 -15.359 -9.133 1 96.62 334 GLY A CA 1
ATOM 2567 C C . GLY A 1 334 ? -7.211 -16.031 -9.578 1 96.62 334 GLY A C 1
ATOM 2568 O O . GLY A 1 334 ? -8.266 -15.844 -8.969 1 96.62 334 GLY A O 1
ATOM 2569 N N . ALA A 1 335 ? -7.141 -16.859 -10.641 1 95.56 335 ALA A N 1
ATOM 2570 C CA . ALA A 1 335 ? -8.312 -17.5 -11.234 1 95.56 335 ALA A CA 1
ATOM 2571 C C . ALA A 1 335 ? -8.992 -18.438 -10.227 1 95.56 335 ALA A C 1
ATOM 2573 O O . ALA A 1 335 ? -10.219 -18.453 -10.117 1 95.56 335 ALA A O 1
ATOM 2574 N N . SER A 1 336 ? -8.211 -19.172 -9.492 1 97.12 336 SER A N 1
ATOM 2575 C CA . SER A 1 336 ? -8.789 -20.094 -8.516 1 97.12 336 SER A CA 1
ATOM 2576 C C . SER A 1 336 ? -9.484 -19.344 -7.387 1 97.12 336 SER A C 1
ATOM 2578 O O . SER A 1 336 ? -10.562 -19.734 -6.934 1 97.12 336 SER A O 1
ATOM 2580 N N . ALA A 1 337 ? -8.875 -18.297 -6.926 1 95.25 337 ALA A N 1
ATOM 2581 C CA . ALA A 1 337 ? -9.469 -17.5 -5.855 1 95.25 337 ALA A CA 1
ATOM 2582 C C . ALA A 1 337 ? -10.82 -16.922 -6.281 1 95.25 337 ALA A C 1
ATOM 2584 O O . ALA A 1 337 ? -11.797 -17 -5.539 1 95.25 337 ALA A O 1
ATOM 2585 N N . TYR A 1 338 ? -10.828 -16.359 -7.488 1 93.06 338 TYR A N 1
ATOM 2586 C CA . TYR A 1 338 ? -12.055 -15.758 -7.996 1 93.06 338 TYR A CA 1
ATOM 2587 C C . TYR A 1 338 ? -13.102 -16.828 -8.281 1 93.06 338 TYR A C 1
ATOM 2589 O O . TYR A 1 338 ? -14.305 -16.547 -8.297 1 93.06 338 TYR A O 1
ATOM 2597 N N . ALA A 1 339 ? -12.688 -18.062 -8.477 1 93.38 339 ALA A N 1
ATOM 2598 C CA . ALA A 1 339 ? -13.594 -19.188 -8.719 1 93.38 339 ALA A CA 1
ATOM 2599 C C . ALA A 1 339 ? -14.016 -19.844 -7.406 1 93.38 339 ALA A C 1
ATOM 2601 O O . ALA A 1 339 ? -14.836 -20.766 -7.406 1 93.38 339 ALA A O 1
ATOM 2602 N N . GLY A 1 340 ? -13.453 -19.406 -6.277 1 93.56 340 GLY A N 1
ATOM 2603 C CA . GLY A 1 340 ? -13.758 -20.047 -5 1 93.56 340 GLY A CA 1
ATOM 2604 C C . GLY A 1 340 ? -13.125 -21.422 -4.852 1 93.56 340 GLY A C 1
ATOM 2605 O O . GLY A 1 340 ? -13.719 -22.312 -4.242 1 93.56 340 GLY A O 1
ATOM 2606 N N . ILE A 1 341 ? -11.977 -21.672 -5.426 1 96.5 341 ILE A N 1
ATOM 2607 C CA . ILE A 1 341 ? -11.281 -22.953 -5.383 1 96.5 341 ILE A CA 1
ATOM 2608 C C . ILE A 1 341 ? -9.93 -22.781 -4.688 1 96.5 341 ILE A C 1
ATOM 2610 O O . ILE A 1 341 ? -8.969 -22.312 -5.301 1 96.5 341 ILE A O 1
ATOM 2614 N N . PRO A 1 342 ? -9.812 -23.125 -3.422 1 97.12 342 PRO A N 1
ATOM 2615 C CA . PRO A 1 342 ? -8.492 -23.078 -2.797 1 97.12 342 PRO A CA 1
ATOM 2616 C C . PRO A 1 342 ? -7.516 -24.078 -3.426 1 97.12 342 PRO A C 1
ATOM 2618 O O . PRO A 1 342 ? -7.859 -25.25 -3.623 1 97.12 342 PRO A O 1
ATOM 2621 N N . LEU A 1 343 ? -6.312 -23.625 -3.73 1 97.12 343 LEU A N 1
ATOM 2622 C CA . LEU A 1 343 ? -5.344 -24.5 -4.395 1 97.12 343 LEU A CA 1
ATOM 2623 C C . LEU A 1 343 ? -4.777 -25.516 -3.42 1 97.12 343 LEU A C 1
ATOM 2625 O O . LEU A 1 343 ? -4.312 -26.594 -3.832 1 97.12 343 LEU A O 1
ATOM 2629 N N . THR A 1 344 ? -4.758 -25.219 -2.133 1 94.38 344 THR A N 1
ATOM 2630 C CA . THR A 1 344 ? -4.441 -26.156 -1.068 1 94.38 344 THR A CA 1
ATOM 2631 C C . THR A 1 344 ? -5.531 -26.156 -0 1 94.38 344 THR A C 1
ATOM 2633 O O . THR A 1 344 ? -6.266 -25.172 0.14 1 94.38 344 THR A O 1
ATOM 2636 N N . HIS A 1 345 ? -5.668 -27.219 0.61 1 92.44 345 HIS A N 1
ATOM 2637 C CA . HIS A 1 345 ? -6.672 -27.438 1.643 1 92.44 345 HIS A CA 1
ATOM 2638 C C . HIS A 1 345 ? -6.277 -28.594 2.559 1 92.44 345 HIS A C 1
ATOM 2640 O O . HIS A 1 345 ? -5.754 -29.609 2.096 1 92.44 345 HIS A O 1
ATOM 2646 N N . ARG A 1 346 ? -6.531 -28.438 3.797 1 86.56 346 ARG A N 1
ATOM 2647 C CA . ARG A 1 346 ? -6.078 -29.422 4.781 1 86.56 346 ARG A CA 1
ATOM 2648 C C . ARG A 1 346 ? -6.621 -30.812 4.461 1 86.56 346 ARG A C 1
ATOM 2650 O O . ARG A 1 346 ? -5.91 -31.812 4.598 1 86.56 346 ARG A O 1
ATOM 2657 N N . ASN A 1 347 ? -7.859 -30.859 3.977 1 87.06 347 ASN A N 1
ATOM 2658 C CA . ASN A 1 347 ? -8.539 -32.125 3.797 1 87.06 347 ASN A CA 1
ATOM 2659 C C . ASN A 1 347 ? -8.43 -32.625 2.359 1 87.06 347 ASN A C 1
ATOM 2661 O O . ASN A 1 347 ? -8.688 -33.812 2.08 1 87.06 347 ASN A O 1
ATOM 2665 N N . TYR A 1 348 ? -7.977 -31.766 1.424 1 88.88 348 TYR A N 1
ATOM 2666 C CA . TYR A 1 348 ? -8.164 -32.156 0.029 1 88.88 348 TYR A CA 1
ATOM 2667 C C . TYR A 1 348 ? -6.84 -32.094 -0.73 1 88.88 348 TYR A C 1
ATOM 2669 O O . TYR A 1 348 ? -6.664 -32.812 -1.728 1 88.88 348 TYR A O 1
ATOM 2677 N N . ALA A 1 349 ? -5.953 -31.25 -0.331 1 90.94 349 ALA A N 1
ATOM 2678 C CA . ALA A 1 349 ? -4.727 -31.094 -1.103 1 90.94 349 ALA A CA 1
ATOM 2679 C C . ALA A 1 349 ? -3.615 -30.484 -0.243 1 90.94 349 ALA A C 1
ATOM 2681 O O . ALA A 1 349 ? -3.75 -29.375 0.262 1 90.94 349 ALA A O 1
ATOM 2682 N N . GLN A 1 350 ? -2.49 -31.141 -0.204 1 88.81 350 GLN A N 1
ATOM 2683 C CA . GLN A 1 350 ? -1.359 -30.688 0.598 1 88.81 350 GLN A CA 1
ATOM 2684 C C . GLN A 1 350 ? -0.236 -30.156 -0.288 1 88.81 350 GLN A C 1
ATOM 2686 O O . GLN A 1 350 ? 0.831 -29.781 0.208 1 88.81 350 GLN A O 1
ATOM 2691 N N . SER A 1 351 ? -0.448 -30.172 -1.516 1 92.06 351 SER A N 1
ATOM 2692 C CA . SER A 1 351 ? 0.501 -29.625 -2.477 1 92.06 351 SER A CA 1
ATOM 2693 C C . SER A 1 351 ? -0.198 -29.203 -3.766 1 92.06 351 SER A C 1
ATOM 2695 O O . SER A 1 351 ? -1.324 -29.625 -4.031 1 92.06 351 SER A O 1
ATOM 2697 N N . VAL A 1 352 ? 0.426 -28.312 -4.473 1 94.88 352 VAL A N 1
ATOM 2698 C CA . VAL A 1 352 ? -0.085 -27.875 -5.77 1 94.88 352 VAL A CA 1
ATOM 2699 C C . VAL A 1 352 ? 1.06 -27.797 -6.777 1 94.88 352 VAL A C 1
ATOM 2701 O O . VAL A 1 352 ? 2.168 -27.375 -6.434 1 94.88 352 VAL A O 1
ATOM 2704 N N . THR A 1 353 ? 0.815 -28.266 -7.988 1 95.19 353 THR A N 1
ATOM 2705 C CA . THR A 1 353 ? 1.78 -28.188 -9.078 1 95.19 353 THR A CA 1
ATOM 2706 C C . THR A 1 353 ? 1.259 -27.281 -10.195 1 95.19 353 THR A C 1
ATOM 2708 O O . THR A 1 353 ? 0.113 -27.422 -10.633 1 95.19 353 THR A O 1
ATOM 2711 N N . PHE A 1 354 ? 2.061 -26.312 -10.523 1 95.88 354 PHE A N 1
ATOM 2712 C CA . PHE A 1 354 ? 1.826 -25.531 -11.734 1 95.88 354 PHE A CA 1
ATOM 2713 C C . PHE A 1 354 ? 2.58 -26.141 -12.914 1 95.88 354 PHE A C 1
ATOM 2715 O O . PHE A 1 354 ? 3.787 -26.375 -12.836 1 95.88 354 PHE A O 1
ATOM 2722 N N . MET A 1 355 ? 1.862 -26.422 -14.008 1 92.69 355 MET A N 1
ATOM 2723 C CA . MET A 1 355 ? 2.506 -26.969 -15.203 1 92.69 355 MET A CA 1
ATOM 2724 C C . MET A 1 355 ? 1.925 -26.344 -16.469 1 92.69 355 MET A C 1
ATOM 2726 O O . MET A 1 355 ? 0.855 -25.734 -16.422 1 92.69 355 MET A O 1
ATOM 2730 N N . THR A 1 356 ? 2.643 -26.453 -17.469 1 90.69 356 THR A N 1
ATOM 2731 C CA . THR A 1 356 ? 2.164 -25.953 -18.75 1 90.69 356 THR A CA 1
ATOM 2732 C C . THR A 1 356 ? 1.803 -27.109 -19.688 1 90.69 356 THR A C 1
ATOM 2734 O O . THR A 1 356 ? 2.404 -28.172 -19.609 1 90.69 356 THR A O 1
ATOM 2737 N N . GLY A 1 357 ? 0.725 -26.938 -20.469 1 84 357 GLY A N 1
ATOM 2738 C CA . GLY A 1 357 ? 0.369 -27.922 -21.484 1 84 357 GLY A CA 1
ATOM 2739 C C . GLY A 1 357 ? 1.243 -27.844 -22.719 1 84 357 GLY A C 1
ATOM 2740 O O . GLY A 1 357 ? 1.268 -28.781 -23.531 1 84 357 GLY A O 1
ATOM 2741 N N . HIS A 1 358 ? 1.915 -26.781 -22.891 1 74.31 358 HIS A N 1
ATOM 2742 C CA . HIS A 1 358 ? 2.723 -26.547 -24.078 1 74.31 358 HIS A CA 1
ATOM 2743 C C . HIS A 1 358 ? 4.203 -26.781 -23.797 1 74.31 358 HIS A C 1
ATOM 2745 O O . HIS A 1 358 ? 4.891 -25.859 -23.312 1 74.31 358 HIS A O 1
ATOM 2751 N N . CYS A 1 359 ? 4.594 -27.984 -23.781 1 64.88 359 CYS A N 1
ATOM 2752 C CA . CYS A 1 359 ? 6.016 -28.234 -23.578 1 64.88 359 CYS A CA 1
ATOM 2753 C C . CYS A 1 359 ? 6.809 -27.938 -24.844 1 64.88 359 CYS A C 1
ATOM 2755 O O . CYS A 1 359 ? 6.273 -28 -25.953 1 64.88 359 CYS A O 1
ATOM 2757 N N . GLN A 1 360 ? 7.965 -27.344 -24.672 1 59.56 360 GLN A N 1
ATOM 2758 C CA . GLN A 1 360 ? 8.852 -27.078 -25.797 1 59.56 360 GLN A CA 1
ATOM 2759 C C . GLN A 1 360 ? 8.984 -28.328 -26.688 1 59.56 360 GLN A C 1
ATOM 2761 O O . GLN A 1 360 ? 8.914 -29.453 -26.188 1 59.56 360 GLN A O 1
ATOM 2766 N N . SER A 1 361 ? 8.945 -27.969 -28.016 1 55.94 361 SER A N 1
ATOM 2767 C CA . SER A 1 361 ? 9.211 -29.062 -28.953 1 55.94 361 SER A CA 1
ATOM 2768 C C . SER A 1 361 ? 10.469 -29.828 -28.562 1 55.94 361 SER A C 1
ATOM 2770 O O . SER A 1 361 ? 11.531 -29.234 -28.375 1 55.94 361 SER A O 1
ATOM 2772 N N . GLY A 1 362 ? 10.406 -31.094 -28.312 1 54.34 362 GLY A N 1
ATOM 2773 C CA . GLY A 1 362 ? 11.531 -31.922 -27.922 1 54.34 362 GLY A CA 1
ATOM 2774 C C . GLY A 1 362 ? 11.773 -31.953 -26.438 1 54.34 362 GLY A C 1
ATOM 2775 O O . GLY A 1 362 ? 12.789 -32.469 -25.969 1 54.34 362 GLY A O 1
ATOM 2776 N N . GLY A 1 363 ? 10.82 -31.234 -25.75 1 60.31 363 GLY A N 1
ATOM 2777 C CA . GLY A 1 363 ? 11.055 -31.188 -24.328 1 60.31 363 GLY A CA 1
ATOM 2778 C C . GLY A 1 363 ? 10.688 -32.469 -23.625 1 60.31 363 GLY A C 1
ATOM 2779 O O . GLY A 1 363 ? 10.227 -33.438 -24.25 1 60.31 363 GLY A O 1
ATOM 2780 N N . ILE A 1 364 ? 11.172 -32.625 -22.391 1 64.44 364 ILE A N 1
ATOM 2781 C CA . ILE A 1 364 ? 10.977 -33.812 -21.562 1 64.44 364 ILE A CA 1
ATOM 2782 C C . ILE A 1 364 ? 9.508 -33.906 -21.156 1 64.44 364 ILE A C 1
ATOM 2784 O O . ILE A 1 364 ? 8.906 -32.938 -20.719 1 64.44 364 ILE A O 1
ATOM 2788 N N . GLU A 1 365 ? 8.922 -35.031 -21.562 1 72.56 365 GLU A N 1
ATOM 2789 C CA . GLU A 1 365 ? 7.551 -35.312 -21.156 1 72.56 365 GLU A CA 1
ATOM 2790 C C . GLU A 1 365 ? 7.395 -35.188 -19.641 1 72.56 365 GLU A C 1
ATOM 2792 O O . GLU A 1 365 ? 8.281 -35.625 -18.891 1 72.56 365 GLU A O 1
ATOM 2797 N N . PRO A 1 366 ? 6.27 -34.594 -19.234 1 79.44 366 PRO A N 1
ATOM 2798 C CA . PRO A 1 366 ? 6.027 -34.531 -17.797 1 79.44 366 PRO A CA 1
ATOM 2799 C C . PRO A 1 366 ? 5.926 -35.906 -17.141 1 79.44 366 PRO A C 1
ATOM 2801 O O . PRO A 1 366 ? 5.617 -36.875 -17.828 1 79.44 366 PRO A O 1
ATOM 2804 N N . ASP A 1 367 ? 6.305 -35.938 -15.977 1 81 367 ASP A N 1
ATOM 2805 C CA . ASP A 1 367 ? 6.117 -37.188 -15.211 1 81 367 ASP A CA 1
ATOM 2806 C C . ASP A 1 367 ? 4.656 -37.344 -14.797 1 81 367 ASP A C 1
ATOM 2808 O O . ASP A 1 367 ? 4.281 -37 -13.672 1 81 367 ASP A O 1
ATOM 2812 N N . TRP A 1 368 ? 3.93 -38.031 -15.578 1 86.38 368 TRP A N 1
ATOM 2813 C CA . TRP A 1 368 ? 2.488 -38.156 -15.406 1 86.38 368 TRP A CA 1
ATOM 2814 C C . TRP A 1 368 ? 2.168 -38.969 -14.141 1 86.38 368 TRP A C 1
ATOM 2816 O O . TRP A 1 368 ? 1.133 -38.75 -13.508 1 86.38 368 TRP A O 1
ATOM 2826 N N . GLN A 1 369 ? 2.973 -39.875 -13.828 1 84.5 369 GLN A N 1
ATOM 2827 C CA . GLN A 1 369 ? 2.766 -40.656 -12.609 1 84.5 369 GLN A CA 1
ATOM 2828 C C . GLN A 1 369 ? 2.795 -39.75 -11.383 1 84.5 369 GLN A C 1
ATOM 2830 O O . GLN A 1 369 ? 1.949 -39.875 -10.492 1 84.5 369 GLN A O 1
ATOM 2835 N N . ALA A 1 370 ? 3.717 -38.875 -11.422 1 81.56 370 ALA A N 1
ATOM 2836 C CA . ALA A 1 370 ? 3.855 -37.938 -10.32 1 81.56 370 ALA A CA 1
ATOM 2837 C C . ALA A 1 370 ? 2.666 -36.969 -10.266 1 81.56 370 ALA A C 1
ATOM 2839 O O . ALA A 1 370 ? 2.195 -36.625 -9.18 1 81.56 370 ALA A O 1
ATOM 2840 N N . LEU A 1 371 ? 2.174 -36.656 -11.328 1 87.38 371 LEU A N 1
ATOM 2841 C CA . LEU A 1 371 ? 1.109 -35.688 -11.453 1 87.38 371 LEU A CA 1
ATOM 2842 C C . LEU A 1 371 ? -0.25 -36.312 -11.156 1 87.38 371 LEU A C 1
ATOM 2844 O O . LEU A 1 371 ? -1.228 -35.594 -10.914 1 87.38 371 LEU A O 1
ATOM 2848 N N . ALA A 1 372 ? -0.322 -37.625 -11.133 1 89.5 372 ALA A N 1
ATOM 2849 C CA . ALA A 1 372 ? -1.591 -38.312 -11.008 1 89.5 372 ALA A CA 1
ATOM 2850 C C . ALA A 1 372 ? -1.916 -38.625 -9.547 1 89.5 372 ALA A C 1
ATOM 2852 O O . ALA A 1 372 ? -2.943 -39.219 -9.242 1 89.5 372 ALA A O 1
ATOM 2853 N N . GLN A 1 373 ? -1.144 -38.156 -8.664 1 83.62 373 GLN A N 1
ATOM 2854 C CA . GLN A 1 373 ? -1.326 -38.469 -7.246 1 83.62 373 GLN A CA 1
ATOM 2855 C C . GLN A 1 373 ? -2.572 -37.781 -6.691 1 83.62 373 GLN A C 1
ATOM 2857 O O . GLN A 1 373 ? -2.914 -36.656 -7.105 1 83.62 373 GLN A O 1
ATOM 2862 N N . ALA A 1 374 ? -3.229 -38.5 -5.703 1 80.94 374 ALA A N 1
ATOM 2863 C CA . ALA A 1 374 ? -4.367 -37.938 -4.996 1 80.94 374 ALA A CA 1
ATOM 2864 C C . ALA A 1 374 ? -3.912 -36.875 -3.998 1 80.94 374 ALA A C 1
ATOM 2866 O O . ALA A 1 374 ? -2.719 -36.75 -3.707 1 80.94 374 ALA A O 1
ATOM 2867 N N . ASN A 1 375 ? -4.824 -36.031 -3.508 1 85.88 375 ASN A N 1
ATOM 2868 C CA . ASN A 1 375 ? -4.57 -34.969 -2.525 1 85.88 375 ASN A CA 1
ATOM 2869 C C . ASN A 1 375 ? -3.537 -33.969 -3.033 1 85.88 375 ASN A C 1
ATOM 2871 O O . ASN A 1 375 ? -2.686 -33.5 -2.27 1 85.88 375 ASN A O 1
ATOM 2875 N N . HIS A 1 376 ? -3.531 -33.906 -4.328 1 90.88 376 HIS A N 1
ATOM 2876 C CA . HIS A 1 376 ? -2.625 -33 -5.039 1 90.88 376 HIS A CA 1
ATOM 2877 C C . HIS A 1 376 ? -3.367 -32.188 -6.102 1 90.88 376 HIS A C 1
ATOM 2879 O O . HIS A 1 376 ? -4.09 -32.781 -6.926 1 90.88 376 HIS A O 1
ATOM 2885 N N . THR A 1 377 ? -3.229 -30.891 -6.027 1 95.38 377 THR A N 1
ATOM 2886 C CA . THR A 1 377 ? -3.879 -30.047 -7.02 1 95.38 377 THR A CA 1
ATOM 2887 C C . THR A 1 377 ? -2.959 -29.797 -8.211 1 95.38 377 THR A C 1
ATOM 2889 O O . THR A 1 377 ? -1.763 -29.547 -8.031 1 95.38 377 THR A O 1
ATOM 2892 N N . LEU A 1 378 ? -3.486 -29.938 -9.383 1 96.31 378 LEU A N 1
ATOM 2893 C CA . LEU A 1 378 ? -2.773 -29.578 -10.609 1 96.31 378 LEU A CA 1
ATOM 2894 C C . LEU A 1 378 ? -3.395 -28.344 -11.266 1 96.31 378 LEU A C 1
ATOM 2896 O O . LEU A 1 378 ? -4.594 -28.328 -11.539 1 96.31 378 LEU A O 1
ATOM 2900 N N . ALA A 1 379 ? -2.646 -27.312 -11.383 1 97.5 379 ALA A N 1
ATOM 2901 C CA . ALA A 1 379 ? -3.02 -26.141 -12.18 1 97.5 379 ALA A CA 1
ATOM 2902 C C . ALA A 1 379 ? -2.258 -26.125 -13.5 1 97.5 379 ALA A C 1
ATOM 2904 O O . ALA A 1 379 ? -1.03 -26 -13.516 1 97.5 379 ALA A O 1
ATOM 2905 N N . ILE A 1 380 ? -2.965 -26.172 -14.609 1 96 380 ILE A N 1
ATOM 2906 C CA . ILE A 1 380 ? -2.348 -26.375 -15.922 1 96 380 ILE A CA 1
ATOM 2907 C C . ILE A 1 380 ? -2.529 -25.109 -16.766 1 96 380 ILE A C 1
ATOM 2909 O O . ILE A 1 380 ? -3.654 -24.766 -17.125 1 96 380 ILE A O 1
ATOM 2913 N N . TYR A 1 381 ? -1.409 -24.5 -17.016 1 94.56 381 TYR A N 1
ATOM 2914 C CA . TYR A 1 381 ? -1.358 -23.344 -17.891 1 94.56 381 TYR A CA 1
ATOM 2915 C C . TYR A 1 381 ? -1.312 -23.766 -19.359 1 94.56 381 TYR A C 1
ATOM 2917 O O . TYR A 1 381 ? -0.701 -24.781 -19.688 1 94.56 381 TYR A O 1
ATOM 2925 N N . MET A 1 382 ? -2.021 -23.047 -20.297 1 90.44 382 MET A N 1
ATOM 2926 C CA . MET A 1 382 ? -2.004 -23.312 -21.734 1 90.44 382 MET A CA 1
ATOM 2927 C C . MET A 1 382 ? -2.295 -24.781 -22.016 1 90.44 382 MET A C 1
ATOM 2929 O O . MET A 1 382 ? -1.585 -25.422 -22.797 1 90.44 382 MET A O 1
ATOM 2933 N N . GLY A 1 383 ? -3.244 -25.312 -21.328 1 90.75 383 GLY A N 1
ATOM 2934 C CA . GLY A 1 383 ? -3.475 -26.734 -21.391 1 90.75 383 GLY A CA 1
ATOM 2935 C C . GLY A 1 383 ? -4.703 -27.109 -22.203 1 90.75 383 GLY A C 1
ATOM 2936 O O . GLY A 1 383 ? -4.996 -28.281 -22.406 1 90.75 383 GLY A O 1
ATOM 2937 N N . THR A 1 384 ? -5.367 -26.156 -22.766 1 91.44 384 THR A N 1
ATOM 2938 C CA . THR A 1 384 ? -6.656 -26.406 -23.406 1 91.44 384 THR A CA 1
ATOM 2939 C C . THR A 1 384 ? -6.492 -27.328 -24.609 1 91.44 384 THR A C 1
ATOM 2941 O O . THR A 1 384 ? -7.258 -28.281 -24.781 1 91.44 384 THR A O 1
ATOM 2944 N N . THR A 1 385 ? -5.484 -27.141 -25.406 1 89.38 385 THR A N 1
ATOM 2945 C CA . THR A 1 385 ? -5.281 -27.906 -26.625 1 89.38 385 THR A CA 1
ATOM 2946 C C . THR A 1 385 ? -4.824 -29.328 -26.297 1 89.38 385 THR A C 1
ATOM 2948 O O . THR A 1 385 ? -5.02 -30.25 -27.109 1 89.38 385 THR A O 1
ATOM 2951 N N . LYS A 1 386 ? -4.281 -29.547 -25.141 1 92 386 LYS A N 1
ATOM 2952 C CA . LYS A 1 386 ? -3.752 -30.859 -24.766 1 92 386 LYS A CA 1
ATOM 2953 C C . LYS A 1 386 ? -4.602 -31.5 -23.672 1 92 386 LYS A C 1
ATOM 2955 O O . LYS A 1 386 ? -4.18 -32.469 -23.047 1 92 386 LYS A O 1
ATOM 2960 N N . ALA A 1 387 ? -5.746 -31 -23.516 1 95.25 387 ALA A N 1
ATOM 2961 C CA . ALA A 1 387 ? -6.602 -31.438 -22.422 1 95.25 387 ALA A CA 1
ATOM 2962 C C . ALA A 1 387 ? -6.922 -32.906 -22.531 1 95.25 387 ALA A C 1
ATOM 2964 O O . ALA A 1 387 ? -6.988 -33.625 -21.516 1 95.25 387 ALA A O 1
ATOM 2965 N N . GLU A 1 388 ? -7.16 -33.344 -23.766 1 94.94 388 GLU A N 1
ATOM 2966 C CA . GLU A 1 388 ? -7.461 -34.75 -23.969 1 94.94 388 GLU A CA 1
ATOM 2967 C C . GLU A 1 388 ? -6.289 -35.656 -23.547 1 94.94 388 GLU A C 1
ATOM 2969 O O . GLU A 1 388 ? -6.473 -36.625 -22.812 1 94.94 388 GLU A O 1
ATOM 2974 N N . LEU A 1 389 ? -5.117 -35.281 -24 1 93.81 389 LEU A N 1
ATOM 2975 C CA . LEU A 1 389 ? -3.918 -36.031 -23.641 1 93.81 389 LEU A CA 1
ATOM 2976 C C . LEU A 1 389 ? -3.695 -36.031 -22.141 1 93.81 389 LEU A C 1
ATOM 2978 O O . LEU A 1 389 ? -3.369 -37.031 -21.547 1 93.81 389 LEU A O 1
ATOM 2982 N N . ILE A 1 390 ? -3.852 -34.875 -21.5 1 94 390 ILE A N 1
ATOM 2983 C CA . ILE A 1 390 ? -3.631 -34.688 -20.078 1 94 390 ILE A CA 1
ATOM 2984 C C . ILE A 1 390 ? -4.578 -35.594 -19.297 1 94 390 ILE A C 1
ATOM 2986 O O . ILE A 1 390 ? -4.148 -36.344 -18.406 1 94 390 ILE A O 1
ATOM 2990 N N . SER A 1 391 ? -5.859 -35.594 -19.625 1 96.12 391 SER A N 1
ATOM 2991 C CA . SER A 1 391 ? -6.852 -36.406 -18.922 1 96.12 391 SER A CA 1
ATOM 2992 C C . SER A 1 391 ? -6.555 -37.875 -19.062 1 96.12 391 SER A C 1
ATOM 2994 O O . SER A 1 391 ? -6.605 -38.625 -18.078 1 96.12 391 SER A O 1
ATOM 2996 N N . GLN A 1 392 ? -6.219 -38.312 -20.234 1 95.5 392 GLN A N 1
ATOM 2997 C CA . GLN A 1 392 ? -5.934 -39.719 -20.5 1 95.5 392 GLN A CA 1
ATOM 2998 C C . GLN A 1 392 ? -4.711 -40.188 -19.719 1 95.5 392 GLN A C 1
ATOM 3000 O O . GLN A 1 392 ? -4.738 -41.25 -19.109 1 95.5 392 GLN A O 1
ATOM 3005 N N . ARG A 1 393 ? -3.654 -39.375 -19.766 1 93.69 393 ARG A N 1
ATOM 3006 C CA . ARG A 1 393 ? -2.412 -39.75 -19.094 1 93.69 393 ARG A CA 1
ATOM 3007 C C . ARG A 1 393 ? -2.602 -39.812 -17.578 1 93.69 393 ARG A C 1
ATOM 3009 O O . ARG A 1 393 ? -2.08 -40.719 -16.922 1 93.69 393 ARG A O 1
ATOM 3016 N N . LEU A 1 394 ? -3.303 -38.875 -17.016 1 94.75 394 LEU A N 1
ATOM 3017 C CA . LEU A 1 394 ? -3.549 -38.844 -15.578 1 94.75 394 LEU A CA 1
ATOM 3018 C C . LEU A 1 394 ? -4.336 -40.094 -15.156 1 94.75 394 LEU A C 1
ATOM 3020 O O . LEU A 1 394 ? -3.988 -40.75 -14.18 1 94.75 394 LEU A O 1
ATOM 3024 N N . ILE A 1 395 ? -5.383 -40.469 -15.93 1 95.94 395 ILE A N 1
ATOM 3025 C CA . ILE A 1 395 ? -6.227 -41.625 -15.617 1 95.94 395 ILE A CA 1
ATOM 3026 C C . ILE A 1 395 ? -5.422 -42.906 -15.773 1 95.94 395 ILE A C 1
ATOM 3028 O O . ILE A 1 395 ? -5.484 -43.781 -14.922 1 95.94 395 ILE A O 1
ATOM 3032 N N . GLU A 1 396 ? -4.645 -42.938 -16.828 1 95.06 396 GLU A N 1
ATOM 3033 C CA . GLU A 1 396 ? -3.803 -44.125 -17.078 1 95.06 396 GLU A CA 1
ATOM 3034 C C . GLU A 1 396 ? -2.826 -44.344 -15.922 1 95.06 396 GLU A C 1
ATOM 3036 O O . GLU A 1 396 ? -2.473 -45.5 -15.633 1 95.06 396 GLU A O 1
ATOM 3041 N N . GLN A 1 397 ? -2.396 -43.281 -15.344 1 93.06 397 GLN A N 1
ATOM 3042 C CA . GLN A 1 397 ? -1.395 -43.375 -14.289 1 93.06 397 GLN A CA 1
ATOM 3043 C C . GLN A 1 397 ? -2.049 -43.531 -12.914 1 93.06 397 GLN A C 1
ATOM 3045 O O . GLN A 1 397 ? -1.373 -43.438 -11.891 1 93.06 397 GLN A O 1
ATOM 3050 N N . GLY A 1 398 ? -3.377 -43.625 -12.891 1 92.12 398 GLY A N 1
ATOM 3051 C CA . GLY A 1 398 ? -4.016 -44.031 -11.656 1 92.12 398 GLY A CA 1
ATOM 3052 C C . GLY A 1 398 ? -4.898 -42.969 -11.047 1 92.12 398 GLY A C 1
ATOM 3053 O O . GLY A 1 398 ? -5.559 -43.219 -10.031 1 92.12 398 GLY A O 1
ATOM 3054 N N . ARG A 1 399 ? -4.871 -41.781 -11.555 1 94.69 399 ARG A N 1
ATOM 3055 C CA . ARG A 1 399 ? -5.785 -40.781 -11.031 1 94.69 399 ARG A CA 1
ATOM 3056 C C . ARG A 1 399 ? -7.238 -41.156 -11.289 1 94.69 399 ARG A C 1
ATOM 3058 O O . ARG A 1 399 ? -7.574 -41.656 -12.375 1 94.69 399 ARG A O 1
ATOM 3065 N N . SER A 1 400 ? -8.148 -40.969 -10.273 1 95.56 400 SER A N 1
ATOM 3066 C CA . SER A 1 400 ? -9.547 -41.344 -10.422 1 95.56 400 SER A CA 1
ATOM 3067 C C . SER A 1 400 ? -10.195 -40.594 -11.578 1 95.56 400 SER A C 1
ATOM 3069 O O . SER A 1 400 ? -10.062 -39.375 -11.68 1 95.56 400 SER A O 1
ATOM 3071 N N . PRO A 1 401 ? -10.867 -41.312 -12.445 1 96.31 401 PRO A N 1
ATOM 3072 C CA . PRO A 1 401 ? -11.609 -40.625 -13.508 1 96.31 401 PRO A CA 1
ATOM 3073 C C . PRO A 1 401 ? -12.664 -39.656 -12.984 1 96.31 401 PRO A C 1
ATOM 3075 O O . PRO A 1 401 ? -13.102 -38.75 -13.703 1 96.31 401 PRO A O 1
ATOM 3078 N N . LEU A 1 402 ? -13.031 -39.781 -11.727 1 96.19 402 LEU A N 1
ATOM 3079 C CA . LEU A 1 402 ? -14.078 -38.938 -11.125 1 96.19 402 LEU A CA 1
ATOM 3080 C C . LEU A 1 402 ? -13.484 -37.75 -10.383 1 96.19 402 LEU A C 1
ATOM 3082 O O . LEU A 1 402 ? -14.219 -36.969 -9.797 1 96.19 402 LEU A O 1
ATOM 3086 N N . THR A 1 403 ? -12.148 -37.625 -10.492 1 96.81 403 THR A N 1
ATOM 3087 C CA . THR A 1 403 ? -11.516 -36.469 -9.852 1 96.81 403 THR A CA 1
ATOM 3088 C C . THR A 1 403 ? -12.148 -35.156 -10.336 1 96.81 403 THR A C 1
ATOM 3090 O O . THR A 1 403 ? -12.289 -34.938 -11.547 1 96.81 403 THR A O 1
ATOM 3093 N N . PRO A 1 404 ? -12.578 -34.312 -9.414 1 97.31 404 PRO A N 1
ATOM 3094 C CA . PRO A 1 404 ? -13.164 -33 -9.797 1 97.31 404 PRO A CA 1
ATOM 3095 C C . PRO A 1 404 ? -12.195 -32.156 -10.602 1 97.31 404 PRO A C 1
ATOM 3097 O O . PRO A 1 404 ? -10.984 -32.188 -10.359 1 97.31 404 PRO A O 1
ATOM 3100 N N . ILE A 1 405 ? -12.758 -31.438 -11.578 1 97.88 405 ILE A N 1
ATOM 3101 C CA . ILE A 1 405 ? -11.961 -30.516 -12.383 1 97.88 405 ILE A CA 1
ATOM 3102 C C . ILE A 1 405 ? -12.711 -29.203 -12.555 1 97.88 405 ILE A C 1
ATOM 3104 O O . ILE A 1 405 ? -13.922 -29.141 -12.336 1 97.88 405 ILE A O 1
ATOM 3108 N N . ALA A 1 406 ? -11.984 -28.156 -12.867 1 97.56 406 ALA A N 1
ATOM 3109 C CA . ALA A 1 406 ? -12.539 -26.859 -13.25 1 97.56 406 ALA A CA 1
ATOM 3110 C C . ALA A 1 406 ? -11.758 -26.25 -14.414 1 97.56 406 ALA A C 1
ATOM 3112 O O . ALA A 1 406 ? -10.531 -26.328 -14.453 1 97.56 406 ALA A O 1
ATOM 3113 N N . VAL A 1 407 ? -12.461 -25.828 -15.414 1 97.56 407 VAL A N 1
ATOM 3114 C CA . VAL A 1 407 ? -11.906 -25.016 -16.5 1 97.56 407 VAL A CA 1
ATOM 3115 C C . VAL A 1 407 ? -12.32 -23.562 -16.312 1 97.56 407 VAL A C 1
ATOM 3117 O O . VAL A 1 407 ? -13.5 -23.219 -16.438 1 97.56 407 VAL A O 1
ATOM 3120 N N . ILE A 1 408 ? -11.391 -22.703 -16.031 1 96.38 408 ILE A N 1
ATOM 3121 C CA . ILE A 1 408 ? -11.672 -21.312 -15.727 1 96.38 408 ILE A CA 1
ATOM 3122 C C . ILE A 1 408 ? -11.219 -20.422 -16.891 1 96.38 408 ILE A C 1
ATOM 3124 O O . ILE A 1 408 ? -10.016 -20.25 -17.109 1 96.38 408 ILE A O 1
ATOM 3128 N N . SER A 1 409 ? -12.164 -19.812 -17.594 1 95.38 409 SER A N 1
ATOM 3129 C CA . SER A 1 409 ? -11.891 -18.938 -18.734 1 95.38 409 SER A CA 1
ATOM 3130 C C . SER A 1 409 ? -11.883 -17.469 -18.312 1 95.38 409 SER A C 1
ATOM 3132 O O . SER A 1 409 ? -12.711 -17.031 -17.516 1 95.38 409 SER A O 1
ATOM 3134 N N . CYS A 1 410 ? -10.875 -16.75 -18.797 1 92.62 410 CYS A N 1
ATOM 3135 C CA . CYS A 1 410 ? -10.781 -15.32 -18.547 1 92.62 410 CYS A CA 1
ATOM 3136 C C . CYS A 1 410 ? -10.852 -15.023 -17.047 1 92.62 410 CYS A C 1
ATOM 3138 O O . CYS A 1 410 ? -11.648 -14.188 -16.625 1 92.62 410 CYS A O 1
ATOM 3140 N N . GLY A 1 411 ? -10.016 -15.805 -16.312 1 93 411 GLY A N 1
ATOM 3141 C CA . GLY A 1 411 ? -10.047 -15.719 -14.867 1 93 411 GLY A CA 1
ATOM 3142 C C . GLY A 1 411 ? -9.836 -14.312 -14.344 1 93 411 GLY A C 1
ATOM 3143 O O . GLY A 1 411 ? -8.922 -13.609 -14.789 1 93 411 GLY A O 1
ATOM 3144 N N . THR A 1 412 ? -10.656 -13.859 -13.406 1 92.06 412 THR A N 1
ATOM 3145 C CA . THR A 1 412 ? -10.641 -12.609 -12.648 1 92.06 412 THR A CA 1
ATOM 3146 C C . THR A 1 412 ? -11.219 -11.469 -13.484 1 92.06 412 THR A C 1
ATOM 3148 O O . THR A 1 412 ? -11.445 -10.375 -12.969 1 92.06 412 THR A O 1
ATOM 3151 N N . ARG A 1 413 ? -11.375 -11.719 -14.797 1 86.81 413 ARG A N 1
ATOM 3152 C CA . ARG A 1 413 ? -12.008 -10.703 -15.641 1 86.81 413 ARG A CA 1
ATOM 3153 C C . ARG A 1 413 ? -13.523 -10.734 -15.469 1 86.81 413 ARG A C 1
ATOM 3155 O O . ARG A 1 413 ? -14.07 -11.641 -14.836 1 86.81 413 ARG A O 1
ATOM 3162 N N . HIS A 1 414 ? -14.188 -9.711 -16 1 79.81 414 HIS A N 1
ATOM 3163 C CA . HIS A 1 414 ? -15.641 -9.602 -15.875 1 79.81 414 HIS A CA 1
ATOM 3164 C C . HIS A 1 414 ? -16.344 -10.719 -16.641 1 79.81 414 HIS A C 1
ATOM 3166 O O . HIS A 1 414 ? -17.438 -11.133 -16.266 1 79.81 414 HIS A O 1
ATOM 3172 N N . ASP A 1 415 ? -15.742 -11.266 -17.688 1 83.31 415 ASP A N 1
ATOM 3173 C CA . ASP A 1 415 ? -16.344 -12.312 -18.516 1 83.31 415 ASP A CA 1
ATOM 3174 C C . ASP A 1 415 ? -15.836 -13.688 -18.109 1 83.31 415 ASP A C 1
ATOM 3176 O O . ASP A 1 415 ? -15.859 -14.633 -18.906 1 83.31 415 ASP A O 1
ATOM 3180 N N . GLN A 1 416 ? -15.445 -13.773 -16.859 1 90.94 416 GLN A N 1
ATOM 3181 C CA . GLN A 1 416 ? -14.992 -15.055 -16.328 1 90.94 416 GLN A CA 1
ATOM 3182 C C . GLN A 1 416 ? -16.062 -16.125 -16.5 1 90.94 416 GLN A C 1
ATOM 3184 O O . GLN A 1 416 ? -17.25 -15.867 -16.266 1 90.94 416 GLN A O 1
ATOM 3189 N N . GLN A 1 417 ? -15.688 -17.281 -16.984 1 91.44 417 GLN A N 1
ATOM 3190 C CA . GLN A 1 417 ? -16.547 -18.453 -17.078 1 91.44 417 GLN A CA 1
ATOM 3191 C C . GLN A 1 417 ? -15.891 -19.672 -16.422 1 91.44 417 GLN A C 1
ATOM 3193 O O . GLN A 1 417 ? -14.688 -19.906 -16.594 1 91.44 417 GLN A O 1
ATOM 3198 N N . ILE A 1 418 ? -16.719 -20.375 -15.633 1 93.44 418 ILE A N 1
ATOM 3199 C CA . ILE A 1 418 ? -16.203 -21.562 -14.945 1 93.44 418 ILE A CA 1
ATOM 3200 C C . ILE A 1 418 ? -17 -22.781 -15.367 1 93.44 418 ILE A C 1
ATOM 3202 O O . ILE A 1 418 ? -18.234 -22.797 -15.258 1 93.44 418 ILE A O 1
ATOM 3206 N N . LEU A 1 419 ? -16.359 -23.734 -15.922 1 95.31 419 LEU A N 1
ATOM 3207 C CA . LEU A 1 419 ? -16.938 -25.047 -16.234 1 95.31 419 LEU A CA 1
ATOM 3208 C C . LEU A 1 419 ? -16.391 -26.109 -15.305 1 95.31 419 LEU A C 1
ATOM 3210 O O . LEU A 1 419 ? -15.164 -26.297 -15.211 1 95.31 419 LEU A O 1
ATOM 3214 N N . THR A 1 420 ? -17.281 -26.766 -14.562 1 96.25 420 THR A N 1
ATOM 3215 C CA . THR A 1 420 ? -16.859 -27.797 -13.633 1 96.25 420 THR A CA 1
ATOM 3216 C C . THR A 1 420 ? -17.328 -29.172 -14.086 1 96.25 420 THR A C 1
ATOM 3218 O O . THR A 1 420 ? -18.312 -29.281 -14.828 1 96.25 420 THR A O 1
ATOM 3221 N N . GLY A 1 421 ? -16.625 -30.188 -13.734 1 96.5 421 GLY A N 1
ATOM 3222 C CA . GLY A 1 421 ? -16.906 -31.578 -14.031 1 96.5 421 GLY A CA 1
ATOM 3223 C C . GLY A 1 421 ? -15.914 -32.531 -13.398 1 96.5 421 GLY A C 1
ATOM 3224 O O . GLY A 1 421 ? -15.461 -32.312 -12.273 1 96.5 421 GLY A O 1
ATOM 3225 N N . ASN A 1 422 ? -15.766 -33.625 -14.062 1 97.06 422 ASN A N 1
ATOM 3226 C CA . ASN A 1 422 ? -14.758 -34.594 -13.617 1 97.06 422 ASN A CA 1
ATOM 3227 C C . ASN A 1 422 ? -13.711 -34.844 -14.695 1 97.06 422 ASN A C 1
ATOM 3229 O O . ASN A 1 422 ? -13.812 -34.312 -15.805 1 97.06 422 ASN A O 1
ATOM 3233 N N . LEU A 1 423 ? -12.711 -35.594 -14.312 1 97 423 LEU A N 1
ATOM 3234 C CA . LEU A 1 423 ? -11.508 -35.75 -15.125 1 97 423 LEU A CA 1
ATOM 3235 C C . LEU A 1 423 ? -11.852 -36.312 -16.5 1 97 423 LEU A C 1
ATOM 3237 O O . LEU A 1 423 ? -11.195 -35.969 -17.484 1 97 423 LEU A O 1
ATOM 3241 N N . THR A 1 424 ? -12.93 -37.125 -16.672 1 96.94 424 THR A N 1
ATOM 3242 C CA . THR A 1 424 ? -13.32 -37.719 -17.938 1 96.94 424 THR A CA 1
ATOM 3243 C C . THR A 1 424 ? -13.883 -36.656 -18.875 1 96.94 424 THR A C 1
ATOM 3245 O O . THR A 1 424 ? -13.93 -36.875 -20.094 1 96.94 424 THR A O 1
ATOM 3248 N N . GLN A 1 425 ? -14.258 -35.562 -18.328 1 97.12 425 GLN A N 1
ATOM 3249 C CA . GLN A 1 425 ? -14.922 -34.531 -19.109 1 97.12 425 GLN A CA 1
ATOM 3250 C C . GLN A 1 425 ? -13.969 -33.375 -19.438 1 97.12 425 GLN A C 1
ATOM 3252 O O . GLN A 1 425 ? -14.352 -32.406 -20.078 1 97.12 425 GLN A O 1
ATOM 3257 N N . LEU A 1 426 ? -12.773 -33.5 -19.031 1 97.19 426 LEU A N 1
ATOM 3258 C CA . LEU A 1 426 ? -11.82 -32.406 -19.141 1 97.19 426 LEU A CA 1
ATOM 3259 C C . LEU A 1 426 ? -11.648 -31.969 -20.594 1 97.19 426 LEU A C 1
ATOM 3261 O O . LEU A 1 426 ? -11.672 -30.766 -20.891 1 97.19 426 LEU A O 1
ATOM 3265 N N . ALA A 1 427 ? -11.492 -32.906 -21.5 1 96.69 427 ALA A N 1
ATOM 3266 C CA . ALA A 1 427 ? -11.258 -32.625 -22.922 1 96.69 427 ALA A CA 1
ATOM 3267 C C . ALA A 1 427 ? -12.43 -31.844 -23.516 1 96.69 427 ALA A C 1
ATOM 3269 O O . ALA A 1 427 ? -12.234 -30.844 -24.219 1 96.69 427 ALA A O 1
ATOM 3270 N N . GLN A 1 428 ? -13.594 -32.281 -23.281 1 96.69 428 GLN A N 1
ATOM 3271 C CA . GLN A 1 428 ? -14.797 -31.672 -23.828 1 96.69 428 GLN A CA 1
ATOM 3272 C C . GLN A 1 428 ? -14.992 -30.266 -23.266 1 96.69 428 GLN A C 1
ATOM 3274 O O . GLN A 1 428 ? -15.281 -29.328 -24.016 1 96.69 428 GLN A O 1
ATOM 3279 N N . LEU A 1 429 ? -14.844 -30.156 -21.969 1 96.5 429 LEU A N 1
ATOM 3280 C CA . LEU A 1 429 ? -15.047 -28.875 -21.312 1 96.5 429 LEU A CA 1
ATOM 3281 C C . LEU A 1 429 ? -13.984 -27.875 -21.766 1 96.5 429 LEU A C 1
ATOM 3283 O O . LEU A 1 429 ? -14.281 -26.688 -21.953 1 96.5 429 LEU A O 1
ATOM 3287 N N . ALA A 1 430 ? -12.742 -28.312 -21.875 1 96.31 430 ALA A N 1
ATOM 3288 C CA . ALA A 1 430 ? -11.656 -27.453 -22.328 1 96.31 430 ALA A CA 1
ATOM 3289 C C . ALA A 1 430 ? -11.914 -26.938 -23.734 1 96.31 430 ALA A C 1
ATOM 3291 O O . ALA A 1 430 ? -11.594 -25.781 -24.062 1 96.31 430 ALA A O 1
ATOM 3292 N N . LYS A 1 431 ? -12.453 -27.75 -24.609 1 94.44 431 LYS A N 1
ATOM 3293 C CA . LYS A 1 431 ? -12.75 -27.375 -25.984 1 94.44 431 LYS A CA 1
ATOM 3294 C C . LYS A 1 431 ? -13.836 -26.312 -26.047 1 94.44 431 LYS A C 1
ATOM 3296 O O . LYS A 1 431 ? -13.812 -25.453 -26.938 1 94.44 431 LYS A O 1
ATOM 3301 N N . GLN A 1 432 ? -14.695 -26.297 -25.156 1 93.56 432 GLN A N 1
ATOM 3302 C CA . GLN A 1 432 ? -15.836 -25.391 -25.125 1 93.56 432 GLN A CA 1
ATOM 3303 C C . GLN A 1 432 ? -15.461 -24.062 -24.469 1 93.56 432 GLN A C 1
ATOM 3305 O O . GLN A 1 432 ? -16.156 -23.047 -24.656 1 93.56 432 GLN A O 1
ATOM 3310 N N . ALA A 1 433 ? -14.414 -24.078 -23.766 1 93.75 433 ALA A N 1
ATOM 3311 C CA . ALA A 1 433 ? -14.078 -22.938 -22.922 1 93.75 433 ALA A CA 1
ATOM 3312 C C . ALA A 1 433 ? -13.383 -21.844 -23.734 1 93.75 433 ALA A C 1
ATOM 3314 O O . ALA A 1 433 ? -12.43 -22.125 -24.469 1 93.75 433 ALA A O 1
ATOM 3315 N N . PRO A 1 434 ? -13.906 -20.641 -23.688 1 91.88 434 PRO A N 1
ATOM 3316 C CA . PRO A 1 434 ? -13.164 -19.531 -24.297 1 91.88 434 PRO A CA 1
ATOM 3317 C C . PRO A 1 434 ? -11.75 -19.391 -23.75 1 91.88 434 PRO A C 1
ATOM 3319 O O . PRO A 1 434 ? -11.516 -19.672 -22.562 1 91.88 434 PRO A O 1
ATOM 3322 N N . THR A 1 435 ? -10.789 -18.969 -24.578 1 90.5 435 THR A N 1
ATOM 3323 C CA . THR A 1 435 ? -9.414 -18.75 -24.141 1 90.5 435 THR A CA 1
ATOM 3324 C C . THR A 1 435 ? -9.164 -17.281 -23.812 1 90.5 435 THR A C 1
ATOM 3326 O O . THR A 1 435 ? -9.836 -16.406 -24.359 1 90.5 435 THR A O 1
ATOM 3329 N N . PRO A 1 436 ? -8.211 -16.969 -22.906 1 92.19 436 PRO A N 1
ATOM 3330 C CA . PRO A 1 436 ? -7.348 -17.922 -22.203 1 92.19 436 PRO A CA 1
ATOM 3331 C C . PRO A 1 436 ? -8.086 -18.672 -21.094 1 92.19 436 PRO A C 1
ATOM 3333 O O . PRO A 1 436 ? -9.039 -18.156 -20.516 1 92.19 436 PRO A O 1
ATOM 3336 N N . ALA A 1 437 ? -7.672 -19.938 -20.875 1 95 437 ALA A N 1
ATOM 3337 C CA . ALA A 1 437 ? -8.312 -20.75 -19.844 1 95 437 ALA A CA 1
ATOM 3338 C C . ALA A 1 437 ? -7.27 -21.5 -19 1 95 437 ALA A C 1
ATOM 3340 O O . ALA A 1 437 ? -6.242 -21.938 -19.516 1 95 437 ALA A O 1
ATOM 3341 N N . LEU A 1 438 ? -7.531 -21.578 -17.703 1 96.56 438 LEU A N 1
ATOM 3342 C CA . LEU A 1 438 ? -6.738 -22.344 -16.75 1 96.56 438 LEU A CA 1
ATOM 3343 C C . LEU A 1 438 ? -7.461 -23.625 -16.359 1 96.56 438 LEU A C 1
ATOM 3345 O O . LEU A 1 438 ? -8.656 -23.594 -16.047 1 96.56 438 LEU A O 1
ATOM 3349 N N . LEU A 1 439 ? -6.75 -24.781 -16.438 1 97.62 439 LEU A N 1
ATOM 3350 C CA . LEU A 1 439 ? -7.324 -26.047 -16 1 97.62 439 LEU A CA 1
ATOM 3351 C C . LEU A 1 439 ? -6.891 -26.375 -14.578 1 97.62 439 LEU A C 1
ATOM 3353 O O . LEU A 1 439 ? -5.703 -26.297 -14.25 1 97.62 439 LEU A O 1
ATOM 3357 N N . ILE A 1 440 ? -7.828 -26.672 -13.734 1 97.81 440 ILE A N 1
ATOM 3358 C CA . ILE A 1 440 ? -7.539 -27.141 -12.383 1 97.81 440 ILE A CA 1
ATOM 3359 C C . ILE A 1 440 ? -8.023 -28.578 -12.219 1 97.81 440 ILE A C 1
ATOM 3361 O O . ILE A 1 440 ? -9.188 -28.875 -12.508 1 97.81 440 ILE A O 1
ATOM 3365 N N . VAL A 1 441 ? -7.16 -29.453 -11.797 1 97.5 441 VAL A N 1
ATOM 3366 C CA . VAL A 1 441 ? -7.484 -30.844 -11.523 1 97.5 441 VAL A CA 1
ATOM 3367 C C . VAL A 1 441 ? -7.199 -31.172 -10.062 1 97.5 441 VAL A C 1
ATOM 3369 O O . VAL A 1 441 ? -6.078 -30.984 -9.586 1 97.5 441 VAL A O 1
ATOM 3372 N N . GLY A 1 442 ? -8.164 -31.656 -9.359 1 96.75 442 GLY A N 1
ATOM 3373 C CA . GLY A 1 442 ? -8.008 -32.031 -7.969 1 96.75 442 GLY A CA 1
ATOM 3374 C C . GLY A 1 442 ? -9.289 -31.906 -7.164 1 96.75 442 GLY A C 1
ATOM 3375 O O . GLY A 1 442 ? -10.203 -31.172 -7.555 1 96.75 442 GLY A O 1
ATOM 3376 N N . GLU A 1 443 ? -9.367 -32.531 -6.023 1 95 443 GLU A N 1
ATOM 3377 C CA . GLU A 1 443 ? -10.547 -32.594 -5.172 1 95 443 GLU A CA 1
ATOM 3378 C C . GLU A 1 443 ? -11 -31.172 -4.77 1 95 443 GLU A C 1
ATOM 3380 O O . GLU A 1 443 ? -12.195 -30.938 -4.582 1 95 443 GLU A O 1
ATOM 3385 N N . VAL A 1 444 ? -10.117 -30.266 -4.742 1 95 444 VAL A N 1
ATOM 3386 C CA . VAL A 1 444 ? -10.406 -28.891 -4.309 1 95 444 VAL A CA 1
ATOM 3387 C C . VAL A 1 444 ? -11.367 -28.234 -5.297 1 95 444 VAL A C 1
ATOM 3389 O O . VAL A 1 444 ? -12.086 -27.297 -4.941 1 95 444 VAL A O 1
ATOM 3392 N N . ALA A 1 445 ? -11.359 -28.656 -6.551 1 96.12 445 ALA A N 1
ATOM 3393 C CA . ALA A 1 445 ? -12.234 -28.062 -7.566 1 96.12 445 ALA A CA 1
ATOM 3394 C C . ALA A 1 445 ? -13.703 -28.25 -7.195 1 96.12 445 ALA A C 1
ATOM 3396 O O . ALA A 1 445 ? -14.547 -27.453 -7.613 1 96.12 445 ALA A O 1
ATOM 3397 N N . ALA A 1 446 ? -13.984 -29.234 -6.398 1 94.31 446 ALA A N 1
ATOM 3398 C CA . ALA A 1 446 ? -15.352 -29.516 -5.98 1 94.31 446 ALA A CA 1
ATOM 3399 C C . ALA A 1 446 ? -15.867 -28.422 -5.035 1 94.31 446 ALA A C 1
ATOM 3401 O O . ALA A 1 446 ? -17.078 -28.25 -4.891 1 94.31 446 ALA A O 1
ATOM 3402 N N . LEU A 1 447 ? -14.984 -27.719 -4.441 1 94 447 LEU A N 1
ATOM 3403 C CA . LEU A 1 447 ? -15.359 -26.719 -3.455 1 94 447 LEU A CA 1
ATOM 3404 C C . LEU A 1 447 ? -15.969 -25.5 -4.129 1 94 447 LEU A C 1
ATOM 3406 O O . LEU A 1 447 ? -16.594 -24.672 -3.471 1 94 447 LEU A O 1
ATOM 3410 N N . HIS A 1 448 ? -15.797 -25.359 -5.418 1 93.19 448 HIS A N 1
ATOM 3411 C CA . HIS A 1 448 ? -16.344 -24.234 -6.164 1 93.19 448 HIS A CA 1
ATOM 3412 C C . HIS A 1 448 ? -17.844 -24.078 -5.902 1 93.19 448 HIS A C 1
ATOM 3414 O O . HIS A 1 448 ? -18.328 -22.953 -5.727 1 93.19 448 HIS A O 1
ATOM 3420 N N . HIS A 1 449 ? -18.562 -25.125 -5.844 1 90 449 HIS A N 1
ATOM 3421 C CA . HIS A 1 449 ? -20.016 -25.094 -5.703 1 90 449 HIS A CA 1
ATOM 3422 C C . HIS A 1 449 ? -20.422 -24.391 -4.414 1 90 449 HIS A C 1
ATOM 3424 O O . HIS A 1 449 ? -21.438 -23.688 -4.379 1 90 449 HIS A O 1
ATOM 3430 N N . GLN A 1 450 ? -19.562 -24.5 -3.469 1 90.44 450 GLN A N 1
ATOM 3431 C CA . GLN A 1 450 ? -19.891 -23.953 -2.16 1 90.44 450 GLN A CA 1
ATOM 3432 C C . GLN A 1 450 ? -19.266 -22.578 -1.976 1 90.44 450 GLN A C 1
ATOM 3434 O O . GLN A 1 450 ? -19.812 -21.719 -1.274 1 90.44 450 GLN A O 1
ATOM 3439 N N . LEU A 1 451 ? -18.172 -22.312 -2.631 1 92 451 LEU A N 1
ATOM 3440 C CA . LEU A 1 451 ? -17.375 -21.156 -2.25 1 92 451 LEU A CA 1
ATOM 3441 C C . LEU A 1 451 ? -17.359 -20.109 -3.361 1 92 451 LEU A C 1
ATOM 3443 O O . LEU A 1 451 ? -16.656 -19.109 -3.264 1 92 451 LEU A O 1
ATOM 3447 N N . ALA A 1 452 ? -18.125 -20.344 -4.398 1 88.69 452 ALA A N 1
ATOM 3448 C CA . ALA A 1 452 ? -18.203 -19.359 -5.473 1 88.69 452 ALA A CA 1
ATOM 3449 C C . ALA A 1 452 ? -18.703 -18.016 -4.949 1 88.69 452 ALA A C 1
ATOM 3451 O O . ALA A 1 452 ? -19.641 -17.953 -4.152 1 88.69 452 ALA A O 1
ATOM 3452 N N . TRP A 1 453 ? -18.047 -16.922 -5.34 1 83.06 453 TRP A N 1
ATOM 3453 C CA . TRP A 1 453 ? -18.453 -15.617 -4.824 1 83.06 453 TRP A CA 1
ATOM 3454 C C . TRP A 1 453 ? -18.469 -14.578 -5.941 1 83.06 453 TRP A C 1
ATOM 3456 O O . TRP A 1 453 ? -19.094 -13.523 -5.809 1 83.06 453 TRP A O 1
ATOM 3466 N N . PHE A 1 454 ? -17.719 -14.789 -6.918 1 80.31 454 PHE A N 1
ATOM 3467 C CA . PHE A 1 454 ? -17.562 -13.828 -8.008 1 80.31 454 PHE A CA 1
ATOM 3468 C C . PHE A 1 454 ? -18.391 -14.242 -9.211 1 80.31 454 PHE A C 1
ATOM 3470 O O . PHE A 1 454 ? -18.391 -15.406 -9.609 1 80.31 454 PHE A O 1
ATOM 3477 N N . GLY A 1 455 ? -19 -13.352 -9.906 1 67.56 455 GLY A N 1
ATOM 3478 C CA . GLY A 1 455 ? -19.797 -13.594 -11.102 1 67.56 455 GLY A CA 1
ATOM 3479 C C . GLY A 1 455 ? -21.219 -14.008 -10.812 1 67.56 455 GLY A C 1
ATOM 3480 O O . GLY A 1 455 ? -21.594 -14.172 -9.648 1 67.56 455 GLY A O 1
ATOM 3481 N N . ASP A 1 456 ? -22.219 -13.898 -11.914 1 55.03 456 ASP A N 1
ATOM 3482 C CA . ASP A 1 456 ? -23.625 -14.211 -11.773 1 55.03 456 ASP A CA 1
ATOM 3483 C C . ASP A 1 456 ? -23.844 -15.711 -11.547 1 55.03 456 ASP A C 1
ATOM 3485 O O . ASP A 1 456 ? -23.281 -16.531 -12.266 1 55.03 456 ASP A O 1
ATOM 3489 N N . ARG A 1 457 ? -24.109 -16.109 -10.406 1 49.22 457 ARG A N 1
ATOM 3490 C CA . ARG A 1 457 ? -24.453 -17.484 -10.062 1 49.22 457 ARG A CA 1
ATOM 3491 C C . ARG A 1 457 ? -25.234 -18.156 -11.195 1 49.22 457 ARG A C 1
ATOM 3493 O O . ARG A 1 457 ? -25.234 -19.375 -11.305 1 49.22 457 ARG A O 1
ATOM 3500 N N . GLN A 1 458 ? -25.984 -17.531 -11.914 1 39.97 458 GLN A N 1
ATOM 3501 C CA . GLN A 1 458 ? -26.859 -18.219 -12.859 1 39.97 458 GLN A CA 1
ATOM 3502 C C . GLN A 1 458 ? -26.062 -18.844 -14 1 39.97 458 GLN A C 1
ATOM 3504 O O . GLN A 1 458 ? -26.531 -19.781 -14.641 1 39.97 458 GLN A O 1
ATOM 3509 N N . THR A 1 459 ? -25.125 -18.203 -14.516 1 37.72 459 THR A N 1
ATOM 3510 C CA . THR A 1 459 ? -24.469 -18.734 -15.703 1 37.72 459 THR A CA 1
ATOM 3511 C C . THR A 1 459 ? -23.547 -19.891 -15.344 1 37.72 459 THR A C 1
ATOM 3513 O O . THR A 1 459 ? -22.703 -20.297 -16.141 1 37.72 459 THR A O 1
ATOM 3516 N N . GLN A 1 460 ? -23.484 -20.188 -14.219 1 39.62 460 GLN A N 1
ATOM 3517 C CA . GLN A 1 460 ? -22.688 -21.344 -13.844 1 39.62 460 GLN A CA 1
ATOM 3518 C C . GLN A 1 460 ? -23.344 -22.641 -14.344 1 39.62 460 GLN A C 1
ATOM 3520 O O . GLN A 1 460 ? -24.469 -22.953 -13.961 1 39.62 460 GLN A O 1
ATOM 3525 N N . HIS A 1 461 ? -23.141 -22.984 -15.539 1 37.06 461 HIS A N 1
ATOM 3526 C CA . HIS A 1 461 ? -23.594 -24.266 -16.078 1 37.06 461 HIS A CA 1
ATOM 3527 C C . HIS A 1 461 ? -22.969 -25.438 -15.312 1 37.06 461 HIS A C 1
ATOM 3529 O O . HIS A 1 461 ? -21.75 -25.641 -15.383 1 37.06 461 HIS A O 1
ATOM 3535 N N . THR A 1 462 ? -23.453 -25.594 -14.188 1 37.53 462 THR A N 1
ATOM 3536 C CA . THR A 1 462 ? -23.078 -26.859 -13.578 1 37.53 462 THR A CA 1
ATOM 3537 C C . THR A 1 462 ? -23.594 -28.031 -14.406 1 37.53 462 THR A C 1
ATOM 3539 O O . THR A 1 462 ? -24.797 -28.125 -14.688 1 37.53 462 THR A O 1
ATOM 3542 N N . SER A 1 463 ? -22.969 -28.578 -15.258 1 30.48 463 SER A N 1
ATOM 3543 C CA . SER A 1 463 ? -23.5 -29.891 -15.594 1 30.48 463 SER A CA 1
ATOM 3544 C C . SER A 1 463 ? -23.734 -30.734 -14.336 1 30.48 463 SER A C 1
ATOM 3546 O O . SER A 1 463 ? -22.828 -30.922 -13.523 1 30.48 463 SER A O 1
ATOM 3548 N N . ALA A 1 464 ? -24.875 -30.703 -13.781 1 32.97 464 ALA A N 1
ATOM 3549 C CA . ALA A 1 464 ? -25.406 -31.469 -12.656 1 32.97 464 ALA A CA 1
ATOM 3550 C C . ALA A 1 464 ? -24.953 -32.938 -12.734 1 32.97 464 ALA A C 1
ATOM 3552 O O . ALA A 1 464 ? -25.703 -33.812 -13.188 1 32.97 464 ALA A O 1
ATOM 3553 N N . ILE A 1 465 ? -23.781 -33.312 -13.297 1 29.27 465 ILE A N 1
ATOM 3554 C CA . ILE A 1 465 ? -23.672 -34.719 -12.961 1 29.27 465 ILE A CA 1
ATOM 3555 C C . ILE A 1 465 ? -23.469 -34.875 -11.453 1 29.27 465 ILE A C 1
ATOM 3557 O O . ILE A 1 465 ? -22.578 -34.25 -10.875 1 29.27 465 ILE A O 1
ATOM 3561 N N . HIS A 1 466 ? -24.484 -35.125 -10.648 1 29.2 466 HIS A N 1
ATOM 3562 C CA . HIS A 1 466 ? -24.594 -35.656 -9.281 1 29.2 466 HIS A CA 1
ATOM 3563 C C . HIS A 1 466 ? -23.438 -36.594 -8.961 1 29.2 466 HIS A C 1
ATOM 3565 O O . HIS A 1 466 ? -23.469 -37.75 -9.359 1 29.2 466 HIS A O 1
ATOM 3571 N N . SER A 1 467 ? -22.219 -36.25 -9.125 1 27.7 467 SER A N 1
ATOM 3572 C CA . SER A 1 467 ? -21.344 -37.25 -8.531 1 27.7 467 SER A CA 1
ATOM 3573 C C . SER A 1 467 ? -21.641 -37.438 -7.047 1 27.7 467 SER A C 1
ATOM 3575 O O . SER A 1 467 ? -21.875 -36.469 -6.328 1 27.7 467 SER A O 1
ATOM 3577 N N . SER A 1 468 ? -22.156 -38.562 -6.629 1 26.06 468 SER A N 1
ATOM 3578 C CA . SER A 1 468 ? -22.297 -39.156 -5.301 1 26.06 468 SER A CA 1
ATOM 3579 C C . SER A 1 468 ? -21.109 -38.812 -4.406 1 26.06 468 SER A C 1
ATOM 3581 O O . SER A 1 468 ? -19.953 -39 -4.789 1 26.06 468 SER A O 1
ATOM 3583 N N . LEU A 1 469 ? -21.125 -37.781 -3.623 1 27.38 469 LEU A N 1
ATOM 3584 C CA . LEU A 1 469 ? -20.297 -37.438 -2.467 1 27.38 469 LEU A CA 1
ATOM 3585 C C . LEU A 1 469 ? -19.875 -38.719 -1.729 1 27.38 469 LEU A C 1
ATOM 3587 O O . LEU A 1 469 ? -20.719 -39.406 -1.133 1 27.38 469 LEU A O 1
ATOM 3591 N N . VAL A 1 470 ? -19 -39.531 -2.293 1 27.53 470 VAL A N 1
ATOM 3592 C CA . VAL A 1 470 ? -18.484 -40.594 -1.428 1 27.53 470 VAL A CA 1
ATOM 3593 C C . VAL A 1 470 ? -18.047 -40 -0.09 1 27.53 470 VAL A C 1
ATOM 3595 O O . VAL A 1 470 ? -17.312 -39 -0.052 1 27.53 470 VAL A O 1
ATOM 3598 N N . HIS A 1 471 ? -18.812 -40.25 1.027 1 23.48 471 HIS A N 1
ATOM 3599 C CA . HIS A 1 471 ? -18.609 -40.156 2.471 1 23.48 471 HIS A CA 1
ATOM 3600 C C . HIS A 1 471 ? -17.266 -40.75 2.883 1 23.48 471 HIS A C 1
ATOM 3602 O O . HIS A 1 471 ? -17.062 -41.969 2.775 1 23.48 471 HIS A O 1
ATOM 3608 N N . PHE A 1 472 ? -16.234 -40.312 2.605 1 18.36 472 PHE A N 1
ATOM 3609 C CA . PHE A 1 472 ? -15.055 -40.906 3.23 1 18.36 472 PHE A CA 1
ATOM 3610 C C . PHE A 1 472 ? -15.133 -40.781 4.75 1 18.36 472 PHE A C 1
ATOM 3612 O O . PHE A 1 472 ? -15.07 -39.688 5.293 1 18.36 472 PHE A O 1
ATOM 3619 N N . ALA A 1 473 ? -15.891 -41.812 5.418 1 17.06 473 ALA A N 1
ATOM 3620 C CA . ALA A 1 473 ? -15.555 -42.312 6.75 1 17.06 473 ALA A CA 1
ATOM 3621 C C . ALA A 1 473 ? -14.18 -42.969 6.758 1 17.06 473 ALA A C 1
ATOM 3623 O O . ALA A 1 473 ? -13.844 -43.75 5.859 1 17.06 473 ALA A O 1
ATOM 3624 N N . MET B 1 1 ? 8.602 10.023 13.344 1 75.06 1 MET B N 1
ATOM 3625 C CA . MET B 1 1 ? 7.969 11.164 12.68 1 75.06 1 MET B CA 1
ATOM 3626 C C . MET B 1 1 ? 8.453 12.477 13.281 1 75.06 1 MET B C 1
ATOM 3628 O O . MET B 1 1 ? 8.219 12.75 14.461 1 75.06 1 MET B O 1
ATOM 3632 N N . ASP B 1 2 ? 9.195 13.266 12.57 1 82.94 2 ASP B N 1
ATOM 3633 C CA . ASP B 1 2 ? 9.805 14.5 13.07 1 82.94 2 ASP B CA 1
ATOM 3634 C C . ASP B 1 2 ? 8.773 15.617 13.172 1 82.94 2 ASP B C 1
ATOM 3636 O O . ASP B 1 2 ? 8.875 16.484 14.039 1 82.94 2 ASP B O 1
ATOM 3640 N N . TYR B 1 3 ? 7.809 15.555 12.359 1 91.19 3 TYR B N 1
ATOM 3641 C CA . TYR B 1 3 ? 6.754 16.562 12.359 1 91.19 3 TYR B CA 1
ATOM 3642 C C . TYR B 1 3 ? 5.379 15.914 12.273 1 91.19 3 TYR B C 1
ATOM 3644 O O . TYR B 1 3 ? 5.191 14.938 11.547 1 91.19 3 TYR B O 1
ATOM 3652 N N . LEU B 1 4 ? 4.453 16.328 13.047 1 93.5 4 LEU B N 1
ATOM 3653 C CA . LEU B 1 4 ? 3.066 15.883 13.023 1 93.5 4 LEU B CA 1
ATOM 3654 C C . LEU B 1 4 ? 2.201 16.844 12.227 1 93.5 4 LEU B C 1
ATOM 3656 O O . LEU B 1 4 ? 2.141 18.047 12.539 1 93.5 4 LEU B O 1
ATOM 3660 N N . PRO B 1 5 ? 1.523 16.359 11.18 1 95.12 5 PRO B N 1
ATOM 3661 C CA . PRO B 1 5 ? 0.638 17.25 10.43 1 95.12 5 PRO B CA 1
ATOM 3662 C C . PRO B 1 5 ? -0.615 17.641 11.211 1 95.12 5 PRO B C 1
ATOM 3664 O O . PRO B 1 5 ? -1.262 16.781 11.812 1 95.12 5 PRO B O 1
ATOM 3667 N N . LEU B 1 6 ? -0.893 18.922 11.258 1 95.5 6 LEU B N 1
ATOM 3668 C CA . LEU B 1 6 ? -2.123 19.484 11.812 1 95.5 6 LEU B CA 1
ATOM 3669 C C . LEU B 1 6 ? -2.746 20.484 10.844 1 95.5 6 LEU B C 1
ATOM 3671 O O . LEU B 1 6 ? -2.033 21.156 10.094 1 95.5 6 LEU B O 1
ATOM 3675 N N . PHE B 1 7 ? -3.994 20.484 10.773 1 95 7 PHE B N 1
ATOM 3676 C CA . PHE B 1 7 ? -4.719 21.547 10.086 1 95 7 PHE B CA 1
ATOM 3677 C C . PHE B 1 7 ? -5.352 22.5 11.086 1 95 7 PHE B C 1
ATOM 3679 O O . PHE B 1 7 ? -6.254 22.125 11.836 1 95 7 PHE B O 1
ATOM 3686 N N . VAL B 1 8 ? -4.93 23.75 11.086 1 94.56 8 VAL B N 1
ATOM 3687 C CA . VAL B 1 8 ? -5.293 24.672 12.164 1 94.56 8 VAL B CA 1
ATOM 3688 C C . VAL B 1 8 ? -6.297 25.703 11.648 1 94.56 8 VAL B C 1
ATOM 3690 O O . VAL B 1 8 ? -6.234 26.109 10.492 1 94.56 8 VAL B O 1
ATOM 3693 N N . GLU B 1 9 ? -7.25 26.016 12.477 1 93.19 9 GLU B N 1
ATOM 3694 C CA . GLU B 1 9 ? -8.18 27.109 12.234 1 93.19 9 GLU B CA 1
ATOM 3695 C C . GLU B 1 9 ? -7.637 28.422 12.797 1 93.19 9 GLU B C 1
ATOM 3697 O O . GLU B 1 9 ? -7.469 28.562 14.016 1 93.19 9 GLU B O 1
ATOM 3702 N N . LEU B 1 10 ? -7.359 29.406 11.922 1 91.94 10 LEU B N 1
ATOM 3703 C CA . LEU B 1 10 ? -6.738 30.656 12.359 1 91.94 10 LEU B CA 1
ATOM 3704 C C . LEU B 1 10 ? -7.727 31.812 12.281 1 91.94 10 LEU B C 1
ATOM 3706 O O . LEU B 1 10 ? -7.371 32.969 12.57 1 91.94 10 LEU B O 1
ATOM 3710 N N . LYS B 1 11 ? -8.953 31.5 11.938 1 90.75 11 LYS B N 1
ATOM 3711 C CA . LYS B 1 11 ? -9.938 32.562 11.781 1 90.75 11 LYS B CA 1
ATOM 3712 C C . LYS B 1 11 ? -10.047 33.406 13.062 1 90.75 11 LYS B C 1
ATOM 3714 O O . LYS B 1 11 ? -10.422 32.875 14.117 1 90.75 11 LYS B O 1
ATOM 3719 N N . GLN B 1 12 ? -9.703 34.625 12.977 1 88.62 12 GLN B N 1
ATOM 3720 C CA . GLN B 1 12 ? -9.812 35.656 14.016 1 88.62 12 GLN B CA 1
ATOM 3721 C C . GLN B 1 12 ? -8.852 35.375 15.164 1 88.62 12 GLN B C 1
ATOM 3723 O O . GLN B 1 12 ? -9.008 35.906 16.266 1 88.62 12 GLN B O 1
ATOM 3728 N N . HIS B 1 13 ? -7.949 34.469 15.008 1 92.81 13 HIS B N 1
ATOM 3729 C CA . HIS B 1 13 ? -6.926 34.219 16.016 1 92.81 13 HIS B CA 1
ATOM 3730 C C . HIS B 1 13 ? -5.688 35.062 15.766 1 92.81 13 HIS B C 1
ATOM 3732 O O . HIS B 1 13 ? -5.316 35.312 14.617 1 92.81 13 HIS B O 1
ATOM 3738 N N . PRO B 1 14 ? -5.082 35.5 16.812 1 94.94 14 PRO B N 1
ATOM 3739 C CA . PRO B 1 14 ? -3.938 36.406 16.656 1 94.94 14 PRO B CA 1
ATOM 3740 C C . PRO B 1 14 ? -2.66 35.688 16.266 1 94.94 14 PRO B C 1
ATOM 3742 O O . PRO B 1 14 ? -2.311 34.656 16.859 1 94.94 14 PRO B O 1
ATOM 3745 N N . VAL B 1 15 ? -1.994 36.156 15.242 1 96.88 15 VAL B N 1
ATOM 3746 C CA . VAL B 1 15 ? -0.719 35.656 14.75 1 96.88 15 VAL B CA 1
ATOM 3747 C C . VAL B 1 15 ? 0.283 36.812 14.617 1 96.88 15 VAL B C 1
ATOM 3749 O O . VAL B 1 15 ? -0.075 37.906 14.188 1 96.88 15 VAL B O 1
ATOM 3752 N N . LEU B 1 16 ? 1.483 36.562 15.031 1 97.94 16 LEU B N 1
ATOM 3753 C CA . LEU B 1 16 ? 2.523 37.594 14.969 1 97.94 16 LEU B CA 1
ATOM 3754 C C . LEU B 1 16 ? 3.479 37.312 13.812 1 97.94 16 LEU B C 1
ATOM 3756 O O . LEU B 1 16 ? 3.938 36.188 13.633 1 97.94 16 LEU B O 1
ATOM 3760 N N . LEU B 1 17 ? 3.721 38.281 13.008 1 97.69 17 LEU B N 1
ATOM 3761 C CA . LEU B 1 17 ? 4.719 38.25 11.938 1 97.69 17 LEU B CA 1
ATOM 3762 C C . LEU B 1 17 ? 5.816 39.281 12.203 1 97.69 17 LEU B C 1
ATOM 3764 O O . LEU B 1 17 ? 5.555 40.469 12.234 1 97.69 17 LEU B O 1
ATOM 3768 N N . VAL B 1 18 ? 7.016 38.844 12.438 1 98 18 VAL B N 1
ATOM 3769 C CA . VAL B 1 18 ? 8.156 39.719 12.648 1 98 18 VAL B CA 1
ATOM 3770 C C . VAL B 1 18 ? 8.93 39.875 11.336 1 98 18 VAL B C 1
ATOM 3772 O O . VAL B 1 18 ? 9.492 38.906 10.812 1 98 18 VAL B O 1
ATOM 3775 N N . GLY B 1 19 ? 8.969 41 10.82 1 96.44 19 GLY B N 1
ATOM 3776 C CA . GLY B 1 19 ? 9.578 41.312 9.539 1 96.44 19 GLY B CA 1
ATOM 3777 C C . GLY B 1 19 ? 8.672 42.094 8.609 1 96.44 19 GLY B C 1
ATOM 3778 O O . GLY B 1 19 ? 7.453 41.875 8.602 1 96.44 19 GLY B O 1
ATOM 3779 N N . GLY B 1 20 ? 9.219 42.969 7.75 1 94.88 20 GLY B N 1
ATOM 3780 C CA . GLY B 1 20 ? 8.422 43.812 6.875 1 94.88 20 GLY B CA 1
ATOM 3781 C C . GLY B 1 20 ? 8.844 43.719 5.418 1 94.88 20 GLY B C 1
ATOM 3782 O O . GLY B 1 20 ? 8.406 44.531 4.59 1 94.88 20 GLY B O 1
ATOM 3783 N N . GLY B 1 21 ? 9.609 42.75 5.137 1 92 21 GLY B N 1
ATOM 3784 C CA . GLY B 1 21 ? 10.102 42.594 3.775 1 92 21 GLY B CA 1
ATOM 3785 C C . GLY B 1 21 ? 9.219 41.719 2.906 1 92 21 GLY B C 1
ATOM 3786 O O . GLY B 1 21 ? 8.062 41.469 3.254 1 92 21 GLY B O 1
ATOM 3787 N N . HIS B 1 22 ? 9.75 41.344 1.767 1 87.75 22 HIS B N 1
ATOM 3788 C CA . HIS B 1 22 ? 8.992 40.594 0.762 1 87.75 22 HIS B CA 1
ATOM 3789 C C . HIS B 1 22 ? 8.672 39.188 1.236 1 87.75 22 HIS B C 1
ATOM 3791 O O . HIS B 1 22 ? 7.605 38.656 0.932 1 87.75 22 HIS B O 1
ATOM 3797 N N . VAL B 1 23 ? 9.641 38.594 1.939 1 87.56 23 VAL B N 1
ATOM 3798 C CA . VAL B 1 23 ? 9.406 37.25 2.467 1 87.56 23 VAL B CA 1
ATOM 3799 C C . VAL B 1 23 ? 8.266 37.312 3.482 1 87.56 23 VAL B C 1
ATOM 3801 O O . VAL B 1 23 ? 7.387 36.438 3.475 1 87.56 23 VAL B O 1
ATOM 3804 N N . ALA B 1 24 ? 8.305 38.281 4.293 1 92.06 24 ALA B N 1
ATOM 3805 C CA . ALA B 1 24 ? 7.219 38.469 5.254 1 92.06 24 ALA B CA 1
ATOM 3806 C C . ALA B 1 24 ? 5.883 38.656 4.539 1 92.06 24 ALA B C 1
ATOM 3808 O O . ALA B 1 24 ? 4.855 38.156 4.977 1 92.06 24 ALA B O 1
ATOM 3809 N N . ALA B 1 25 ? 5.898 39.375 3.451 1 90.44 25 ALA B N 1
ATOM 3810 C CA . ALA B 1 25 ? 4.68 39.625 2.688 1 90.44 25 ALA B CA 1
ATOM 3811 C C . ALA B 1 25 ? 4.07 38.344 2.156 1 90.44 25 ALA B C 1
ATOM 3813 O O . ALA B 1 25 ? 2.85 38.188 2.178 1 90.44 25 ALA B O 1
ATOM 3814 N N . ARG B 1 26 ? 4.875 37.5 1.7 1 87.12 26 ARG B N 1
ATOM 3815 C CA . ARG B 1 26 ? 4.402 36.219 1.182 1 87.12 26 ARG B CA 1
ATOM 3816 C C . ARG B 1 26 ? 3.736 35.406 2.279 1 87.12 26 ARG B C 1
ATOM 3818 O O . ARG B 1 26 ? 2.691 34.781 2.053 1 87.12 26 ARG B O 1
ATOM 3825 N N . LYS B 1 27 ? 4.355 35.375 3.41 1 91.44 27 LYS B N 1
ATOM 3826 C CA . LYS B 1 27 ? 3.777 34.656 4.547 1 91.44 27 LYS B CA 1
ATOM 3827 C C . LYS B 1 27 ? 2.459 35.312 4.977 1 91.44 27 LYS B C 1
ATOM 3829 O O . LYS B 1 27 ? 1.516 34.594 5.344 1 91.44 27 LYS B O 1
ATOM 3834 N N . ALA B 1 28 ? 2.414 36.625 4.895 1 92.75 28 ALA B N 1
ATOM 3835 C CA . ALA B 1 28 ? 1.209 37.344 5.273 1 92.75 28 ALA B CA 1
ATOM 3836 C C . ALA B 1 28 ? 0.025 36.938 4.398 1 92.75 28 ALA B C 1
ATOM 3838 O O . ALA B 1 28 ? -1.094 36.781 4.891 1 92.75 28 ALA B O 1
ATOM 3839 N N . VAL B 1 29 ? 0.268 36.781 3.158 1 88.25 29 VAL B N 1
ATOM 3840 C CA . VAL B 1 29 ? -0.787 36.406 2.221 1 88.25 29 VAL B CA 1
ATOM 3841 C C . VAL B 1 29 ? -1.421 35.094 2.658 1 88.25 29 VAL B C 1
ATOM 3843 O O . VAL B 1 29 ? -2.646 34.969 2.711 1 88.25 29 VAL B O 1
ATOM 3846 N N . LEU B 1 30 ? -0.595 34.125 2.973 1 86.5 30 LEU B N 1
ATOM 3847 C CA . LEU B 1 30 ? -1.056 32.812 3.385 1 86.5 30 LEU B CA 1
ATOM 3848 C C . LEU B 1 30 ? -1.854 32.906 4.684 1 86.5 30 LEU B C 1
ATOM 3850 O O . LEU B 1 30 ? -2.918 32.281 4.801 1 86.5 30 LEU B O 1
ATOM 3854 N N . LEU B 1 31 ? -1.364 33.656 5.629 1 92.31 31 LEU B N 1
ATOM 3855 C CA . LEU B 1 31 ? -1.984 33.812 6.945 1 92.31 31 LEU B CA 1
ATOM 3856 C C . LEU B 1 31 ? -3.314 34.531 6.848 1 92.31 31 LEU B C 1
ATOM 3858 O O . LEU B 1 31 ? -4.285 34.156 7.512 1 92.31 31 LEU B O 1
ATOM 3862 N N . LEU B 1 32 ? -3.381 35.531 5.996 1 91.69 32 LEU B N 1
ATOM 3863 C CA . LEU B 1 32 ? -4.605 36.312 5.797 1 91.69 32 LEU B CA 1
ATOM 3864 C C . LEU B 1 32 ? -5.668 35.469 5.098 1 91.69 32 LEU B C 1
ATOM 3866 O O . LEU B 1 32 ? -6.848 35.531 5.441 1 91.69 32 LEU B O 1
ATOM 3870 N N . LYS B 1 33 ? -5.215 34.688 4.156 1 87.12 33 LYS B N 1
ATOM 3871 C CA . LYS B 1 33 ? -6.133 33.781 3.475 1 87.12 33 LYS B CA 1
ATOM 3872 C C . LYS B 1 33 ? -6.77 32.812 4.457 1 87.12 33 LYS B C 1
ATOM 3874 O O . LYS B 1 33 ? -7.922 32.406 4.281 1 87.12 33 LYS B O 1
ATOM 3879 N N . ALA B 1 34 ? -6.031 32.5 5.473 1 89.25 34 ALA B N 1
ATOM 3880 C CA . ALA B 1 34 ? -6.527 31.594 6.5 1 89.25 34 ALA B CA 1
ATOM 3881 C C . ALA B 1 34 ? -7.379 32.344 7.527 1 89.25 34 ALA B C 1
ATOM 3883 O O . ALA B 1 34 ? -7.895 31.734 8.469 1 89.25 34 ALA B O 1
ATOM 3884 N N . GLY B 1 35 ? -7.5 33.656 7.441 1 91.19 35 GLY B N 1
ATOM 3885 C CA . GLY B 1 35 ? -8.383 34.438 8.281 1 91.19 35 GLY B CA 1
ATOM 3886 C C . GLY B 1 35 ? -7.723 34.906 9.57 1 91.19 35 GLY B C 1
ATOM 3887 O O . GLY B 1 35 ? -8.406 35.344 10.5 1 91.19 35 GLY B O 1
ATOM 3888 N N . ALA B 1 36 ? -6.453 34.875 9.656 1 94.38 36 ALA B N 1
ATOM 3889 C CA . ALA B 1 36 ? -5.738 35.25 10.875 1 94.38 36 ALA B CA 1
ATOM 3890 C C . ALA B 1 36 ? -5.828 36.75 11.141 1 94.38 36 ALA B C 1
ATOM 3892 O O . ALA B 1 36 ? -5.867 37.562 10.195 1 94.38 36 ALA B O 1
ATOM 3893 N N . ARG B 1 37 ? -5.973 37.094 12.391 1 96.06 37 ARG B N 1
ATOM 3894 C CA . ARG B 1 37 ? -5.699 38.469 12.789 1 96.06 37 ARG B CA 1
ATOM 3895 C C . ARG B 1 37 ? -4.199 38.719 12.898 1 96.06 37 ARG B C 1
ATOM 3897 O O . ARG B 1 37 ? -3.58 38.406 13.914 1 96.06 37 ARG B O 1
ATOM 3904 N N . LEU B 1 38 ? -3.645 39.375 11.898 1 96.88 38 LEU B N 1
ATOM 3905 C CA . LEU B 1 38 ? -2.199 39.406 11.711 1 96.88 38 LEU B CA 1
ATOM 3906 C C . LEU B 1 38 ? -1.623 40.719 12.242 1 96.88 38 LEU B C 1
ATOM 3908 O O . LEU B 1 38 ? -2.043 41.812 11.828 1 96.88 38 LEU B O 1
ATOM 3912 N N . ARG B 1 39 ? -0.731 40.625 13.156 1 97.69 39 ARG B N 1
ATOM 3913 C CA . ARG B 1 39 ? 0.078 41.719 13.648 1 97.69 39 ARG B CA 1
ATOM 3914 C C . ARG B 1 39 ? 1.502 41.656 13.109 1 97.69 39 ARG B C 1
ATOM 3916 O O . ARG B 1 39 ? 2.18 40.625 13.273 1 97.69 39 ARG B O 1
ATOM 3923 N N . VAL B 1 40 ? 1.913 42.688 12.453 1 97.88 40 VAL B N 1
ATOM 3924 C CA . VAL B 1 40 ? 3.246 42.75 11.859 1 97.88 40 VAL B CA 1
ATOM 3925 C C . VAL B 1 40 ? 4.125 43.719 12.648 1 97.88 40 VAL B C 1
ATOM 3927 O O . VAL B 1 40 ? 3.725 44.844 12.906 1 97.88 40 VAL B O 1
ATOM 3930 N N . ILE B 1 41 ? 5.297 43.281 13.008 1 98 41 ILE B N 1
ATOM 3931 C CA . ILE B 1 41 ? 6.258 44.125 13.688 1 98 41 ILE B CA 1
ATOM 3932 C C . ILE B 1 41 ? 7.492 44.312 12.812 1 98 41 ILE B C 1
ATOM 3934 O O . ILE B 1 41 ? 8.188 43.375 12.477 1 98 41 ILE B O 1
ATOM 3938 N N . ALA B 1 42 ? 7.785 45.469 12.484 1 97.31 42 ALA B N 1
ATOM 3939 C CA . ALA B 1 42 ? 8.953 45.844 11.688 1 97.31 42 ALA B CA 1
ATOM 3940 C C . ALA B 1 42 ? 9.141 47.375 11.656 1 97.31 42 ALA B C 1
ATOM 3942 O O . ALA B 1 42 ? 8.164 48.125 11.719 1 97.31 42 ALA B O 1
ATOM 3943 N N . PRO B 1 43 ? 10.375 47.781 11.508 1 95.62 43 PRO B N 1
ATOM 3944 C CA . PRO B 1 43 ? 10.586 49.219 11.398 1 95.62 43 PRO B CA 1
ATOM 3945 C C . PRO B 1 43 ? 9.977 49.812 10.125 1 95.62 43 PRO B C 1
ATOM 3947 O O . PRO B 1 43 ? 9.5 50.969 10.133 1 95.62 43 PRO B O 1
ATOM 3950 N N . GLN B 1 44 ? 10.031 49.062 9.07 1 95.25 44 GLN B N 1
ATOM 3951 C CA . GLN B 1 44 ? 9.492 49.469 7.77 1 95.25 44 GLN B CA 1
ATOM 3952 C C . GLN B 1 44 ? 8.781 48.312 7.09 1 95.25 44 GLN B C 1
ATOM 3954 O O . GLN B 1 44 ? 9.086 47.156 7.359 1 95.25 44 GLN B O 1
ATOM 3959 N N . LEU B 1 45 ? 7.859 48.719 6.285 1 96.19 45 LEU B N 1
ATOM 3960 C CA . LEU B 1 45 ? 7.121 47.719 5.52 1 96.19 45 LEU B CA 1
ATOM 3961 C C . LEU B 1 45 ? 7.438 47.812 4.031 1 96.19 45 LEU B C 1
ATOM 3963 O O . LEU B 1 45 ? 7.598 48.906 3.51 1 96.19 45 LEU B O 1
ATOM 3967 N N . CYS B 1 46 ? 7.535 46.719 3.443 1 93.62 46 CYS B N 1
ATOM 3968 C CA . CYS B 1 46 ? 7.555 46.75 1.985 1 93.62 46 CYS B CA 1
ATOM 3969 C C . CYS B 1 46 ? 6.211 47.188 1.43 1 93.62 46 CYS B C 1
ATOM 3971 O O . CYS B 1 46 ? 5.242 47.344 2.178 1 93.62 46 CYS B O 1
ATOM 3973 N N . ASP B 1 47 ? 6.066 47.406 0.159 1 91.69 47 ASP B N 1
ATOM 3974 C CA . ASP B 1 47 ? 4.891 48 -0.49 1 91.69 47 ASP B CA 1
ATOM 3975 C C . ASP B 1 47 ? 3.662 47.125 -0.284 1 91.69 47 ASP B C 1
ATOM 3977 O O . ASP B 1 47 ? 2.58 47.625 0.031 1 91.69 47 ASP B O 1
ATOM 3981 N N . GLU B 1 48 ? 3.854 45.875 -0.417 1 88.94 48 GLU B N 1
ATOM 3982 C CA . GLU B 1 48 ? 2.748 44.938 -0.312 1 88.94 48 GLU B CA 1
ATOM 3983 C C . GLU B 1 48 ? 2.143 44.938 1.09 1 88.94 48 GLU B C 1
ATOM 3985 O O . GLU B 1 48 ? 0.921 44.969 1.243 1 88.94 48 GLU B O 1
ATOM 3990 N N . LEU B 1 49 ? 2.98 44.938 2.086 1 93.5 49 LEU B N 1
ATOM 3991 C CA . LEU B 1 49 ? 2.523 44.938 3.471 1 93.5 49 LEU B CA 1
ATOM 3992 C C . LEU B 1 49 ? 1.918 46.281 3.848 1 93.5 49 LEU B C 1
ATOM 3994 O O . LEU B 1 49 ? 0.978 46.344 4.645 1 93.5 49 LEU B O 1
ATOM 3998 N N . HIS B 1 50 ? 2.469 47.312 3.248 1 95.25 50 HIS B N 1
ATOM 3999 C CA . HIS B 1 50 ? 1.922 48.656 3.49 1 95.25 50 HIS B CA 1
ATOM 4000 C C . HIS B 1 50 ? 0.502 48.781 2.945 1 95.25 50 HIS B C 1
ATOM 4002 O O . HIS B 1 50 ? -0.366 49.375 3.592 1 95.25 50 HIS B O 1
ATOM 4008 N N . LEU B 1 51 ? 0.34 48.219 1.803 1 91.81 51 LEU B N 1
ATOM 4009 C CA . LEU B 1 51 ? -0.992 48.219 1.207 1 91.81 51 LEU B CA 1
ATOM 4010 C C . LEU B 1 51 ? -1.978 47.469 2.092 1 91.81 51 LEU B C 1
ATOM 4012 O O . LEU B 1 51 ? -3.109 47.906 2.289 1 91.81 51 LEU B O 1
ATOM 4016 N N . ALA B 1 52 ? -1.594 46.344 2.611 1 93.81 52 ALA B N 1
ATOM 4017 C CA . ALA B 1 52 ? -2.436 45.562 3.508 1 93.81 52 ALA B CA 1
ATOM 4018 C C . ALA B 1 52 ? -2.787 46.344 4.766 1 93.81 52 ALA B C 1
ATOM 4020 O O . ALA B 1 52 ? -3.906 46.25 5.277 1 93.81 52 ALA B O 1
ATOM 4021 N N . TYR B 1 53 ? -1.83 47.062 5.242 1 95.94 53 TYR B N 1
ATOM 4022 C CA . TYR B 1 53 ? -2.049 47.938 6.41 1 95.94 53 TYR B CA 1
ATOM 4023 C C . TYR B 1 53 ? -3.07 49 6.109 1 95.94 53 TYR B C 1
ATOM 4025 O O . TYR B 1 53 ? -3.984 49.25 6.906 1 95.94 53 TYR B O 1
ATOM 4033 N N . GLN B 1 54 ? -2.988 49.562 4.973 1 95.38 54 GLN B N 1
ATOM 4034 C CA . GLN B 1 54 ? -3.9 50.625 4.562 1 95.38 54 GLN B CA 1
ATOM 4035 C C . GLN B 1 54 ? -5.324 50.125 4.41 1 95.38 54 GLN B C 1
ATOM 4037 O O . GLN B 1 54 ? -6.289 50.844 4.68 1 95.38 54 GLN B O 1
ATOM 4042 N N . GLN B 1 55 ? -5.391 48.906 4.055 1 95.25 55 GLN B N 1
ATOM 4043 C CA . GLN B 1 55 ? -6.691 48.312 3.84 1 95.25 55 GLN B CA 1
ATOM 4044 C C . GLN B 1 55 ? -7.223 47.688 5.129 1 95.25 55 GLN B C 1
ATOM 4046 O O . GLN B 1 55 ? -8.219 46.938 5.109 1 95.25 55 GLN B O 1
ATOM 4051 N N . ASN B 1 56 ? -6.484 47.844 6.16 1 95.5 56 ASN B N 1
ATOM 4052 C CA . ASN B 1 56 ? -6.871 47.375 7.492 1 95.5 56 ASN B CA 1
ATOM 4053 C C . ASN B 1 56 ? -6.918 45.844 7.57 1 95.5 56 ASN B C 1
ATOM 4055 O O . ASN B 1 56 ? -7.781 45.281 8.242 1 95.5 56 ASN B O 1
ATOM 4059 N N . GLN B 1 57 ? -6.066 45.25 6.844 1 95.44 57 GLN B N 1
ATOM 4060 C CA . GLN B 1 57 ? -5.992 43.781 6.867 1 95.44 57 GLN B CA 1
ATOM 4061 C C . GLN B 1 57 ? -5.008 43.312 7.93 1 95.44 57 GLN B C 1
ATOM 4063 O O . GLN B 1 57 ? -5.094 42.156 8.391 1 95.44 57 GLN B O 1
ATOM 4068 N N . ILE B 1 58 ? -4.059 44.156 8.242 1 97 58 ILE B N 1
ATOM 4069 C CA . ILE B 1 58 ? -3.068 43.781 9.25 1 97 58 ILE B CA 1
ATOM 4070 C C . ILE B 1 58 ? -2.934 44.906 10.266 1 97 58 ILE B C 1
ATOM 4072 O O . ILE B 1 58 ? -3.33 46.062 9.992 1 97 58 ILE B O 1
ATOM 4076 N N . GLU B 1 59 ? -2.477 44.594 11.445 1 97.31 59 GLU B N 1
ATOM 4077 C CA . GLU B 1 59 ? -2.018 45.562 12.438 1 97.31 59 GLU B CA 1
ATOM 4078 C C . GLU B 1 59 ? -0.501 45.719 12.391 1 97.31 59 GLU B C 1
ATOM 4080 O O . GLU B 1 59 ? 0.238 44.75 12.344 1 97.31 59 GLU B O 1
ATOM 4085 N N . TRP B 1 60 ? -0.061 47 12.289 1 97.56 60 TRP B N 1
ATOM 4086 C CA . TRP B 1 60 ? 1.367 47.25 12.156 1 97.56 60 TRP B CA 1
ATOM 4087 C C . TRP B 1 60 ? 1.906 47.969 13.391 1 97.56 60 TRP B C 1
ATOM 4089 O O . TRP B 1 60 ? 1.368 49 13.805 1 97.56 60 TRP B O 1
ATOM 4099 N N . ILE B 1 61 ? 2.877 47.375 13.984 1 97.12 61 ILE B N 1
ATOM 4100 C CA . ILE B 1 61 ? 3.672 48.031 15.016 1 97.12 61 ILE B CA 1
ATOM 4101 C C . ILE B 1 61 ? 5.012 48.469 14.438 1 97.12 61 ILE B C 1
ATOM 4103 O O . ILE B 1 61 ? 5.922 47.656 14.266 1 97.12 61 ILE B O 1
ATOM 4107 N N . ALA B 1 62 ? 5.105 49.75 14.219 1 96.12 62 ALA B N 1
ATOM 4108 C CA . ALA B 1 62 ? 6.328 50.312 13.648 1 96.12 62 ALA B CA 1
ATOM 4109 C C . ALA B 1 62 ? 7.43 50.406 14.703 1 96.12 62 ALA B C 1
ATOM 4111 O O . ALA B 1 62 ? 7.527 51.406 15.43 1 96.12 62 ALA B O 1
ATOM 4112 N N . GLY B 1 63 ? 8.219 49.469 14.758 1 94.38 63 GLY B N 1
ATOM 4113 C CA . GLY B 1 63 ? 9.273 49.438 15.758 1 94.38 63 GLY B CA 1
ATOM 4114 C C . GLY B 1 63 ? 10.016 48.094 15.812 1 94.38 63 GLY B C 1
ATOM 4115 O O . GLY B 1 63 ? 9.984 47.344 14.844 1 94.38 63 GLY B O 1
ATOM 4116 N N . GLN B 1 64 ? 10.734 47.906 16.938 1 94.5 64 GLN B N 1
ATOM 4117 C CA . GLN B 1 64 ? 11.523 46.719 17.141 1 94.5 64 GLN B CA 1
ATOM 4118 C C . GLN B 1 64 ? 10.758 45.688 17.969 1 94.5 64 GLN B C 1
ATOM 4120 O O . GLN B 1 64 ? 9.914 46.031 18.797 1 94.5 64 GLN B O 1
ATOM 4125 N N . TYR B 1 65 ? 11.062 44.5 17.703 1 96.75 65 TYR B N 1
ATOM 4126 C CA . TYR B 1 65 ? 10.461 43.375 18.422 1 96.75 65 TYR B CA 1
ATOM 4127 C C . TYR B 1 65 ? 10.773 43.469 19.922 1 96.75 65 TYR B C 1
ATOM 4129 O O . TYR B 1 65 ? 11.891 43.812 20.297 1 96.75 65 TYR B O 1
ATOM 4137 N N . GLN B 1 66 ? 9.805 43.219 20.766 1 96.25 66 GLN B N 1
ATOM 4138 C CA . GLN B 1 66 ? 9.914 43 22.203 1 96.25 66 GLN B CA 1
ATOM 4139 C C . GLN B 1 66 ? 9.195 41.719 22.625 1 96.25 66 GLN B C 1
ATOM 4141 O O . GLN B 1 66 ? 8.188 41.312 22.016 1 96.25 66 GLN B O 1
ATOM 4146 N N . ALA B 1 67 ? 9.617 41.094 23.672 1 96 67 ALA B N 1
ATOM 4147 C CA . ALA B 1 67 ? 9.086 39.812 24.109 1 96 67 ALA B CA 1
ATOM 4148 C C . ALA B 1 67 ? 7.598 39.906 24.438 1 96 67 ALA B C 1
ATOM 4150 O O . ALA B 1 67 ? 6.855 38.938 24.25 1 96 67 ALA B O 1
ATOM 4151 N N . GLU B 1 68 ? 7.195 41.062 24.844 1 94.81 68 GLU B N 1
ATOM 4152 C CA . GLU B 1 68 ? 5.809 41.312 25.234 1 94.81 68 GLU B CA 1
ATOM 4153 C C . GLU B 1 68 ? 4.867 41.156 24.031 1 94.81 68 GLU B C 1
ATOM 4155 O O . GLU B 1 68 ? 3.67 40.938 24.203 1 94.81 68 GLU B O 1
ATOM 4160 N N . HIS B 1 69 ? 5.383 41.344 22.844 1 95.5 69 HIS B N 1
ATOM 4161 C CA . HIS B 1 69 ? 4.57 41.25 21.625 1 95.5 69 HIS B CA 1
ATOM 4162 C C . HIS B 1 69 ? 4.059 39.844 21.422 1 95.5 69 HIS B C 1
ATOM 4164 O O . HIS B 1 69 ? 3.121 39.625 20.641 1 95.5 69 HIS B O 1
ATOM 4170 N N . LEU B 1 70 ? 4.652 38.844 22.094 1 94.94 70 LEU B N 1
ATOM 4171 C CA . LEU B 1 70 ? 4.262 37.469 21.969 1 94.94 70 LEU B CA 1
ATOM 4172 C C . LEU B 1 70 ? 3.02 37.156 22.797 1 94.94 70 LEU B C 1
ATOM 4174 O O . LEU B 1 70 ? 2.379 36.125 22.609 1 94.94 70 LEU B O 1
ATOM 4178 N N . LEU B 1 71 ? 2.762 38.094 23.734 1 91.44 71 LEU B N 1
ATOM 4179 C CA . LEU B 1 71 ? 1.644 37.844 24.641 1 91.44 71 LEU B CA 1
ATOM 4180 C C . LEU B 1 71 ? 0.336 37.719 23.859 1 91.44 71 LEU B C 1
ATOM 4182 O O . LEU B 1 71 ? -0.019 38.625 23.094 1 91.44 71 LEU B O 1
ATOM 4186 N N . GLY B 1 72 ? -0.343 36.594 24.062 1 90 72 GLY B N 1
ATOM 4187 C CA . GLY B 1 72 ? -1.653 36.375 23.453 1 90 72 GLY B CA 1
ATOM 4188 C C . GLY B 1 72 ? -1.589 35.844 22.047 1 90 72 GLY B C 1
ATOM 4189 O O . GLY B 1 72 ? -2.617 35.719 21.375 1 90 72 GLY B O 1
ATOM 4190 N N . MET B 1 73 ? -0.454 35.625 21.531 1 93.5 73 MET B N 1
ATOM 4191 C CA . MET B 1 73 ? -0.314 35.125 20.156 1 93.5 73 MET B CA 1
ATOM 4192 C C . MET B 1 73 ? -0.44 33.594 20.109 1 93.5 73 MET B C 1
ATOM 4194 O O . MET B 1 73 ? 0.018 32.906 21.016 1 93.5 73 MET B O 1
ATOM 4198 N N . MET B 1 74 ? -1.025 33.156 19.047 1 92.06 74 MET B N 1
ATOM 4199 C CA . MET B 1 74 ? -1.201 31.719 18.844 1 92.06 74 MET B CA 1
ATOM 4200 C C . MET B 1 74 ? -0.024 31.125 18.078 1 92.06 74 MET B C 1
ATOM 4202 O O . MET B 1 74 ? 0.379 29.984 18.328 1 92.06 74 MET B O 1
ATOM 4206 N N . LEU B 1 75 ? 0.487 31.906 17.156 1 94.5 75 LEU B N 1
ATOM 4207 C CA . LEU B 1 75 ? 1.584 31.547 16.266 1 94.5 75 LEU B CA 1
ATOM 4208 C C . LEU B 1 75 ? 2.502 32.75 16.031 1 94.5 75 LEU B C 1
ATOM 4210 O O . LEU B 1 75 ? 2.053 33.875 16.047 1 94.5 75 LEU B O 1
ATOM 4214 N N . VAL B 1 76 ? 3.754 32.375 15.758 1 97.31 76 VAL B N 1
ATOM 4215 C CA . VAL B 1 76 ? 4.699 33.438 15.422 1 97.31 76 VAL B CA 1
ATOM 4216 C C . VAL B 1 76 ? 5.531 33.031 14.211 1 97.31 76 VAL B C 1
ATOM 4218 O O . VAL B 1 76 ? 5.992 31.906 14.117 1 97.31 76 VAL B O 1
ATOM 4221 N N . ILE B 1 77 ? 5.641 33.844 13.242 1 97.12 77 ILE B N 1
ATOM 4222 C CA . ILE B 1 77 ? 6.512 33.688 12.086 1 97.12 77 ILE B CA 1
ATOM 4223 C C . ILE B 1 77 ? 7.566 34.781 12.062 1 97.12 77 ILE B C 1
ATOM 4225 O O . ILE B 1 77 ? 7.25 35.969 12.258 1 97.12 77 ILE B O 1
ATOM 4229 N N . VAL B 1 78 ? 8.797 34.438 11.883 1 96.94 78 VAL B N 1
ATOM 4230 C CA . VAL B 1 78 ? 9.922 35.375 11.844 1 96.94 78 VAL B CA 1
ATOM 4231 C C . VAL B 1 78 ? 10.516 35.406 10.438 1 96.94 78 VAL B C 1
ATOM 4233 O O . VAL B 1 78 ? 11.023 34.375 9.953 1 96.94 78 VAL B O 1
ATOM 4236 N N . ALA B 1 79 ? 10.406 36.438 9.805 1 94.25 79 ALA B N 1
ATOM 4237 C CA . ALA B 1 79 ? 10.906 36.594 8.438 1 94.25 79 ALA B CA 1
ATOM 4238 C C . ALA B 1 79 ? 11.797 37.844 8.336 1 94.25 79 ALA B C 1
ATOM 4240 O O . ALA B 1 79 ? 11.461 38.812 7.633 1 94.25 79 ALA B O 1
ATOM 4241 N N . THR B 1 80 ? 12.953 37.844 8.984 1 92.75 80 THR B N 1
ATOM 4242 C CA . THR B 1 80 ? 13.922 38.938 8.938 1 92.75 80 THR B CA 1
ATOM 4243 C C . THR B 1 80 ? 15.281 38.438 8.477 1 92.75 80 THR B C 1
ATOM 4245 O O . THR B 1 80 ? 15.516 37.25 8.422 1 92.75 80 THR B O 1
ATOM 4248 N N . ASP B 1 81 ? 16.172 39.344 8.117 1 89.38 81 ASP B N 1
ATOM 4249 C CA . ASP B 1 81 ? 17.547 39 7.746 1 89.38 81 ASP B CA 1
ATOM 4250 C C . ASP B 1 81 ? 18.484 39.125 8.945 1 89.38 81 ASP B C 1
ATOM 4252 O O . ASP B 1 81 ? 19.688 38.906 8.812 1 89.38 81 ASP B O 1
ATOM 4256 N N . ASP B 1 82 ? 17.984 39.469 10.07 1 92.88 82 ASP B N 1
ATOM 4257 C CA . ASP B 1 82 ? 18.75 39.625 11.297 1 92.88 82 ASP B CA 1
ATOM 4258 C C . ASP B 1 82 ? 18.797 38.344 12.094 1 92.88 82 ASP B C 1
ATOM 4260 O O . ASP B 1 82 ? 17.875 38.031 12.844 1 92.88 82 ASP B O 1
ATOM 4264 N N . LYS B 1 83 ? 19.859 37.656 12.172 1 93.56 83 LYS B N 1
ATOM 4265 C CA . LYS B 1 83 ? 20.016 36.344 12.789 1 93.56 83 LYS B CA 1
ATOM 4266 C C . LYS B 1 83 ? 19.875 36.438 14.305 1 93.56 83 LYS B C 1
ATOM 4268 O O . LYS B 1 83 ? 19.328 35.5 14.938 1 93.56 83 LYS B O 1
ATOM 4273 N N . VAL B 1 84 ? 20.422 37.469 14.773 1 94.5 84 VAL B N 1
ATOM 4274 C CA . VAL B 1 84 ? 20.375 37.656 16.219 1 94.5 84 VAL B CA 1
ATOM 4275 C C . VAL B 1 84 ? 18.922 37.844 16.672 1 94.5 84 VAL B C 1
ATOM 4277 O O . VAL B 1 84 ? 18.484 37.219 17.641 1 94.5 84 VAL B O 1
ATOM 4280 N N . LEU B 1 85 ? 18.234 38.656 15.961 1 95.31 85 LEU B N 1
ATOM 4281 C CA . LEU B 1 85 ? 16.812 38.875 16.25 1 95.31 85 LEU B CA 1
ATOM 4282 C C . LEU B 1 85 ? 16.031 37.594 16.094 1 95.31 85 LEU B C 1
ATOM 4284 O O . LEU B 1 85 ? 15.18 37.25 16.922 1 95.31 85 LEU B O 1
ATOM 4288 N N . ASN B 1 86 ? 16.234 36.875 15.094 1 95.88 86 ASN B N 1
ATOM 4289 C CA . ASN B 1 86 ? 15.562 35.594 14.836 1 95.88 86 ASN B CA 1
ATOM 4290 C C . ASN B 1 86 ? 15.734 34.625 16 1 95.88 86 ASN B C 1
ATOM 4292 O O . ASN B 1 86 ? 14.766 34 16.438 1 95.88 86 ASN B O 1
ATOM 4296 N N . GLN B 1 87 ? 16.922 34.531 16.469 1 95.94 87 GLN B N 1
ATOM 4297 C CA . GLN B 1 87 ? 17.219 33.656 17.594 1 95.94 87 GLN B CA 1
ATOM 4298 C C . GLN B 1 87 ? 16.5 34.094 18.859 1 95.94 87 GLN B C 1
ATOM 4300 O O . GLN B 1 87 ? 15.977 33.281 19.609 1 95.94 87 GLN B O 1
ATOM 4305 N N . GLN B 1 88 ? 16.531 35.375 19.031 1 96.56 88 GLN B N 1
ATOM 4306 C CA . GLN B 1 88 ? 15.859 35.906 20.203 1 96.56 88 GLN B CA 1
ATOM 4307 C C . GLN B 1 88 ? 14.367 35.594 20.188 1 96.56 88 GLN B C 1
ATOM 4309 O O . GLN B 1 88 ? 13.812 35.156 21.203 1 96.56 88 GLN B O 1
ATOM 4314 N N . VAL B 1 89 ? 13.695 35.844 19.078 1 96.88 89 VAL B N 1
ATOM 4315 C CA . VAL B 1 89 ? 12.266 35.594 18.969 1 96.88 89 VAL B CA 1
ATOM 4316 C C . VAL B 1 89 ? 11.992 34.094 19.172 1 96.88 89 VAL B C 1
ATOM 4318 O O . VAL B 1 89 ? 11.031 33.719 19.844 1 96.88 89 VAL B O 1
ATOM 4321 N N . TYR B 1 90 ? 12.82 33.281 18.609 1 96.31 90 TYR B N 1
ATOM 4322 C CA . TYR B 1 90 ? 12.695 31.844 18.75 1 96.31 90 TYR B CA 1
ATOM 4323 C C . TYR B 1 90 ? 12.734 31.438 20.219 1 96.31 90 TYR B C 1
ATOM 4325 O O . TYR B 1 90 ? 11.852 30.703 20.688 1 96.31 90 TYR B O 1
ATOM 4333 N N . LEU B 1 91 ? 13.742 31.891 20.922 1 96.31 91 LEU B N 1
ATOM 4334 C CA . LEU B 1 91 ? 13.906 31.547 22.328 1 96.31 91 LEU B CA 1
ATOM 4335 C C . LEU B 1 91 ? 12.734 32.062 23.156 1 96.31 91 LEU B C 1
ATOM 4337 O O . LEU B 1 91 ? 12.242 31.359 24.047 1 96.31 91 LEU B O 1
ATOM 4341 N N . ASP B 1 92 ? 12.32 33.281 22.875 1 96.75 92 ASP B N 1
ATOM 4342 C CA . ASP B 1 92 ? 11.188 33.875 23.594 1 96.75 92 ASP B CA 1
ATOM 4343 C C . ASP B 1 92 ? 9.922 33.031 23.375 1 96.75 92 ASP B C 1
ATOM 4345 O O . ASP B 1 92 ? 9.141 32.844 24.297 1 96.75 92 ASP B O 1
ATOM 4349 N N . ALA B 1 93 ? 9.68 32.625 22.156 1 95.19 93 ALA B N 1
ATOM 4350 C CA . ALA B 1 93 ? 8.508 31.828 21.812 1 95.19 93 ALA B CA 1
ATOM 4351 C C . ALA B 1 93 ? 8.562 30.469 22.5 1 95.19 93 ALA B C 1
ATOM 4353 O O . ALA B 1 93 ? 7.555 30 23.031 1 95.19 93 ALA B O 1
ATOM 4354 N N . GLN B 1 94 ? 9.711 29.844 22.484 1 91.75 94 GLN B N 1
ATOM 4355 C CA . GLN B 1 94 ? 9.906 28.547 23.125 1 91.75 94 GLN B CA 1
ATOM 4356 C C . GLN B 1 94 ? 9.586 28.625 24.625 1 91.75 94 GLN B C 1
ATOM 4358 O O . GLN B 1 94 ? 8.945 27.734 25.172 1 91.75 94 GLN B O 1
ATOM 4363 N N . ALA B 1 95 ? 10.086 29.703 25.203 1 91.94 95 ALA B N 1
ATOM 4364 C CA . ALA B 1 95 ? 9.883 29.891 26.641 1 91.94 95 ALA B CA 1
ATOM 4365 C C . ALA B 1 95 ? 8.391 30 26.984 1 91.94 95 ALA B C 1
ATOM 4367 O O . ALA B 1 95 ? 7.973 29.625 28.078 1 91.94 95 ALA B O 1
ATOM 4368 N N . ARG B 1 96 ? 7.617 30.375 26.062 1 91.25 96 ARG B N 1
ATOM 4369 C CA . ARG B 1 96 ? 6.188 30.578 26.281 1 91.25 96 ARG B CA 1
ATOM 4370 C C . ARG B 1 96 ? 5.375 29.453 25.656 1 91.25 96 ARG B C 1
ATOM 4372 O O . ARG B 1 96 ? 4.145 29.484 25.641 1 91.25 96 ARG B O 1
ATOM 4379 N N . HIS B 1 97 ? 6.004 28.453 25.047 1 91.06 97 HIS B N 1
ATOM 4380 C CA . HIS B 1 97 ? 5.387 27.297 24.422 1 91.06 97 HIS B CA 1
ATOM 4381 C C . HIS B 1 97 ? 4.477 27.719 23.266 1 91.06 97 HIS B C 1
ATOM 4383 O O . HIS B 1 97 ? 3.352 27.219 23.156 1 91.06 97 HIS B O 1
ATOM 4389 N N . ILE B 1 98 ? 4.949 28.75 22.516 1 92.88 98 ILE B N 1
ATOM 4390 C CA . ILE B 1 98 ? 4.242 29.203 21.312 1 92.88 98 ILE B CA 1
ATOM 4391 C C . ILE B 1 98 ? 4.906 28.625 20.078 1 92.88 98 ILE B C 1
ATOM 4393 O O . ILE B 1 98 ? 6.137 28.594 19.984 1 92.88 98 ILE B O 1
ATOM 4397 N N . PHE B 1 99 ? 4.113 28.141 19.156 1 94.44 99 PHE B N 1
ATOM 4398 C CA . PHE B 1 99 ? 4.66 27.641 17.891 1 94.44 99 PHE B CA 1
ATOM 4399 C C . PHE B 1 99 ? 5.348 28.766 17.125 1 94.44 99 PHE B C 1
ATOM 4401 O O . PHE B 1 99 ? 4.785 29.844 16.953 1 94.44 99 PHE B O 1
ATOM 4408 N N . VAL B 1 100 ? 6.574 28.484 16.641 1 96.44 100 VAL B N 1
ATOM 4409 C CA . VAL B 1 100 ? 7.363 29.516 15.969 1 96.44 100 VAL B CA 1
ATOM 4410 C C . VAL B 1 100 ? 7.992 28.953 14.695 1 96.44 100 VAL B C 1
ATOM 4412 O O . VAL B 1 100 ? 8.406 27.797 14.672 1 96.44 100 VAL B O 1
ATOM 4415 N N . ASN B 1 101 ? 7.957 29.672 13.656 1 96.06 101 ASN B N 1
ATOM 4416 C CA . ASN B 1 101 ? 8.609 29.359 12.383 1 96.06 101 ASN B CA 1
ATOM 4417 C C . ASN B 1 101 ? 9.562 30.469 11.969 1 96.06 101 ASN B C 1
ATOM 4419 O O . ASN B 1 101 ? 9.133 31.578 11.641 1 96.06 101 ASN B O 1
ATOM 4423 N N . VAL B 1 102 ? 10.844 30.234 12.031 1 95.19 102 VAL B N 1
ATOM 4424 C CA . VAL B 1 102 ? 11.852 31.156 11.508 1 95.19 102 VAL B CA 1
ATOM 4425 C C . VAL B 1 102 ? 12.18 30.797 10.062 1 95.19 102 VAL B C 1
ATOM 4427 O O . VAL B 1 102 ? 12.758 29.75 9.797 1 95.19 102 VAL B O 1
ATOM 4430 N N . VAL B 1 103 ? 11.867 31.688 9.164 1 89.88 103 VAL B N 1
ATOM 4431 C CA . VAL B 1 103 ? 12 31.422 7.738 1 89.88 103 VAL B CA 1
ATOM 4432 C C . VAL B 1 103 ? 13.445 31.078 7.41 1 89.88 103 VAL B C 1
ATOM 4434 O O . VAL B 1 103 ? 14.375 31.719 7.91 1 89.88 103 VAL B O 1
ATOM 4437 N N . ASP B 1 104 ? 13.688 29.969 6.672 1 79.75 104 ASP B N 1
ATOM 4438 C CA . ASP B 1 104 ? 14.953 29.5 6.129 1 79.75 104 ASP B CA 1
ATOM 4439 C C . ASP B 1 104 ? 15.867 28.984 7.238 1 79.75 104 ASP B C 1
ATOM 4441 O O . ASP B 1 104 ? 17.094 28.938 7.07 1 79.75 104 ASP B O 1
ATOM 4445 N N . SER B 1 105 ? 15.336 28.766 8.453 1 88.56 105 SER B N 1
ATOM 4446 C CA . SER B 1 105 ? 16.094 28.172 9.555 1 88.56 105 SER B CA 1
ATOM 4447 C C . SER B 1 105 ? 15.305 27.047 10.219 1 88.56 105 SER B C 1
ATOM 4449 O O . SER B 1 105 ? 14.672 27.234 11.258 1 88.56 105 SER B O 1
ATOM 4451 N N . GLN B 1 106 ? 15.508 25.906 9.773 1 83.94 106 GLN B N 1
ATOM 4452 C CA . GLN B 1 106 ? 14.703 24.75 10.188 1 83.94 106 GLN B CA 1
ATOM 4453 C C . GLN B 1 106 ? 14.938 24.422 11.656 1 83.94 106 GLN B C 1
ATOM 4455 O O . GLN B 1 106 ? 13.992 24.141 12.391 1 83.94 106 GLN B O 1
ATOM 4460 N N . PRO B 1 107 ? 16.172 24.562 12.172 1 87.06 107 PRO B N 1
ATOM 4461 C CA . PRO B 1 107 ? 16.406 24.234 13.586 1 87.06 107 PRO B CA 1
ATOM 4462 C C . PRO B 1 107 ? 15.672 25.172 14.539 1 87.06 107 PRO B C 1
ATOM 4464 O O . PRO B 1 107 ? 15.477 24.844 15.711 1 87.06 107 PRO B O 1
ATOM 4467 N N . GLN B 1 108 ? 15.328 26.359 14 1 92.56 108 GLN B N 1
ATOM 4468 C CA . GLN B 1 108 ? 14.633 27.344 14.828 1 92.56 108 GLN B CA 1
ATOM 4469 C C . GLN B 1 108 ? 13.141 27.359 14.516 1 92.56 108 GLN B C 1
ATOM 4471 O O . GLN B 1 108 ? 12.516 28.422 14.477 1 92.56 108 GLN B O 1
ATOM 4476 N N . CYS B 1 109 ? 12.617 26.188 14.164 1 93.31 109 CYS B N 1
ATOM 4477 C CA . CYS B 1 109 ? 11.195 26.078 13.859 1 93.31 109 CYS B CA 1
ATOM 4478 C C . CYS B 1 109 ? 10.539 24.984 14.695 1 93.31 109 CYS B C 1
ATOM 4480 O O . CYS B 1 109 ? 11.055 23.875 14.781 1 93.31 109 CYS B O 1
ATOM 4482 N N . SER B 1 110 ? 9.5 25.344 15.391 1 94 110 SER B N 1
ATOM 4483 C CA . SER B 1 110 ? 8.664 24.328 16.031 1 94 110 SER B CA 1
ATOM 4484 C C . SER B 1 110 ? 7.504 23.922 15.133 1 94 110 SER B C 1
ATOM 4486 O O . SER B 1 110 ? 6.734 23.031 15.469 1 94 110 SER B O 1
ATOM 4488 N N . PHE B 1 111 ? 7.359 24.609 14.039 1 94.38 111 PHE B N 1
ATOM 4489 C CA . PHE B 1 111 ? 6.48 24.141 12.969 1 94.38 111 PHE B CA 1
ATOM 4490 C C . PHE B 1 111 ? 6.996 24.594 11.609 1 94.38 111 PHE B C 1
ATOM 4492 O O . PHE B 1 111 ? 7.797 25.531 11.523 1 94.38 111 PHE B O 1
ATOM 4499 N N . ILE B 1 112 ? 6.566 23.938 10.531 1 93.81 112 ILE B N 1
ATOM 4500 C CA . ILE B 1 112 ? 6.949 24.297 9.172 1 93.81 112 ILE B CA 1
ATOM 4501 C C . ILE B 1 112 ? 5.719 24.312 8.273 1 93.81 112 ILE B C 1
ATOM 4503 O O . ILE B 1 112 ? 4.695 23.719 8.602 1 93.81 112 ILE B O 1
ATOM 4507 N N . PHE B 1 113 ? 5.887 25.094 7.191 1 91.12 113 PHE B N 1
ATOM 4508 C CA . PHE B 1 113 ? 4.836 25.141 6.18 1 91.12 113 PHE B CA 1
ATOM 4509 C C . PHE B 1 113 ? 5.055 24.062 5.125 1 91.12 113 PHE B C 1
ATOM 4511 O O . PHE B 1 113 ? 6.141 23.953 4.555 1 91.12 113 PHE B O 1
ATOM 4518 N N . PRO B 1 114 ? 4.039 23.25 4.887 1 93.44 114 PRO B N 1
ATOM 4519 C CA . PRO B 1 114 ? 4.148 22.234 3.84 1 93.44 114 PRO B CA 1
ATOM 4520 C C . PRO B 1 114 ? 3.799 22.766 2.453 1 93.44 114 PRO B C 1
ATOM 4522 O O . PRO B 1 114 ? 3.348 23.906 2.328 1 93.44 114 PRO B O 1
ATOM 4525 N N . ALA B 1 115 ? 4.152 22 1.427 1 90.44 115 ALA B N 1
ATOM 4526 C CA . ALA B 1 115 ? 3.529 22.219 0.124 1 90.44 115 ALA B CA 1
ATOM 4527 C C . ALA B 1 115 ? 2.043 21.875 0.159 1 90.44 115 ALA B C 1
ATOM 4529 O O . ALA B 1 115 ? 1.642 20.906 0.799 1 90.44 115 ALA B O 1
ATOM 4530 N N . ILE B 1 116 ? 1.209 22.719 -0.53 1 89.44 116 ILE B N 1
ATOM 4531 C CA . ILE B 1 116 ? -0.234 22.547 -0.392 1 89.44 116 ILE B CA 1
ATOM 4532 C C . ILE B 1 116 ? -0.865 22.359 -1.77 1 89.44 116 ILE B C 1
ATOM 4534 O O . ILE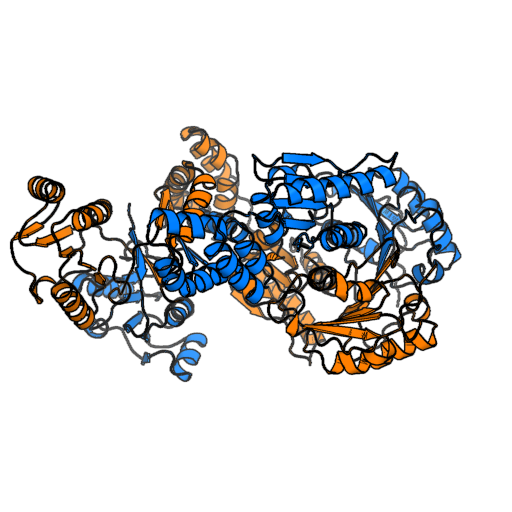 B 1 116 ? -0.504 23.062 -2.723 1 89.44 116 ILE B O 1
ATOM 4538 N N . ILE B 1 117 ? -1.648 21.359 -1.946 1 86.44 117 ILE B N 1
ATOM 4539 C CA . ILE B 1 117 ? -2.598 21.234 -3.047 1 86.44 117 ILE B CA 1
ATOM 4540 C C . ILE B 1 117 ? -3.988 21.656 -2.582 1 86.44 117 ILE B C 1
ATOM 4542 O O . ILE B 1 117 ? -4.57 21.031 -1.695 1 86.44 117 ILE B O 1
ATOM 4546 N N . ASP B 1 118 ? -4.523 22.766 -3.229 1 84.44 118 ASP B N 1
ATOM 4547 C CA . ASP B 1 118 ? -5.77 23.359 -2.764 1 84.44 118 ASP B CA 1
ATOM 4548 C C . ASP B 1 118 ? -6.941 22.953 -3.654 1 84.44 118 ASP B C 1
ATOM 4550 O O . ASP B 1 118 ? -7.07 23.438 -4.781 1 84.44 118 ASP B O 1
ATOM 4554 N N . ARG B 1 119 ? -7.73 22.031 -3.217 1 85.56 119 ARG B N 1
ATOM 4555 C CA . ARG B 1 119 ? -9.055 21.672 -3.727 1 85.56 119 ARG B CA 1
ATOM 4556 C C . ARG B 1 119 ? -10.133 21.953 -2.684 1 85.56 119 ARG B C 1
ATOM 4558 O O . ARG B 1 119 ? -10.953 21.078 -2.393 1 85.56 119 ARG B O 1
ATOM 4565 N N . ASN B 1 120 ? -10.195 23.156 -2.262 1 83.62 120 ASN B N 1
ATOM 4566 C CA . ASN B 1 120 ? -11.047 23.531 -1.138 1 83.62 120 ASN B CA 1
ATOM 4567 C C . ASN B 1 120 ? -12.453 22.969 -1.29 1 83.62 120 ASN B C 1
ATOM 4569 O O . ASN B 1 120 ? -13.078 23.125 -2.34 1 83.62 120 ASN B O 1
ATOM 4573 N N . PRO B 1 121 ? -12.961 22.188 -0.237 1 91.12 121 PRO B N 1
ATOM 4574 C CA . PRO B 1 121 ? -12.469 22.062 1.137 1 91.12 121 PRO B CA 1
ATOM 4575 C C . PRO B 1 121 ? -11.469 20.922 1.305 1 91.12 121 PRO B C 1
ATOM 4577 O O . PRO B 1 121 ? -10.992 20.672 2.416 1 91.12 121 PRO B O 1
ATOM 4580 N N . ILE B 1 122 ? -11.141 20.234 0.212 1 91 122 ILE B N 1
ATOM 4581 C CA . ILE B 1 122 ? -10.109 19.203 0.271 1 91 122 ILE B CA 1
ATOM 4582 C C . ILE B 1 122 ? -8.734 19.844 0.16 1 91 122 ILE B C 1
ATOM 4584 O O . ILE B 1 122 ? -8.438 20.531 -0.814 1 91 122 ILE B O 1
ATOM 4588 N N . LEU B 1 123 ? -7.969 19.703 1.124 1 92.38 123 LEU B N 1
ATOM 4589 C CA . LEU B 1 123 ? -6.594 20.188 1.113 1 92.38 123 LEU B CA 1
ATOM 4590 C C . LEU B 1 123 ? -5.605 19.047 1.316 1 92.38 123 LEU B C 1
ATOM 4592 O O . LEU B 1 123 ? -5.836 18.156 2.135 1 92.38 123 LEU B O 1
ATOM 4596 N N . ILE B 1 124 ? -4.598 19 0.553 1 93.69 124 ILE B N 1
ATOM 4597 C CA . ILE B 1 124 ? -3.508 18.047 0.691 1 93.69 124 ILE B CA 1
ATOM 4598 C C . ILE B 1 124 ? -2.207 18.781 0.998 1 93.69 124 ILE B C 1
ATOM 4600 O O . ILE B 1 124 ? -1.875 19.766 0.337 1 93.69 124 ILE B O 1
ATOM 4604 N N . ALA B 1 125 ? -1.557 18.375 2.006 1 94.88 125 ALA B N 1
ATOM 4605 C CA . ALA B 1 125 ? -0.286 18.969 2.412 1 94.88 125 ALA B CA 1
ATOM 4606 C C . ALA B 1 125 ? 0.846 17.953 2.34 1 94.88 125 ALA B C 1
ATOM 4608 O O . ALA B 1 125 ? 0.662 16.781 2.693 1 94.88 125 ALA B O 1
ATOM 4609 N N . ILE B 1 126 ? 1.995 18.312 1.815 1 94.12 126 ILE B N 1
ATOM 4610 C CA . ILE B 1 126 ? 3.137 17.422 1.632 1 94.12 126 ILE B CA 1
ATOM 4611 C C . ILE B 1 126 ? 4.383 18.047 2.256 1 94.12 126 ILE B C 1
ATOM 4613 O O . ILE B 1 126 ? 4.656 19.234 2.057 1 94.12 126 ILE B O 1
ATOM 4617 N N . SER B 1 127 ? 5.164 17.312 3 1 93.5 127 SER B N 1
ATOM 4618 C CA . SER B 1 127 ? 6.402 17.797 3.592 1 93.5 127 SER B CA 1
ATOM 4619 C C . SER B 1 127 ? 7.477 16.719 3.607 1 93.5 127 SER B C 1
ATOM 4621 O O . SER B 1 127 ? 7.164 15.523 3.65 1 93.5 127 SER B O 1
ATOM 4623 N N . SER B 1 128 ? 8.695 17.047 3.49 1 90.94 128 SER B N 1
ATOM 4624 C CA . SER B 1 128 ? 9.844 16.172 3.691 1 90.94 128 SER B CA 1
ATOM 4625 C C . SER B 1 128 ? 10.633 16.562 4.934 1 90.94 128 SER B C 1
ATOM 4627 O O . SER B 1 128 ? 11.805 16.203 5.074 1 90.94 128 SER B O 1
ATOM 4629 N N . ALA B 1 129 ? 10.062 17.422 5.715 1 88.62 129 ALA B N 1
ATOM 4630 C CA . ALA B 1 129 ? 10.758 17.953 6.891 1 88.62 129 ALA B CA 1
ATOM 4631 C C . ALA B 1 129 ? 12.07 18.609 6.504 1 88.62 129 ALA B C 1
ATOM 4633 O O . ALA B 1 129 ? 13.078 18.453 7.195 1 88.62 129 ALA B O 1
ATOM 4634 N N . GLY B 1 130 ? 12.141 19.203 5.406 1 84.38 130 GLY B N 1
ATOM 4635 C CA . GLY B 1 130 ? 13.297 19.953 4.949 1 84.38 130 GLY B CA 1
ATOM 4636 C C . GLY B 1 130 ? 14.344 19.078 4.285 1 84.38 130 GLY B C 1
ATOM 4637 O O . GLY B 1 130 ? 15.328 19.578 3.736 1 84.38 130 GLY B O 1
ATOM 4638 N N . LYS B 1 131 ? 14.156 17.844 4.078 1 86.75 131 LYS B N 1
ATOM 4639 C CA . LYS B 1 131 ? 15.188 16.906 3.625 1 86.75 131 LYS B CA 1
ATOM 4640 C C . LYS B 1 131 ? 15.227 16.828 2.102 1 86.75 131 LYS B C 1
ATOM 4642 O O . LYS B 1 131 ? 16.297 16.609 1.514 1 86.75 131 LYS B O 1
ATOM 4647 N N . ALA B 1 132 ? 14.109 16.953 1.479 1 90.31 132 ALA B N 1
ATOM 4648 C CA . ALA B 1 132 ? 14.07 16.781 0.03 1 90.31 132 ALA B CA 1
ATOM 4649 C C . ALA B 1 132 ? 13.023 17.703 -0.601 1 90.31 132 ALA B C 1
ATOM 4651 O O . ALA B 1 132 ? 12.039 17.219 -1.176 1 90.31 132 ALA B O 1
ATOM 4652 N N . PRO B 1 133 ? 13.312 19 -0.634 1 86.12 133 PRO B N 1
ATOM 4653 C CA . PRO B 1 133 ? 12.328 19.953 -1.154 1 86.12 133 PRO B CA 1
ATOM 4654 C C . PRO B 1 133 ? 11.969 19.703 -2.615 1 86.12 133 PRO B C 1
ATOM 4656 O O . PRO B 1 133 ? 10.812 19.859 -3.008 1 86.12 133 PRO B O 1
ATOM 4659 N N . VAL B 1 134 ? 12.945 19.312 -3.438 1 85.94 134 VAL B N 1
ATOM 4660 C CA . VAL B 1 134 ? 12.695 19.047 -4.848 1 85.94 134 VAL B CA 1
ATOM 4661 C C . VAL B 1 134 ? 11.773 17.828 -4.988 1 85.94 134 VAL B C 1
ATOM 4663 O O . VAL B 1 134 ? 10.859 17.828 -5.816 1 85.94 134 VAL B O 1
ATOM 4666 N N . LEU B 1 135 ? 11.984 16.859 -4.207 1 90.75 135 LEU B N 1
ATOM 4667 C CA . LEU B 1 135 ? 11.125 15.68 -4.223 1 90.75 135 LEU B CA 1
ATOM 4668 C C . LEU B 1 135 ? 9.688 16.047 -3.85 1 90.75 135 LEU B C 1
ATOM 4670 O O . LEU B 1 135 ? 8.742 15.57 -4.473 1 90.75 135 LEU B O 1
ATOM 4674 N N . VAL B 1 136 ? 9.531 16.859 -2.859 1 90.12 136 VAL B N 1
ATOM 4675 C CA . VAL B 1 136 ? 8.211 17.328 -2.436 1 90.12 136 VAL B CA 1
ATOM 4676 C C . VAL B 1 136 ? 7.516 18.031 -3.6 1 90.12 136 VAL B C 1
ATOM 4678 O O . VAL B 1 136 ? 6.332 17.797 -3.855 1 90.12 136 VAL B O 1
ATOM 4681 N N . ARG B 1 137 ? 8.273 18.906 -4.25 1 83.5 137 ARG B N 1
ATOM 4682 C CA . ARG B 1 137 ? 7.715 19.609 -5.402 1 83.5 137 ARG B CA 1
ATOM 4683 C C . ARG B 1 137 ? 7.258 18.625 -6.477 1 83.5 137 ARG B C 1
ATOM 4685 O O . ARG B 1 137 ? 6.164 18.766 -7.023 1 83.5 137 ARG B O 1
ATOM 4692 N N . MET B 1 138 ? 8.008 17.656 -6.715 1 83.94 138 MET B N 1
ATOM 4693 C CA . MET B 1 138 ? 7.695 16.656 -7.73 1 83.94 138 MET B CA 1
ATOM 4694 C C . MET B 1 138 ? 6.453 15.859 -7.34 1 83.94 138 MET B C 1
ATOM 4696 O O . MET B 1 138 ? 5.578 15.617 -8.172 1 83.94 138 MET B O 1
ATOM 4700 N N . ILE B 1 139 ? 6.387 15.422 -6.133 1 90 139 ILE B N 1
ATOM 4701 C CA . ILE B 1 139 ? 5.227 14.695 -5.633 1 90 139 ILE B CA 1
ATOM 4702 C C . ILE B 1 139 ? 3.98 15.57 -5.738 1 90 139 ILE B C 1
ATOM 4704 O O . ILE B 1 139 ? 2.928 15.109 -6.188 1 90 139 ILE B O 1
ATOM 4708 N N . ARG B 1 140 ? 4.105 16.797 -5.336 1 86.44 140 ARG B N 1
ATOM 4709 C CA . ARG B 1 140 ? 2.984 17.734 -5.41 1 86.44 140 ARG B CA 1
ATOM 4710 C C . ARG B 1 140 ? 2.475 17.859 -6.84 1 86.44 140 ARG B C 1
ATOM 4712 O O . ARG B 1 140 ? 1.267 17.797 -7.082 1 86.44 140 ARG B O 1
ATOM 4719 N N . GLU B 1 141 ? 3.379 18.078 -7.758 1 75.75 141 GLU B N 1
ATOM 4720 C CA . GLU B 1 141 ? 3.008 18.234 -9.164 1 75.75 141 GLU B CA 1
ATOM 4721 C C . GLU B 1 141 ? 2.281 16.984 -9.672 1 75.75 141 GLU B C 1
ATOM 4723 O O . GLU B 1 141 ? 1.258 17.094 -10.352 1 75.75 141 GLU B O 1
ATOM 4728 N N . LYS B 1 142 ? 2.754 15.922 -9.305 1 79.81 142 LYS B N 1
ATOM 4729 C CA . LYS B 1 142 ? 2.139 14.664 -9.703 1 79.81 142 LYS B CA 1
ATOM 4730 C C . LYS B 1 142 ? 0.734 14.523 -9.125 1 79.81 142 LYS B C 1
ATOM 4732 O O . LYS B 1 142 ? -0.212 14.203 -9.844 1 79.81 142 LYS B O 1
ATOM 4737 N N . LEU B 1 143 ? 0.592 14.648 -7.863 1 85.56 143 LEU B N 1
ATOM 4738 C CA . LEU B 1 143 ? -0.697 14.508 -7.191 1 85.56 143 LEU B CA 1
ATOM 4739 C C . LEU B 1 143 ? -1.689 15.547 -7.707 1 85.56 143 LEU B C 1
ATOM 4741 O O . LEU B 1 143 ? -2.879 15.258 -7.852 1 85.56 143 LEU B O 1
ATOM 4745 N N . GLU B 1 144 ? -1.157 16.781 -7.965 1 78.12 144 GLU B N 1
ATOM 4746 C CA . GLU B 1 144 ? -2.02 17.828 -8.484 1 78.12 144 GLU B CA 1
ATOM 4747 C C . GLU B 1 144 ? -2.613 17.438 -9.836 1 78.12 144 GLU B C 1
ATOM 4749 O O . GLU B 1 144 ? -3.768 17.766 -10.133 1 78.12 144 GLU B O 1
ATOM 4754 N N . ALA B 1 145 ? -1.801 16.844 -10.633 1 68.69 145 ALA B N 1
ATOM 4755 C CA . ALA B 1 145 ? -2.254 16.391 -11.945 1 68.69 145 ALA B CA 1
ATOM 4756 C C . ALA B 1 145 ? -3.26 15.242 -11.812 1 68.69 145 ALA B C 1
ATOM 4758 O O . ALA B 1 145 ? -4.188 15.125 -12.617 1 68.69 145 ALA B O 1
ATOM 4759 N N . LEU B 1 146 ? -3.129 14.375 -10.828 1 72.88 146 LEU B N 1
ATOM 4760 C CA . LEU B 1 146 ? -3.934 13.18 -10.633 1 72.88 146 LEU B CA 1
ATOM 4761 C C . LEU B 1 146 ? -5.281 13.523 -10.008 1 72.88 146 LEU B C 1
ATOM 4763 O O . LEU B 1 146 ? -6.281 12.844 -10.258 1 72.88 146 LEU B O 1
ATOM 4767 N N . LEU B 1 147 ? -5.359 14.438 -9.141 1 79.75 147 LEU B N 1
ATOM 4768 C CA . LEU B 1 147 ? -6.551 14.75 -8.352 1 79.75 147 LEU B CA 1
ATOM 4769 C C . LEU B 1 147 ? -7.449 15.734 -9.094 1 79.75 147 LEU B C 1
ATOM 4771 O O . LEU B 1 147 ? -7.047 16.875 -9.367 1 79.75 147 LEU B O 1
ATOM 4775 N N . PRO B 1 148 ? -8.664 15.336 -9.445 1 74.44 148 PRO B N 1
ATOM 4776 C CA . PRO B 1 148 ? -9.57 16.203 -10.195 1 74.44 148 PRO B CA 1
ATOM 4777 C C . PRO B 1 148 ? -9.883 17.516 -9.461 1 74.44 148 PRO B C 1
ATOM 4779 O O . PRO B 1 148 ? -9.922 17.531 -8.227 1 74.44 148 PRO B O 1
ATOM 4782 N N . THR B 1 149 ? -10.219 18.641 -10.133 1 75.94 149 THR B N 1
ATOM 4783 C CA . THR B 1 149 ? -10.57 19.938 -9.562 1 75.94 149 THR B CA 1
ATOM 4784 C C . THR B 1 149 ? -11.969 19.906 -8.961 1 75.94 149 THR B C 1
ATOM 4786 O O . THR B 1 149 ? -12.328 20.766 -8.156 1 75.94 149 THR B O 1
ATOM 4789 N N . SER B 1 150 ? -12.734 18.875 -9.383 1 80.75 150 SER B N 1
ATOM 4790 C CA . SER B 1 150 ? -14.117 18.781 -8.922 1 80.75 150 SER B CA 1
ATOM 4791 C C . SER B 1 150 ? -14.188 18.234 -7.5 1 80.75 150 SER B C 1
ATOM 4793 O O . SER B 1 150 ? -15.266 18.203 -6.898 1 80.75 150 SER B O 1
ATOM 4795 N N . LEU B 1 151 ? -13.109 17.703 -6.969 1 86.06 151 LEU B N 1
ATOM 4796 C CA . LEU B 1 151 ? -13.086 17.109 -5.629 1 86.06 151 LEU B CA 1
ATOM 4797 C C . LEU B 1 151 ? -13.68 18.078 -4.609 1 86.06 151 LEU B C 1
ATOM 4799 O O . LEU B 1 151 ? -14.43 17.672 -3.721 1 86.06 151 LEU B O 1
ATOM 4803 N N . GLY B 1 152 ? -13.289 19.391 -4.723 1 87.5 152 GLY B N 1
ATOM 4804 C CA . GLY B 1 152 ? -13.812 20.391 -3.803 1 87.5 152 GLY B CA 1
ATOM 4805 C C . GLY B 1 152 ? -15.328 20.516 -3.85 1 87.5 152 GLY B C 1
ATOM 4806 O O . GLY B 1 152 ? -15.984 20.547 -2.807 1 87.5 152 GLY B O 1
ATOM 4807 N N . THR B 1 153 ? -15.828 20.562 -5.043 1 87.25 153 THR B N 1
ATOM 4808 C CA . THR B 1 153 ? -17.266 20.672 -5.227 1 87.25 153 THR B CA 1
ATOM 4809 C C . THR B 1 153 ? -17.984 19.438 -4.668 1 87.25 153 THR B C 1
ATOM 4811 O O . THR B 1 153 ? -19.016 19.547 -4.008 1 87.25 153 THR B O 1
ATOM 4814 N N . MET B 1 154 ? -17.406 18.281 -4.918 1 89.62 154 MET B N 1
ATOM 4815 C CA . MET B 1 154 ? -17.969 17.047 -4.379 1 89.62 154 MET B CA 1
ATOM 4816 C C . MET B 1 154 ? -18.016 17.078 -2.855 1 89.62 154 MET B C 1
ATOM 4818 O O . MET B 1 154 ? -19.031 16.734 -2.256 1 89.62 154 MET B O 1
ATOM 4822 N N . ALA B 1 155 ? -16.953 17.422 -2.309 1 91.38 155 ALA B N 1
ATOM 4823 C CA . ALA B 1 155 ? -16.859 17.484 -0.851 1 91.38 155 ALA B CA 1
ATOM 4824 C C . ALA B 1 155 ? -17.844 18.5 -0.281 1 91.38 155 ALA B C 1
ATOM 4826 O O . ALA B 1 155 ? -18.469 18.266 0.763 1 91.38 155 ALA B O 1
ATOM 4827 N N . THR B 1 156 ? -18 19.625 -0.938 1 90.94 156 THR B N 1
ATOM 4828 C CA . THR B 1 156 ? -18.922 20.672 -0.501 1 90.94 156 THR B CA 1
ATOM 4829 C C . THR B 1 156 ? -20.359 20.156 -0.501 1 90.94 156 THR B C 1
ATOM 4831 O O . THR B 1 156 ? -21.094 20.359 0.467 1 90.94 156 THR B O 1
ATOM 4834 N N . ILE B 1 157 ? -20.703 19.547 -1.6 1 92 157 ILE B N 1
ATOM 4835 C CA . ILE B 1 157 ? -22.047 18.984 -1.698 1 92 157 ILE B CA 1
ATOM 4836 C C . ILE B 1 157 ? -22.234 17.922 -0.62 1 92 157 ILE B C 1
ATOM 4838 O O . ILE B 1 157 ? -23.266 17.906 0.059 1 92 157 ILE B O 1
ATOM 4842 N N . ALA B 1 158 ? -21.297 17.078 -0.456 1 92.75 158 ALA B N 1
ATOM 4843 C CA . ALA B 1 158 ? -21.375 16.031 0.567 1 92.75 158 ALA B CA 1
ATOM 4844 C C . ALA B 1 158 ? -21.578 16.641 1.952 1 92.75 158 ALA B C 1
ATOM 4846 O O . ALA B 1 158 ? -22.375 16.141 2.75 1 92.75 158 ALA B O 1
ATOM 4847 N N . GLY B 1 159 ? -20.891 17.734 2.268 1 91.38 159 GLY B N 1
ATOM 4848 C CA . GLY B 1 159 ? -21.047 18.422 3.541 1 91.38 159 GLY B CA 1
ATOM 4849 C C . GLY B 1 159 ? -22.453 18.938 3.779 1 91.38 159 GLY B C 1
ATOM 4850 O O . GLY B 1 159 ? -22.984 18.812 4.887 1 91.38 159 GLY B O 1
ATOM 4851 N N . LYS B 1 160 ? -23.078 19.406 2.74 1 92.25 160 LYS B N 1
ATOM 4852 C CA . LYS B 1 160 ? -24.438 19.922 2.832 1 92.25 160 LYS B CA 1
ATOM 4853 C C . LYS B 1 160 ? -25.438 18.797 3.025 1 92.25 160 LYS B C 1
ATOM 4855 O O . LYS B 1 160 ? -26.484 18.984 3.668 1 92.25 160 LYS B O 1
ATOM 4860 N N . TRP B 1 161 ? -25.078 17.656 2.512 1 93.56 161 TRP B N 1
ATOM 4861 C CA . TRP B 1 161 ? -26 16.531 2.514 1 93.56 161 TRP B CA 1
ATOM 4862 C C . TRP B 1 161 ? -25.797 15.664 3.748 1 93.56 161 TRP B C 1
ATOM 4864 O O . TRP B 1 161 ? -26.547 14.719 3.984 1 93.56 161 TRP B O 1
ATOM 4874 N N . ARG B 1 162 ? -24.828 16 4.531 1 90.12 162 ARG B N 1
ATOM 4875 C CA . ARG B 1 162 ? -24.422 15.148 5.641 1 90.12 162 ARG B CA 1
ATOM 4876 C C . ARG B 1 162 ? -25.594 14.898 6.594 1 90.12 162 ARG B C 1
ATOM 4878 O O . ARG B 1 162 ? -25.875 13.75 6.941 1 90.12 162 ARG B O 1
ATOM 4885 N N . ASN B 1 163 ? -26.281 15.945 6.984 1 89.81 163 ASN B N 1
ATOM 4886 C CA . ASN B 1 163 ? -27.391 15.82 7.93 1 89.81 163 ASN B CA 1
ATOM 4887 C C . ASN B 1 163 ? -28.547 15.039 7.332 1 89.81 163 ASN B C 1
ATOM 4889 O O . ASN B 1 163 ? -29.156 14.203 8.008 1 89.81 163 ASN B O 1
ATOM 4893 N N . LYS B 1 164 ? -28.844 15.305 6.141 1 92.25 164 LYS B N 1
ATOM 4894 C CA . LYS B 1 164 ? -29.922 14.594 5.449 1 92.25 164 LYS B CA 1
ATOM 4895 C C . LYS B 1 164 ? -29.641 13.102 5.375 1 92.25 164 LYS B C 1
ATOM 4897 O O . LYS B 1 164 ? -30.531 12.281 5.617 1 92.25 164 LYS B O 1
ATOM 4902 N N . VAL B 1 165 ? -28.422 12.758 5.086 1 92.31 165 VAL B N 1
ATOM 4903 C CA . VAL B 1 165 ? -28.031 11.359 4.973 1 92.31 165 VAL B CA 1
ATOM 4904 C C . VAL B 1 165 ? -28.062 10.695 6.348 1 92.31 165 VAL B C 1
ATOM 4906 O O . VAL B 1 165 ? -28.531 9.562 6.488 1 92.31 165 VAL B O 1
ATOM 4909 N N . LYS B 1 166 ? -27.625 11.43 7.402 1 89.44 166 LYS B N 1
ATOM 4910 C CA . LYS B 1 166 ? -27.625 10.914 8.766 1 89.44 166 LYS B CA 1
ATOM 4911 C C . LYS B 1 166 ? -29.047 10.641 9.258 1 89.44 166 LYS B C 1
ATOM 4913 O O . LYS B 1 166 ? -29.281 9.695 10.008 1 89.44 166 LYS B O 1
ATOM 4918 N N . GLN B 1 167 ? -29.953 11.461 8.812 1 89.88 167 GLN B N 1
ATOM 4919 C CA . GLN B 1 167 ? -31.359 11.312 9.211 1 89.88 167 GLN B CA 1
ATOM 4920 C C . GLN B 1 167 ? -31.984 10.086 8.555 1 89.88 167 GLN B C 1
ATOM 4922 O O . GLN B 1 167 ? -32.781 9.391 9.172 1 89.88 167 GLN B O 1
ATOM 4927 N N . LYS B 1 168 ? -31.562 9.789 7.445 1 90 168 LYS B N 1
ATOM 4928 C CA . LYS B 1 168 ? -32.156 8.703 6.688 1 90 168 LYS B CA 1
ATOM 4929 C C . LYS B 1 168 ? -31.438 7.379 6.941 1 90 168 LYS B C 1
ATOM 4931 O O . LYS B 1 168 ? -32.062 6.316 6.957 1 90 168 LYS B O 1
ATOM 4936 N N . LEU B 1 169 ? -30.156 7.523 7.035 1 88.5 169 LEU B N 1
ATOM 4937 C CA . LEU B 1 169 ? -29.328 6.348 7.273 1 88.5 169 LEU B CA 1
ATOM 4938 C C . LEU B 1 169 ? -28.719 6.383 8.672 1 88.5 169 LEU B C 1
ATOM 4940 O O . LEU B 1 169 ? -27.75 7.113 8.922 1 88.5 169 LEU B O 1
ATOM 4944 N N . THR B 1 170 ? -29.188 5.52 9.547 1 79.69 170 THR B N 1
ATOM 4945 C CA . THR B 1 170 ? -28.812 5.605 10.953 1 79.69 170 THR B CA 1
ATOM 4946 C C . THR B 1 170 ? -27.5 4.852 11.211 1 79.69 170 THR B C 1
ATOM 4948 O O . THR B 1 170 ? -26.75 5.207 12.117 1 79.69 170 THR B O 1
ATOM 4951 N N . GLY B 1 171 ? -27.234 3.869 10.445 1 79.75 171 GLY B N 1
ATOM 4952 C CA . GLY B 1 171 ? -26.016 3.092 10.656 1 79.75 171 GLY B CA 1
ATOM 4953 C C . GLY B 1 171 ? -24.781 3.732 10.047 1 79.75 171 GLY B C 1
ATOM 4954 O O . GLY B 1 171 ? -24.844 4.27 8.938 1 79.75 171 GLY B O 1
ATOM 4955 N N . PHE B 1 172 ? -23.719 3.844 10.805 1 77.69 172 PHE B N 1
ATOM 4956 C CA . PHE B 1 172 ? -22.453 4.406 10.344 1 77.69 172 PHE B CA 1
ATOM 4957 C C . PHE B 1 172 ? -22 3.736 9.047 1 77.69 172 PHE B C 1
ATOM 4959 O O . PHE B 1 172 ? -21.609 4.414 8.102 1 77.69 172 PHE B O 1
ATOM 4966 N N . GLN B 1 173 ? -22.172 2.512 9.023 1 76.56 173 GLN B N 1
ATOM 4967 C CA . GLN B 1 173 ? -21.719 1.766 7.855 1 76.56 173 GLN B CA 1
ATOM 4968 C C . GLN B 1 173 ? -22.547 2.104 6.625 1 76.56 173 GLN B C 1
ATOM 4970 O O . GLN B 1 173 ? -22.016 2.211 5.52 1 76.56 173 GLN B O 1
ATOM 4975 N N . ALA B 1 174 ? -23.828 2.164 6.895 1 80.69 174 ALA B N 1
ATOM 4976 C CA . ALA B 1 174 ? -24.719 2.514 5.793 1 80.69 174 ALA B CA 1
ATOM 4977 C C . ALA B 1 174 ? -24.375 3.885 5.219 1 80.69 174 ALA B C 1
ATOM 4979 O O . ALA B 1 174 ? -24.375 4.074 4 1 80.69 174 ALA B O 1
ATOM 4980 N N . ARG B 1 175 ? -24.031 4.789 6.074 1 85.62 175 ARG B N 1
ATOM 4981 C CA . ARG B 1 175 ? -23.672 6.133 5.637 1 85.62 175 ARG B CA 1
ATOM 4982 C C . ARG B 1 175 ? -22.359 6.117 4.863 1 85.62 175 ARG B C 1
ATOM 4984 O O . ARG B 1 175 ? -22.234 6.777 3.828 1 85.62 175 ARG B O 1
ATOM 4991 N N . CYS B 1 176 ? -21.406 5.348 5.34 1 85.75 176 CYS B N 1
ATOM 4992 C CA . CYS B 1 176 ? -20.109 5.234 4.656 1 85.75 176 CYS B CA 1
ATOM 4993 C C . CYS B 1 176 ? -20.281 4.629 3.27 1 85.75 176 CYS B C 1
ATOM 4995 O O . CYS B 1 176 ? -19.734 5.141 2.291 1 85.75 176 CYS B O 1
ATOM 4997 N N . ARG B 1 177 ? -21.062 3.617 3.201 1 81.94 177 ARG B N 1
ATOM 4998 C CA . ARG B 1 177 ? -21.312 2.961 1.923 1 81.94 177 ARG B CA 1
ATOM 4999 C C . ARG B 1 177 ? -22.016 3.902 0.955 1 81.94 177 ARG B C 1
ATOM 5001 O O . ARG B 1 177 ? -21.719 3.912 -0.241 1 81.94 177 ARG B O 1
ATOM 5008 N N . PHE B 1 178 ? -23.062 4.652 1.515 1 88.25 178 PHE B N 1
ATOM 5009 C CA . PHE B 1 178 ? -23.781 5.633 0.706 1 88.25 178 PHE B CA 1
ATOM 5010 C C . PHE B 1 178 ? -22.812 6.602 0.043 1 88.25 178 PHE B C 1
ATOM 5012 O O . PHE B 1 178 ? -22.859 6.812 -1.17 1 88.25 178 PHE B O 1
ATOM 5019 N N . TRP B 1 179 ? -21.859 7.082 0.748 1 89 179 TRP B N 1
ATOM 5020 C CA . TRP B 1 179 ? -20.922 8.094 0.25 1 89 179 TRP B CA 1
ATOM 5021 C C . TRP B 1 179 ? -19.875 7.465 -0.663 1 89 179 TRP B C 1
ATOM 5023 O O . TRP B 1 179 ? -19.484 8.055 -1.673 1 89 179 TRP B O 1
ATOM 5033 N N . GLU B 1 180 ? -19.391 6.309 -0.315 1 85.81 180 GLU B N 1
ATOM 5034 C CA . GLU B 1 180 ? -18.438 5.609 -1.173 1 85.81 180 GLU B CA 1
ATOM 5035 C C . GLU B 1 180 ? -19 5.391 -2.57 1 85.81 180 GLU B C 1
ATOM 5037 O O . GLU B 1 180 ? -18.328 5.633 -3.57 1 85.81 180 GLU B O 1
ATOM 5042 N N . GLN B 1 181 ? -20.172 4.895 -2.555 1 80.88 181 GLN B N 1
ATOM 5043 C CA . GLN B 1 181 ? -20.844 4.688 -3.83 1 80.88 181 GLN B CA 1
ATOM 5044 C C . GLN B 1 181 ? -21.031 6.004 -4.578 1 80.88 181 GLN B C 1
ATOM 5046 O O . GLN B 1 181 ? -20.859 6.062 -5.797 1 80.88 181 GLN B O 1
ATOM 5051 N N . ALA B 1 182 ? -21.453 6.93 -3.838 1 85.62 182 ALA B N 1
ATOM 5052 C CA . ALA B 1 182 ? -21.672 8.242 -4.449 1 85.62 182 ALA B CA 1
ATOM 5053 C C . ALA B 1 182 ? -20.375 8.789 -5.051 1 85.62 182 ALA B C 1
ATOM 5055 O O . ALA B 1 182 ? -20.359 9.227 -6.203 1 85.62 182 ALA B O 1
ATOM 5056 N N . PHE B 1 183 ? -19.25 8.641 -4.348 1 86.81 183 PHE B N 1
ATOM 5057 C CA . PHE B 1 183 ? -18 9.273 -4.742 1 86.81 183 PHE B CA 1
ATOM 5058 C C . PHE B 1 183 ? -17.328 8.477 -5.855 1 86.81 183 PHE B C 1
ATOM 5060 O O . PHE B 1 183 ? -16.406 8.969 -6.504 1 86.81 183 PHE B O 1
ATOM 5067 N N . SER B 1 184 ? -17.75 7.363 -6.082 1 77.12 184 SER B N 1
ATOM 5068 C CA . SER B 1 184 ? -17.188 6.531 -7.145 1 77.12 184 SER B CA 1
ATOM 5069 C C . SER B 1 184 ? -18.203 6.312 -8.266 1 77.12 184 SER B C 1
ATOM 5071 O O . SER B 1 184 ? -17.969 5.508 -9.172 1 77.12 184 SER B O 1
ATOM 5073 N N . GLY B 1 185 ? -19.359 6.957 -8.188 1 75.88 185 GLY B N 1
ATOM 5074 C CA . GLY B 1 185 ? -20.453 6.676 -9.109 1 75.88 185 GLY B CA 1
ATOM 5075 C C . GLY B 1 185 ? -20.875 7.891 -9.922 1 75.88 185 GLY B C 1
ATOM 5076 O O . GLY B 1 185 ? -20.047 8.742 -10.25 1 75.88 185 GLY B O 1
ATOM 5077 N N . LYS B 1 186 ? -22.172 7.781 -10.336 1 76.56 186 LYS B N 1
ATOM 5078 C CA . LYS B 1 186 ? -22.75 8.781 -11.227 1 76.56 186 LYS B CA 1
ATOM 5079 C C . LYS B 1 186 ? -22.688 10.172 -10.602 1 76.56 186 LYS B C 1
ATOM 5081 O O . LYS B 1 186 ? -22.5 11.164 -11.305 1 76.56 186 LYS B O 1
ATOM 5086 N N . PHE B 1 187 ? -22.891 10.297 -9.312 1 88.19 187 PHE B N 1
ATOM 5087 C CA . PHE B 1 187 ? -22.797 11.578 -8.617 1 88.19 187 PHE B CA 1
ATOM 5088 C C . PHE B 1 187 ? -21.453 12.25 -8.922 1 88.19 187 PHE B C 1
ATOM 5090 O O . PHE B 1 187 ? -21.422 13.422 -9.305 1 88.19 187 PHE B O 1
ATOM 5097 N N . ALA B 1 188 ? -20.359 11.461 -8.82 1 81.12 188 ALA B N 1
ATOM 5098 C CA . ALA B 1 188 ? -19.031 12 -9.039 1 81.12 188 ALA B CA 1
ATOM 5099 C C . ALA B 1 188 ? -18.859 12.477 -10.484 1 81.12 188 ALA B C 1
ATOM 5101 O O . ALA B 1 188 ? -18.312 13.555 -10.727 1 81.12 188 ALA B O 1
ATOM 5102 N N . SER B 1 189 ? -19.312 11.711 -11.406 1 74.81 189 SER B N 1
ATOM 5103 C CA . SER B 1 189 ? -19.219 12.055 -12.82 1 74.81 189 SER B CA 1
ATOM 5104 C C . SER B 1 189 ? -20.016 13.32 -13.141 1 74.81 189 SER B C 1
ATOM 5106 O O . SER B 1 189 ? -19.547 14.164 -13.914 1 74.81 189 SER B O 1
ATOM 5108 N N . LEU B 1 190 ? -21.203 13.438 -12.578 1 78.31 190 LEU B N 1
ATOM 5109 C CA . LEU B 1 190 ? -22.047 14.602 -12.797 1 78.31 190 LEU B CA 1
ATOM 5110 C C . LEU B 1 190 ? -21.406 15.859 -12.234 1 78.31 190 LEU B C 1
ATOM 5112 O O . LEU B 1 190 ? -21.438 16.922 -12.859 1 78.31 190 LEU B O 1
ATOM 5116 N N . VAL B 1 191 ? -20.797 15.812 -11.07 1 84.75 191 VAL B N 1
ATOM 5117 C CA . VAL B 1 191 ? -20.109 16.953 -10.484 1 84.75 191 VAL B CA 1
ATOM 5118 C C . VAL B 1 191 ? -18.938 17.359 -11.375 1 84.75 191 VAL B C 1
ATOM 5120 O O . VAL B 1 191 ? -18.719 18.547 -11.625 1 84.75 191 VAL B O 1
ATOM 5123 N N . ALA B 1 192 ? -18.188 16.391 -11.844 1 75.06 192 ALA B N 1
ATOM 5124 C CA . ALA B 1 192 ? -17.016 16.641 -12.688 1 75.06 192 ALA B CA 1
ATOM 5125 C C . ALA B 1 192 ? -17.422 17.344 -13.984 1 75.06 192 ALA B C 1
ATOM 5127 O O . ALA B 1 192 ? -16.672 18.156 -14.523 1 75.06 192 ALA B O 1
ATOM 5128 N N . SER B 1 193 ? -18.672 17.047 -14.422 1 72.25 193 SER B N 1
ATOM 5129 C CA . SER B 1 193 ? -19.172 17.641 -15.656 1 72.25 193 SER B CA 1
ATOM 5130 C C . SER B 1 193 ? -19.891 18.953 -15.383 1 72.25 193 SER B C 1
ATOM 5132 O O . SER B 1 193 ? -20.453 19.562 -16.297 1 72.25 193 SER B O 1
ATOM 5134 N N . GLY B 1 194 ? -19.953 19.359 -14.156 1 78 194 GLY B N 1
ATOM 5135 C CA . GLY B 1 194 ? -20.547 20.625 -13.797 1 78 194 GLY B CA 1
ATOM 5136 C C . GLY B 1 194 ? -22.062 20.578 -13.711 1 78 194 GLY B C 1
ATOM 5137 O O . GLY B 1 194 ? -22.719 21.609 -13.664 1 78 194 GLY B O 1
ATOM 5138 N N . GLN B 1 195 ? -22.656 19.406 -13.812 1 82.56 195 GLN B N 1
ATOM 5139 C CA . GLN B 1 195 ? -24.094 19.234 -13.711 1 82.56 195 GLN B CA 1
ATOM 5140 C C . GLN B 1 195 ? -24.531 19.047 -12.258 1 82.56 195 GLN B C 1
ATOM 5142 O O . GLN B 1 195 ? -25 17.984 -11.875 1 82.56 195 GLN B O 1
ATOM 5147 N N . LEU B 1 196 ? -24.547 20.125 -11.492 1 88.38 196 LEU B N 1
ATOM 5148 C CA . LEU B 1 196 ? -24.656 20.078 -10.039 1 88.38 196 LEU B CA 1
ATOM 5149 C C . LEU B 1 196 ? -26.094 19.797 -9.617 1 88.38 196 LEU B C 1
ATOM 5151 O O . LEU B 1 196 ? -26.312 19.109 -8.609 1 88.38 196 LEU B O 1
ATOM 5155 N N . ILE B 1 197 ? -27.094 20.266 -10.32 1 86.62 197 ILE B N 1
ATOM 5156 C CA . ILE B 1 197 ? -28.484 20 -10 1 86.62 197 ILE B CA 1
ATOM 5157 C C . ILE B 1 197 ? -28.781 18.516 -10.172 1 86.62 197 ILE B C 1
ATOM 5159 O O . ILE B 1 197 ? -29.375 17.891 -9.297 1 86.62 197 ILE B O 1
ATOM 5163 N N . GLN B 1 198 ? -28.344 18.031 -11.25 1 85.06 198 GLN B N 1
ATOM 5164 C CA . GLN B 1 198 ? -28.516 16.594 -11.508 1 85.06 198 GLN B CA 1
ATOM 5165 C C . GLN B 1 198 ? -27.75 15.758 -10.5 1 85.06 198 GLN B C 1
ATOM 5167 O O . GLN B 1 198 ? -28.203 14.68 -10.109 1 85.06 198 GLN B O 1
ATOM 5172 N N . ALA B 1 199 ? -26.547 16.25 -10.141 1 88.38 199 ALA B N 1
ATOM 5173 C CA . ALA B 1 199 ? -25.734 15.531 -9.148 1 88.38 199 ALA B CA 1
ATOM 5174 C C . ALA B 1 199 ? -26.484 15.406 -7.828 1 88.38 199 ALA B C 1
ATOM 5176 O O . ALA B 1 199 ? -26.5 14.328 -7.219 1 88.38 199 ALA B O 1
ATOM 5177 N N . GLN B 1 200 ? -27.109 16.438 -7.344 1 91.44 200 GLN B N 1
ATOM 5178 C CA . GLN B 1 200 ? -27.844 16.406 -6.086 1 91.44 200 GLN B CA 1
ATOM 5179 C C . GLN B 1 200 ? -29.094 15.555 -6.211 1 91.44 200 GLN B C 1
ATOM 5181 O O . GLN B 1 200 ? -29.469 14.852 -5.266 1 91.44 200 GLN B O 1
ATOM 5186 N N . ALA B 1 201 ? -29.719 15.57 -7.41 1 88.69 201 ALA B N 1
ATOM 5187 C CA . ALA B 1 201 ? -30.859 14.695 -7.668 1 88.69 201 ALA B CA 1
ATOM 5188 C C . ALA B 1 201 ? -30.453 13.227 -7.594 1 88.69 201 ALA B C 1
ATOM 5190 O O . ALA B 1 201 ? -31.203 12.391 -7.105 1 88.69 201 ALA B O 1
ATOM 5191 N N . GLN B 1 202 ? -29.312 12.984 -8.102 1 87.38 202 GLN B N 1
ATOM 5192 C CA . GLN B 1 202 ? -28.781 11.625 -8.039 1 87.38 202 GLN B CA 1
ATOM 5193 C C . GLN B 1 202 ? -28.578 11.18 -6.594 1 87.38 202 GLN B C 1
ATOM 5195 O O . GLN B 1 202 ? -28.844 10.031 -6.25 1 87.38 202 GLN B O 1
ATOM 5200 N N . LEU B 1 203 ? -28.031 11.961 -5.699 1 90.56 203 LEU B N 1
ATOM 5201 C CA . LEU B 1 203 ? -27.859 11.648 -4.281 1 90.56 203 LEU B CA 1
ATOM 5202 C C . LEU B 1 203 ? -29.203 11.336 -3.631 1 90.56 203 LEU B C 1
ATOM 5204 O O . LEU B 1 203 ? -29.312 10.414 -2.82 1 90.56 203 LEU B O 1
ATOM 5208 N N . GLU B 1 204 ? -30.234 12.109 -3.984 1 91.5 204 GLU B N 1
ATOM 5209 C CA . GLU B 1 204 ? -31.562 11.906 -3.438 1 91.5 204 GLU B CA 1
ATOM 5210 C C . GLU B 1 204 ? -32.125 10.539 -3.828 1 91.5 204 GLU B C 1
ATOM 5212 O O . GLU B 1 204 ? -32.688 9.836 -2.996 1 91.5 204 GLU B O 1
ATOM 5217 N N . GLN B 1 205 ? -31.969 10.227 -5.031 1 86.88 205 GLN B N 1
ATOM 5218 C CA . GLN B 1 205 ? -32.438 8.938 -5.527 1 86.88 205 GLN B CA 1
ATOM 5219 C C . GLN B 1 205 ? -31.719 7.785 -4.824 1 86.88 205 GLN B C 1
ATOM 5221 O O . GLN B 1 205 ? -32.344 6.805 -4.43 1 86.88 205 GLN B O 1
ATOM 5226 N N . GLN B 1 206 ? -30.391 7.895 -4.652 1 85.38 206 GLN B N 1
ATOM 5227 C CA . GLN B 1 206 ? -29.609 6.863 -3.986 1 85.38 206 GLN B CA 1
ATOM 5228 C C . GLN B 1 206 ? -30 6.723 -2.521 1 85.38 206 GLN B C 1
ATOM 5230 O O . GLN B 1 206 ? -30.016 5.617 -1.979 1 85.38 206 GLN B O 1
ATOM 5235 N N . LEU B 1 207 ? -30.219 7.789 -1.811 1 88.69 207 LEU B N 1
ATOM 5236 C CA . LEU B 1 207 ? -30.578 7.809 -0.396 1 88.69 207 LEU B CA 1
ATOM 5237 C C . LEU B 1 207 ? -31.953 7.168 -0.172 1 88.69 207 LEU B C 1
ATOM 5239 O O . LEU B 1 207 ? -32.188 6.559 0.873 1 88.69 207 LEU B O 1
ATOM 5243 N N . SER B 1 208 ? -32.875 7.254 -1.01 1 85.88 208 SER B N 1
ATOM 5244 C CA . SER B 1 208 ? -34.219 6.703 -0.895 1 85.88 208 SER B CA 1
ATOM 5245 C C . SER B 1 208 ? -34.219 5.188 -1.075 1 85.88 208 SER B C 1
ATOM 5247 O O . SER B 1 208 ? -35.125 4.5 -0.596 1 85.88 208 SER B O 1
ATOM 5249 N N . HIS B 1 209 ? -33.25 4.492 -1.525 1 76.94 209 HIS B N 1
ATOM 5250 C CA . HIS B 1 209 ? -33.125 3.051 -1.716 1 76.94 209 HIS B CA 1
ATOM 5251 C C . HIS B 1 209 ? -31.766 2.545 -1.247 1 76.94 209 HIS B C 1
ATOM 5253 O O . HIS B 1 209 ? -30.969 2.051 -2.051 1 76.94 209 HIS B O 1
ATOM 5259 N N . PRO B 1 210 ? -31.703 2.68 0.333 1 63.97 210 PRO B N 1
ATOM 5260 C CA . PRO B 1 210 ? -30.375 2.285 0.794 1 63.97 210 PRO B CA 1
ATOM 5261 C C . PRO B 1 210 ? -30.219 0.771 0.913 1 63.97 210 PRO B C 1
ATOM 5263 O O . PRO B 1 210 ? -31.188 0.062 1.172 1 63.97 210 PRO B O 1
ATOM 5266 N N . ASP B 1 211 ? -29.203 0.166 0.607 1 55.62 211 ASP B N 1
ATOM 5267 C CA . ASP B 1 211 ? -28.922 -1.257 0.775 1 55.62 211 ASP B CA 1
ATOM 5268 C C . ASP B 1 211 ? -28.641 -1.592 2.238 1 55.62 211 ASP B C 1
ATOM 5270 O O . ASP B 1 211 ? -28.109 -0.761 2.982 1 55.62 211 ASP B O 1
ATOM 5274 N N . SER B 1 212 ? -29.453 -2.502 3.104 1 55.56 212 SER B N 1
ATOM 5275 C CA . SER B 1 212 ? -29.266 -2.996 4.465 1 55.56 212 SER B CA 1
ATOM 5276 C C . SER B 1 212 ? -27.828 -3.467 4.688 1 55.56 212 SER B C 1
ATOM 5278 O O . SER B 1 212 ? -27.281 -4.188 3.857 1 55.56 212 SER B O 1
ATOM 5280 N N . PRO B 1 213 ? -27.219 -2.98 5.871 1 58.16 213 PRO B N 1
ATOM 5281 C CA . PRO B 1 213 ? -25.781 -3.256 5.984 1 58.16 213 PRO B CA 1
ATOM 5282 C C . PRO B 1 213 ? -25.484 -4.672 6.48 1 58.16 213 PRO B C 1
ATOM 5284 O O . PRO B 1 213 ? -25.938 -5.055 7.562 1 58.16 213 PRO B O 1
ATOM 5287 N N . GLN B 1 214 ? -25.531 -5.711 5.805 1 71.5 214 GLN B N 1
ATOM 5288 C CA . GLN B 1 214 ? -25.016 -7.027 6.176 1 71.5 214 GLN B CA 1
ATOM 5289 C C . GLN B 1 214 ? -23.5 -7.031 6.242 1 71.5 214 GLN B C 1
ATOM 5291 O O . GLN B 1 214 ? -22.828 -6.43 5.395 1 71.5 214 GLN B O 1
ATOM 5296 N N . GLY B 1 215 ? -23 -7.461 7.621 1 82.19 215 GLY B N 1
ATOM 5297 C CA . GLY B 1 215 ? -21.547 -7.621 7.691 1 82.19 215 GLY B CA 1
ATOM 5298 C C . GLY B 1 215 ? -20.984 -8.461 6.562 1 82.19 215 GLY B C 1
ATOM 5299 O O . GLY B 1 215 ? -21.719 -9.227 5.926 1 82.19 215 GLY B O 1
ATOM 5300 N N . GLU B 1 216 ? -19.75 -8.211 6.266 1 88 216 GLU B N 1
ATOM 5301 C CA . GLU B 1 216 ? -19.109 -8.961 5.176 1 88 216 GLU B CA 1
ATOM 5302 C C . GLU B 1 216 ? -17.672 -9.32 5.52 1 88 216 GLU B C 1
ATOM 5304 O O . GLU B 1 216 ? -17.078 -8.719 6.41 1 88 216 GLU B O 1
ATOM 5309 N N . LEU B 1 217 ? -17.219 -10.375 4.922 1 93 217 LEU B N 1
ATOM 5310 C CA . LEU B 1 217 ? -15.852 -10.867 5.102 1 93 217 LEU B CA 1
ATOM 5311 C C . LEU B 1 217 ? -15.047 -10.734 3.809 1 93 217 LEU B C 1
ATOM 5313 O O . LEU B 1 217 ? -15.539 -11.078 2.732 1 93 217 LEU B O 1
ATOM 5317 N N . ALA B 1 218 ? -13.922 -10.117 3.922 1 93.06 218 ALA B N 1
ATOM 5318 C CA . ALA B 1 218 ? -12.961 -10.164 2.826 1 93.06 218 ALA B CA 1
ATOM 5319 C C . ALA B 1 218 ? -11.711 -10.945 3.23 1 93.06 218 ALA B C 1
ATOM 5321 O O . ALA B 1 218 ? -11.055 -10.617 4.219 1 93.06 218 ALA B O 1
ATOM 5322 N N . LEU B 1 219 ? -11.508 -12.039 2.592 1 96 219 LEU B N 1
ATOM 5323 C CA . LEU B 1 219 ? -10.273 -12.789 2.744 1 96 219 LEU B CA 1
ATOM 5324 C C . LEU B 1 219 ? -9.188 -12.25 1.825 1 96 219 LEU B C 1
ATOM 5326 O O . LEU B 1 219 ? -9.273 -12.391 0.603 1 96 219 LEU B O 1
ATOM 5330 N N . VAL B 1 220 ? -8.109 -11.617 2.451 1 96.12 220 VAL B N 1
ATOM 5331 C CA . VAL B 1 220 ? -7.156 -10.844 1.66 1 96.12 220 VAL B CA 1
ATOM 5332 C C . VAL B 1 220 ? -5.754 -11.422 1.823 1 96.12 220 VAL B C 1
ATOM 5334 O O . VAL B 1 220 ? -5.312 -11.688 2.943 1 96.12 220 VAL B O 1
ATOM 5337 N N . GLY B 1 221 ? -5.062 -11.648 0.692 1 97.44 221 GLY B N 1
ATOM 5338 C CA . GLY B 1 221 ? -3.643 -11.961 0.723 1 97.44 221 GLY B CA 1
ATOM 5339 C C . GLY B 1 221 ? -2.766 -10.727 0.839 1 97.44 221 GLY B C 1
ATOM 5340 O O . GLY B 1 221 ? -2.803 -9.844 -0.024 1 97.44 221 GLY B O 1
ATOM 5341 N N . ALA B 1 222 ? -1.927 -10.68 1.83 1 95.81 222 ALA B N 1
ATOM 5342 C CA . ALA B 1 222 ? -1.067 -9.531 2.115 1 95.81 222 ALA B CA 1
ATOM 5343 C C . ALA B 1 222 ? 0.213 -9.586 1.286 1 95.81 222 ALA B C 1
ATOM 5345 O O . ALA B 1 222 ? 0.941 -8.602 1.193 1 95.81 222 ALA B O 1
ATOM 5346 N N . GLY B 1 223 ? 0.45 -10.703 0.639 1 95.75 223 GLY B N 1
ATOM 5347 C CA . GLY B 1 223 ? 1.738 -10.891 -0.009 1 95.75 223 GLY B CA 1
ATOM 5348 C C . GLY B 1 223 ? 2.824 -11.352 0.946 1 95.75 223 GLY B C 1
ATOM 5349 O O . GLY B 1 223 ? 2.551 -11.633 2.115 1 95.75 223 GLY B O 1
ATOM 5350 N N . PRO B 1 224 ? 4.055 -11.414 0.453 1 95.88 224 PRO B N 1
ATOM 5351 C CA . PRO B 1 224 ? 5.125 -12.047 1.227 1 95.88 224 PRO B CA 1
ATOM 5352 C C . PRO B 1 224 ? 5.762 -11.109 2.242 1 95.88 224 PRO B C 1
ATOM 5354 O O . PRO B 1 224 ? 6.488 -11.555 3.135 1 95.88 224 PRO B O 1
ATOM 5357 N N . GLY B 1 225 ? 5.598 -9.789 2.127 1 93 225 GLY B N 1
ATOM 5358 C CA . GLY B 1 225 ? 6.195 -8.922 3.125 1 93 225 GLY B CA 1
ATOM 5359 C C . GLY B 1 225 ? 6.301 -7.477 2.67 1 93 225 GLY B C 1
ATOM 5360 O O . GLY B 1 225 ? 5.996 -6.555 3.432 1 93 225 GLY B O 1
ATOM 5361 N N . ASP B 1 226 ? 6.758 -7.254 1.481 1 92.81 226 ASP B N 1
ATOM 5362 C CA . ASP B 1 226 ? 6.863 -5.918 0.908 1 92.81 226 ASP B CA 1
ATOM 5363 C C . ASP B 1 226 ? 5.484 -5.297 0.702 1 92.81 226 ASP B C 1
ATOM 5365 O O . ASP B 1 226 ? 4.66 -5.836 -0.041 1 92.81 226 ASP B O 1
ATOM 5369 N N . ALA B 1 227 ? 5.258 -4.145 1.313 1 91.25 227 ALA B N 1
ATOM 5370 C CA . ALA B 1 227 ? 3.969 -3.473 1.18 1 91.25 227 ALA B CA 1
ATOM 5371 C C . ALA B 1 227 ? 3.684 -3.119 -0.277 1 91.25 227 ALA B C 1
ATOM 5373 O O . ALA B 1 227 ? 2.523 -3.031 -0.685 1 91.25 227 ALA B O 1
ATOM 5374 N N . GLY B 1 228 ? 4.727 -2.939 -1.031 1 91.06 228 GLY B N 1
ATOM 5375 C CA . GLY B 1 228 ? 4.57 -2.666 -2.451 1 91.06 228 GLY B CA 1
ATOM 5376 C C . GLY B 1 228 ? 3.953 -3.822 -3.217 1 91.06 228 GLY B C 1
ATOM 5377 O O . GLY B 1 228 ? 3.49 -3.648 -4.344 1 91.06 228 GLY B O 1
ATOM 5378 N N . LEU B 1 229 ? 3.93 -5.008 -2.648 1 94.62 229 LEU B N 1
ATOM 5379 C CA . LEU B 1 229 ? 3.404 -6.18 -3.344 1 94.62 229 LEU B CA 1
ATOM 5380 C C . LEU B 1 229 ? 1.953 -6.438 -2.951 1 94.62 229 LEU B C 1
ATOM 5382 O O . LEU B 1 229 ? 1.337 -7.395 -3.432 1 94.62 229 LEU B O 1
ATOM 5386 N N . LEU B 1 230 ? 1.384 -5.566 -2.072 1 93.62 230 LEU B N 1
ATOM 5387 C CA . LEU B 1 230 ? -0.061 -5.586 -1.867 1 93.62 230 LEU B CA 1
ATOM 5388 C C . LEU B 1 230 ? -0.797 -5.211 -3.148 1 93.62 230 LEU B C 1
ATOM 5390 O O . LEU B 1 230 ? -0.364 -4.316 -3.881 1 93.62 230 LEU B O 1
ATOM 5394 N N . THR B 1 231 ? -1.896 -5.922 -3.459 1 93.31 231 THR B N 1
ATOM 5395 C CA . THR B 1 231 ? -2.676 -5.602 -4.652 1 93.31 231 THR B CA 1
ATOM 5396 C C . THR B 1 231 ? -3.479 -4.32 -4.441 1 93.31 231 THR B C 1
ATOM 5398 O O . THR B 1 231 ? -3.734 -3.92 -3.307 1 93.31 231 THR B O 1
ATOM 5401 N N . LEU B 1 232 ? -3.848 -3.658 -5.555 1 86.94 232 LEU B N 1
ATOM 5402 C CA . LEU B 1 232 ? -4.688 -2.467 -5.496 1 86.94 232 LEU B CA 1
ATOM 5403 C C . LEU B 1 232 ? -5.996 -2.758 -4.773 1 86.94 232 LEU B C 1
ATOM 5405 O O . LEU B 1 232 ? -6.422 -1.985 -3.91 1 86.94 232 LEU B O 1
ATOM 5409 N N . ARG B 1 233 ? -6.625 -3.889 -5.059 1 87.12 233 ARG B N 1
ATOM 5410 C CA . ARG B 1 233 ? -7.855 -4.297 -4.387 1 87.12 233 ARG B CA 1
ATOM 5411 C C . ARG B 1 233 ? -7.605 -4.582 -2.912 1 87.12 233 ARG B C 1
ATOM 5413 O O . ARG B 1 233 ? -8.445 -4.277 -2.062 1 87.12 233 ARG B O 1
ATOM 5420 N N . GLY B 1 234 ? -6.457 -5.254 -2.648 1 91.69 234 GLY B N 1
ATOM 5421 C CA . GLY B 1 234 ? -6.094 -5.469 -1.256 1 91.69 234 GLY B CA 1
ATOM 5422 C C . GLY B 1 234 ? -6.031 -4.188 -0.451 1 91.69 234 GLY B C 1
ATOM 5423 O O . GLY B 1 234 ? -6.578 -4.109 0.651 1 91.69 234 GLY B O 1
ATOM 5424 N N . LEU B 1 235 ? -5.379 -3.178 -1.013 1 88.62 235 LEU B N 1
ATOM 5425 C CA . LEU B 1 235 ? -5.301 -1.875 -0.359 1 88.62 235 LEU B CA 1
ATOM 5426 C C . LEU B 1 235 ? -6.691 -1.29 -0.139 1 88.62 235 LEU B C 1
ATOM 5428 O O . LEU B 1 235 ? -7.004 -0.816 0.955 1 88.62 235 LEU B O 1
ATOM 5432 N N . GLN B 1 236 ? -7.543 -1.316 -1.129 1 79.81 236 GLN B N 1
ATOM 5433 C CA . GLN B 1 236 ? -8.898 -0.776 -1.063 1 79.81 236 GLN B CA 1
ATOM 5434 C C . GLN B 1 236 ? -9.688 -1.413 0.075 1 79.81 236 GLN B C 1
ATOM 5436 O O . GLN B 1 236 ? -10.312 -0.71 0.87 1 79.81 236 GLN B O 1
ATOM 5441 N N . VAL B 1 237 ? -9.586 -2.721 0.159 1 84.38 237 VAL B N 1
ATOM 5442 C CA . VAL B 1 237 ? -10.398 -3.475 1.108 1 84.38 237 VAL B CA 1
ATOM 5443 C C . VAL B 1 237 ? -9.898 -3.217 2.529 1 84.38 237 VAL B C 1
ATOM 5445 O O . VAL B 1 237 ? -10.703 -3.023 3.447 1 84.38 237 VAL B O 1
ATOM 5448 N N . ILE B 1 238 ? -8.586 -3.145 2.752 1 90 238 ILE B N 1
ATOM 5449 C CA . ILE B 1 238 ? -8.086 -2.965 4.113 1 90 238 ILE B CA 1
ATOM 5450 C C . ILE B 1 238 ? -8.336 -1.527 4.566 1 90 238 ILE B C 1
ATOM 5452 O O . ILE B 1 238 ? -8.461 -1.26 5.766 1 90 238 ILE B O 1
ATOM 5456 N N . GLN B 1 239 ? -8.414 -0.611 3.623 1 81.62 239 GLN B N 1
ATOM 5457 C CA . GLN B 1 239 ? -8.703 0.784 3.941 1 81.62 239 GLN B CA 1
ATOM 5458 C C . GLN B 1 239 ? -10.172 0.977 4.293 1 81.62 239 GLN B C 1
ATOM 5460 O O . GLN B 1 239 ? -10.555 2.002 4.863 1 81.62 239 GLN B O 1
ATOM 5465 N N . GLN B 1 240 ? -11.023 0.007 3.943 1 75.12 240 GLN B N 1
ATOM 5466 C CA . GLN B 1 240 ? -12.453 0.081 4.223 1 75.12 240 GLN B CA 1
ATOM 5467 C C . GLN B 1 240 ? -12.82 -0.78 5.426 1 75.12 240 GLN B C 1
ATOM 5469 O O . GLN B 1 240 ? -13.953 -0.717 5.918 1 75.12 240 GLN B O 1
ATOM 5474 N N . ALA B 1 241 ? -11.898 -1.476 5.973 1 86.12 241 ALA B N 1
ATOM 5475 C CA . ALA B 1 241 ? -12.164 -2.453 7.023 1 86.12 241 ALA B CA 1
ATOM 5476 C C . ALA B 1 241 ? -12.461 -1.764 8.352 1 86.12 241 ALA B C 1
ATOM 5478 O O . ALA B 1 241 ? -11.875 -0.725 8.664 1 86.12 241 ALA B O 1
ATOM 5479 N N . GLU B 1 242 ? -13.406 -2.277 9.086 1 82.81 242 GLU B N 1
ATOM 5480 C CA . GLU B 1 242 ? -13.656 -1.853 10.461 1 82.81 242 GLU B CA 1
ATOM 5481 C C . GLU B 1 242 ? -12.891 -2.725 11.461 1 82.81 242 GLU B C 1
ATOM 5483 O O . GLU B 1 242 ? -12.516 -2.262 12.539 1 82.81 242 GLU B O 1
ATOM 5488 N N . VAL B 1 243 ? -12.758 -4.027 11.109 1 91.31 243 VAL B N 1
ATOM 5489 C CA . VAL B 1 243 ? -11.984 -4.988 11.883 1 91.31 243 VAL B CA 1
ATOM 5490 C C . VAL B 1 243 ? -11.031 -5.742 10.961 1 91.31 243 VAL B C 1
ATOM 5492 O O . VAL B 1 243 ? -11.43 -6.215 9.898 1 91.31 243 VAL B O 1
ATOM 5495 N N . VAL B 1 244 ? -9.781 -5.766 11.367 1 94.38 244 VAL B N 1
ATOM 5496 C CA . VAL B 1 244 ? -8.797 -6.531 10.617 1 94.38 244 VAL B CA 1
ATOM 5497 C C . VAL B 1 244 ? -8.211 -7.633 11.5 1 94.38 244 VAL B C 1
ATOM 5499 O O . VAL B 1 244 ? -7.562 -7.348 12.508 1 94.38 244 VAL B O 1
ATOM 5502 N N . LEU B 1 245 ? -8.539 -8.891 11.172 1 95.75 245 LEU B N 1
ATOM 5503 C CA . LEU B 1 245 ? -7.91 -10.062 11.766 1 95.75 245 LEU B CA 1
ATOM 5504 C C . LEU B 1 245 ? -6.68 -10.484 10.969 1 95.75 245 LEU B C 1
ATOM 5506 O O . LEU B 1 245 ? -6.801 -10.906 9.82 1 95.75 245 LEU B O 1
ATOM 5510 N N . TYR B 1 246 ? -5.441 -10.312 11.516 1 94.31 246 TYR B N 1
ATOM 5511 C CA . TYR B 1 246 ? -4.258 -10.539 10.695 1 94.31 246 TYR B CA 1
ATOM 5512 C C . TYR B 1 246 ? -3.332 -11.562 11.336 1 94.31 246 TYR B C 1
ATOM 5514 O O . TYR B 1 246 ? -3.334 -11.727 12.562 1 94.31 246 TYR B O 1
ATOM 5522 N N . ASP B 1 247 ? -2.537 -12.258 10.453 1 91.38 247 ASP B N 1
ATOM 5523 C CA . ASP B 1 247 ? -1.563 -13.25 10.898 1 91.38 247 ASP B CA 1
ATOM 5524 C C . ASP B 1 247 ? -0.246 -12.586 11.297 1 91.38 247 ASP B C 1
ATOM 5526 O O . ASP B 1 247 ? -0.024 -11.406 11 1 91.38 247 ASP B O 1
ATOM 5530 N N . SER B 1 248 ? 0.61 -13.422 11.914 1 87.69 248 SER B N 1
ATOM 5531 C CA . SER B 1 248 ? 1.902 -12.945 12.398 1 87.69 248 SER B CA 1
ATOM 5532 C C . SER B 1 248 ? 2.844 -12.625 11.242 1 87.69 248 SER B C 1
ATOM 5534 O O . SER B 1 248 ? 3.75 -11.805 11.383 1 87.69 248 SER B O 1
ATOM 5536 N N . LEU B 1 249 ? 2.607 -13.203 10.148 1 89 249 LEU B N 1
ATOM 5537 C CA . LEU B 1 249 ? 3.537 -13.039 9.039 1 89 249 LEU B CA 1
ATOM 5538 C C . LEU B 1 249 ? 3.281 -11.727 8.305 1 89 249 LEU B C 1
ATOM 5540 O O . LEU B 1 249 ? 4.082 -11.32 7.461 1 89 249 LEU B O 1
ATOM 5544 N N . VAL B 1 250 ? 2.166 -11.062 8.57 1 92.62 250 VAL B N 1
ATOM 5545 C CA . VAL B 1 250 ? 1.891 -9.773 7.945 1 92.62 250 VAL B CA 1
ATOM 5546 C C . VAL B 1 250 ? 2.871 -8.727 8.469 1 92.62 250 VAL B C 1
ATOM 5548 O O . VAL B 1 250 ? 3.016 -8.555 9.68 1 92.62 250 VAL B O 1
ATOM 5551 N N . SER B 1 251 ? 3.516 -8.039 7.586 1 91.25 251 SER B N 1
ATOM 5552 C CA . SER B 1 251 ? 4.57 -7.109 7.973 1 91.25 251 SER B CA 1
ATOM 5553 C C . SER B 1 251 ? 3.984 -5.84 8.586 1 91.25 251 SER B C 1
ATOM 5555 O O . SER B 1 251 ? 2.82 -5.512 8.352 1 91.25 251 SER B O 1
ATOM 5557 N N . ALA B 1 252 ? 4.82 -5.109 9.297 1 88.75 252 ALA B N 1
ATOM 5558 C CA . ALA B 1 252 ? 4.43 -3.84 9.906 1 88.75 252 ALA B CA 1
ATOM 5559 C C . ALA B 1 252 ? 4.086 -2.805 8.836 1 88.75 252 ALA B C 1
ATOM 5561 O O . ALA B 1 252 ? 3.16 -2.012 9.008 1 88.75 252 ALA B O 1
ATOM 5562 N N . ASP B 1 253 ? 4.781 -2.82 7.742 1 87.31 253 ASP B N 1
ATOM 5563 C CA . ASP B 1 253 ? 4.555 -1.873 6.656 1 87.31 253 ASP B CA 1
ATOM 5564 C C . ASP B 1 253 ? 3.15 -2.031 6.074 1 87.31 253 ASP B C 1
ATOM 5566 O O . ASP B 1 253 ? 2.51 -1.043 5.711 1 87.31 253 ASP B O 1
ATOM 5570 N N . ILE B 1 254 ? 2.699 -3.232 6 1 90.62 254 ILE B N 1
ATOM 5571 C CA . ILE B 1 254 ? 1.368 -3.502 5.469 1 90.62 254 ILE B CA 1
ATOM 5572 C C . ILE B 1 254 ? 0.311 -3.074 6.484 1 90.62 254 ILE B C 1
ATOM 5574 O O . ILE B 1 254 ? -0.705 -2.479 6.121 1 90.62 254 ILE B O 1
ATOM 5578 N N . LEU B 1 255 ? 0.562 -3.334 7.738 1 89.5 255 LEU B N 1
ATOM 5579 C CA . LEU B 1 255 ? -0.382 -2.973 8.789 1 89.5 255 LEU B CA 1
ATOM 5580 C C . LEU B 1 255 ? -0.55 -1.46 8.875 1 89.5 255 LEU B C 1
ATOM 5582 O O . LEU B 1 255 ? -1.631 -0.968 9.203 1 89.5 255 LEU B O 1
ATOM 5586 N N . GLU B 1 256 ? 0.472 -0.716 8.516 1 85.38 256 GLU B N 1
ATOM 5587 C CA . GLU B 1 256 ? 0.425 0.743 8.531 1 85.38 256 GLU B CA 1
ATOM 5588 C C . GLU B 1 256 ? -0.546 1.276 7.484 1 85.38 256 GLU B C 1
ATOM 5590 O O . GLU B 1 256 ? -0.98 2.428 7.562 1 85.38 256 GLU B O 1
ATOM 5595 N N . LEU B 1 257 ? -0.885 0.416 6.504 1 83.69 257 LEU B N 1
ATOM 5596 C CA . LEU B 1 257 ? -1.783 0.835 5.434 1 83.69 257 LEU B CA 1
ATOM 5597 C C . LEU B 1 257 ? -3.24 0.636 5.84 1 83.69 257 LEU B C 1
ATOM 5599 O O . LEU B 1 257 ? -4.148 1.148 5.18 1 83.69 257 LEU B O 1
ATOM 5603 N N . VAL B 1 258 ? -3.443 -0.074 6.973 1 86.94 258 VAL B N 1
ATOM 5604 C CA . VAL B 1 258 ? -4.797 -0.332 7.449 1 86.94 258 VAL B CA 1
ATOM 5605 C C . VAL B 1 258 ? -5.43 0.969 7.941 1 86.94 258 VAL B C 1
ATOM 5607 O O . VAL B 1 258 ? -4.746 1.824 8.508 1 86.94 258 VAL B O 1
ATOM 5610 N N . ARG B 1 259 ? -6.699 1.016 7.719 1 74.88 259 ARG B N 1
ATOM 5611 C CA . ARG B 1 259 ? -7.445 2.156 8.234 1 74.88 259 ARG B CA 1
ATOM 5612 C C . ARG B 1 259 ? -7.105 2.412 9.703 1 74.88 259 ARG B C 1
ATOM 5614 O O . ARG B 1 259 ? -7.078 1.481 10.508 1 74.88 259 ARG B O 1
ATOM 5621 N N . ARG B 1 260 ? -6.836 3.592 10.062 1 71.81 260 ARG B N 1
ATOM 5622 C CA . ARG B 1 260 ? -6.293 3.969 11.359 1 71.81 260 ARG B CA 1
ATOM 5623 C C . ARG B 1 260 ? -7.273 3.643 12.484 1 71.81 260 ARG B C 1
ATOM 5625 O O . ARG B 1 260 ? -6.867 3.242 13.57 1 71.81 260 ARG B O 1
ATOM 5632 N N . ASP B 1 261 ? -8.5 3.834 12.227 1 72.12 261 ASP B N 1
ATOM 5633 C CA . ASP B 1 261 ? -9.484 3.645 13.281 1 72.12 261 ASP B CA 1
ATOM 5634 C C . ASP B 1 261 ? -10.039 2.219 13.273 1 72.12 261 ASP B C 1
ATOM 5636 O O . ASP B 1 261 ? -10.969 1.901 14.016 1 72.12 261 ASP B O 1
ATOM 5640 N N . ALA B 1 262 ? -9.516 1.358 12.383 1 82.38 262 ALA B N 1
ATOM 5641 C CA . ALA B 1 262 ? -9.938 -0.042 12.375 1 82.38 262 ALA B CA 1
ATOM 5642 C C . ALA B 1 262 ? -9.375 -0.792 13.578 1 82.38 262 ALA B C 1
ATOM 5644 O O . ALA B 1 262 ? -8.25 -0.526 14.016 1 82.38 262 ALA B O 1
ATOM 5645 N N . ASP B 1 263 ? -10.203 -1.725 14.156 1 87.81 263 ASP B N 1
ATOM 5646 C CA . ASP B 1 263 ? -9.68 -2.643 15.164 1 87.81 263 ASP B CA 1
ATOM 5647 C C . ASP B 1 263 ? -8.734 -3.664 14.539 1 87.81 263 ASP B C 1
ATOM 5649 O O . ASP B 1 263 ? -9.117 -4.402 13.625 1 87.81 263 ASP B O 1
ATOM 5653 N N . ARG B 1 264 ? -7.512 -3.615 14.945 1 89.56 264 ARG B N 1
ATOM 5654 C CA . ARG B 1 264 ? -6.523 -4.586 14.484 1 89.56 264 ARG B CA 1
ATOM 5655 C C . ARG B 1 264 ? -6.312 -5.688 15.523 1 89.56 264 ARG B C 1
ATOM 5657 O O . ARG B 1 264 ? -5.879 -5.414 16.641 1 89.56 264 ARG B O 1
ATOM 5664 N N . ILE B 1 265 ? -6.633 -6.941 15.125 1 91 265 ILE B N 1
ATOM 5665 C CA . ILE B 1 265 ? -6.527 -8.07 16.047 1 91 265 ILE B CA 1
ATOM 5666 C C . ILE B 1 265 ? -5.574 -9.117 15.469 1 91 265 ILE B C 1
ATOM 5668 O O . ILE B 1 265 ? -5.84 -9.688 14.406 1 91 265 ILE B O 1
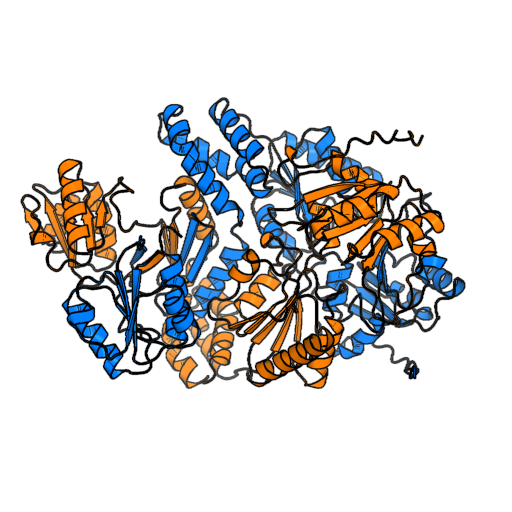ATOM 5672 N N . CYS B 1 266 ? -4.473 -9.383 16.109 1 91.19 266 CYS B N 1
ATOM 5673 C CA . CYS B 1 266 ? -3.521 -10.414 15.703 1 91.19 266 CYS B CA 1
ATOM 5674 C C . CYS B 1 266 ? -4.031 -11.805 16.062 1 91.19 266 CYS B C 1
ATOM 5676 O O . CYS B 1 266 ? -4.277 -12.094 17.234 1 91.19 266 CYS B O 1
ATOM 5678 N N . VAL B 1 267 ? -4.211 -12.57 15.078 1 89.19 267 VAL B N 1
ATOM 5679 C CA . VAL B 1 267 ? -4.75 -13.906 15.336 1 89.19 267 VAL B CA 1
ATOM 5680 C C . VAL B 1 267 ? -3.668 -14.953 15.086 1 89.19 267 VAL B C 1
ATOM 5682 O O . VAL B 1 267 ? -3.932 -16.156 15.172 1 89.19 267 VAL B O 1
ATOM 5685 N N . GLY B 1 268 ? -2.506 -14.547 14.734 1 75.19 268 GLY B N 1
ATOM 5686 C CA . GLY B 1 268 ? -1.429 -15.484 14.461 1 75.19 268 GLY B CA 1
ATOM 5687 C C . GLY B 1 268 ? -0.77 -16.016 15.711 1 75.19 268 GLY B C 1
ATOM 5688 O O . GLY B 1 268 ? -0.753 -15.352 16.75 1 75.19 268 GLY B O 1
ATOM 5689 N N . LYS B 1 269 ? -0.96 -17.484 16.031 1 53.78 269 LYS B N 1
ATOM 5690 C CA . LYS B 1 269 ? -0.451 -18.188 17.203 1 53.78 269 LYS B CA 1
ATOM 5691 C C . LYS B 1 269 ? 1.07 -18.109 17.281 1 53.78 269 LYS B C 1
ATOM 5693 O O . LYS B 1 269 ? 1.749 -18.156 16.25 1 53.78 269 LYS B O 1
ATOM 5698 N N . ARG B 1 270 ? 1.754 -17.625 18.25 1 42.41 270 ARG B N 1
ATOM 5699 C CA . ARG B 1 270 ? 3.057 -18.203 18.547 1 42.41 270 ARG B CA 1
ATOM 5700 C C . ARG B 1 270 ? 2.984 -19.734 18.594 1 42.41 270 ARG B C 1
ATOM 5702 O O . ARG B 1 270 ? 1.931 -20.297 18.891 1 42.41 270 ARG B O 1
ATOM 5709 N N . ALA B 1 271 ? 3.98 -20.531 18.016 1 38.78 271 ALA B N 1
ATOM 5710 C CA . ALA B 1 271 ? 4.391 -21.922 17.812 1 38.78 271 ALA B CA 1
ATOM 5711 C C . ALA B 1 271 ? 3.916 -22.812 18.953 1 38.78 271 ALA B C 1
ATOM 5713 O O . ALA B 1 271 ? 4.48 -22.766 20.047 1 38.78 271 ALA B O 1
ATOM 5714 N N . GLY B 1 272 ? 2.52 -22.781 19.469 1 40.84 272 GLY B N 1
ATOM 5715 C CA . GLY B 1 272 ? 2.105 -23.859 20.359 1 40.84 272 GLY B CA 1
ATOM 5716 C C . GLY B 1 272 ? 0.667 -24.297 20.141 1 40.84 272 GLY B C 1
ATOM 5717 O O . GLY B 1 272 ? 0.384 -25.484 20.016 1 40.84 272 GLY B O 1
ATOM 5718 N N . GLN B 1 273 ? -0.412 -23.797 20.609 1 44.44 273 GLN B N 1
ATOM 5719 C CA . GLN B 1 273 ? -1.75 -24.375 20.641 1 44.44 273 GLN B CA 1
ATOM 5720 C C . GLN B 1 273 ? -2.555 -24 19.406 1 44.44 273 GLN B C 1
ATOM 5722 O O . GLN B 1 273 ? -3.373 -23.078 19.453 1 44.44 273 GLN B O 1
ATOM 5727 N N . HIS B 1 274 ? -2.426 -24.688 18.234 1 50.03 274 HIS B N 1
ATOM 5728 C CA . HIS B 1 274 ? -2.805 -24.391 16.844 1 50.03 274 HIS B CA 1
ATOM 5729 C C . HIS B 1 274 ? -4.32 -24.422 16.672 1 50.03 274 HIS B C 1
ATOM 5731 O O . HIS B 1 274 ? -4.898 -23.531 16.062 1 50.03 274 HIS B O 1
ATOM 5737 N N . SER B 1 275 ? -5 -25.719 16.953 1 51.94 275 SER B N 1
ATOM 5738 C CA . SER B 1 275 ? -6.418 -25.953 16.703 1 51.94 275 SER B CA 1
ATOM 5739 C C . SER B 1 275 ? -7.281 -24.922 17.422 1 51.94 275 SER B C 1
ATOM 5741 O O . SER B 1 275 ? -8.219 -24.375 16.828 1 51.94 275 SER B O 1
ATOM 5743 N N . THR B 1 276 ? -6.887 -24.703 18.594 1 53.41 276 THR B N 1
ATOM 5744 C CA . THR B 1 276 ? -7.629 -23.766 19.422 1 53.41 276 THR B CA 1
ATOM 5745 C C . THR B 1 276 ? -7.551 -22.359 18.828 1 53.41 276 THR B C 1
ATOM 5747 O O . THR B 1 276 ? -8.523 -21.594 18.875 1 53.41 276 THR B O 1
ATOM 5750 N N . LEU B 1 277 ? -6.547 -22.453 17.891 1 73.81 277 LEU B N 1
ATOM 5751 C CA . LEU B 1 277 ? -6.316 -21.109 17.375 1 73.81 277 LEU B CA 1
ATOM 5752 C C . LEU B 1 277 ? -7.199 -20.828 16.156 1 73.81 277 LEU B C 1
ATOM 5754 O O . LEU B 1 277 ? -7.812 -19.766 16.062 1 73.81 277 LEU B O 1
ATOM 5758 N N . GLN B 1 278 ? -7.516 -22 15.328 1 84.44 278 GLN B N 1
ATOM 5759 C CA . GLN B 1 278 ? -8.336 -21.781 14.148 1 84.44 278 GLN B CA 1
ATOM 5760 C C . GLN B 1 278 ? -9.797 -21.562 14.523 1 84.44 278 GLN B C 1
ATOM 5762 O O . GLN B 1 278 ? -10.484 -20.719 13.93 1 84.44 278 GLN B O 1
ATOM 5767 N N . GLU B 1 279 ? -10.266 -22.297 15.516 1 88.19 279 GLU B N 1
ATOM 5768 C CA . GLU B 1 279 ? -11.641 -22.156 15.992 1 88.19 279 GLU B CA 1
ATOM 5769 C C . GLU B 1 279 ? -11.875 -20.75 16.562 1 88.19 279 GLU B C 1
ATOM 5771 O O . GLU B 1 279 ? -12.945 -20.172 16.359 1 88.19 279 GLU B O 1
ATOM 5776 N N . GLU B 1 280 ? -10.922 -20.359 17.219 1 90.75 280 GLU B N 1
ATOM 5777 C CA . GLU B 1 280 ? -11.023 -19 17.766 1 90.75 280 GLU B CA 1
ATOM 5778 C C . GLU B 1 280 ? -11.109 -17.953 16.672 1 90.75 280 GLU B C 1
ATOM 5780 O O . GLU B 1 280 ? -11.875 -17 16.766 1 90.75 280 GLU B O 1
ATOM 5785 N N . ILE B 1 281 ? -10.297 -18.156 15.641 1 93.12 281 ILE B N 1
ATOM 5786 C CA . ILE B 1 281 ? -10.328 -17.25 14.5 1 93.12 281 ILE B CA 1
ATOM 5787 C C . ILE B 1 281 ? -11.711 -17.266 13.859 1 93.12 281 ILE B C 1
ATOM 5789 O O . ILE B 1 281 ? -12.289 -16.219 13.578 1 93.12 281 ILE B O 1
ATOM 5793 N N . ASN B 1 282 ? -12.258 -18.453 13.711 1 93.94 282 ASN B N 1
ATOM 5794 C CA . ASN B 1 282 ? -13.578 -18.609 13.125 1 93.94 282 ASN B CA 1
ATOM 5795 C C . ASN B 1 282 ? -14.648 -17.875 13.945 1 93.94 282 ASN B C 1
ATOM 5797 O O . ASN B 1 282 ? -15.523 -17.219 13.383 1 93.94 282 ASN B O 1
ATOM 5801 N N . GLN B 1 283 ? -14.539 -17.969 15.195 1 94.56 283 GLN B N 1
ATOM 5802 C CA . GLN B 1 283 ? -15.492 -17.312 16.078 1 94.56 283 GLN B CA 1
ATOM 5803 C C . GLN B 1 283 ? -15.406 -15.797 15.961 1 94.56 283 GLN B C 1
ATOM 5805 O O . GLN B 1 283 ? -16.438 -15.109 16 1 94.56 283 GLN B O 1
ATOM 5810 N N . LEU B 1 284 ? -14.211 -15.336 15.859 1 95.06 284 LEU B N 1
ATOM 5811 C CA . LEU B 1 284 ? -14.031 -13.891 15.719 1 95.06 284 LEU B CA 1
ATOM 5812 C C . LEU B 1 284 ? -14.641 -13.391 14.414 1 95.06 284 LEU B C 1
ATOM 5814 O O . LEU B 1 284 ? -15.273 -12.336 14.383 1 95.06 284 LEU B O 1
ATOM 5818 N N . ILE B 1 285 ? -14.461 -14.141 13.312 1 94.56 285 ILE B N 1
ATOM 5819 C CA . ILE B 1 285 ? -15.047 -13.789 12.016 1 94.56 285 ILE B CA 1
ATOM 5820 C C . ILE B 1 285 ? -16.562 -13.68 12.148 1 94.56 285 ILE B C 1
ATOM 5822 O O . ILE B 1 285 ? -17.156 -12.672 11.758 1 94.56 285 ILE B O 1
ATOM 5826 N N . VAL B 1 286 ? -17.172 -14.664 12.75 1 94.81 286 VAL B N 1
ATOM 5827 C CA . VAL B 1 286 ? -18.625 -14.711 12.891 1 94.81 286 VAL B CA 1
ATOM 5828 C C . VAL B 1 286 ? -19.094 -13.578 13.797 1 94.81 286 VAL B C 1
ATOM 5830 O O . VAL B 1 286 ? -20.031 -12.844 13.461 1 94.81 286 VAL B O 1
ATOM 5833 N N . LYS B 1 287 ? -18.438 -13.422 14.891 1 94.75 287 LYS B N 1
ATOM 5834 C CA . LYS B 1 287 ? -18.812 -12.406 15.875 1 94.75 287 LYS B CA 1
ATOM 5835 C C . LYS B 1 287 ? -18.859 -11.016 15.242 1 94.75 287 LYS B C 1
ATOM 5837 O O . LYS B 1 287 ? -19.891 -10.344 15.305 1 94.75 287 LYS B O 1
ATOM 5842 N N . TYR B 1 288 ? -17.812 -10.648 14.57 1 92.38 288 TYR B N 1
ATOM 5843 C CA . TYR B 1 288 ? -17.719 -9.273 14.078 1 92.38 288 TYR B CA 1
ATOM 5844 C C . TYR B 1 288 ? -18.594 -9.062 12.859 1 92.38 288 TYR B C 1
ATOM 5846 O O . TYR B 1 288 ? -19.156 -7.98 12.664 1 92.38 288 TYR B O 1
ATOM 5854 N N . THR B 1 289 ? -18.719 -10.062 12 1 90.12 289 THR B N 1
ATOM 5855 C CA . THR B 1 289 ? -19.609 -9.922 10.852 1 90.12 289 THR B CA 1
ATOM 5856 C C . THR B 1 289 ? -21.062 -9.844 11.305 1 90.12 289 THR B C 1
ATOM 5858 O O . THR B 1 289 ? -21.859 -9.117 10.711 1 90.12 289 THR B O 1
ATOM 5861 N N . GLN B 1 290 ? -21.406 -10.57 12.328 1 88.12 290 GLN B N 1
ATOM 5862 C CA . GLN B 1 290 ? -22.766 -10.539 12.859 1 88.12 290 GLN B CA 1
ATOM 5863 C C . GLN B 1 290 ? -23.078 -9.188 13.492 1 88.12 290 GLN B C 1
ATOM 5865 O O . GLN B 1 290 ? -24.234 -8.773 13.539 1 88.12 290 GLN B O 1
ATOM 5870 N N . LEU B 1 291 ? -22.109 -8.523 13.922 1 86.62 291 LEU B N 1
ATOM 5871 C CA . LEU B 1 291 ? -22.266 -7.168 14.445 1 86.62 291 LEU B CA 1
ATOM 5872 C C . LEU B 1 291 ? -22.422 -6.164 13.305 1 86.62 291 LEU B C 1
ATOM 5874 O O . LEU B 1 291 ? -22.5 -4.957 13.547 1 86.62 291 LEU B O 1
ATOM 5878 N N . GLY B 1 292 ? -22.312 -6.738 12.062 1 82.44 292 GLY B N 1
ATOM 5879 C CA . GLY B 1 292 ? -22.531 -5.895 10.898 1 82.44 292 GLY B CA 1
ATOM 5880 C C . GLY B 1 292 ? -21.25 -5.23 10.391 1 82.44 292 GLY B C 1
ATOM 5881 O O . GLY B 1 292 ? -21.312 -4.316 9.57 1 82.44 292 GLY B O 1
ATOM 5882 N N . LYS B 1 293 ? -20.141 -5.68 10.875 1 86 293 LYS B N 1
ATOM 5883 C CA . LYS B 1 293 ? -18.875 -5.02 10.562 1 86 293 LYS B CA 1
ATOM 5884 C C . LYS B 1 293 ? -18.281 -5.539 9.258 1 86 293 LYS B C 1
ATOM 5886 O O . LYS B 1 293 ? -18.547 -6.676 8.859 1 86 293 LYS B O 1
ATOM 5891 N N . ARG B 1 294 ? -17.562 -4.676 8.578 1 86.12 294 ARG B N 1
ATOM 5892 C CA . ARG B 1 294 ? -16.688 -5.105 7.5 1 86.12 294 ARG B CA 1
ATOM 5893 C C . ARG B 1 294 ? -15.398 -5.711 8.047 1 86.12 294 ARG B C 1
ATOM 5895 O O . ARG B 1 294 ? -14.531 -4.992 8.547 1 86.12 294 ARG B O 1
ATOM 5902 N N . VAL B 1 295 ? -15.32 -7.016 7.91 1 93.19 295 VAL B N 1
ATOM 5903 C CA . VAL B 1 295 ? -14.211 -7.746 8.508 1 93.19 295 VAL B CA 1
ATOM 5904 C C . VAL B 1 295 ? -13.227 -8.172 7.418 1 93.19 295 VAL B C 1
ATOM 5906 O O . VAL B 1 295 ? -13.633 -8.695 6.379 1 93.19 295 VAL B O 1
ATOM 5909 N N . VAL B 1 296 ? -11.953 -7.855 7.633 1 94.88 296 VAL B N 1
ATOM 5910 C CA . VAL B 1 296 ? -10.898 -8.336 6.746 1 94.88 296 VAL B CA 1
ATOM 5911 C C . VAL B 1 296 ? -10.062 -9.391 7.461 1 94.88 296 VAL B C 1
ATOM 5913 O O . VAL B 1 296 ? -9.586 -9.164 8.578 1 94.88 296 VAL B O 1
ATOM 5916 N N . ARG B 1 297 ? -10.008 -10.523 6.934 1 97.31 297 ARG B N 1
ATOM 5917 C CA . ARG B 1 297 ? -9.031 -11.539 7.316 1 97.31 297 ARG B CA 1
ATOM 5918 C C . ARG B 1 297 ? -7.762 -11.422 6.477 1 97.31 297 ARG B C 1
ATOM 5920 O O . ARG B 1 297 ? -7.734 -11.859 5.324 1 97.31 297 ARG B O 1
ATOM 5927 N N . LEU B 1 298 ? -6.746 -10.781 7.059 1 96.19 298 LEU B N 1
ATOM 5928 C CA . LEU B 1 298 ? -5.512 -10.461 6.352 1 96.19 298 LEU B CA 1
ATOM 5929 C C . LEU B 1 298 ? -4.457 -11.539 6.57 1 96.19 298 LEU B C 1
ATOM 5931 O O . LEU B 1 298 ? -3.98 -11.734 7.691 1 96.19 298 LEU B O 1
ATOM 5935 N N . LYS B 1 299 ? -4.102 -12.242 5.523 1 95.38 299 LYS B N 1
ATOM 5936 C CA . LYS B 1 299 ? -3.236 -13.414 5.617 1 95.38 299 LYS B CA 1
ATOM 5937 C C . LYS B 1 299 ? -1.911 -13.172 4.898 1 95.38 299 LYS B C 1
ATOM 5939 O O . LYS B 1 299 ? -1.88 -12.555 3.834 1 95.38 299 LYS B O 1
ATOM 5944 N N . GLY B 1 300 ? -0.797 -13.648 5.492 1 94.38 300 GLY B N 1
ATOM 5945 C CA . GLY B 1 300 ? 0.481 -13.602 4.797 1 94.38 300 GLY B CA 1
ATOM 5946 C C . GLY B 1 300 ? 0.493 -14.414 3.516 1 94.38 300 GLY B C 1
ATOM 5947 O O . GLY B 1 300 ? -0.034 -15.531 3.477 1 94.38 300 GLY B O 1
ATOM 5948 N N . GLY B 1 301 ? 1.052 -13.797 2.49 1 95.88 301 GLY B N 1
ATOM 5949 C CA . GLY B 1 301 ? 1.075 -14.469 1.198 1 95.88 301 GLY B CA 1
ATOM 5950 C C . GLY B 1 301 ? -0.271 -14.453 0.498 1 95.88 301 GLY B C 1
ATOM 5951 O O . GLY B 1 301 ? -0.877 -13.398 0.321 1 95.88 301 GLY B O 1
ATOM 5952 N N . ASP B 1 302 ? -0.708 -15.57 0.072 1 96.69 302 ASP B N 1
ATOM 5953 C CA . ASP B 1 302 ? -1.992 -15.789 -0.586 1 96.69 302 ASP B CA 1
ATOM 5954 C C . ASP B 1 302 ? -2.914 -16.656 0.273 1 96.69 302 ASP B C 1
ATOM 5956 O O . ASP B 1 302 ? -2.475 -17.641 0.862 1 96.69 302 ASP B O 1
ATOM 5960 N N . PRO B 1 303 ? -4.234 -16.297 0.354 1 95.44 303 PRO B N 1
ATOM 5961 C CA . PRO B 1 303 ? -5.145 -17.031 1.242 1 95.44 303 PRO B CA 1
ATOM 5962 C C . PRO B 1 303 ? -5.363 -18.469 0.807 1 95.44 303 PRO B C 1
ATOM 5964 O O . PRO B 1 303 ? -5.695 -19.328 1.634 1 95.44 303 PRO B O 1
ATOM 5967 N N . PHE B 1 304 ? -5.23 -18.797 -0.459 1 96.19 304 PHE B N 1
ATOM 5968 C CA . PHE B 1 304 ? -5.648 -20.094 -0.992 1 96.19 304 PHE B CA 1
ATOM 5969 C C . PHE B 1 304 ? -4.445 -21 -1.212 1 96.19 304 PHE B C 1
ATOM 5971 O O . PHE B 1 304 ? -4.578 -22.094 -1.762 1 96.19 304 PHE B O 1
ATOM 5978 N N . ILE B 1 305 ? -3.236 -20.594 -0.842 1 96.62 305 ILE B N 1
ATOM 5979 C CA . ILE B 1 305 ? -2.027 -21.406 -0.86 1 96.62 305 ILE B CA 1
ATOM 5980 C C . ILE B 1 305 ? -1.461 -21.516 0.553 1 96.62 305 ILE B C 1
ATOM 5982 O O . ILE B 1 305 ? -0.814 -20.594 1.047 1 96.62 305 ILE B O 1
ATOM 5986 N N . PHE B 1 306 ? -1.756 -22.609 1.208 1 93.12 306 PHE B N 1
ATOM 5987 C CA . PHE B 1 306 ? -1.332 -22.953 2.561 1 93.12 306 PHE B CA 1
ATOM 5988 C C . PHE B 1 306 ? -1.818 -21.906 3.561 1 93.12 306 PHE B C 1
ATOM 5990 O O . PHE B 1 306 ? -1.145 -21.625 4.555 1 93.12 306 PHE B O 1
ATOM 5997 N N . GLY B 1 307 ? -2.938 -21.234 3.26 1 90.88 307 GLY B N 1
ATOM 5998 C CA . GLY B 1 307 ? -3.469 -20.172 4.109 1 90.88 307 GLY B CA 1
ATOM 5999 C C . GLY B 1 307 ? -4.762 -20.562 4.801 1 90.88 307 GLY B C 1
ATOM 6000 O O . GLY B 1 307 ? -5.352 -19.75 5.52 1 90.88 307 GLY B O 1
ATOM 6001 N N . ARG B 1 308 ? -5.277 -21.719 4.582 1 91.62 308 ARG B N 1
ATOM 6002 C CA . ARG B 1 308 ? -6.516 -22.203 5.172 1 91.62 308 ARG B CA 1
ATOM 6003 C C . ARG B 1 308 ? -7.699 -21.328 4.762 1 91.62 308 ARG B C 1
ATOM 6005 O O . ARG B 1 308 ? -8.664 -21.188 5.52 1 91.62 308 ARG B O 1
ATOM 6012 N N . GLY B 1 309 ? -7.574 -20.625 3.693 1 93.56 309 GLY B N 1
ATOM 6013 C CA . GLY B 1 309 ? -8.648 -19.766 3.215 1 93.56 309 GLY B CA 1
ATOM 6014 C C . GLY B 1 309 ? -9.938 -20.516 2.939 1 93.56 309 GLY B C 1
ATOM 6015 O O . GLY B 1 309 ? -11.023 -20 3.213 1 93.56 309 GLY B O 1
ATOM 6016 N N . GLY B 1 310 ? -9.812 -21.75 2.357 1 93.44 310 GLY B N 1
ATOM 6017 C CA . GLY B 1 310 ? -10.992 -22.547 2.105 1 93.44 310 GLY B CA 1
ATOM 6018 C C . GLY B 1 310 ? -11.773 -22.875 3.365 1 93.44 310 GLY B C 1
ATOM 6019 O O . GLY B 1 310 ? -13 -22.719 3.4 1 93.44 310 GLY B O 1
ATOM 6020 N N . GLU B 1 311 ? -11.109 -23.219 4.418 1 92.31 311 GLU B N 1
ATOM 6021 C CA . GLU B 1 311 ? -11.727 -23.578 5.699 1 92.31 311 GLU B CA 1
ATOM 6022 C C . GLU B 1 311 ? -12.445 -22.375 6.309 1 92.31 311 GLU B C 1
ATOM 6024 O O . GLU B 1 311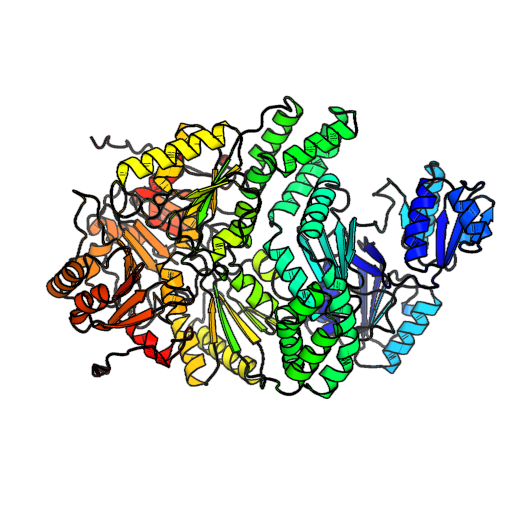 ? -13.562 -22.516 6.816 1 92.31 311 GLU B O 1
ATOM 6029 N N . GLU B 1 312 ? -11.828 -21.266 6.234 1 93.62 312 GLU B N 1
ATOM 6030 C CA . GLU B 1 312 ? -12.43 -20.062 6.809 1 93.62 312 GLU B CA 1
ATOM 6031 C C . GLU B 1 312 ? -13.656 -19.625 6.012 1 93.62 312 GLU B C 1
ATOM 6033 O O . GLU B 1 312 ? -14.641 -19.156 6.59 1 93.62 312 GLU B O 1
ATOM 6038 N N . LEU B 1 313 ? -13.609 -19.797 4.672 1 92.81 313 LEU B N 1
ATOM 6039 C CA . LEU B 1 313 ? -14.75 -19.453 3.844 1 92.81 313 LEU B CA 1
ATOM 6040 C C . LEU B 1 313 ? -15.914 -20.406 4.09 1 92.81 313 LEU B C 1
ATOM 6042 O O . LEU B 1 313 ? -17.078 -20.016 3.996 1 92.81 313 LEU B O 1
ATOM 6046 N N . GLU B 1 314 ? -15.586 -21.656 4.359 1 93.75 314 GLU B N 1
ATOM 6047 C CA . GLU B 1 314 ? -16.641 -22.609 4.691 1 93.75 314 GLU B CA 1
ATOM 6048 C C . GLU B 1 314 ? -17.438 -22.141 5.906 1 93.75 314 GLU B C 1
ATOM 6050 O O . GLU B 1 314 ? -18.656 -22.328 5.953 1 93.75 314 GLU B O 1
ATOM 6055 N N . ILE B 1 315 ? -16.75 -21.531 6.883 1 93.06 315 ILE B N 1
ATOM 6056 C CA . ILE B 1 315 ? -17.422 -20.984 8.062 1 93.06 315 ILE B CA 1
ATOM 6057 C C . ILE B 1 315 ? -18.312 -19.812 7.652 1 93.06 315 ILE B C 1
ATOM 6059 O O . ILE B 1 315 ? -19.438 -19.688 8.148 1 93.06 315 ILE B O 1
ATOM 6063 N N . ALA B 1 316 ? -17.844 -18.953 6.762 1 91.62 316 ALA B N 1
ATOM 6064 C CA . ALA B 1 316 ? -18.656 -17.844 6.266 1 91.62 316 ALA B CA 1
ATOM 6065 C C . ALA B 1 316 ? -19.938 -18.344 5.602 1 91.62 316 ALA B C 1
ATOM 6067 O O . ALA B 1 316 ? -21.016 -17.812 5.855 1 91.62 316 ALA B O 1
ATOM 6068 N N . VAL B 1 317 ? -19.844 -19.375 4.789 1 90.56 317 VAL B N 1
ATOM 6069 C CA . VAL B 1 317 ? -20.984 -19.953 4.098 1 90.56 317 VAL B CA 1
ATOM 6070 C C . VAL B 1 317 ? -21.969 -20.516 5.117 1 90.56 317 VAL B C 1
ATOM 6072 O O . VAL B 1 317 ? -23.188 -20.281 5.016 1 90.56 317 VAL B O 1
ATOM 6075 N N . GLN B 1 318 ? -21.469 -21.25 6.051 1 94.06 318 GLN B N 1
ATOM 6076 C CA . GLN B 1 318 ? -22.297 -21.875 7.082 1 94.06 318 GLN B CA 1
ATOM 6077 C C . GLN B 1 318 ? -23.125 -20.844 7.828 1 94.06 318 GLN B C 1
ATOM 6079 O O . GLN B 1 318 ? -24.25 -21.125 8.25 1 94.06 318 GLN B O 1
ATOM 6084 N N . HIS B 1 319 ? -22.641 -19.672 7.941 1 93.31 319 HIS B N 1
ATOM 6085 C CA . HIS B 1 319 ? -23.312 -18.641 8.734 1 93.31 319 HIS B CA 1
ATOM 6086 C C . HIS B 1 319 ? -23.969 -17.594 7.852 1 93.31 319 HIS B C 1
ATOM 6088 O O . HIS B 1 319 ? -24.406 -16.547 8.336 1 93.31 319 HIS B O 1
ATOM 6094 N N . GLY B 1 320 ? -23.891 -17.797 6.559 1 89.88 320 GLY B N 1
ATOM 6095 C CA . GLY B 1 320 ? -24.531 -16.891 5.629 1 89.88 320 GLY B CA 1
ATOM 6096 C C . GLY B 1 320 ? -23.828 -15.539 5.527 1 89.88 320 GLY B C 1
ATOM 6097 O O . GLY B 1 320 ? -24.484 -14.516 5.309 1 89.88 320 GLY B O 1
ATOM 6098 N N . ILE B 1 321 ? -22.594 -15.484 5.797 1 89 321 ILE B N 1
ATOM 6099 C CA . ILE B 1 321 ? -21.797 -14.258 5.719 1 89 321 ILE B CA 1
ATOM 6100 C C . ILE B 1 321 ? -21.359 -14.023 4.277 1 89 321 ILE B C 1
ATOM 6102 O O . ILE B 1 321 ? -20.688 -14.867 3.68 1 89 321 ILE B O 1
ATOM 6106 N N . PRO B 1 322 ? -21.781 -12.922 3.682 1 87.81 322 PRO B N 1
ATOM 6107 C CA . PRO B 1 322 ? -21.219 -12.594 2.373 1 87.81 322 PRO B CA 1
ATOM 6108 C C . PRO B 1 322 ? -19.703 -12.414 2.416 1 87.81 322 PRO B C 1
ATOM 6110 O O . PRO B 1 322 ? -19.172 -11.875 3.393 1 87.81 322 PRO B O 1
ATOM 6113 N N . PHE B 1 323 ? -19.016 -12.922 1.358 1 90.19 323 PHE B N 1
ATOM 6114 C CA . PHE B 1 323 ? -17.562 -12.797 1.395 1 90.19 323 PHE B CA 1
ATOM 6115 C C . PHE B 1 323 ? -17.016 -12.57 -0.005 1 90.19 323 PHE B C 1
ATOM 6117 O O . PHE B 1 323 ? -17.719 -12.734 -0.998 1 90.19 323 PHE B O 1
ATOM 6124 N N . GLN B 1 324 ? -15.789 -12.078 0.003 1 89.81 324 GLN B N 1
ATOM 6125 C CA . GLN B 1 324 ? -14.961 -11.984 -1.194 1 89.81 324 GLN B CA 1
ATOM 6126 C C . GLN B 1 324 ? -13.523 -12.406 -0.903 1 89.81 324 GLN B C 1
ATOM 6128 O O . GLN B 1 324 ? -13.102 -12.422 0.255 1 89.81 324 GLN B O 1
ATOM 6133 N N . VAL B 1 325 ? -12.859 -12.836 -1.957 1 93.44 325 VAL B N 1
ATOM 6134 C CA . VAL B 1 325 ? -11.461 -13.242 -1.834 1 93.44 325 VAL B CA 1
ATOM 6135 C C . VAL B 1 325 ? -10.586 -12.336 -2.693 1 93.44 325 VAL B C 1
ATOM 6137 O O . VAL B 1 325 ? -10.875 -12.109 -3.869 1 93.44 325 VAL B O 1
ATOM 6140 N N . VAL B 1 326 ? -9.602 -11.75 -2.074 1 94.12 326 VAL B N 1
ATOM 6141 C CA . VAL B 1 326 ? -8.578 -10.984 -2.77 1 94.12 326 VAL B CA 1
ATOM 6142 C C . VAL B 1 326 ? -7.246 -11.734 -2.719 1 94.12 326 VAL B C 1
ATOM 6144 O O . VAL B 1 326 ? -6.527 -11.664 -1.72 1 94.12 326 VAL B O 1
ATOM 6147 N N . PRO B 1 327 ? -6.91 -12.422 -3.816 1 96.81 327 PRO B N 1
ATOM 6148 C CA . PRO B 1 327 ? -5.637 -13.141 -3.811 1 96.81 327 PRO B CA 1
ATOM 6149 C C . PRO B 1 327 ? -4.434 -12.211 -3.668 1 96.81 327 PRO B C 1
ATOM 6151 O O . PRO B 1 327 ? -4.559 -11 -3.867 1 96.81 327 PRO B O 1
ATOM 6154 N N . GLY B 1 328 ? -3.357 -12.695 -3.203 1 96.62 328 GLY B N 1
ATOM 6155 C CA . GLY B 1 328 ? -2.1 -11.977 -3.076 1 96.62 328 GLY B CA 1
ATOM 6156 C C . GLY B 1 328 ? -0.937 -12.688 -3.744 1 96.62 328 GLY B C 1
ATOM 6157 O O . GLY B 1 328 ? -1.078 -13.82 -4.211 1 96.62 328 GLY B O 1
ATOM 6158 N N . VAL B 1 329 ? 0.177 -11.992 -3.881 1 97.75 329 VAL B N 1
ATOM 6159 C CA . VAL B 1 329 ? 1.409 -12.625 -4.336 1 97.75 329 VAL B CA 1
ATOM 6160 C C . VAL B 1 329 ? 1.868 -13.664 -3.312 1 97.75 329 VAL B C 1
ATOM 6162 O O . VAL B 1 329 ? 2.221 -13.312 -2.184 1 97.75 329 VAL B O 1
ATOM 6165 N N . THR B 1 330 ? 1.806 -14.898 -3.689 1 97.62 330 THR B N 1
ATOM 6166 C CA . THR B 1 330 ? 2.193 -15.953 -2.76 1 97.62 330 THR B CA 1
ATOM 6167 C C . THR B 1 330 ? 3.689 -15.891 -2.459 1 97.62 330 THR B C 1
ATOM 6169 O O . THR B 1 330 ? 4.465 -15.359 -3.26 1 97.62 330 THR B O 1
ATOM 6172 N N . ALA B 1 331 ? 4.102 -16.422 -1.325 1 96.62 331 ALA B N 1
ATOM 6173 C CA . ALA B 1 331 ? 5.477 -16.312 -0.839 1 96.62 331 ALA B CA 1
ATOM 6174 C C . ALA B 1 331 ? 6.465 -16.859 -1.869 1 96.62 331 ALA B C 1
ATOM 6176 O O . ALA B 1 331 ? 7.504 -16.234 -2.125 1 96.62 331 ALA B O 1
ATOM 6177 N N . ALA B 1 332 ? 6.191 -17.938 -2.502 1 97.69 332 ALA B N 1
ATOM 6178 C CA . ALA B 1 332 ? 7.098 -18.562 -3.467 1 97.69 332 ALA B CA 1
ATOM 6179 C C . ALA B 1 332 ? 7.359 -17.625 -4.645 1 97.69 332 ALA B C 1
ATOM 6181 O O . ALA B 1 332 ? 8.508 -17.422 -5.039 1 97.69 332 ALA B O 1
ATOM 6182 N N . SER B 1 333 ? 6.305 -17.016 -5.168 1 97.31 333 SER B N 1
ATOM 6183 C CA . SER B 1 333 ? 6.434 -16.109 -6.309 1 97.31 333 SER B CA 1
ATOM 6184 C C . SER B 1 333 ? 7.188 -14.844 -5.926 1 97.31 333 SER B C 1
ATOM 6186 O O . SER B 1 333 ? 8.102 -14.422 -6.641 1 97.31 333 SER B O 1
ATOM 6188 N N . GLY B 1 334 ? 6.809 -14.289 -4.824 1 97.38 334 GLY B N 1
ATOM 6189 C CA . GLY B 1 334 ? 7.438 -13.055 -4.383 1 97.38 334 GLY B CA 1
ATOM 6190 C C . GLY B 1 334 ? 8.898 -13.227 -4.016 1 97.38 334 GLY B C 1
ATOM 6191 O O . GLY B 1 334 ? 9.766 -12.531 -4.547 1 97.38 334 GLY B O 1
ATOM 6192 N N . ALA B 1 335 ? 9.203 -14.188 -3.121 1 96.62 335 ALA B N 1
ATOM 6193 C CA . ALA B 1 335 ? 10.555 -14.414 -2.623 1 96.62 335 ALA B CA 1
ATOM 6194 C C . ALA B 1 335 ? 11.5 -14.797 -3.758 1 96.62 335 ALA B C 1
ATOM 6196 O O . ALA B 1 335 ? 12.633 -14.312 -3.824 1 96.62 335 ALA B O 1
ATOM 6197 N N . SER B 1 336 ? 11.062 -15.625 -4.66 1 97.62 336 SER B N 1
ATOM 6198 C CA . SER B 1 336 ? 11.914 -16.047 -5.77 1 97.62 336 SER B CA 1
ATOM 6199 C C . SER B 1 336 ? 12.195 -14.883 -6.723 1 97.62 336 SER B C 1
ATOM 6201 O O . SER B 1 336 ? 13.32 -14.727 -7.199 1 97.62 336 SER B O 1
ATOM 6203 N N . ALA B 1 337 ? 11.211 -14.094 -6.965 1 96.5 337 ALA B N 1
ATOM 6204 C CA . ALA B 1 337 ? 11.391 -12.945 -7.852 1 96.5 337 ALA B CA 1
ATOM 6205 C C . ALA B 1 337 ? 12.406 -11.969 -7.285 1 96.5 337 ALA B C 1
ATOM 6207 O O . ALA B 1 337 ? 13.312 -11.516 -7.996 1 96.5 337 ALA B O 1
ATOM 6208 N N . TYR B 1 338 ? 12.234 -11.68 -6.004 1 95.06 338 TYR B N 1
ATOM 6209 C CA . TYR B 1 338 ? 13.148 -10.742 -5.359 1 95.06 338 TYR B CA 1
ATOM 6210 C C . TYR B 1 338 ? 14.547 -11.336 -5.246 1 95.06 338 TYR B C 1
ATOM 6212 O O . TYR B 1 338 ? 15.531 -10.594 -5.156 1 95.06 338 TYR B O 1
ATOM 6220 N N . ALA B 1 339 ? 14.656 -12.664 -5.301 1 94.81 339 ALA B N 1
ATOM 6221 C CA . ALA B 1 339 ? 15.945 -13.352 -5.234 1 94.81 339 ALA B CA 1
ATOM 6222 C C . ALA B 1 339 ? 16.531 -13.539 -6.629 1 94.81 339 ALA B C 1
ATOM 6224 O O . ALA B 1 339 ? 17.656 -14.031 -6.773 1 94.81 339 ALA B O 1
ATOM 6225 N N . GLY B 1 340 ? 15.812 -13.188 -7.668 1 95.69 340 GLY B N 1
ATOM 6226 C CA . GLY B 1 340 ? 16.281 -13.414 -9.023 1 95.69 340 GLY B CA 1
ATOM 6227 C C . GLY B 1 340 ? 16.234 -14.875 -9.438 1 95.69 340 GLY B C 1
ATOM 6228 O O . GLY B 1 340 ? 17.109 -15.344 -10.172 1 95.69 340 GLY B O 1
ATOM 6229 N N . ILE B 1 341 ? 15.328 -15.641 -8.961 1 97.12 341 ILE B N 1
ATOM 6230 C CA . ILE B 1 341 ? 15.195 -17.062 -9.258 1 97.12 341 ILE B CA 1
ATOM 6231 C C . ILE B 1 341 ? 13.867 -17.328 -9.953 1 97.12 341 ILE B C 1
ATOM 6233 O O . ILE B 1 341 ? 12.82 -17.406 -9.297 1 97.12 341 ILE B O 1
ATOM 6237 N N . PRO B 1 342 ? 13.859 -17.438 -11.242 1 97.62 342 PRO B N 1
ATOM 6238 C CA . PRO B 1 342 ? 12.602 -17.812 -11.898 1 97.62 342 PRO B CA 1
ATOM 6239 C C . PRO B 1 342 ? 12.117 -19.203 -11.492 1 97.62 342 PRO B C 1
ATOM 6241 O O . PRO B 1 342 ? 12.906 -20.156 -11.5 1 97.62 342 PRO B O 1
ATOM 6244 N N . LEU B 1 343 ? 10.844 -19.328 -11.188 1 97.25 343 LEU B N 1
ATOM 6245 C CA . LEU B 1 343 ? 10.32 -20.609 -10.727 1 97.25 343 LEU B CA 1
ATOM 6246 C C . LEU B 1 343 ? 10.164 -21.578 -11.898 1 97.25 343 LEU B C 1
ATOM 6248 O O . LEU B 1 343 ? 10.18 -22.797 -11.703 1 97.25 343 LEU B O 1
ATOM 6252 N N . THR B 1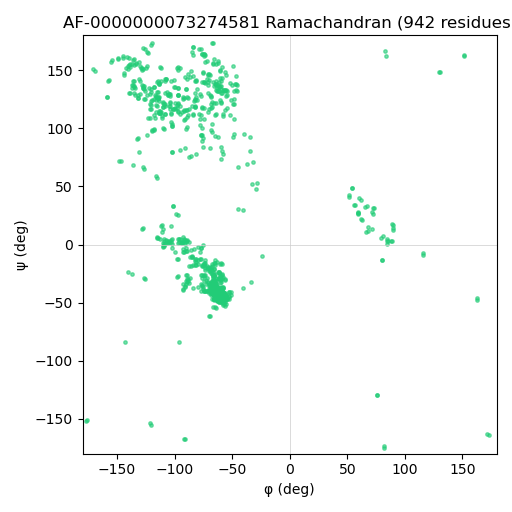 344 ? 9.984 -21.078 -13.109 1 94.5 344 THR B N 1
ATOM 6253 C CA . THR B 1 344 ? 10.023 -21.859 -14.336 1 94.5 344 THR B CA 1
ATOM 6254 C C . THR B 1 344 ? 10.977 -21.234 -15.352 1 94.5 344 THR B C 1
ATOM 6256 O O . THR B 1 344 ? 11.258 -20.031 -15.281 1 94.5 344 THR B O 1
ATOM 6259 N N . HIS B 1 345 ? 11.5 -22.031 -16.109 1 92.5 345 HIS B N 1
ATOM 6260 C CA . HIS B 1 345 ? 12.469 -21.641 -17.141 1 92.5 345 HIS B CA 1
ATOM 6261 C C . HIS B 1 345 ? 12.531 -22.672 -18.266 1 92.5 345 HIS B C 1
ATOM 6263 O O . HIS B 1 345 ? 12.477 -23.875 -18 1 92.5 345 HIS B O 1
ATOM 6269 N N . ARG B 1 346 ? 12.656 -22.219 -19.453 1 86.75 346 ARG B N 1
ATOM 6270 C CA . ARG B 1 346 ? 12.594 -23.094 -20.625 1 86.75 346 ARG B CA 1
ATOM 6271 C C . ARG B 1 346 ? 13.664 -24.188 -20.547 1 86.75 346 ARG B C 1
ATOM 6273 O O . ARG B 1 346 ? 13.398 -25.344 -20.875 1 86.75 346 ARG B O 1
ATOM 6280 N N . ASN B 1 347 ? 14.828 -23.812 -20.016 1 87.56 347 ASN B N 1
ATOM 6281 C CA . ASN B 1 347 ? 15.969 -24.719 -20.047 1 87.56 347 ASN B CA 1
ATOM 6282 C C . ASN B 1 347 ? 16.125 -25.469 -18.734 1 87.56 347 ASN B C 1
ATOM 6284 O O . ASN B 1 347 ? 16.844 -26.469 -18.656 1 87.56 347 ASN B O 1
ATOM 6288 N N . TYR B 1 348 ? 15.398 -25.031 -17.688 1 89.12 348 TYR B N 1
ATOM 6289 C CA . TYR B 1 348 ? 15.773 -25.547 -16.375 1 89.12 348 TYR B CA 1
ATOM 6290 C C . TYR B 1 348 ? 14.57 -26.172 -15.68 1 89.12 348 TYR B C 1
ATOM 6292 O O . TYR B 1 348 ? 14.727 -27.062 -14.836 1 89.12 348 TYR B O 1
ATOM 6300 N N . ALA B 1 349 ? 13.43 -25.703 -15.945 1 91 349 ALA B N 1
ATOM 6301 C CA . ALA B 1 349 ? 12.266 -26.188 -15.211 1 91 349 ALA B CA 1
ATOM 6302 C C . ALA B 1 349 ? 10.977 -25.922 -15.984 1 91 349 ALA B C 1
ATOM 6304 O O . ALA B 1 349 ? 10.633 -24.781 -16.266 1 91 349 ALA B O 1
ATOM 6305 N N . GLN B 1 350 ? 10.203 -26.969 -16.172 1 89 350 GLN B N 1
ATOM 6306 C CA . GLN B 1 350 ? 8.961 -26.859 -16.922 1 89 350 GLN B CA 1
ATOM 6307 C C . GLN B 1 350 ? 7.75 -26.984 -15.992 1 89 350 GLN B C 1
ATOM 6309 O O . GLN B 1 350 ? 6.605 -26.953 -16.453 1 89 350 GLN B O 1
ATOM 6314 N N . SER B 1 351 ? 7.988 -27.141 -14.789 1 92.19 351 SER B N 1
ATOM 6315 C CA . SER B 1 351 ? 6.934 -27.188 -13.781 1 92.19 351 SER B CA 1
ATOM 6316 C C . SER B 1 351 ? 7.461 -26.766 -12.414 1 92.19 351 SER B C 1
ATOM 6318 O O . SER B 1 351 ? 8.672 -26.75 -12.188 1 92.19 351 SER B O 1
ATOM 6320 N N . VAL B 1 352 ? 6.555 -26.359 -11.578 1 94.94 352 VAL B N 1
ATOM 6321 C CA . VAL B 1 352 ? 6.902 -26 -10.203 1 94.94 352 VAL B CA 1
ATOM 6322 C C . VAL B 1 352 ? 5.859 -26.562 -9.242 1 94.94 352 VAL B C 1
ATOM 6324 O O . VAL B 1 352 ? 4.664 -26.562 -9.539 1 94.94 352 VAL B O 1
ATOM 6327 N N . THR B 1 353 ? 6.316 -27.109 -8.133 1 95.31 353 THR B N 1
ATOM 6328 C CA . THR B 1 353 ? 5.441 -27.609 -7.078 1 95.31 353 THR B CA 1
ATOM 6329 C C . THR B 1 353 ? 5.609 -26.797 -5.797 1 95.31 353 THR B C 1
ATOM 6331 O O . THR B 1 353 ? 6.734 -26.547 -5.355 1 95.31 353 THR B O 1
ATOM 6334 N N . PHE B 1 354 ? 4.492 -26.312 -5.316 1 95.94 354 PHE B N 1
ATOM 6335 C CA . PHE B 1 354 ? 4.449 -25.75 -3.973 1 95.94 354 PHE B CA 1
ATOM 6336 C C . PHE B 1 354 ? 4.043 -26.812 -2.957 1 95.94 354 PHE B C 1
ATOM 6338 O O . PHE B 1 354 ? 3.02 -27.469 -3.123 1 95.94 354 PHE B O 1
ATOM 6345 N N . MET B 1 355 ? 4.855 -26.953 -1.915 1 92.75 355 MET B N 1
ATOM 6346 C CA . MET B 1 355 ? 4.523 -27.922 -0.873 1 92.75 355 MET B CA 1
ATOM 6347 C C . MET B 1 355 ? 4.863 -27.375 0.509 1 92.75 355 MET B C 1
ATOM 6349 O O . MET B 1 355 ? 5.605 -26.391 0.627 1 92.75 355 MET B O 1
ATOM 6353 N N . THR B 1 356 ? 4.285 -27.953 1.482 1 90.5 356 THR B N 1
ATOM 6354 C CA . THR B 1 356 ? 4.578 -27.562 2.855 1 90.5 356 THR B CA 1
ATOM 6355 C C . THR B 1 356 ? 5.41 -28.625 3.561 1 90.5 356 THR B C 1
ATOM 6357 O O . THR B 1 356 ? 5.281 -29.812 3.262 1 90.5 356 THR B O 1
ATOM 6360 N N . GLY B 1 357 ? 6.352 -28.203 4.391 1 83.69 357 GLY B N 1
ATOM 6361 C CA . GLY B 1 357 ? 7.105 -29.141 5.211 1 83.69 357 GLY B CA 1
ATOM 6362 C C . GLY B 1 357 ? 6.32 -29.656 6.402 1 83.69 357 GLY B C 1
ATOM 6363 O O . GLY B 1 357 ? 6.695 -30.656 7.016 1 83.69 357 GLY B O 1
ATOM 6364 N N . HIS B 1 358 ? 5.297 -28.984 6.758 1 73.44 358 HIS B N 1
ATOM 6365 C CA . HIS B 1 358 ? 4.516 -29.328 7.941 1 73.44 358 HIS B CA 1
ATOM 6366 C C . HIS B 1 358 ? 3.227 -30.047 7.566 1 73.44 358 HIS B C 1
ATOM 6368 O O . HIS B 1 358 ? 2.229 -29.406 7.227 1 73.44 358 HIS B O 1
ATOM 6374 N N . CYS B 1 359 ? 3.342 -31.281 7.301 1 64.56 359 CYS B N 1
ATOM 6375 C CA . CYS B 1 359 ? 2.125 -32.031 7.004 1 64.56 359 CYS B CA 1
ATOM 6376 C C . CYS B 1 359 ? 1.328 -32.281 8.273 1 64.56 359 CYS B C 1
ATOM 6378 O O . CYS B 1 359 ? 1.896 -32.344 9.367 1 64.56 359 CYS B O 1
ATOM 6380 N N . GLN B 1 360 ? 0.02 -32.156 8.18 1 59.09 360 GLN B N 1
ATOM 6381 C CA . GLN B 1 360 ? -0.847 -32.5 9.305 1 59.09 360 GLN B CA 1
ATOM 6382 C C . GLN B 1 360 ? -0.451 -33.844 9.922 1 59.09 360 GLN B C 1
ATOM 6384 O O . GLN B 1 360 ? 0.023 -34.719 9.219 1 59.09 360 GLN B O 1
ATOM 6389 N N . SER B 1 361 ? -0.485 -33.781 11.281 1 55.38 361 SER B N 1
ATOM 6390 C CA . SER B 1 361 ? -0.263 -35.031 11.977 1 55.38 361 SER B CA 1
ATOM 6391 C C . SER B 1 361 ? -1.133 -36.156 11.398 1 55.38 361 SER B C 1
ATOM 6393 O O . SER B 1 361 ? -2.352 -36 11.289 1 55.38 361 SER B O 1
ATOM 6395 N N . GLY B 1 362 ? -0.57 -37.219 10.914 1 54.31 362 GLY B N 1
ATOM 6396 C CA . GLY B 1 362 ? -1.296 -38.344 10.336 1 54.31 362 GLY B CA 1
ATOM 6397 C C . GLY B 1 362 ? -1.558 -38.188 8.852 1 54.31 362 GLY B C 1
ATOM 6398 O O . GLY B 1 362 ? -2.301 -38.969 8.266 1 54.31 362 GLY B O 1
ATOM 6399 N N . GLY B 1 363 ? -1.012 -37.062 8.359 1 60.06 363 GLY B N 1
ATOM 6400 C CA . GLY B 1 363 ? -1.294 -36.844 6.949 1 60.06 363 GLY B CA 1
ATOM 6401 C C . GLY B 1 363 ? -0.47 -37.719 6.035 1 60.06 363 GLY B C 1
ATOM 6402 O O . GLY B 1 363 ? 0.361 -38.5 6.5 1 60.06 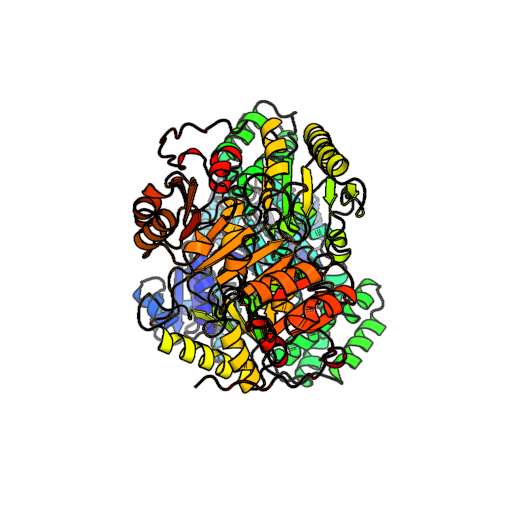363 GLY B O 1
ATOM 6403 N N . ILE B 1 364 ? -0.908 -37.812 4.773 1 64.12 364 ILE B N 1
ATOM 6404 C CA . ILE B 1 364 ? -0.291 -38.625 3.754 1 64.12 364 ILE B CA 1
ATOM 6405 C C . ILE B 1 364 ? 1.081 -38.094 3.387 1 64.12 364 ILE B C 1
ATOM 6407 O O . ILE B 1 364 ? 1.226 -36.875 3.15 1 64.12 364 ILE B O 1
ATOM 6411 N N . GLU B 1 365 ? 2.084 -38.906 3.617 1 71.75 365 GLU B N 1
ATOM 6412 C CA . GLU B 1 365 ? 3.439 -38.562 3.217 1 71.75 365 GLU B CA 1
ATOM 6413 C C . GLU B 1 365 ? 3.482 -38.125 1.755 1 71.75 365 GLU B C 1
ATOM 6415 O O . GLU B 1 365 ? 2.803 -38.688 0.907 1 71.75 365 GLU B O 1
ATOM 6420 N N . PRO B 1 366 ? 4.246 -37.062 1.521 1 79.25 366 PRO B N 1
ATOM 6421 C CA . PRO B 1 366 ? 4.383 -36.625 0.129 1 79.25 366 PRO B CA 1
ATOM 6422 C C . PRO B 1 366 ? 4.988 -37.688 -0.767 1 79.25 366 PRO B C 1
ATOM 6424 O O . PRO B 1 366 ? 5.691 -38.594 -0.281 1 79.25 366 PRO B O 1
ATOM 6427 N N . ASP B 1 367 ? 4.629 -37.656 -1.938 1 81 367 ASP B N 1
ATOM 6428 C CA . ASP B 1 367 ? 5.254 -38.562 -2.914 1 81 367 ASP B CA 1
ATOM 6429 C C . ASP B 1 367 ? 6.645 -38.031 -3.303 1 81 367 ASP B C 1
ATOM 6431 O O . ASP B 1 367 ? 6.801 -37.375 -4.324 1 81 367 ASP B O 1
ATOM 6435 N N . TRP B 1 368 ? 7.602 -38.531 -2.625 1 86.12 368 TRP B N 1
ATOM 6436 C CA . TRP B 1 368 ? 8.969 -38.062 -2.77 1 86.12 368 TRP B CA 1
ATOM 6437 C C . TRP B 1 368 ? 9.531 -38.406 -4.145 1 86.12 368 TRP B C 1
ATOM 6439 O O . TRP B 1 368 ? 10.367 -37.688 -4.688 1 86.12 368 TRP B O 1
ATOM 6449 N N . GLN B 1 369 ? 9.148 -39.5 -4.648 1 84.38 369 GLN B N 1
ATOM 6450 C CA . GLN B 1 369 ? 9.602 -39.875 -5.98 1 84.38 369 GLN B CA 1
ATOM 6451 C C . GLN B 1 369 ? 9.164 -38.844 -7.023 1 84.38 369 GLN B C 1
ATOM 6453 O O . GLN B 1 369 ? 9.953 -38.469 -7.887 1 84.38 369 GLN B O 1
ATOM 6458 N N . ALA B 1 370 ? 7.973 -38.438 -6.84 1 81.56 370 ALA B N 1
ATOM 6459 C CA . ALA B 1 370 ? 7.43 -37.438 -7.75 1 81.56 370 ALA B CA 1
ATOM 6460 C C . ALA B 1 370 ? 8.141 -36.094 -7.582 1 81.56 370 ALA B C 1
ATOM 6462 O O . ALA B 1 370 ? 8.391 -35.406 -8.562 1 81.56 370 ALA B O 1
ATOM 6463 N N . LEU B 1 371 ? 8.516 -35.844 -6.465 1 87.38 371 LEU B N 1
ATOM 6464 C CA . LEU B 1 371 ? 9.102 -34.562 -6.129 1 87.38 371 LEU B CA 1
ATOM 6465 C C . LEU B 1 371 ? 10.586 -34.5 -6.484 1 87.38 371 LEU B C 1
ATOM 6467 O O . LEU B 1 371 ? 11.188 -33.438 -6.555 1 87.38 371 LEU B O 1
ATOM 6471 N N . ALA B 1 372 ? 11.172 -35.656 -6.754 1 89.38 372 ALA B N 1
ATOM 6472 C CA . ALA B 1 372 ? 12.617 -35.781 -6.961 1 89.38 372 ALA B CA 1
ATOM 6473 C C . ALA B 1 372 ? 12.969 -35.625 -8.438 1 89.38 372 ALA B C 1
ATOM 6475 O O . ALA B 1 372 ? 14.141 -35.719 -8.812 1 89.38 372 ALA B O 1
ATOM 6476 N N . GLN B 1 373 ? 12.047 -35.344 -9.242 1 84 373 GLN B N 1
ATOM 6477 C CA . GLN B 1 373 ? 12.281 -35.281 -10.68 1 84 373 GLN B CA 1
ATOM 6478 C C . GLN B 1 373 ? 13.141 -34.062 -11.047 1 84 373 GLN B C 1
ATOM 6480 O O . GLN B 1 373 ? 13.031 -33 -10.422 1 84 373 GLN B O 1
ATOM 6485 N N . ALA B 1 374 ? 13.977 -34.281 -12.133 1 81.44 374 ALA B N 1
ATOM 6486 C CA . ALA B 1 374 ? 14.766 -33.188 -12.672 1 81.44 374 ALA B CA 1
ATOM 6487 C C . ALA B 1 374 ? 13.891 -32.219 -13.469 1 81.44 374 ALA B C 1
ATOM 6489 O O . ALA B 1 374 ? 12.742 -32.531 -13.773 1 81.44 374 ALA B O 1
ATOM 6490 N N . ASN B 1 375 ? 14.383 -31.031 -13.75 1 86.25 375 ASN B N 1
ATOM 6491 C CA . ASN B 1 375 ? 13.695 -30 -14.531 1 86.25 375 ASN B CA 1
ATOM 6492 C C . ASN B 1 375 ? 12.375 -29.594 -13.883 1 86.25 375 ASN B C 1
ATOM 6494 O O . ASN B 1 375 ? 11.383 -29.375 -14.578 1 86.25 375 ASN B O 1
ATOM 6498 N N . HIS B 1 376 ? 12.383 -29.781 -12.602 1 91.12 376 HIS B N 1
ATOM 6499 C CA . HIS B 1 376 ? 11.227 -29.453 -11.773 1 91.12 376 HIS B CA 1
ATOM 6500 C C . HIS B 1 376 ? 11.633 -28.641 -10.555 1 91.12 376 HIS B C 1
ATOM 6502 O O . HIS B 1 376 ? 12.555 -29.016 -9.828 1 91.12 376 HIS B O 1
ATOM 6508 N N . THR B 1 377 ? 10.984 -27.5 -10.391 1 95.5 377 THR B N 1
ATOM 6509 C CA . THR B 1 377 ? 11.289 -26.672 -9.234 1 95.5 377 THR B CA 1
ATOM 6510 C C . THR B 1 377 ? 10.391 -27.031 -8.055 1 95.5 377 THR B C 1
ATOM 6512 O O . THR B 1 377 ? 9.188 -27.25 -8.227 1 95.5 377 THR B O 1
ATOM 6515 N N . LEU B 1 378 ? 10.977 -27.172 -6.902 1 96.44 378 LEU B N 1
ATOM 6516 C CA . LEU B 1 378 ? 10.242 -27.359 -5.66 1 96.44 378 LEU B CA 1
ATOM 6517 C C . LEU B 1 378 ? 10.352 -26.125 -4.766 1 96.44 378 LEU B C 1
ATOM 6519 O O . LEU B 1 378 ? 11.453 -25.688 -4.445 1 96.44 378 LEU B O 1
ATOM 6523 N N . ALA B 1 379 ? 9.25 -25.516 -4.48 1 97.56 379 ALA B N 1
ATOM 6524 C CA . ALA B 1 379 ? 9.172 -24.469 -3.467 1 97.56 379 ALA B CA 1
ATOM 6525 C C . ALA B 1 379 ? 8.508 -24.984 -2.191 1 97.56 379 ALA B C 1
ATOM 6527 O O . ALA B 1 379 ? 7.34 -25.375 -2.203 1 97.56 379 ALA B O 1
ATOM 6528 N N . ILE B 1 380 ? 9.227 -24.953 -1.095 1 96.19 380 ILE B N 1
ATOM 6529 C CA . ILE B 1 380 ? 8.789 -25.625 0.132 1 96.19 380 ILE B CA 1
ATOM 6530 C C . ILE B 1 380 ? 8.5 -24.578 1.205 1 96.19 380 ILE B C 1
ATOM 6532 O O . ILE B 1 380 ? 9.406 -23.875 1.666 1 96.19 380 ILE B O 1
ATOM 6536 N N . TYR B 1 381 ? 7.234 -24.5 1.533 1 94.56 381 TYR B N 1
ATOM 6537 C CA . TYR B 1 381 ? 6.77 -23.641 2.615 1 94.56 381 TYR B CA 1
ATOM 6538 C C . TYR B 1 381 ? 6.961 -24.312 3.969 1 94.56 381 TYR B C 1
ATOM 6540 O O . TYR B 1 381 ? 6.816 -25.531 4.09 1 94.56 381 TYR B O 1
ATOM 6548 N N . MET B 1 382 ? 7.355 -23.547 5.051 1 90.62 382 MET B N 1
ATOM 6549 C CA . MET B 1 382 ? 7.5 -24.062 6.41 1 90.62 382 MET B CA 1
ATOM 6550 C C . MET B 1 382 ? 8.359 -25.312 6.434 1 90.62 382 MET B C 1
ATOM 6552 O O . MET B 1 382 ? 7.992 -26.312 7.062 1 90.62 382 MET B O 1
ATOM 6556 N N . GLY B 1 383 ? 9.406 -25.312 5.676 1 90.94 383 GLY B N 1
ATOM 6557 C CA . GLY B 1 383 ? 10.18 -26.531 5.492 1 90.94 383 GLY B CA 1
ATOM 6558 C C . GLY B 1 383 ? 11.484 -26.516 6.266 1 90.94 383 GLY B C 1
ATOM 6559 O O . GLY B 1 383 ? 12.227 -27.516 6.258 1 90.94 383 GLY B O 1
ATOM 6560 N N . THR B 1 384 ? 11.742 -25.5 7.016 1 91.56 384 THR B N 1
ATOM 6561 C CA . THR B 1 384 ? 13.055 -25.344 7.637 1 91.56 384 THR B CA 1
ATOM 6562 C C . THR B 1 384 ? 13.305 -26.453 8.648 1 91.56 384 THR B C 1
ATOM 6564 O O . THR B 1 384 ? 14.391 -27.031 8.672 1 91.56 384 THR B O 1
ATOM 6567 N N . THR B 1 385 ? 12.359 -26.828 9.438 1 89.38 385 THR B N 1
ATOM 6568 C CA . THR B 1 385 ? 12.523 -27.812 10.484 1 89.38 385 THR B CA 1
ATOM 6569 C C . THR B 1 385 ? 12.641 -29.219 9.891 1 89.38 385 THR B C 1
ATOM 6571 O O . THR B 1 385 ? 13.211 -30.109 10.516 1 89.38 385 THR B O 1
ATOM 6574 N N . LYS B 1 386 ? 12.188 -29.422 8.656 1 92.06 386 LYS B N 1
ATOM 6575 C CA . LYS B 1 386 ? 12.203 -30.75 8.031 1 92.06 386 LYS B CA 1
ATOM 6576 C C . LYS B 1 386 ? 13.195 -30.797 6.875 1 92.06 386 LYS B C 1
ATOM 6578 O O . LYS B 1 386 ? 13.164 -31.719 6.059 1 92.06 386 LYS B O 1
ATOM 6583 N N . ALA B 1 387 ? 14.031 -29.859 6.852 1 95.25 387 ALA B N 1
ATOM 6584 C CA . ALA B 1 387 ? 14.945 -29.703 5.723 1 95.25 387 ALA B CA 1
ATOM 6585 C C . ALA B 1 387 ? 15.836 -30.938 5.562 1 95.25 387 ALA B C 1
ATOM 6587 O O . ALA B 1 387 ? 16.125 -31.359 4.441 1 95.25 387 ALA B O 1
ATOM 6588 N N . GLU B 1 388 ? 16.281 -31.453 6.691 1 94.94 388 GLU B N 1
ATOM 6589 C CA . GLU B 1 388 ? 17.125 -32.656 6.648 1 94.94 388 GLU B CA 1
ATOM 6590 C C . GLU B 1 388 ? 16.375 -33.812 6.027 1 94.94 388 GLU B C 1
ATOM 6592 O O . GLU B 1 388 ? 16.891 -34.5 5.125 1 94.94 388 GLU B O 1
ATOM 6597 N N . LEU B 1 389 ? 15.188 -34.062 6.488 1 93.88 389 LEU B N 1
ATOM 6598 C CA . LEU B 1 389 ? 14.367 -35.125 5.961 1 93.88 389 LEU B CA 1
ATOM 6599 C C . LEU B 1 389 ? 14.086 -34.938 4.473 1 93.88 389 LEU B C 1
ATOM 6601 O O . LEU B 1 389 ? 14.172 -35.875 3.686 1 93.88 389 LEU B O 1
ATOM 6605 N N . ILE B 1 390 ? 13.766 -33.75 4.07 1 94 390 ILE B N 1
ATOM 6606 C CA . ILE B 1 390 ? 13.438 -33.406 2.695 1 94 390 ILE B CA 1
ATOM 6607 C C . ILE B 1 390 ? 14.625 -33.688 1.785 1 94 390 ILE B C 1
ATOM 6609 O O . ILE B 1 390 ? 14.484 -34.344 0.757 1 94 390 ILE B O 1
ATOM 6613 N N . SER B 1 391 ? 15.789 -33.219 2.174 1 96.06 391 SER B N 1
ATOM 6614 C CA . SER B 1 391 ? 16.984 -33.438 1.368 1 96.06 391 SER B CA 1
ATOM 6615 C C . SER B 1 391 ? 17.312 -34.906 1.22 1 96.06 391 SER B C 1
ATOM 6617 O O . SER B 1 391 ? 17.609 -35.375 0.118 1 96.06 391 SER B O 1
ATOM 6619 N N . GLN B 1 392 ? 17.219 -35.625 2.279 1 95.5 392 GLN B N 1
ATOM 6620 C CA . GLN B 1 392 ? 17.531 -37.062 2.271 1 95.5 392 GLN B CA 1
ATOM 6621 C C . GLN B 1 392 ? 16.562 -37.812 1.374 1 95.5 392 GLN B C 1
ATOM 6623 O O . GLN B 1 392 ? 16.984 -38.656 0.57 1 95.5 392 GLN B O 1
ATOM 6628 N N . ARG B 1 393 ? 15.281 -37.531 1.497 1 93.75 393 ARG B N 1
ATOM 6629 C CA . ARG B 1 393 ? 14.258 -38.219 0.729 1 93.75 393 ARG B CA 1
ATOM 6630 C C . ARG B 1 393 ? 14.391 -37.906 -0.761 1 93.75 393 ARG B C 1
ATOM 6632 O O . ARG B 1 393 ? 14.242 -38.812 -1.595 1 93.75 393 ARG B O 1
ATOM 6639 N N . LEU B 1 394 ? 14.641 -36.688 -1.115 1 94.88 394 LEU B N 1
ATOM 6640 C CA . LEU B 1 394 ? 14.797 -36.344 -2.518 1 94.88 394 LEU B CA 1
ATOM 6641 C C . LEU B 1 394 ? 15.992 -37.062 -3.133 1 94.88 394 LEU B C 1
ATOM 6643 O O . LEU B 1 394 ? 15.891 -37.594 -4.234 1 94.88 394 LEU B O 1
ATOM 6647 N N . ILE B 1 395 ? 17.125 -37.125 -2.393 1 96.06 395 ILE B N 1
ATOM 6648 C CA . ILE B 1 395 ? 18.328 -37.75 -2.887 1 96.06 395 ILE B CA 1
ATOM 6649 C C . ILE B 1 395 ? 18.109 -39.281 -3.01 1 96.06 395 ILE B C 1
ATOM 6651 O O . ILE B 1 395 ? 18.484 -39.875 -4.016 1 96.06 395 ILE B O 1
ATOM 6655 N N . GLU B 1 396 ? 17.469 -39.812 -2.018 1 95.12 396 GLU B N 1
ATOM 6656 C CA . GLU B 1 396 ? 17.172 -41.25 -2.02 1 95.12 396 GLU B CA 1
ATOM 6657 C C . GLU B 1 396 ? 16.312 -41.625 -3.225 1 95.12 396 GLU B C 1
ATOM 6659 O O . GLU B 1 396 ? 16.422 -42.75 -3.74 1 95.12 396 GLU B O 1
ATOM 6664 N N . GLN B 1 397 ? 15.484 -40.719 -3.625 1 93.06 397 GLN B N 1
ATOM 6665 C CA . GLN B 1 397 ? 14.555 -41 -4.711 1 93.06 397 GLN B CA 1
ATOM 6666 C C . GLN B 1 397 ? 15.148 -40.594 -6.062 1 93.06 397 GLN B C 1
ATOM 6668 O O . GLN B 1 397 ? 14.453 -40.594 -7.078 1 93.06 397 GLN B O 1
ATOM 6673 N N . GLY B 1 398 ? 16.406 -40.156 -6.062 1 92.12 398 GLY B N 1
ATOM 6674 C CA . GLY B 1 398 ? 17.109 -40.062 -7.332 1 92.12 398 GLY B CA 1
ATOM 6675 C C . GLY B 1 398 ? 17.469 -38.625 -7.699 1 92.12 398 GLY B C 1
ATOM 6676 O O . GLY B 1 398 ? 18.125 -38.406 -8.719 1 92.12 398 GLY B O 1
ATOM 6677 N N . ARG B 1 399 ? 17.016 -37.688 -6.973 1 94.75 399 ARG B N 1
ATOM 6678 C CA . ARG B 1 399 ? 17.422 -36.312 -7.258 1 94.75 399 ARG B CA 1
ATOM 6679 C C . ARG B 1 399 ? 18.922 -36.156 -7.023 1 94.75 399 ARG B C 1
ATOM 6681 O O . ARG B 1 399 ? 19.469 -36.656 -6.043 1 94.75 399 ARG B O 1
ATOM 6688 N N . SER B 1 400 ? 19.641 -35.406 -7.949 1 95.62 400 SER B N 1
ATOM 6689 C CA . SER B 1 400 ? 21.078 -35.219 -7.812 1 95.62 400 SER B CA 1
ATOM 6690 C C . SER B 1 400 ? 21.422 -34.5 -6.512 1 95.62 400 SER B C 1
ATOM 6692 O O . SER B 1 400 ? 20.812 -33.469 -6.188 1 95.62 400 SER B O 1
ATOM 6694 N N . PRO B 1 401 ? 22.359 -35 -5.77 1 96.44 401 PRO B N 1
ATOM 6695 C CA . PRO B 1 401 ? 22.812 -34.312 -4.562 1 96.44 401 PRO B CA 1
ATOM 6696 C C . PRO B 1 401 ? 23.375 -32.938 -4.863 1 96.44 401 PRO B C 1
ATOM 6698 O O . PRO B 1 401 ? 23.453 -32.062 -3.969 1 96.44 401 PRO B O 1
ATOM 6701 N N . LEU B 1 402 ? 23.703 -32.656 -6.094 1 96.38 402 LEU B N 1
ATOM 6702 C CA . LEU B 1 402 ? 24.312 -31.406 -6.488 1 96.38 402 LEU B CA 1
ATOM 6703 C C . LEU B 1 402 ? 23.266 -30.438 -7.016 1 96.38 402 LEU B C 1
ATOM 6705 O O . LEU B 1 402 ? 23.609 -29.312 -7.418 1 96.38 402 LEU B O 1
ATOM 6709 N N . THR B 1 403 ? 22.016 -30.844 -6.938 1 96.88 403 THR B N 1
ATOM 6710 C CA . THR B 1 403 ? 20.953 -29.953 -7.371 1 96.88 403 THR B CA 1
ATOM 6711 C C . THR B 1 403 ? 21.047 -28.609 -6.637 1 96.88 403 THR B C 1
ATOM 6713 O O . THR B 1 403 ? 21.125 -28.578 -5.406 1 96.88 403 THR B O 1
ATOM 6716 N N . PRO B 1 404 ? 21.047 -27.484 -7.367 1 97.44 404 PRO B N 1
ATOM 6717 C CA . PRO B 1 404 ? 21.094 -26.172 -6.723 1 97.44 404 PRO B CA 1
ATOM 6718 C C . PRO B 1 404 ? 19.891 -25.922 -5.809 1 97.44 404 PRO B C 1
ATOM 6720 O O . PRO B 1 404 ? 18.781 -26.391 -6.094 1 97.44 404 PRO B O 1
ATOM 6723 N N . ILE B 1 405 ? 20.188 -25.234 -4.703 1 98 405 ILE B N 1
ATOM 6724 C CA . ILE B 1 405 ? 19.125 -24.875 -3.771 1 98 405 ILE B CA 1
ATOM 6725 C C . ILE B 1 405 ? 19.297 -23.422 -3.334 1 98 405 ILE B C 1
ATOM 6727 O O . ILE B 1 405 ? 20.375 -22.844 -3.49 1 98 405 ILE B O 1
ATOM 6731 N N . ALA B 1 406 ? 18.234 -22.828 -2.84 1 97.81 406 ALA B N 1
ATOM 6732 C CA . ALA B 1 406 ? 18.234 -21.516 -2.197 1 97.81 406 ALA B CA 1
ATOM 6733 C C . ALA B 1 406 ? 17.328 -21.5 -0.97 1 97.81 406 ALA B C 1
ATOM 6735 O O . ALA B 1 406 ? 16.234 -22.047 -0.993 1 97.81 406 ALA B O 1
ATOM 6736 N N . VAL B 1 407 ? 17.859 -21.016 0.099 1 97.81 407 VAL B N 1
ATOM 6737 C CA . VAL B 1 407 ? 17.078 -20.703 1.29 1 97.81 407 VAL B CA 1
ATOM 6738 C C . VAL B 1 407 ? 16.859 -19.188 1.395 1 97.81 407 VAL B C 1
ATOM 6740 O O . VAL B 1 407 ? 17.812 -18.438 1.617 1 97.81 407 VAL B O 1
ATOM 6743 N N . ILE B 1 408 ? 15.656 -18.75 1.244 1 97.25 408 ILE B N 1
ATOM 6744 C CA . ILE B 1 408 ? 15.344 -17.328 1.219 1 97.25 408 ILE B CA 1
ATOM 6745 C C . ILE B 1 408 ? 14.625 -16.922 2.506 1 97.25 408 ILE B C 1
ATOM 6747 O O . ILE B 1 408 ? 13.469 -17.297 2.717 1 97.25 408 ILE B O 1
ATOM 6751 N N . SER B 1 409 ? 15.273 -16.109 3.348 1 96.19 409 SER B N 1
ATOM 6752 C CA . SER B 1 409 ? 14.727 -15.641 4.617 1 96.19 409 SER B CA 1
ATOM 6753 C C . SER B 1 409 ? 14.109 -14.25 4.473 1 96.19 409 SER B C 1
ATOM 6755 O O . SER B 1 409 ? 14.672 -13.383 3.793 1 96.19 409 SER B O 1
ATOM 6757 N N . CYS B 1 410 ? 12.922 -14.109 5.039 1 94.12 410 CYS B N 1
ATOM 6758 C CA . CYS B 1 410 ? 12.25 -12.812 5.043 1 94.12 410 CYS B CA 1
ATOM 6759 C C . CYS B 1 410 ? 12.133 -12.25 3.631 1 94.12 410 CYS B C 1
ATOM 6761 O O . CYS B 1 410 ? 12.5 -11.102 3.381 1 94.12 410 CYS B O 1
ATOM 6763 N N . GLY B 1 411 ? 11.656 -13.148 2.752 1 94.62 411 GLY B N 1
ATOM 6764 C CA . GLY B 1 411 ? 11.586 -12.797 1.343 1 94.62 411 GLY B CA 1
ATOM 6765 C C . GLY B 1 411 ? 10.812 -11.516 1.084 1 94.62 411 GLY B C 1
ATOM 6766 O O . GLY B 1 411 ? 9.719 -11.328 1.617 1 94.62 411 GLY B O 1
ATOM 6767 N N . THR B 1 412 ? 11.359 -10.586 0.268 1 93.69 412 THR B N 1
ATOM 6768 C CA . THR B 1 412 ? 10.82 -9.336 -0.253 1 93.69 412 THR B CA 1
ATOM 6769 C C . THR B 1 412 ? 10.922 -8.227 0.789 1 93.69 412 THR B C 1
ATOM 6771 O O . THR B 1 412 ? 10.672 -7.059 0.488 1 93.69 412 THR B O 1
ATOM 6774 N N . ARG B 1 413 ? 11.203 -8.633 2.053 1 89.81 413 ARG B N 1
ATOM 6775 C CA . ARG B 1 413 ? 11.422 -7.613 3.078 1 89.81 413 ARG B CA 1
ATOM 6776 C C . ARG B 1 413 ? 12.812 -6.996 2.949 1 89.81 413 ARG B C 1
ATOM 6778 O O . ARG B 1 413 ? 13.648 -7.492 2.193 1 89.81 413 ARG B O 1
ATOM 6785 N N . HIS B 1 414 ? 13.031 -5.91 3.656 1 83.31 414 HIS B N 1
ATOM 6786 C CA . HIS B 1 414 ? 14.312 -5.211 3.592 1 83.31 414 HIS B CA 1
ATOM 6787 C C . HIS B 1 414 ? 15.438 -6.066 4.168 1 83.31 414 HIS B C 1
ATOM 6789 O O . HIS B 1 414 ? 16.594 -5.914 3.779 1 83.31 414 HIS B O 1
ATOM 6795 N N . ASP B 1 415 ? 15.117 -6.984 5.094 1 86.56 415 ASP B N 1
ATOM 6796 C CA . ASP B 1 415 ? 16.109 -7.828 5.734 1 86.56 415 ASP B CA 1
ATOM 6797 C C . ASP B 1 415 ? 16.203 -9.195 5.055 1 86.56 415 ASP B C 1
ATOM 6799 O O . ASP B 1 415 ? 16.641 -10.172 5.668 1 86.56 415 ASP B O 1
ATOM 6803 N N . GLN B 1 416 ? 15.836 -9.227 3.807 1 93.38 416 GLN B N 1
ATOM 6804 C CA . GLN B 1 416 ? 15.914 -10.469 3.039 1 93.38 416 GLN B CA 1
ATOM 6805 C C . GLN B 1 416 ? 17.328 -11.023 3.035 1 93.38 416 GLN B C 1
ATOM 6807 O O . GLN B 1 416 ? 18.297 -10.273 2.891 1 93.38 416 GLN B O 1
ATOM 6812 N N . GLN B 1 417 ? 17.469 -12.312 3.293 1 93.5 417 GLN B N 1
ATOM 6813 C CA . GLN B 1 417 ? 18.734 -13.031 3.186 1 93.5 417 GLN B CA 1
ATOM 6814 C C . GLN B 1 417 ? 18.578 -14.273 2.307 1 93.5 417 GLN B C 1
ATOM 6816 O O . GLN B 1 417 ? 17.578 -14.992 2.4 1 93.5 417 GLN B O 1
ATOM 6821 N N . ILE B 1 418 ? 19.578 -14.461 1.44 1 95.31 418 ILE B N 1
ATOM 6822 C CA . ILE B 1 418 ? 19.562 -15.602 0.537 1 95.31 418 ILE B CA 1
ATOM 6823 C C . ILE B 1 418 ? 20.797 -16.469 0.757 1 95.31 418 ILE B C 1
ATOM 6825 O O . ILE B 1 418 ? 21.922 -15.969 0.677 1 95.31 418 ILE B O 1
ATOM 6829 N N . LEU B 1 419 ? 20.609 -17.688 1.09 1 96.12 419 LEU B N 1
ATOM 6830 C CA . LEU B 1 419 ? 21.672 -18.672 1.171 1 96.12 419 LEU B CA 1
ATOM 6831 C C . LEU B 1 419 ? 21.547 -19.703 0.043 1 96.12 419 LEU B C 1
ATOM 6833 O O . LEU B 1 419 ? 20.5 -20.328 -0.115 1 96.12 419 LEU B O 1
ATOM 6837 N N . THR B 1 420 ? 22.609 -19.797 -0.763 1 96.69 420 THR B N 1
ATOM 6838 C CA . THR B 1 420 ? 22.578 -20.734 -1.885 1 96.69 420 THR B CA 1
ATOM 6839 C C . THR B 1 420 ? 23.578 -21.859 -1.671 1 96.69 420 THR B C 1
ATOM 6841 O O . THR B 1 420 ? 24.547 -21.719 -0.932 1 96.69 420 THR B O 1
ATOM 6844 N N . GLY B 1 421 ? 23.312 -22.984 -2.23 1 96.75 421 GLY B N 1
ATOM 6845 C CA . GLY B 1 421 ? 24.125 -24.188 -2.186 1 96.75 421 GLY B CA 1
ATOM 6846 C C . GLY B 1 421 ? 23.578 -25.328 -3.016 1 96.75 421 GLY B C 1
ATOM 6847 O O . GLY B 1 421 ? 23.016 -25.094 -4.098 1 96.75 421 GLY B O 1
ATOM 6848 N N . ASN B 1 422 ? 23.891 -26.516 -2.57 1 97.25 422 ASN B N 1
ATOM 6849 C CA . ASN B 1 422 ? 23.344 -27.703 -3.219 1 97.25 422 ASN B CA 1
ATOM 6850 C C . ASN B 1 422 ? 22.531 -28.547 -2.242 1 97.25 422 ASN B C 1
ATOM 6852 O O . ASN B 1 422 ? 22.453 -28.219 -1.054 1 97.25 422 ASN B O 1
ATOM 6856 N N . LEU B 1 423 ? 21.891 -29.516 -2.811 1 97.12 423 LEU B N 1
ATOM 6857 C CA . LEU B 1 423 ? 20.875 -30.281 -2.082 1 97.12 423 LEU B CA 1
ATOM 6858 C C . LEU B 1 423 ? 21.469 -30.922 -0.829 1 97.12 423 LEU B C 1
ATOM 6860 O O . LEU B 1 423 ? 20.781 -31.062 0.185 1 97.12 423 LEU B O 1
ATOM 6864 N N . THR B 1 424 ? 22.781 -31.25 -0.766 1 96.94 424 THR B N 1
ATOM 6865 C CA . THR B 1 424 ? 23.438 -31.859 0.39 1 96.94 424 THR B CA 1
ATOM 6866 C C . THR B 1 424 ? 23.562 -30.859 1.529 1 96.94 424 THR B C 1
ATOM 6868 O O . THR B 1 424 ? 23.734 -31.25 2.688 1 96.94 424 THR B O 1
ATOM 6871 N N . GLN B 1 425 ? 23.453 -29.625 1.207 1 97.25 425 GLN B N 1
ATOM 6872 C CA . GLN B 1 425 ? 23.688 -28.562 2.184 1 97.25 425 GLN B CA 1
ATOM 6873 C C . GLN B 1 425 ? 22.375 -27.984 2.686 1 97.25 425 GLN B C 1
ATOM 6875 O O . GLN B 1 425 ? 22.375 -27.062 3.514 1 97.25 425 GLN B O 1
ATOM 6880 N N . LEU B 1 426 ? 21.312 -28.484 2.227 1 97.12 426 LEU B N 1
ATOM 6881 C CA . LEU B 1 426 ? 20 -27.906 2.504 1 97.12 426 LEU B CA 1
ATOM 6882 C C . LEU B 1 426 ? 19.734 -27.844 4.004 1 97.12 426 LEU B C 1
ATOM 6884 O O . LEU B 1 426 ? 19.297 -26.828 4.527 1 97.12 426 LEU B O 1
ATOM 6888 N N . ALA B 1 427 ? 20.016 -28.922 4.711 1 96.75 427 ALA B N 1
ATOM 6889 C CA . ALA B 1 427 ? 19.75 -29 6.145 1 96.75 427 ALA B CA 1
ATOM 6890 C C . ALA B 1 427 ? 20.547 -27.953 6.918 1 96.75 427 ALA B C 1
ATOM 6892 O O . ALA B 1 427 ? 20 -27.266 7.777 1 96.75 427 ALA B O 1
ATOM 6893 N N . GLN B 1 428 ? 21.781 -27.812 6.652 1 96.56 428 GLN B N 1
ATOM 6894 C CA . GLN B 1 428 ? 22.656 -26.875 7.34 1 96.56 428 GLN B CA 1
ATOM 6895 C C . GLN B 1 428 ? 22.25 -25.422 7.055 1 96.56 428 GLN B C 1
ATOM 6897 O O . GLN B 1 428 ? 22.188 -24.609 7.969 1 96.56 428 GLN B O 1
ATOM 6902 N N . LEU B 1 429 ? 22 -25.172 5.812 1 96.62 429 LEU B N 1
ATOM 6903 C CA . LEU B 1 429 ? 21.656 -23.812 5.414 1 96.62 429 LEU B CA 1
ATOM 6904 C C . LEU B 1 429 ? 20.297 -23.422 6 1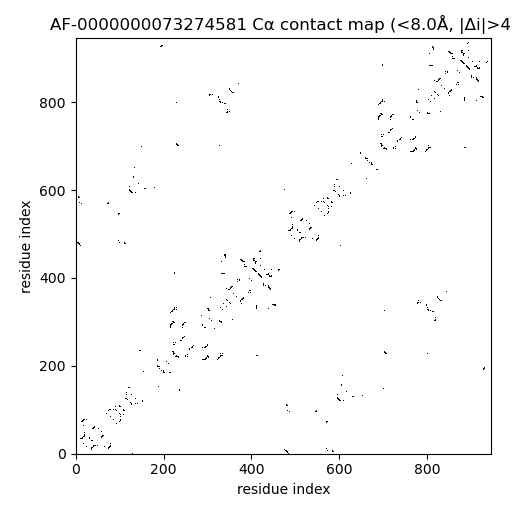 96.62 429 LEU B C 1
ATOM 6906 O O . LEU B 1 429 ? 20.109 -22.281 6.422 1 96.62 429 LEU B O 1
ATOM 6910 N N . ALA B 1 430 ? 19.359 -24.344 5.984 1 96.44 430 ALA B N 1
ATOM 6911 C CA . ALA B 1 430 ? 18.047 -24.078 6.551 1 96.44 430 ALA B CA 1
ATOM 6912 C C . ALA B 1 430 ? 18.141 -23.781 8.039 1 96.44 430 ALA B C 1
ATOM 6914 O O . ALA B 1 430 ? 17.406 -22.922 8.555 1 96.44 430 ALA B O 1
ATOM 6915 N N . LYS B 1 431 ? 19 -24.438 8.758 1 94.44 431 LYS B N 1
ATOM 6916 C CA . LYS B 1 431 ? 19.188 -24.234 10.195 1 94.44 431 LYS B CA 1
ATOM 6917 C C . LYS B 1 431 ? 19.766 -22.859 10.492 1 94.44 431 LYS B C 1
ATOM 6919 O O . LYS B 1 431 ? 19.438 -22.25 11.516 1 94.44 431 LYS B O 1
ATOM 6924 N N . GLN B 1 432 ? 20.5 -22.328 9.617 1 93.62 432 GLN B N 1
ATOM 6925 C CA . GLN B 1 432 ? 21.188 -21.047 9.805 1 93.62 432 GLN B CA 1
ATOM 6926 C C . GLN B 1 432 ? 20.281 -19.875 9.398 1 93.62 432 GLN B C 1
ATOM 6928 O O . GLN B 1 432 ? 20.531 -18.734 9.781 1 93.62 432 GLN B O 1
ATOM 6933 N N . ALA B 1 433 ? 19.297 -20.188 8.664 1 94.06 433 ALA B N 1
ATOM 6934 C CA . ALA B 1 433 ? 18.5 -19.125 8.039 1 94.06 433 ALA B CA 1
ATOM 6935 C C . ALA B 1 433 ? 17.469 -18.562 9.023 1 94.06 433 ALA B C 1
ATOM 6937 O O . ALA B 1 433 ? 16.734 -19.328 9.656 1 94.06 433 ALA B O 1
ATOM 6938 N N . PRO B 1 434 ? 17.453 -17.266 9.211 1 92.62 434 PRO B N 1
ATOM 6939 C CA . PRO B 1 434 ? 16.359 -16.688 9.992 1 92.62 434 PRO B CA 1
ATOM 6940 C C . PRO B 1 434 ? 14.977 -17.031 9.422 1 92.62 434 PRO B C 1
ATOM 6942 O O . PRO B 1 434 ? 14.828 -17.172 8.203 1 92.62 434 PRO B O 1
ATOM 6945 N N . THR B 1 435 ? 13.984 -17.156 10.289 1 90.94 435 THR B N 1
ATOM 6946 C CA . THR B 1 435 ? 12.617 -17.438 9.867 1 90.94 435 THR B CA 1
ATOM 6947 C C . THR B 1 435 ? 11.789 -16.156 9.812 1 90.94 435 THR B C 1
ATOM 6949 O O . THR B 1 435 ? 12.07 -15.195 10.531 1 90.94 435 THR B O 1
ATOM 6952 N N . PRO B 1 436 ? 10.766 -16.109 8.945 1 92.75 436 PRO B N 1
ATOM 6953 C CA . PRO B 1 436 ? 10.312 -17.188 8.047 1 92.75 436 PRO B CA 1
ATOM 6954 C C . PRO B 1 436 ? 11.242 -17.375 6.844 1 92.75 436 PRO B C 1
ATOM 6956 O O . PRO B 1 436 ? 11.891 -16.422 6.406 1 92.75 436 PRO B O 1
ATOM 6959 N N . ALA B 1 437 ? 11.336 -18.625 6.359 1 95.62 437 ALA B N 1
ATOM 6960 C CA . ALA B 1 437 ? 12.203 -18.922 5.219 1 95.62 437 ALA B CA 1
ATOM 6961 C C . ALA B 1 437 ? 11.508 -19.844 4.223 1 95.62 437 ALA B C 1
ATOM 6963 O O . ALA B 1 437 ? 10.75 -20.734 4.617 1 95.62 437 ALA B O 1
ATOM 6964 N N . LEU B 1 438 ? 11.719 -19.578 2.957 1 97.06 438 LEU B N 1
ATOM 6965 C CA . LEU B 1 438 ? 11.258 -20.406 1.851 1 97.06 438 LEU B CA 1
ATOM 6966 C C . LEU B 1 438 ? 12.414 -21.203 1.252 1 97.06 438 LEU B C 1
ATOM 6968 O O . LEU B 1 438 ? 13.484 -20.656 0.994 1 97.06 438 LEU B O 1
ATOM 6972 N N . LEU B 1 439 ? 12.234 -22.547 1.083 1 97.75 439 LEU B N 1
ATOM 6973 C CA . LEU B 1 439 ? 13.25 -23.375 0.438 1 97.75 439 LEU B CA 1
ATOM 6974 C C . LEU B 1 439 ? 12.914 -23.578 -1.036 1 97.75 439 LEU B C 1
ATOM 6976 O O . LEU B 1 439 ? 11.781 -23.922 -1.38 1 97.75 439 LEU B O 1
ATOM 6980 N N . ILE B 1 440 ? 13.844 -23.312 -1.87 1 98 440 ILE B N 1
ATOM 6981 C CA . ILE B 1 440 ? 13.711 -23.609 -3.293 1 98 440 ILE B CA 1
ATOM 6982 C C . ILE B 1 440 ? 14.719 -24.672 -3.703 1 98 440 ILE B C 1
ATOM 6984 O O . ILE B 1 440 ? 15.914 -24.547 -3.436 1 98 440 ILE B O 1
ATOM 6988 N N . VAL B 1 441 ? 14.258 -25.734 -4.324 1 97.62 441 VAL B N 1
ATOM 6989 C CA . VAL B 1 441 ? 15.102 -26.812 -4.836 1 97.62 441 VAL B CA 1
ATOM 6990 C C . VAL B 1 441 ? 14.898 -26.938 -6.348 1 97.62 441 VAL B C 1
ATOM 6992 O O . VAL B 1 441 ? 13.773 -27.109 -6.82 1 97.62 441 VAL B O 1
ATOM 6995 N N . GLY B 1 442 ? 15.961 -26.844 -7.094 1 96.94 442 GLY B N 1
ATOM 6996 C CA . GLY B 1 442 ? 15.914 -27 -8.539 1 96.94 442 GLY B CA 1
ATOM 6997 C C . GLY B 1 442 ? 17 -26.219 -9.258 1 96.94 442 GLY B C 1
ATOM 6998 O O . GLY B 1 442 ? 17.562 -25.266 -8.711 1 96.94 442 GLY B O 1
ATOM 6999 N N . GLU B 1 443 ? 17.266 -26.531 -10.469 1 95.19 443 GLU B N 1
ATOM 7000 C CA . GLU B 1 443 ? 18.344 -25.953 -11.273 1 95.19 443 GLU B CA 1
ATOM 7001 C C . GLU B 1 443 ? 18.172 -24.438 -11.398 1 95.19 443 GLU B C 1
ATOM 7003 O O . GLU B 1 443 ? 19.172 -23.703 -11.492 1 95.19 443 GLU B O 1
ATOM 7008 N N . VAL B 1 444 ? 17 -23.969 -11.273 1 95.31 444 VAL B N 1
ATOM 7009 C CA . VAL B 1 444 ? 16.719 -22.547 -11.43 1 95.31 444 VAL B CA 1
ATOM 7010 C C . VAL B 1 444 ? 17.375 -21.75 -10.312 1 95.31 444 VAL B C 1
ATOM 7012 O O . VAL B 1 444 ? 17.656 -20.562 -10.469 1 95.31 444 VAL B O 1
ATOM 7015 N N . ALA B 1 445 ? 17.609 -22.375 -9.18 1 96.5 445 ALA B N 1
ATOM 7016 C CA . ALA B 1 445 ? 18.219 -21.672 -8.039 1 96.5 445 ALA B CA 1
ATOM 7017 C C . ALA B 1 445 ? 19.609 -21.188 -8.383 1 96.5 445 ALA B C 1
ATOM 7019 O O . ALA B 1 445 ? 20.094 -20.219 -7.793 1 96.5 445 ALA B O 1
ATOM 7020 N N . ALA B 1 446 ? 20.234 -21.812 -9.336 1 94.62 446 ALA B N 1
ATOM 7021 C CA . ALA B 1 446 ? 21.578 -21.438 -9.75 1 94.62 446 ALA B CA 1
ATOM 7022 C C . ALA B 1 446 ? 21.594 -20.078 -10.461 1 94.62 446 ALA B C 1
ATOM 7024 O O . ALA B 1 446 ? 22.625 -19.422 -10.531 1 94.62 446 ALA B O 1
ATOM 7025 N N . LEU B 1 447 ? 20.453 -19.703 -10.922 1 94.44 447 LEU B N 1
ATOM 7026 C CA . LEU B 1 447 ? 20.359 -18.469 -11.695 1 94.44 447 LEU B CA 1
ATOM 7027 C C . LEU B 1 447 ? 20.469 -17.25 -10.789 1 94.44 447 LEU B C 1
ATOM 7029 O O . LEU B 1 447 ? 20.688 -16.141 -11.266 1 94.44 447 LEU B O 1
ATOM 7033 N N . HIS B 1 448 ? 20.312 -17.422 -9.5 1 94.5 448 HIS B N 1
ATOM 7034 C CA . HIS B 1 448 ? 20.406 -16.312 -8.539 1 94.5 448 HIS B CA 1
ATOM 7035 C C . HIS B 1 448 ? 21.703 -15.531 -8.719 1 94.5 448 HIS B C 1
ATOM 7037 O O . HIS B 1 448 ? 21.688 -14.297 -8.68 1 94.5 448 HIS B O 1
ATOM 7043 N N . HIS B 1 449 ? 22.781 -16.188 -8.953 1 91.56 449 HIS B N 1
ATOM 7044 C CA . HIS B 1 449 ? 24.078 -15.547 -9.031 1 91.56 449 HIS B CA 1
ATOM 7045 C C . HIS B 1 449 ? 24.125 -14.523 -10.156 1 91.56 449 HIS B C 1
ATOM 7047 O O . HIS B 1 449 ? 24.781 -13.484 -10.039 1 91.56 449 HIS B O 1
ATOM 7053 N N . GLN B 1 450 ? 23.344 -14.805 -11.125 1 92.31 450 GLN B N 1
ATOM 7054 C CA . GLN B 1 450 ? 23.359 -13.938 -12.305 1 92.31 450 GLN B CA 1
ATOM 7055 C C . GLN B 1 450 ? 22.234 -12.914 -12.25 1 92.31 450 GLN B C 1
ATOM 7057 O O . GLN B 1 450 ? 22.375 -11.805 -12.773 1 92.31 450 GLN B O 1
ATOM 7062 N N . LEU B 1 451 ? 21.156 -13.234 -11.578 1 93.62 451 LEU B N 1
ATOM 7063 C CA . LEU B 1 451 ? 19.953 -12.453 -11.773 1 93.62 451 LEU B CA 1
ATOM 7064 C C . LEU B 1 451 ? 19.562 -11.719 -10.492 1 93.62 451 LEU B C 1
ATOM 7066 O O . LEU B 1 451 ? 18.5 -11.086 -10.422 1 93.62 451 LEU B O 1
ATOM 7070 N N . ALA B 1 452 ? 20.391 -11.773 -9.492 1 91.5 452 ALA B N 1
ATOM 7071 C CA . ALA B 1 452 ? 20.109 -11.047 -8.258 1 91.5 452 ALA B CA 1
ATOM 7072 C C . ALA B 1 452 ? 20 -9.547 -8.516 1 91.5 452 ALA B C 1
ATOM 7074 O O . ALA B 1 452 ? 20.812 -8.977 -9.266 1 91.5 452 ALA B O 1
ATOM 7075 N N . TRP B 1 453 ? 19 -8.867 -7.922 1 88.38 453 TRP B N 1
ATOM 7076 C CA . TRP B 1 453 ? 18.797 -7.445 -8.203 1 88.38 453 TRP B CA 1
ATOM 7077 C C . TRP B 1 453 ? 18.422 -6.688 -6.93 1 88.38 453 TRP B C 1
ATOM 7079 O O . TRP B 1 453 ? 18.547 -5.465 -6.871 1 88.38 453 TRP B O 1
ATOM 7089 N N . PHE B 1 454 ? 17.906 -7.348 -5.988 1 89.38 454 PHE B N 1
ATOM 7090 C CA . PHE B 1 454 ? 17.422 -6.723 -4.766 1 89.38 454 PHE B CA 1
ATOM 7091 C C . PHE B 1 454 ? 18.391 -6.922 -3.619 1 89.38 454 PHE B C 1
ATOM 7093 O O . PHE B 1 454 ? 18.906 -8.023 -3.42 1 89.38 454 PHE B O 1
ATOM 7100 N N . GLY B 1 455 ? 18.578 -5.984 -2.832 1 79.88 455 GLY B N 1
ATOM 7101 C CA . GLY B 1 455 ? 19.438 -6.043 -1.654 1 79.88 455 GLY B CA 1
ATOM 7102 C C . GLY B 1 455 ? 20.906 -5.805 -1.966 1 79.88 455 GLY B C 1
ATOM 7103 O O . GLY B 1 455 ? 21.281 -5.68 -3.133 1 79.88 455 GLY B O 1
ATOM 7104 N N . ASP B 1 456 ? 21.766 -5.559 -0.896 1 66.31 456 ASP B N 1
ATOM 7105 C CA . ASP B 1 456 ? 23.172 -5.262 -1.073 1 66.31 456 ASP B CA 1
ATOM 7106 C C . ASP B 1 456 ? 23.969 -6.527 -1.389 1 66.31 456 ASP B C 1
ATOM 7108 O O . ASP B 1 456 ? 23.75 -7.574 -0.777 1 66.31 456 ASP B O 1
ATOM 7112 N N . ARG B 1 457 ? 24.484 -6.762 -2.445 1 55.59 457 ARG B N 1
ATOM 7113 C CA . ARG B 1 457 ? 25.281 -7.895 -2.904 1 55.59 457 ARG B CA 1
ATOM 7114 C C . ARG B 1 457 ? 26.25 -8.352 -1.824 1 55.59 457 ARG B C 1
ATOM 7116 O O . ARG B 1 457 ? 26.656 -9.516 -1.801 1 55.59 457 ARG B O 1
ATOM 7123 N N . GLN B 1 458 ? 26.875 -7.629 -1.036 1 47.91 458 GLN B N 1
ATOM 7124 C CA . GLN B 1 458 ? 27.938 -8.094 -0.157 1 47.91 458 GLN B CA 1
ATOM 7125 C C . GLN B 1 458 ? 27.422 -9.109 0.85 1 47.91 458 GLN B C 1
ATOM 7127 O O . GLN B 1 458 ? 28.188 -9.906 1.39 1 47.91 458 GLN B O 1
ATOM 7132 N N . THR B 1 459 ? 26.281 -8.984 1.314 1 43.16 459 THR B N 1
ATOM 7133 C CA . THR B 1 459 ? 25.844 -9.906 2.359 1 43.16 459 THR B CA 1
ATOM 7134 C C . THR B 1 459 ? 25.469 -11.258 1.768 1 43.16 459 THR B C 1
ATOM 7136 O O . THR B 1 459 ? 24.891 -12.102 2.457 1 43.16 459 THR B O 1
ATOM 7139 N N . GLN B 1 460 ? 25.516 -11.375 0.59 1 44.59 460 GLN B N 1
ATOM 7140 C CA . GLN B 1 460 ? 25.203 -12.672 0.005 1 44.59 460 GLN B CA 1
ATOM 7141 C C . GLN B 1 460 ? 26.359 -13.648 0.202 1 44.59 460 GLN B C 1
ATOM 7143 O O . GLN B 1 460 ? 27.484 -13.406 -0.258 1 44.59 460 GLN B O 1
ATOM 7148 N N . HIS B 1 461 ? 26.438 -14.289 1.326 1 42.06 461 HIS B N 1
ATOM 7149 C CA . HIS B 1 461 ? 27.406 -15.352 1.584 1 42.06 461 HIS B CA 1
ATOM 7150 C C . HIS B 1 461 ? 27.266 -16.484 0.57 1 42.06 461 HIS B C 1
ATOM 7152 O O . HIS B 1 461 ? 26.25 -17.172 0.542 1 42.06 461 HIS B O 1
ATOM 7158 N N . THR B 1 462 ? 27.766 -16.234 -0.505 1 41 462 THR B N 1
ATOM 7159 C CA . THR B 1 462 ? 27.906 -17.406 -1.354 1 41 462 THR B CA 1
ATOM 7160 C C . THR B 1 462 ? 28.891 -18.406 -0.736 1 41 462 THR B C 1
ATOM 7162 O O . THR B 1 462 ? 30.031 -18.047 -0.43 1 41 462 THR B O 1
ATOM 7165 N N . SER B 1 463 ? 28.594 -19.344 -0.014 1 35.28 463 SER B N 1
ATOM 7166 C CA . SER B 1 463 ? 29.578 -20.406 0.117 1 35.28 463 SER B CA 1
ATOM 7167 C C . SER B 1 463 ? 30.094 -20.844 -1.247 1 35.28 463 SER B C 1
ATOM 7169 O O . SER B 1 463 ? 29.328 -21.25 -2.113 1 35.28 463 SER B O 1
ATOM 7171 N N . ALA B 1 464 ? 31.172 -20.344 -1.707 1 33.38 464 ALA B N 1
ATOM 7172 C CA . ALA B 1 464 ? 31.938 -20.672 -2.908 1 33.38 464 ALA B CA 1
ATOM 7173 C C . ALA B 1 464 ? 32.094 -22.172 -3.092 1 33.38 464 ALA B C 1
ATOM 7175 O O . ALA B 1 464 ? 33.156 -22.734 -2.893 1 33.38 464 ALA B O 1
ATOM 7176 N N . ILE B 1 465 ? 31.203 -23.062 -2.695 1 28.59 465 ILE B N 1
ATOM 7177 C CA . ILE B 1 465 ? 31.641 -24.312 -3.312 1 28.59 465 ILE B CA 1
ATOM 7178 C C . ILE B 1 465 ? 31.453 -24.219 -4.828 1 28.59 465 ILE B C 1
ATOM 7180 O O . ILE B 1 465 ? 30.359 -23.969 -5.316 1 28.59 465 ILE B O 1
ATOM 7184 N N . HIS B 1 466 ? 32.5 -23.906 -5.598 1 29.36 466 HIS B N 1
ATOM 7185 C CA . HIS B 1 466 ? 32.75 -24.062 -7.027 1 29.36 466 HIS B CA 1
ATOM 7186 C C . HIS B 1 466 ? 32.062 -25.328 -7.562 1 29.36 466 HIS B C 1
ATOM 7188 O O . HIS B 1 466 ? 32.562 -26.438 -7.391 1 29.36 466 HIS B O 1
ATOM 7194 N N . SER B 1 467 ? 30.844 -25.531 -7.34 1 28.94 467 SER B N 1
ATOM 7195 C CA . SER B 1 467 ? 30.453 -26.672 -8.148 1 28.94 467 SER B CA 1
ATOM 7196 C C . SER B 1 467 ? 30.719 -26.422 -9.633 1 28.94 467 SER B C 1
ATOM 7198 O O . SER B 1 467 ? 30.484 -25.328 -10.141 1 28.94 467 SER B O 1
ATOM 7200 N N . SER B 1 468 ? 31.719 -27.141 -10.242 1 26.98 468 SER B N 1
ATOM 7201 C CA . SER B 1 468 ? 32 -27.406 -11.648 1 26.98 468 SER B CA 1
ATOM 7202 C C . SER B 1 468 ? 30.734 -27.531 -12.461 1 26.98 468 SER B C 1
ATOM 7204 O O . SER B 1 468 ? 29.922 -28.422 -12.219 1 26.98 468 SER B O 1
ATOM 7206 N N . LEU B 1 469 ? 30.109 -26.578 -12.867 1 26.39 469 LEU B N 1
ATOM 7207 C CA . LEU B 1 469 ? 29.109 -26.547 -13.93 1 26.39 469 LEU B CA 1
ATOM 7208 C C . LEU B 1 469 ? 29.531 -27.438 -15.094 1 26.39 469 LEU B C 1
ATOM 7210 O O . LEU B 1 469 ? 30.594 -27.234 -15.688 1 26.39 469 LEU B O 1
ATOM 7214 N N . VAL B 1 470 ? 29.062 -28.703 -15.148 1 24.08 470 VAL B N 1
ATOM 7215 C CA . VAL B 1 470 ? 29.031 -29.469 -16.391 1 24.08 470 VAL B CA 1
ATOM 7216 C C . VAL B 1 470 ? 28.344 -28.656 -17.484 1 24.08 470 VAL B C 1
ATOM 7218 O O . VAL B 1 470 ? 27.281 -28.094 -17.266 1 24.08 470 VAL B O 1
ATOM 7221 N N . HIS B 1 471 ? 29.094 -28.234 -18.484 1 22.64 471 HIS B N 1
ATOM 7222 C CA . HIS B 1 471 ? 28.812 -27.812 -19.844 1 22.64 471 HIS B CA 1
ATOM 7223 C C . HIS B 1 471 ? 27.688 -28.656 -20.453 1 22.64 471 HIS B C 1
ATOM 7225 O O . HIS B 1 471 ? 27.859 -29.859 -20.672 1 22.64 471 HIS B O 1
ATOM 7231 N N . PHE B 1 472 ? 26.562 -28.609 -20.125 1 19.31 472 PHE B N 1
ATOM 7232 C CA . PHE B 1 472 ? 25.641 -29.359 -20.969 1 19.31 472 PHE B CA 1
ATOM 7233 C C . PHE B 1 472 ? 25.688 -28.859 -22.406 1 19.31 472 PHE B C 1
ATOM 7235 O O . PHE B 1 472 ? 25.25 -27.734 -22.703 1 19.31 472 PHE B O 1
ATOM 7242 N N . ALA B 1 473 ? 26.703 -29.312 -23.172 1 16.81 473 ALA B N 1
ATOM 7243 C CA . ALA B 1 473 ? 26.547 -29.578 -24.594 1 16.81 473 ALA B CA 1
ATOM 7244 C C . ALA B 1 473 ? 25.391 -30.547 -24.859 1 16.81 473 ALA B C 1
ATOM 7246 O O . ALA B 1 473 ? 25.234 -31.547 -24.141 1 16.81 473 ALA B O 1
#

Organism: Proteus mirabilis (strain HI4320) (NCBI:txid529507)

Radius of gyration: 30.42 Å; Cα contacts (8 Å, |Δi|>4): 2094; chains: 2; bounding box: 67×95×74 Å

Foldseek 3Di:
DLDDDDDDQQAAAEEEEEDADPVSLVVLVVNLVSNHAYEYEELDHDPSVVVCVVVVSYHYDNDDDDLCVCPRHQEYEYEDPDPVSLVVNLVSCVVVVHFYHYPPDLVSGPDDAFDWDDLVVDIDGFDPSPPCVPVSVVVVVVVNLQDASLVNVLVVLCVVCVVVLCVLDVDPVVSVVLSVDLCLAPLVVCSSVVVNVVSVVVSVVCSVPVPDQFEAEEEAECEQEDNVQGHSVNLNLQQSFQEEEEAPRHYPVNVVSGNPNHHYHYLHDDPDDPVVSVVVVLVVVLVQRVVNGHYYYYYYAFCVAPNCNVVSVVSCVVNVHHYYYHTTHHNQRQQCVLLQFDQADPPWADEEDEEELDDPDVDDDDPLLVVLDGNYKYKYFPNLVVLVVSLVSSVVSPRDQFFKKWKWASGPDQPIAIEIGGSVCRNVVSVVGDPPIMMMTTNSNVSSVPRNDHYDPPRHPHPPPPPDPPPPD/DLDDDDDDQQAAAEEEEEDADPVSLVVLVVSLVSNHAYEYEELDHDPSVVVCVVVVSYHYDNDDDDLCVCPRHQEYEYEDPDPVSLVVNLVSCVVVVHFYHYPPDLVSGPDDAFDWDDLVVDIDGFDPSPPCVVVSVVVNVVVNVVDASLVNVLVVLCVVCVVVLCVLDVDPLLSVVLSVCLCVDPLVVCSSVVNNVVSVVVSVVDSVDGDPQQAAEEEAECEQEDNVQGDPVNLVLQCQFQEEEEEPRHYPVNVVSGNPNHHYHYLHDDPDDPVVSVVVVLVVSLVQSVVSGHYYYYYYAFCVAPNCVVVSVVSCVVNVHHYYYHTGHHNQRQQCVLLQFDQADPPWADEEDEEELDDPDVDDDDPLLVVLDGNYKYKYFPNLVVLVVNLVSSVVSPRDQFFKKWKWASGPDQPIAIEIGGSVCRNVVSVVGDPPIMMMTTNSNVSSVVRNDDYDVPRHPHPPPPPPPDPPD

pLDDT: mean 87.33, std 14.25, range [16.81, 98.25]